Protein 1B4U (pdb70)

Organism: Sphingobium sp. (strain NBRC 103272 / SYK-6) (NCBI:txid627192)

Radius of gyration: 28.04 Å; Cα contacts (8 Å, |Δi|>4): 1931; chains: 4; bounding box: 61×63×85 Å

Foldseek 3Di:
DDPVVVVVVQVFFPPDDDLDPVLCVQCVLVLVLLVVLVDVVLLVVCVVPVVVSSVVSPHPPQCSVCLVVVPVVSNVVRSDDCVSNVSSVVSVVDDPLVSVVSSPPDPSVVQVVCVVVPHDDPQQRGGNVVRD/DAAFKEKEWALDPVCLVCVVVVNCCPPPNNVVLVQLVVLQVQCVPVVNPFQEEEEEFAAPCFQDHPPDDDQKEKEQEQWAFETDPPPGRRPADIAGAHNVLRVLLVVQVVVVPDPYHYDHYGHGYSRPVSVQCSNNNGDPYRPHHYMYMHGDVDDPDHDALLVLLVLLQSSLVSVVPPPDPTHYHYYQYHDAFAADDDPCGLDAAVVVVVVLVVCLQQPLVVVRNDGPVVLPVHRHSRNSSCSRSSSSSSSEDNHKDWQAKEWEPDDVSHTIIMTMIGHPVVDDHRDVVNYYYDDPVD/DDPVVVVVQVVFFPPDDDQDVVLCVQCVLVLVLLQVLVDPVLLVVCVVPVLVSSVVSPHDPQCSVCLVVVPVVSVVVRSYDPVSCCSVVVSVVDDPLVSVVSNVVDDSVVSVVCVVVPHDDCQQRGGNVVRD/DAAFKEKEWAQDPVLLVCVVVVVCCPPPNNVVLVQLVVLQVVCPDDPNPFQEEAEEFAAPCFQHPPPDFDQKEKELAQWAFATDPPPGGRPADIAGAHNVLRVLLVVQVVVVPDPYHYHHYTHHYSRGCSVQCSRNNGDNYRPHHYMYMHGHVDDPDHDALLVLLQLLLSSLVSVVPRPDDTHYYYYQYHDAFAAPDDPPGLDAAVPVVVVVVVCLQAPSVVVSPDGPVVLCVRRNSRNSSCSRVSSSSSSEDNHKDWQAKEWEPDDVSHIIIMTMIGHPVNDDHRDVVNYYYDDPVD

Solvent-accessible surface area: 30385 Å² total; per-residue (Å²): 206,75,4,80,52,31,45,63,74,8,104,26,3,22,30,14,42,6,14,16,7,134,60,0,98,124,0,61,58,4,0,22,0,0,22,15,0,29,113,45,119,27,22,111,122,0,104,86,79,48,46,52,5,1,89,95,70,119,27,74,116,55,5,48,59,4,0,80,73,65,64,8,38,34,0,7,79,31,1,4,12,8,12,5,0,6,1,0,1,7,6,47,43,80,57,34,42,61,1,2,0,55,5,24,78,41,82,68,146,93,0,38,99,53,2,48,93,17,16,40,64,22,78,42,41,58,2,112,164,40,57,110,19,108,7,28,1,0,0,0,1,0,7,9,43,29,0,1,49,4,32,104,95,58,53,29,121,61,145,66,28,20,58,0,28,147,1,0,80,42,0,66,55,13,3,134,88,134,67,27,59,2,66,1,0,0,0,0,0,0,8,5,2,10,33,20,41,2,24,34,12,5,4,0,0,0,1,2,14,131,52,1,118,12,3,24,28,4,157,18,92,36,95,31,31,41,0,90,2,32,32,72,0,0,7,11,0,0,14,17,0,9,42,65,43,10,2,0,0,7,4,22,117,13,57,1,1,9,0,0,0,0,0,0,3,0,2,24,8,143,44,166,127,21,63,10,90,0,0,0,0,3,2,14,6,17,4,11,2,1,3,41,2,122,25,0,47,45,0,0,67,13,0,60,42,3,0,83,53,16,103,85,135,26,28,0,0,0,1,0,0,0,2,0,0,10,0,13,14,0,72,4,0,0,0,8,11,88,142,20,0,49,77,1,2,77,61,0,35,90,54,13,112,87,11,8,141,21,71,12,22,79,0,0,45,40,0,0,9,13,0,4,3,0,0,0,0,0,0,0,2,6,1,9,64,150,112,11,72,21,0,1,3,2,0,7,2,8,0,6,1,5,0,0,0,1,1,0,0,16,12,66,168,73,17,36,110,38,39,162,78,96,104,38,66,22,16,159,45,66,201,71,6,84,55,36,46,65,80,8,111,18,5,29,26,14,39,10,14,17,5,139,61,2,96,127,0,63,55,3,0,23,0,0,25,14,0,31,128,50,125,21,25,120,124,0,110,92,79,46,39,50,5,1,91,98,69,120,29,71,118,58,4,50,56,6,0,78,72,56,66,8,43,32,0,6,73,30,1,3,11,9,13,1,2,6,1,0,1,8,11,50,39,77,57,34,43,52,2,0,4,56,5,24,75,47,68,113,128,82,2,34,88,52,3,51,81,18,17,42,66,21,72,44,44,53,4,110,171,44,57,110,22,136,8,38,2,0,0,0,1,0,7,10,44,28,0,2,52,2,33,117,93,54,53,30,116,60,150,63,26,18,53,0,24,159,6,0,81,38,0,61,52,16,2,122,77,128,71,34,61,2,68,1,0,0,0,0,0,0,8,5,3,8,30,20,39,4,22,38,11,4,3,0,0,0,0,2,15,133,46,1,110,12,2,22,31,5,166,20,86,41,91,31,28,40,0,93,4,30,27,70,0,0,6,11,0,0,11,18,0,9,46,62,46,11,2,0,1,3,2,19,108,12,58,1,1,9,0,0,1,0,0,0,2,0,1,25,9,135,44,175,127,22,65,12,88,0,0,0,0,3,1,15,6,16,2,11,2,1,2,41,3,114,26,0,46,46,0,0,70,9,0,54,45,3,0,82,51,18,105,93,134,26,30,0,0,0,1,0,0,0,2,0,0,9,0,12,12,0,73,6,0,0,0,7,9,88,144,21,0,47,72,3,9,81,60,0,34,79,60,15,115,93,3,8,139,35,71,11,21,72,0,0,32,33,0,0,8,14,0,5,4,0,0,0,0,0,0,0,2,4,0,10,63,143,118,16,72,32,0,1,5,3,1,9,2,7,0,9,1,6,0,0,0,1,1,0,0,18,14,72,169,84,16,32,114,34,32,158,72,94,121,36,77,26,22,162,46,61

Structure (mmCIF, N/CA/C/O backbone):
data_1B4U
#
_entry.id   1B4U
#
_cell.length_a   65.400
_cell.length_b   66.500
_cell.length_c   119.800
_cell.angle_alpha   90.00
_cell.angle_beta   92.50
_cell.angle_gamma   90.00
#
_symmetry.space_group_name_H-M   'P 1 21 1'
#
loop_
_entity.id
_entity.type
_entity.pdbx_description
1 polymer 'PROTOCATECHUATE 4,5-DIOXYGENASE'
2 polymer 'PROTOCATECHUATE 4,5-DIOXYGENASE'
3 non-polymer 'FE (III) ION'
4 non-polymer '3,4-DIHYDROXYBENZOIC ACID'
5 water water
#
loop_
_atom_site.group_PDB
_atom_site.id
_atom_site.type_symbol
_atom_site.label_atom_id
_atom_site.label_alt_id
_atom_site.label_comp_id
_atom_site.label_asym_id
_atom_site.label_entity_id
_atom_site.label_seq_id
_atom_site.pdbx_PDB_ins_code
_atom_site.Cartn_x
_atom_site.Cartn_y
_atom_site.Cartn_z
_atom_site.occupancy
_atom_site.B_iso_or_equiv
_atom_site.auth_seq_id
_atom_site.auth_comp_id
_atom_site.auth_asym_id
_atom_site.auth_atom_id
_atom_site.pdbx_PDB_model_num
ATOM 1 N N . ILE A 1 8 ? 30.743 59.504 24.005 1.00 52.36 8 ILE A N 1
ATOM 2 C CA . ILE A 1 8 ? 30.270 59.155 25.364 1.00 53.93 8 ILE A CA 1
ATOM 3 C C . ILE A 1 8 ? 29.561 57.805 25.342 1.00 53.16 8 ILE A C 1
ATOM 4 O O . ILE A 1 8 ? 29.881 56.987 26.207 1.00 55.39 8 ILE A O 1
ATOM 9 N N . ASP A 1 9 ? 28.663 57.563 24.408 1.00 50.85 9 ASP A N 1
ATOM 10 C CA . ASP A 1 9 ? 28.002 56.268 24.331 1.00 48.93 9 ASP A CA 1
ATOM 11 C C . ASP A 1 9 ? 28.808 55.297 23.459 1.00 46.48 9 ASP A C 1
ATOM 12 O O . ASP A 1 9 ? 28.705 55.446 22.233 1.00 43.44 9 ASP A O 1
ATOM 17 N N . VAL A 1 10 ? 29.462 54.311 24.090 1.00 43.27 10 VAL A N 1
ATOM 18 C CA . VAL A 1 10 ? 30.233 53.357 23.296 1.00 41.29 10 VAL A CA 1
ATOM 19 C C . VAL A 1 10 ? 29.370 52.640 22.260 1.00 38.47 10 VAL A C 1
ATOM 20 O O . VAL A 1 10 ? 29.813 52.339 21.148 1.00 34.64 10 VAL A O 1
ATOM 24 N N . HIS A 1 11 ? 28.134 52.316 22.623 1.00 37.50 11 HIS A N 1
ATOM 25 C CA . HIS A 1 11 ? 27.273 51.507 21.773 1.00 38.41 11 HIS A CA 1
ATOM 26 C C . HIS A 1 11 ? 26.888 52.249 20.481 1.00 35.97 11 HIS A C 1
ATOM 27 O O . HIS A 1 11 ? 27.008 51.725 19.374 1.00 33.43 11 HIS A O 1
ATOM 34 N N . ALA A 1 12 ? 26.413 53.473 20.635 1.00 34.01 12 ALA A N 1
ATOM 35 C CA . ALA A 1 12 ? 26.172 54.355 19.513 1.00 33.24 12 ALA A CA 1
ATOM 36 C C . ALA A 1 12 ? 27.452 54.624 18.723 1.00 32.94 12 ALA A C 1
ATOM 37 O O . ALA A 1 12 ? 27.374 54.682 17.494 1.00 34.73 12 ALA A O 1
ATOM 39 N N . TYR A 1 13 ? 28.590 54.848 19.401 1.00 30.84 13 TYR A N 1
ATOM 40 C CA . TYR A 1 13 ? 29.838 55.023 18.651 1.00 29.18 13 TYR A CA 1
ATOM 41 C C . TYR A 1 13 ? 30.124 53.792 17.806 1.00 30.20 13 TYR A C 1
ATOM 42 O O . TYR A 1 13 ? 30.502 53.960 16.647 1.00 31.31 13 TYR A O 1
ATOM 51 N N . LEU A 1 14 ? 29.920 52.556 18.243 1.00 28.74 14 LEU A N 1
ATOM 52 C CA . LEU A 1 14 ? 30.206 51.412 17.397 1.00 28.72 14 LEU A CA 1
ATOM 53 C C . LEU A 1 14 ? 29.166 51.190 16.312 1.00 30.53 14 LEU A C 1
ATOM 54 O O . LEU A 1 14 ? 29.502 50.791 15.181 1.00 29.65 14 LEU A O 1
ATOM 59 N N . ALA A 1 15 ? 27.918 51.567 16.563 1.00 30.07 15 ALA A N 1
ATOM 60 C CA . ALA A 1 15 ? 26.853 51.246 15.604 1.00 32.37 15 ALA A CA 1
ATOM 61 C C . ALA A 1 15 ? 26.985 52.053 14.307 1.00 32.66 15 ALA A C 1
ATOM 62 O O . ALA A 1 15 ? 26.530 51.622 13.259 1.00 32.67 15 ALA A O 1
ATOM 64 N N . GLU A 1 16 ? 27.516 53.286 14.347 1.00 32.87 16 GLU A N 1
ATOM 65 C CA . GLU A 1 16 ? 27.597 54.015 13.085 1.00 34.66 16 GLU A CA 1
ATOM 66 C C . GLU A 1 16 ? 28.563 53.302 12.164 1.00 29.93 16 GLU A C 1
ATOM 67 O O . GLU A 1 16 ? 28.351 53.501 10.989 1.00 29.83 16 GLU A O 1
ATOM 73 N N . PHE A 1 17 ? 29.547 52.564 12.596 1.00 28.40 17 PHE A N 1
ATOM 74 C CA . PHE A 1 17 ? 30.475 51.864 11.707 1.00 29.03 17 PHE A CA 1
ATOM 75 C C . PHE A 1 17 ? 29.796 50.878 10.783 1.00 29.48 17 PHE A C 1
ATOM 76 O O . PHE A 1 17 ? 30.274 50.623 9.680 1.00 32.84 17 PHE A O 1
ATOM 84 N N . ASP A 1 18 ? 28.650 50.349 11.142 1.00 28.39 18 ASP A N 1
ATOM 85 C CA . ASP A 1 18 ? 27.918 49.420 10.326 1.00 32.00 18 ASP A CA 1
ATOM 86 C C . ASP A 1 18 ? 27.300 50.068 9.086 1.00 30.75 18 ASP A C 1
ATOM 87 O O . ASP A 1 18 ? 26.891 49.269 8.240 1.00 31.11 18 ASP A O 1
ATOM 92 N N . ASP A 1 19 ? 27.146 51.380 9.023 1.00 28.00 19 ASP A N 1
ATOM 93 C CA . ASP A 1 19 ? 26.490 51.978 7.845 1.00 26.58 19 ASP A CA 1
ATOM 94 C C . ASP A 1 19 ? 27.507 52.268 6.725 1.00 25.68 19 ASP A C 1
ATOM 95 O O . ASP A 1 19 ? 27.137 52.788 5.635 1.00 25.32 19 ASP A O 1
ATOM 100 N N . ILE A 1 20 ? 28.783 51.903 6.952 1.00 23.11 20 ILE A N 1
ATOM 101 C CA . ILE A 1 20 ? 29.758 52.267 5.923 1.00 24.08 20 ILE A CA 1
ATOM 102 C C . ILE A 1 20 ? 29.868 51.146 4.904 1.00 23.85 20 ILE A C 1
ATOM 103 O O . ILE A 1 20 ? 30.343 50.087 5.307 1.00 25.17 20 ILE A O 1
ATOM 108 N N . PRO A 1 21 ? 29.634 51.356 3.629 1.00 24.37 21 PRO A N 1
ATOM 109 C CA . PRO A 1 21 ? 29.700 50.278 2.656 1.00 25.59 21 PRO A CA 1
ATOM 110 C C . PRO A 1 21 ? 31.083 49.669 2.501 1.00 22.58 21 PRO A C 1
ATOM 111 O O . PRO A 1 21 ? 32.107 50.336 2.474 1.00 23.52 21 PRO A O 1
ATOM 115 N N . GLY A 1 22 ? 31.167 48.344 2.385 1.00 20.92 22 GLY A N 1
ATOM 116 C CA . GLY A 1 22 ? 32.320 47.644 1.807 1.00 15.62 22 GLY A CA 1
ATOM 117 C C . GLY A 1 22 ? 33.487 47.750 2.802 1.00 16.20 22 GLY A C 1
ATOM 118 O O . GLY A 1 22 ? 34.638 47.621 2.352 1.00 15.37 22 GLY A O 1
ATOM 119 N N . THR A 1 23 ? 33.143 48.033 4.085 1.00 13.87 23 THR A N 1
ATOM 120 C CA . THR A 1 23 ? 34.245 48.328 4.998 1.00 17.16 23 THR A CA 1
ATOM 121 C C . THR A 1 23 ? 33.898 47.611 6.314 1.00 21.10 23 THR A C 1
ATOM 122 O O . THR A 1 23 ? 32.746 47.687 6.772 1.00 19.96 23 THR A O 1
ATOM 126 N N . ARG A 1 24 ? 34.869 46.918 6.909 1.00 19.94 24 ARG A N 1
ATOM 127 C CA . ARG A 1 24 ? 34.748 46.310 8.217 1.00 20.91 24 ARG A CA 1
ATOM 128 C C . ARG A 1 24 ? 35.718 46.954 9.166 1.00 20.88 24 ARG A C 1
ATOM 129 O O . ARG A 1 24 ? 36.916 46.715 8.977 1.00 22.42 24 ARG A O 1
ATOM 137 N N . VAL A 1 25 ? 35.261 47.818 10.086 1.00 20.98 25 VAL A N 1
ATOM 138 C CA . VAL A 1 25 ? 36.163 48.506 11.018 1.00 23.67 25 VAL A CA 1
ATOM 139 C C . VAL A 1 25 ? 36.638 47.585 12.139 1.00 23.03 25 VAL A C 1
ATOM 140 O O . VAL A 1 25 ? 35.865 46.782 12.695 1.00 22.29 25 VAL A O 1
ATOM 144 N N . PHE A 1 26 ? 37.907 47.560 12.435 1.00 22.17 26 PHE A N 1
ATOM 145 C CA . PHE A 1 26 ? 38.549 46.666 13.385 1.00 21.12 26 PHE A CA 1
ATOM 146 C C . PHE A 1 26 ? 38.167 47.042 14.809 1.00 21.63 26 PHE A C 1
ATOM 147 O O . PHE A 1 26 ? 38.936 47.630 15.586 1.00 22.70 26 PHE A O 1
ATOM 155 N N . THR A 1 27 ? 36.948 46.718 15.199 1.00 18.43 27 THR A N 1
ATOM 156 C CA . THR A 1 27 ? 36.417 46.916 16.502 1.00 22.32 27 THR A CA 1
ATOM 157 C C . THR A 1 27 ? 36.793 45.732 17.391 1.00 24.58 27 THR A C 1
ATOM 158 O O . THR A 1 27 ? 37.329 44.730 16.914 1.00 25.63 27 THR A O 1
ATOM 162 N N . ALA A 1 28 ? 36.690 45.870 18.691 1.00 23.79 28 ALA A N 1
ATOM 163 C CA . ALA A 1 28 ? 36.815 44.868 19.704 1.00 24.93 28 ALA A CA 1
ATOM 164 C C . ALA A 1 28 ? 36.266 43.474 19.375 1.00 27.22 28 ALA A C 1
ATOM 165 O O . ALA A 1 28 ? 36.918 42.442 19.595 1.00 29.07 28 ALA A O 1
ATOM 167 N N . GLN A 1 29 ? 35.051 43.407 18.917 1.00 27.08 29 GLN A N 1
ATOM 168 C CA . GLN A 1 29 ? 34.384 42.177 18.577 1.00 30.70 29 GLN A CA 1
ATOM 169 C C . GLN A 1 29 ? 35.133 41.477 17.433 1.00 30.23 29 GLN A C 1
ATOM 170 O O . GLN A 1 29 ? 35.415 40.283 17.522 1.00 29.69 29 GLN A O 1
ATOM 176 N N . ARG A 1 30 ? 35.616 42.227 16.426 1.00 27.16 30 ARG A N 1
ATOM 177 C CA . ARG A 1 30 ? 36.416 41.596 15.399 1.00 25.22 30 ARG A CA 1
ATOM 178 C C . ARG A 1 30 ? 37.764 41.208 15.960 1.00 21.69 30 ARG A C 1
ATOM 179 O O . ARG A 1 30 ? 38.241 40.152 15.613 1.00 21.39 30 ARG A O 1
ATOM 187 N N . ALA A 1 31 ? 38.327 41.958 16.883 1.00 21.22 31 ALA A N 1
ATOM 188 C CA . ALA A 1 31 ? 39.687 41.696 17.330 1.00 20.69 31 ALA A CA 1
ATOM 189 C C . ALA A 1 31 ? 39.670 40.365 18.126 1.00 22.90 31 ALA A C 1
ATOM 190 O O . ALA A 1 31 ? 40.575 39.559 17.976 1.00 19.65 31 ALA A O 1
ATOM 192 N N . ARG A 1 32 ? 38.610 40.157 18.902 1.00 23.17 32 ARG A N 1
ATOM 193 C CA . ARG A 1 32 ? 38.610 38.938 19.737 1.00 25.55 32 ARG A CA 1
ATOM 194 C C . ARG A 1 32 ? 38.383 37.717 18.824 1.00 25.06 32 ARG A C 1
ATOM 195 O O . ARG A 1 32 ? 39.065 36.713 18.888 1.00 22.29 32 ARG A O 1
ATOM 203 N N . LYS A 1 33 ? 37.538 37.910 17.828 1.00 25.14 33 LYS A N 1
ATOM 204 C CA . LYS A 1 33 ? 37.319 36.866 16.837 1.00 26.81 33 LYS A CA 1
ATOM 205 C C . LYS A 1 33 ? 38.604 36.521 16.096 1.00 25.67 33 LYS A C 1
ATOM 206 O O . LYS A 1 33 ? 38.879 35.360 15.785 1.00 21.20 33 LYS A O 1
ATOM 212 N N . GLY A 1 34 ? 39.435 37.528 15.768 1.00 24.26 34 GLY A N 1
ATOM 213 C CA . GLY A 1 34 ? 40.513 37.198 14.795 1.00 19.67 34 GLY A CA 1
ATOM 214 C C . GLY A 1 34 ? 41.792 36.882 15.540 1.00 18.73 34 GLY A C 1
ATOM 215 O O . GLY A 1 34 ? 42.883 36.887 14.938 1.00 19.60 34 GLY A O 1
ATOM 216 N N . TYR A 1 35 ? 41.730 36.790 16.887 1.00 18.29 35 TYR A N 1
ATOM 217 C CA . TYR A 1 35 ? 42.980 36.850 17.662 1.00 18.57 35 TYR A CA 1
ATOM 218 C C . TYR A 1 35 ? 44.032 35.859 17.167 1.00 20.10 35 TYR A C 1
ATOM 219 O O . TYR A 1 35 ? 45.266 36.071 17.158 1.00 20.29 35 TYR A O 1
ATOM 228 N N . ASN A 1 36 ? 43.647 34.588 16.997 1.00 20.25 36 ASN A N 1
ATOM 229 C CA . ASN A 1 36 ? 44.574 33.518 16.599 1.00 20.97 36 ASN A CA 1
ATOM 230 C C . ASN A 1 36 ? 45.038 33.701 15.162 1.00 17.34 36 ASN A C 1
ATOM 231 O O . ASN A 1 36 ? 46.230 33.582 14.902 1.00 17.44 36 ASN A O 1
ATOM 236 N N . LEU A 1 37 ? 44.146 34.107 14.301 1.00 16.45 37 LEU A N 1
ATOM 237 C CA . LEU A 1 37 ? 44.488 34.414 12.882 1.00 17.88 37 LEU A CA 1
ATOM 238 C C . LEU A 1 37 ? 45.440 35.580 12.700 1.00 20.10 37 LEU A C 1
ATOM 239 O O . LEU A 1 37 ? 46.485 35.478 12.021 1.00 21.62 37 LEU A O 1
ATOM 244 N N . ASN A 1 38 ? 45.256 36.671 13.468 1.00 19.21 38 ASN A N 1
ATOM 245 C CA . ASN A 1 38 ? 46.220 37.789 13.455 1.00 17.64 38 ASN A CA 1
ATOM 246 C C . ASN A 1 38 ? 47.548 37.479 14.137 1.00 17.99 38 ASN A C 1
ATOM 247 O O . ASN A 1 38 ? 48.601 37.923 13.651 1.00 17.01 38 ASN A O 1
ATOM 252 N N . GLN A 1 39 ? 47.616 36.668 15.167 1.00 16.89 39 GLN A N 1
ATOM 253 C CA . GLN A 1 39 ? 48.871 36.271 15.798 1.00 16.75 39 GLN A CA 1
ATOM 254 C C . GLN A 1 39 ? 49.587 35.281 14.893 1.00 16.56 39 GLN A C 1
ATOM 255 O O . GLN A 1 39 ? 50.800 35.259 14.809 1.00 15.91 39 GLN A O 1
ATOM 261 N N . PHE A 1 40 ? 48.824 34.440 14.197 1.00 18.11 40 PHE A N 1
ATOM 262 C CA . PHE A 1 40 ? 49.484 33.591 13.142 1.00 19.04 40 PHE A CA 1
ATOM 263 C C . PHE A 1 40 ? 50.322 34.463 12.219 1.00 19.05 40 PHE A C 1
ATOM 264 O O . PHE A 1 40 ? 51.480 34.206 11.883 1.00 19.03 40 PHE A O 1
ATOM 272 N N . ALA A 1 41 ? 49.641 35.448 11.630 1.00 20.73 41 ALA A N 1
ATOM 273 C CA . ALA A 1 41 ? 50.233 36.352 10.608 1.00 18.63 41 ALA A CA 1
ATOM 274 C C . ALA A 1 41 ? 51.435 37.075 11.158 1.00 20.77 41 ALA A C 1
ATOM 275 O O . ALA A 1 41 ? 52.487 37.129 10.500 1.00 21.43 41 ALA A O 1
ATOM 277 N N . MET A 1 42 ? 51.389 37.457 12.453 1.00 21.38 42 MET A N 1
ATOM 278 C CA . MET A 1 42 ? 52.521 38.080 13.095 1.00 20.55 42 MET A CA 1
ATOM 279 C C . MET A 1 42 ? 53.746 37.190 13.138 1.00 20.13 42 MET A C 1
ATOM 280 O O . MET A 1 42 ? 54.887 37.672 13.094 1.00 19.29 42 MET A O 1
ATOM 285 N N . SER A 1 43 ? 53.591 35.879 13.331 1.00 18.84 43 SER A N 1
ATOM 286 C CA . SER A 1 43 ? 54.759 34.965 13.376 1.00 17.82 43 SER A CA 1
ATOM 287 C C . SER A 1 43 ? 55.553 35.010 12.074 1.00 16.03 43 SER A C 1
ATOM 288 O O . SER A 1 43 ? 56.765 34.693 12.070 1.00 18.96 43 SER A O 1
ATOM 291 N N . LEU A 1 44 ? 55.007 35.483 10.972 1.00 16.06 44 LEU A N 1
ATOM 292 C CA . LEU A 1 44 ? 55.741 35.515 9.721 1.00 17.31 44 LEU A CA 1
ATOM 293 C C . LEU A 1 44 ? 56.722 36.667 9.584 1.00 21.73 44 LEU A C 1
ATOM 294 O O . LEU A 1 44 ? 57.430 36.726 8.563 1.00 23.96 44 LEU A O 1
ATOM 299 N N . MET A 1 45 ? 56.766 37.605 10.522 1.00 21.42 45 MET A N 1
ATOM 300 C CA . MET A 1 45 ? 57.896 38.484 10.657 1.00 20.96 45 MET A CA 1
ATOM 301 C C . MET A 1 45 ? 59.240 37.812 10.847 1.00 21.45 45 MET A C 1
ATOM 302 O O . MET A 1 45 ? 60.262 38.478 10.582 1.00 20.61 45 MET A O 1
ATOM 307 N N . LYS A 1 46 ? 59.274 36.614 11.412 1.00 19.53 46 LYS A N 1
ATOM 308 C CA . LYS A 1 46 ? 60.540 35.899 11.591 1.00 23.30 46 LYS A CA 1
ATOM 309 C C . LYS A 1 46 ? 60.817 35.029 10.350 1.00 23.59 46 LYS A C 1
ATOM 310 O O . LYS A 1 46 ? 59.891 34.304 9.955 1.00 24.17 46 LYS A O 1
ATOM 316 N N . ALA A 1 47 ? 61.978 35.166 9.733 1.00 21.51 47 ALA A N 1
ATOM 317 C CA . ALA A 1 47 ? 62.269 34.449 8.479 1.00 23.58 47 ALA A CA 1
ATOM 318 C C . ALA A 1 47 ? 62.189 32.926 8.627 1.00 24.28 47 ALA A C 1
ATOM 319 O O . ALA A 1 47 ? 61.579 32.232 7.798 1.00 24.41 47 ALA A O 1
ATOM 321 N N . GLU A 1 48 ? 62.680 32.404 9.744 1.00 27.12 48 GLU A N 1
ATOM 322 C CA . GLU A 1 48 ? 62.566 30.975 10.076 1.00 29.50 48 GLU A CA 1
ATOM 323 C C . GLU A 1 48 ? 61.111 30.530 10.014 1.00 26.68 48 GLU A C 1
ATOM 324 O O . GLU A 1 48 ? 60.945 29.492 9.398 1.00 27.46 48 GLU A O 1
ATOM 330 N N . ASN A 1 49 ? 60.141 31.308 10.500 1.00 23.98 49 ASN A N 1
ATOM 331 C CA . ASN A 1 49 ? 58.752 30.951 10.417 1.00 21.76 49 ASN A CA 1
ATOM 332 C C . ASN A 1 49 ? 58.240 31.061 8.991 1.00 23.90 49 ASN A C 1
ATOM 333 O O . ASN A 1 49 ? 57.385 30.282 8.599 1.00 21.91 49 ASN A O 1
ATOM 338 N N . ARG A 1 50 ? 58.784 32.016 8.221 1.00 24.18 50 ARG A N 1
ATOM 339 C CA . ARG A 1 50 ? 58.257 32.177 6.853 1.00 23.11 50 ARG A CA 1
ATOM 340 C C . ARG A 1 50 ? 58.566 30.938 6.036 1.00 23.68 50 ARG A C 1
ATOM 341 O O . ARG A 1 50 ? 57.771 30.470 5.207 1.00 22.77 50 ARG A O 1
ATOM 349 N N . GLU A 1 51 ? 59.843 30.504 6.190 1.00 23.42 51 GLU A N 1
ATOM 350 C CA . GLU A 1 51 ? 60.314 29.384 5.395 1.00 24.68 51 GLU A CA 1
ATOM 351 C C . GLU A 1 51 ? 59.653 28.067 5.835 1.00 25.46 51 GLU A C 1
ATOM 352 O O . GLU A 1 51 ? 59.327 27.260 4.974 1.00 24.29 51 GLU A O 1
ATOM 358 N N . ARG A 1 52 ? 59.320 27.892 7.094 1.00 26.55 52 ARG A N 1
ATOM 359 C CA . ARG A 1 52 ? 58.651 26.672 7.549 1.00 27.36 52 ARG A CA 1
ATOM 360 C C . ARG A 1 52 ? 57.210 26.682 7.056 1.00 27.78 52 ARG A C 1
ATOM 361 O O . ARG A 1 52 ? 56.750 25.702 6.394 1.00 26.36 52 ARG A O 1
ATOM 369 N N . PHE A 1 53 ? 56.595 27.896 7.098 1.00 23.52 53 PHE A N 1
ATOM 370 C CA . PHE A 1 53 ? 55.203 28.018 6.657 1.00 21.06 53 PHE A CA 1
ATOM 371 C C . PHE A 1 53 ? 55.107 27.692 5.158 1.00 22.96 53 PHE A C 1
ATOM 372 O O . PHE A 1 53 ? 54.222 26.916 4.791 1.00 22.39 53 PHE A O 1
ATOM 380 N N . LYS A 1 54 ? 56.031 28.219 4.344 1.00 21.86 54 LYS A N 1
ATOM 381 C CA . LYS A 1 54 ? 55.969 28.015 2.915 1.00 23.33 54 LYS A CA 1
ATOM 382 C C . LYS A 1 54 ? 56.297 26.514 2.644 1.00 23.94 54 LYS A C 1
ATOM 383 O O . LYS A 1 54 ? 55.745 26.035 1.687 1.00 20.73 54 LYS A O 1
ATOM 389 N N . ALA A 1 55 ? 57.081 25.837 3.487 1.00 25.12 55 ALA A N 1
ATOM 390 C CA . ALA A 1 55 ? 57.415 24.461 3.151 1.00 27.61 55 ALA A CA 1
ATOM 391 C C . ALA A 1 55 ? 56.149 23.609 3.300 1.00 26.60 55 ALA A C 1
ATOM 392 O O . ALA A 1 55 ? 56.019 22.687 2.531 1.00 27.70 55 ALA A O 1
ATOM 394 N N . ASP A 1 56 ? 55.215 23.940 4.153 1.00 24.72 56 ASP A N 1
ATOM 395 C CA . ASP A 1 56 ? 53.989 23.176 4.298 1.00 25.66 56 ASP A CA 1
ATOM 396 C C . ASP A 1 56 ? 52.945 23.976 5.052 1.00 24.46 56 ASP A C 1
ATOM 397 O O . ASP A 1 56 ? 52.803 24.001 6.278 1.00 21.64 56 ASP A O 1
ATOM 402 N N . GLU A 1 57 ? 52.134 24.731 4.314 1.00 23.40 57 GLU A N 1
ATOM 403 C CA . GLU A 1 57 ? 51.202 25.687 4.912 1.00 23.52 57 GLU A CA 1
ATOM 404 C C . GLU A 1 57 ? 50.268 25.058 5.919 1.00 24.90 57 GLU A C 1
ATOM 405 O 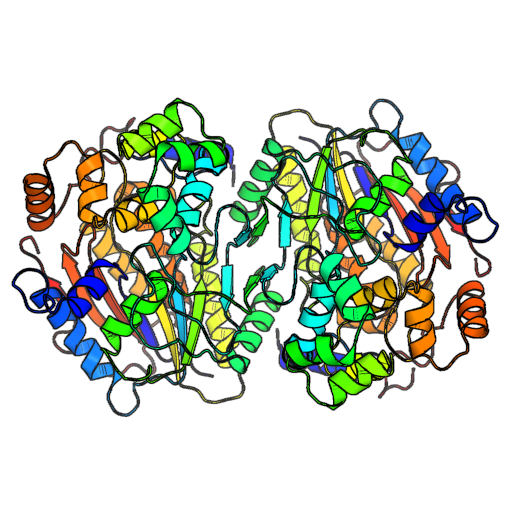O . GLU A 1 57 ? 50.035 25.502 7.036 1.00 24.68 57 GLU A O 1
ATOM 411 N N . SER A 1 58 ? 49.567 24.009 5.454 1.00 25.42 58 SER A N 1
ATOM 412 C CA . SER A 1 58 ? 48.567 23.314 6.257 1.00 25.85 58 SER A CA 1
ATOM 413 C C . SER A 1 58 ? 49.139 22.796 7.542 1.00 24.49 58 SER A C 1
ATOM 414 O O . SER A 1 58 ? 48.582 23.106 8.632 1.00 29.69 58 SER A O 1
ATOM 417 N N . ALA A 1 59 ? 50.368 22.288 7.606 1.00 24.71 59 ALA A N 1
ATOM 418 C CA . ALA A 1 59 ? 50.869 21.804 8.938 1.00 25.36 59 ALA A CA 1
ATOM 419 C C . ALA A 1 59 ? 51.182 23.011 9.794 1.00 26.55 59 ALA A C 1
ATOM 420 O O . ALA A 1 59 ? 51.031 23.010 10.998 1.00 25.34 59 ALA A O 1
ATOM 422 N N . TYR A 1 60 ? 51.733 24.077 9.162 1.00 26.24 60 TYR A N 1
ATOM 423 C CA . TYR A 1 60 ? 52.037 25.269 9.996 1.00 22.46 60 TYR A CA 1
ATOM 424 C C . TYR A 1 60 ? 50.742 25.823 10.538 1.00 22.06 60 TYR A C 1
ATOM 425 O O . TYR A 1 60 ? 50.588 26.180 11.708 1.00 20.73 60 TYR A O 1
ATOM 434 N N . LEU A 1 61 ? 49.752 25.969 9.631 1.00 21.09 61 LEU A N 1
ATOM 435 C CA . LEU A 1 61 ? 48.504 26.531 10.108 1.00 23.75 61 LEU A CA 1
ATOM 436 C C . LEU A 1 61 ? 47.904 25.742 11.278 1.00 28.92 61 LEU A C 1
ATOM 437 O O . LEU A 1 61 ? 47.218 26.325 12.186 1.00 27.77 61 LEU A O 1
ATOM 442 N N . ASP A 1 62 ? 48.096 24.390 11.287 1.00 29.66 62 ASP A N 1
ATOM 443 C CA . ASP A 1 62 ? 47.490 23.585 12.352 1.00 31.70 62 ASP A CA 1
ATOM 444 C C . ASP A 1 62 ? 48.062 23.847 13.730 1.00 32.44 62 ASP A C 1
ATOM 445 O O . ASP A 1 62 ? 47.401 23.488 14.712 1.00 32.85 62 ASP A O 1
ATOM 450 N N . GLU A 1 63 ? 49.202 24.474 13.899 1.00 30.38 63 GLU A N 1
ATOM 451 C CA . GLU A 1 63 ? 49.650 24.928 15.198 1.00 31.84 63 GLU A CA 1
ATOM 452 C C . GLU A 1 63 ? 48.967 26.185 15.709 1.00 31.74 63 GLU A C 1
ATOM 453 O O . GLU A 1 63 ? 49.305 26.558 16.830 1.00 30.69 63 GLU A O 1
ATOM 459 N N . TRP A 1 64 ? 48.067 26.856 14.998 1.00 29.30 64 TRP A N 1
ATOM 460 C CA . TRP A 1 64 ? 47.534 28.112 15.507 1.00 27.33 64 TRP A CA 1
ATOM 461 C C . TRP A 1 64 ? 46.090 27.913 15.898 1.00 29.87 64 TRP A C 1
ATOM 462 O O . TRP A 1 64 ? 45.433 28.898 16.276 1.00 31.15 64 TRP A O 1
ATOM 473 N N . ASN A 1 65 ? 45.471 26.733 15.725 1.00 29.20 65 ASN A N 1
ATOM 474 C CA . ASN A 1 65 ? 44.108 26.660 16.309 1.00 30.34 65 ASN A CA 1
ATOM 475 C C . ASN A 1 65 ? 43.158 27.627 15.614 1.00 27.28 65 ASN A C 1
ATOM 476 O O . ASN A 1 65 ? 42.323 28.268 16.255 1.00 25.54 65 ASN A O 1
ATOM 481 N N . LEU A 1 66 ? 43.174 27.754 14.285 1.00 26.13 66 LEU A N 1
ATOM 482 C CA . LEU A 1 66 ? 42.220 28.584 13.576 1.00 24.75 66 LEU A CA 1
ATOM 483 C C . LEU A 1 66 ? 40.889 27.854 13.423 1.00 25.57 66 LEU A C 1
ATOM 484 O O . LEU A 1 66 ? 40.956 26.637 13.525 1.00 25.80 66 LEU A O 1
ATOM 489 N N . THR A 1 67 ? 39.731 28.443 13.317 1.00 21.73 67 THR A N 1
ATOM 490 C CA . THR A 1 67 ? 38.537 27.813 12.849 1.00 24.54 67 THR A CA 1
ATOM 491 C C . THR A 1 67 ? 38.789 27.295 11.423 1.00 26.58 67 THR A C 1
ATOM 492 O O . THR A 1 67 ? 39.739 27.727 10.768 1.00 25.18 67 THR A O 1
ATOM 496 N N . PRO A 1 68 ? 37.939 26.359 10.962 1.00 24.79 68 PRO A N 1
ATOM 497 C CA . PRO A 1 68 ? 38.103 25.826 9.652 1.00 24.29 68 PRO A CA 1
ATOM 498 C C . PRO A 1 68 ? 37.929 26.934 8.610 1.00 22.67 68 PRO A C 1
ATOM 499 O O . PRO A 1 68 ? 38.641 26.992 7.624 1.00 23.54 68 PRO A O 1
ATOM 503 N N . ALA A 1 69 ? 36.995 27.858 8.842 1.00 21.69 69 ALA A N 1
ATOM 504 C CA . ALA A 1 69 ? 36.763 28.970 7.948 1.00 19.49 69 ALA A CA 1
ATOM 505 C C . ALA A 1 69 ? 38.010 29.847 7.904 1.00 18.66 69 ALA A C 1
ATOM 506 O O . ALA A 1 69 ? 38.484 30.169 6.790 1.00 19.41 69 ALA A O 1
ATOM 508 N N . ALA A 1 70 ? 38.708 29.954 9.011 1.00 17.78 70 ALA A N 1
ATOM 509 C CA . ALA A 1 70 ? 39.913 30.868 8.956 1.00 19.88 70 ALA A CA 1
ATOM 510 C C . ALA A 1 70 ? 41.056 30.219 8.198 1.00 18.03 70 ALA A C 1
ATOM 511 O O . ALA A 1 70 ? 41.840 30.742 7.358 1.00 17.19 70 ALA A O 1
ATOM 513 N N . LYS A 1 71 ? 41.285 28.931 8.485 1.00 18.38 71 LYS A N 1
ATOM 514 C CA . LYS A 1 71 ? 42.365 28.163 7.836 1.00 17.07 71 LYS A CA 1
ATOM 515 C C . LYS A 1 71 ? 42.074 28.077 6.340 1.00 14.70 71 LYS A C 1
ATOM 516 O O . LYS A 1 71 ? 42.984 28.258 5.558 1.00 16.04 71 LYS A O 1
ATOM 522 N N . ALA A 1 72 ? 40.833 27.889 5.926 1.00 14.71 72 ALA A N 1
ATOM 523 C CA . ALA A 1 72 ? 40.513 27.710 4.517 1.00 19.28 72 ALA A CA 1
ATOM 524 C C . ALA A 1 72 ? 40.731 29.058 3.809 1.00 20.53 72 ALA A C 1
ATOM 525 O O . ALA A 1 72 ? 41.128 29.101 2.672 1.00 22.72 72 ALA A O 1
ATOM 527 N N . ALA A 1 73 ? 40.440 30.132 4.529 1.00 21.02 73 ALA A N 1
ATOM 528 C CA . ALA A 1 73 ? 40.628 31.486 4.054 1.00 24.03 73 ALA A CA 1
ATOM 529 C C . ALA A 1 73 ? 42.126 31.729 3.816 1.00 19.76 73 ALA A C 1
ATOM 530 O O . ALA A 1 73 ? 42.474 32.195 2.746 1.00 19.64 73 ALA A O 1
ATOM 532 N N . VAL A 1 74 ? 42.974 31.293 4.739 1.00 19.69 74 VAL A N 1
ATOM 533 C CA . VAL A 1 74 ? 44.401 31.452 4.504 1.00 18.43 74 VAL A CA 1
ATOM 534 C C . VAL A 1 74 ? 44.885 30.718 3.253 1.00 21.33 74 VAL A C 1
ATOM 535 O O . VAL A 1 74 ? 45.575 31.291 2.426 1.00 20.08 74 VAL A O 1
ATOM 539 N N . LEU A 1 75 ? 44.590 29.406 3.148 1.00 23.04 75 LEU A N 1
ATOM 540 C CA . LEU A 1 75 ? 45.045 28.496 2.155 1.00 21.58 75 LEU A CA 1
ATOM 541 C C . LEU A 1 75 ? 44.539 28.986 0.803 1.00 21.67 75 LEU A C 1
ATOM 542 O O . LEU A 1 75 ? 45.203 28.799 -0.164 1.00 21.97 75 LEU A O 1
ATOM 547 N N . ALA A 1 76 ? 43.334 29.535 0.708 1.00 21.49 76 ALA A N 1
ATOM 548 C CA . ALA A 1 76 ? 42.815 30.069 -0.518 1.00 19.52 76 ALA A CA 1
ATOM 549 C C . ALA A 1 76 ? 43.316 31.504 -0.745 1.00 17.93 76 ALA A C 1
ATOM 550 O O . ALA A 1 76 ? 43.005 32.015 -1.818 1.00 16.30 76 ALA A O 1
ATOM 552 N N . ARG A 1 77 ? 44.046 32.097 0.194 1.00 17.55 77 ARG A N 1
ATOM 553 C CA . ARG A 1 77 ? 44.480 33.507 0.037 1.00 18.41 77 ARG A CA 1
ATOM 554 C C . ARG A 1 77 ? 43.266 34.402 -0.311 1.00 17.67 77 ARG A C 1
ATOM 555 O O . ARG A 1 77 ? 43.294 35.222 -1.256 1.00 18.18 77 ARG A O 1
ATOM 563 N N . ASP A 1 78 ? 42.190 34.203 0.392 1.00 15.28 78 ASP A N 1
ATOM 564 C CA . ASP A 1 78 ? 41.000 35.048 0.185 1.00 19.20 78 ASP A CA 1
ATOM 565 C C . ASP A 1 78 ? 40.952 36.062 1.313 1.00 17.93 78 ASP A C 1
ATOM 566 O O . ASP A 1 78 ? 40.532 35.802 2.425 1.00 18.21 78 ASP A O 1
ATOM 571 N N . TYR A 1 79 ? 41.511 37.263 1.051 1.00 19.50 79 TYR A N 1
ATOM 572 C CA . TYR A 1 79 ? 41.680 38.333 2.037 1.00 16.78 79 TYR A CA 1
ATOM 573 C C . TYR A 1 79 ? 40.325 38.778 2.522 1.00 16.64 79 TYR A C 1
ATOM 574 O O . TYR A 1 79 ? 40.191 39.052 3.741 1.00 18.05 79 TYR A O 1
ATOM 583 N N . ASN A 1 80 ? 39.312 38.881 1.663 1.00 17.22 80 ASN A N 1
ATOM 584 C CA . ASN A 1 80 ? 37.990 39.197 2.165 1.00 20.07 80 ASN A CA 1
ATOM 585 C C . ASN A 1 80 ? 37.474 38.153 3.159 1.00 22.32 80 ASN A C 1
ATOM 586 O O . ASN A 1 80 ? 36.959 38.563 4.241 1.00 20.67 80 ASN A O 1
ATOM 591 N N . ALA A 1 81 ? 37.675 36.829 2.833 1.00 19.13 81 ALA A N 1
ATOM 592 C CA . ALA A 1 81 ? 37.201 35.888 3.874 1.00 18.57 81 ALA A CA 1
ATOM 593 C C . ALA A 1 81 ? 38.041 36.026 5.143 1.00 17.87 81 ALA A C 1
ATOM 594 O O . ALA A 1 81 ? 37.473 35.859 6.200 1.00 17.36 81 ALA A O 1
ATOM 596 N N . MET A 1 82 ? 39.333 36.265 5.055 1.00 16.02 82 MET A N 1
ATOM 597 C CA . MET A 1 82 ? 40.152 36.403 6.245 1.00 20.37 82 MET A CA 1
ATOM 598 C C . MET A 1 82 ? 39.694 37.571 7.129 1.00 22.58 82 MET A C 1
ATOM 599 O O . MET A 1 82 ? 39.641 37.478 8.360 1.00 20.94 82 MET A O 1
ATOM 604 N N . ILE A 1 83 ? 39.347 38.704 6.470 1.00 23.17 83 ILE A N 1
ATOM 605 C CA . ILE A 1 83 ? 38.799 39.824 7.255 1.00 20.57 83 ILE A CA 1
ATOM 606 C C . ILE A 1 83 ? 37.472 39.484 7.887 1.00 20.23 83 ILE A C 1
ATOM 607 O O . ILE A 1 83 ? 37.180 39.852 9.065 1.00 21.24 83 ILE A O 1
ATOM 612 N N . ASP A 1 84 ? 36.629 38.731 7.183 1.00 18.63 84 ASP A N 1
ATOM 613 C CA . ASP A 1 84 ? 35.390 38.264 7.803 1.00 21.58 84 ASP A CA 1
ATOM 614 C C . ASP A 1 84 ? 35.642 37.447 9.078 1.00 22.52 84 ASP A C 1
ATOM 615 O O . ASP A 1 84 ? 34.755 37.440 9.914 1.00 24.14 84 ASP A O 1
ATOM 620 N N . GLU A 1 85 ? 36.707 36.702 9.182 1.00 21.34 85 GLU A N 1
ATOM 621 C CA . GLU A 1 85 ? 36.974 35.904 10.385 1.00 21.77 85 GLU A CA 1
ATOM 622 C C . GLU A 1 85 ? 37.751 36.750 11.367 1.00 23.24 85 GLU A C 1
ATOM 623 O O . GLU A 1 85 ? 38.373 36.107 12.180 1.00 23.20 85 GLU A O 1
ATOM 629 N N . GLY A 1 86 ? 37.840 38.091 11.238 1.00 21.70 86 GLY A N 1
ATOM 630 C CA . GLY A 1 86 ? 38.462 38.864 12.320 1.00 16.13 86 GLY A CA 1
ATOM 631 C C . GLY A 1 86 ? 39.885 39.203 11.902 1.00 18.18 86 GLY A C 1
ATOM 632 O O 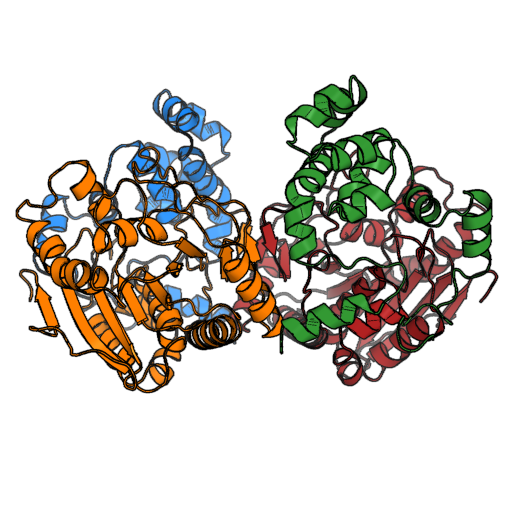. GLY A 1 86 ? 40.688 39.655 12.711 1.00 19.88 86 GLY A O 1
ATOM 633 N N . GLY A 1 87 ? 40.272 38.934 10.658 1.00 17.75 87 GLY A N 1
ATOM 634 C CA . GLY A 1 87 ? 41.606 39.324 10.195 1.00 17.94 87 GLY A CA 1
ATOM 635 C C . GLY A 1 87 ? 41.741 40.861 10.064 1.00 17.38 87 GLY A C 1
ATOM 636 O O . GLY A 1 87 ? 40.770 41.530 9.768 1.00 18.24 87 GLY A O 1
ATOM 637 N N . ASN A 1 88 ? 42.902 41.402 10.319 1.00 17.70 88 ASN A N 1
ATOM 638 C CA . ASN A 1 88 ? 43.152 42.852 10.154 1.00 21.20 88 ASN A CA 1
ATOM 639 C C . ASN A 1 88 ? 44.193 43.038 9.053 1.00 18.56 88 ASN A C 1
ATOM 640 O O . ASN A 1 88 ? 45.284 42.462 9.121 1.00 17.85 88 ASN A O 1
ATOM 645 N N . VAL A 1 89 ? 43.981 43.926 8.105 1.00 19.69 89 VAL A N 1
ATOM 646 C CA . VAL A 1 89 ? 44.844 44.104 6.960 1.00 19.71 89 VAL A CA 1
ATOM 647 C C . VAL A 1 89 ? 46.282 44.316 7.354 1.00 21.62 89 VAL A C 1
ATOM 648 O O . VAL A 1 89 ? 47.178 43.868 6.618 1.00 21.89 89 VAL A O 1
ATOM 652 N N . TYR A 1 90 ? 46.620 45.073 8.430 1.00 18.89 90 TYR A N 1
ATOM 653 C CA . TYR A 1 90 ? 48.024 45.224 8.768 1.00 21.59 90 TYR A CA 1
ATOM 654 C C . TYR A 1 90 ? 48.706 43.980 9.369 1.00 20.30 90 TYR A C 1
ATOM 655 O O . TYR A 1 90 ? 49.912 43.879 9.275 1.00 21.13 90 TYR A O 1
ATOM 664 N N . PHE A 1 91 ? 48.045 43.154 10.123 1.00 17.02 91 PHE A N 1
ATOM 665 C CA . PHE A 1 91 ? 48.653 41.859 10.522 1.00 17.45 91 PHE A CA 1
ATOM 666 C C . PHE A 1 91 ? 48.736 40.984 9.275 1.00 16.88 91 PHE A C 1
ATOM 667 O O . PHE A 1 91 ? 49.799 40.407 9.053 1.00 17.05 91 PHE A O 1
ATOM 675 N N . LEU A 1 92 ? 47.639 40.917 8.491 1.00 14.30 92 LEU A N 1
ATOM 676 C CA . LEU A 1 92 ? 47.644 40.077 7.294 1.00 15.04 92 LEU A CA 1
ATOM 677 C C . LEU A 1 92 ? 48.658 40.462 6.208 1.00 19.11 92 LEU A C 1
ATOM 678 O O . LEU A 1 92 ? 49.034 39.631 5.348 1.00 15.42 92 LEU A O 1
ATOM 683 N N . SER A 1 93 ? 49.099 41.774 6.263 1.00 18.80 93 SER A N 1
ATOM 684 C CA . SER A 1 93 ? 50.118 42.206 5.295 1.00 17.53 93 SER A CA 1
ATOM 685 C C . SER A 1 93 ? 51.400 41.379 5.401 1.00 16.47 93 SER A C 1
ATOM 686 O O . SER A 1 93 ? 52.187 41.330 4.422 1.00 17.52 93 SER A O 1
ATOM 689 N N . LYS A 1 94 ? 51.672 40.732 6.540 1.00 15.77 94 LYS A N 1
ATOM 690 C CA . LYS A 1 94 ? 52.814 39.819 6.709 1.00 15.67 94 LYS A CA 1
ATOM 691 C C . LYS A 1 94 ? 52.744 38.566 5.821 1.00 17.10 94 LYS A C 1
ATOM 692 O O . LYS A 1 94 ? 53.743 38.124 5.312 1.00 17.67 94 LYS A O 1
ATOM 698 N N . LEU A 1 95 ? 51.541 38.088 5.557 1.00 16.64 95 LEU A N 1
ATOM 699 C CA . LEU A 1 95 ? 51.264 36.923 4.745 1.00 20.48 95 LEU A CA 1
ATOM 700 C C . LEU A 1 95 ? 51.483 37.254 3.261 1.00 20.70 95 LEU A C 1
ATOM 701 O O . LEU A 1 95 ? 52.306 36.588 2.646 1.00 18.86 95 LEU A O 1
ATOM 706 N N . PHE A 1 96 ? 50.792 38.310 2.720 1.00 20.67 96 PHE A N 1
ATOM 707 C CA . PHE A 1 96 ? 51.040 38.621 1.328 1.00 20.13 96 PHE A CA 1
ATOM 708 C C . PHE A 1 96 ? 52.494 39.106 1.086 1.00 18.73 96 PHE A C 1
ATOM 709 O O . PHE A 1 96 ? 53.007 38.891 -0.018 1.00 16.42 96 PHE A O 1
ATOM 717 N N . SER A 1 97 ? 53.147 39.778 1.985 1.00 15.73 97 SER A N 1
ATOM 718 C CA . SER A 1 97 ? 54.577 40.031 1.854 1.00 17.22 97 SER A CA 1
ATOM 719 C C . SER A 1 97 ? 55.405 38.752 1.858 1.00 20.09 97 SER A C 1
ATOM 720 O O . SER A 1 97 ? 56.397 38.662 1.103 1.00 18.95 97 SER A O 1
ATOM 723 N N . THR A 1 98 ? 55.024 37.763 2.682 1.00 20.89 98 THR A N 1
ATOM 724 C CA . THR A 1 98 ? 55.688 36.449 2.667 1.00 19.88 98 THR A CA 1
ATOM 725 C C . THR A 1 98 ? 55.572 35.887 1.260 1.00 20.70 98 THR A C 1
ATOM 726 O O . THR A 1 98 ? 56.435 35.200 0.730 1.00 19.39 98 THR A O 1
ATOM 730 N N . ASP A 1 99 ? 54.394 36.017 0.644 1.00 19.36 99 ASP A N 1
ATOM 731 C CA . ASP A 1 99 ? 54.188 35.522 -0.707 1.00 20.36 99 ASP A CA 1
ATOM 732 C C . ASP A 1 99 ? 54.902 36.404 -1.751 1.00 23.47 99 ASP A C 1
ATOM 733 O O . ASP A 1 99 ? 54.852 36.034 -2.917 1.00 26.22 99 ASP A O 1
ATOM 738 N N . GLY A 1 100 ? 55.430 37.560 -1.387 1.00 23.91 100 GLY A N 1
ATOM 739 C CA . GLY A 1 100 ? 56.073 38.425 -2.394 1.00 22.40 100 GLY A CA 1
ATOM 740 C C . GLY A 1 100 ? 55.014 39.278 -3.098 1.00 21.87 100 GLY A C 1
ATOM 741 O O . GLY A 1 100 ? 55.280 39.694 -4.201 1.00 21.99 100 GLY A O 1
ATOM 742 N N . LYS A 1 101 ? 53.886 39.617 -2.509 1.00 18.86 101 LYS A N 1
ATOM 743 C CA . LYS A 1 101 ? 52.934 40.480 -3.159 1.00 20.17 101 LYS A CA 1
ATOM 744 C C . LYS A 1 101 ? 52.887 41.868 -2.491 1.00 21.65 101 LYS A C 1
ATOM 745 O O . LYS A 1 101 ? 53.087 42.024 -1.269 1.00 20.49 101 LYS A O 1
ATOM 751 N N . SER A 1 102 ? 52.470 42.800 -3.351 1.00 19.34 102 SER A N 1
ATOM 752 C CA . SER A 1 102 ? 52.434 44.194 -2.852 1.00 19.81 102 SER A CA 1
ATOM 753 C C . SER A 1 102 ? 51.083 44.438 -2.202 1.00 20.45 102 SER A C 1
ATOM 754 O O . SER A 1 102 ? 50.075 43.690 -2.315 1.00 20.84 102 SER A O 1
ATOM 757 N N . PHE A 1 103 ? 51.039 45.545 -1.455 1.00 19.36 103 PHE A N 1
ATOM 758 C CA . PHE A 1 103 ? 49.788 46.021 -0.846 1.00 19.07 103 PHE A CA 1
ATOM 759 C C . PHE A 1 103 ? 48.821 46.364 -1.971 1.00 17.91 103 PHE A C 1
ATOM 760 O O . PHE A 1 103 ? 47.640 46.201 -1.755 1.00 21.34 103 PHE A O 1
ATOM 768 N N . GLN A 1 104 ? 49.253 46.921 -3.070 1.00 16.37 104 GLN A N 1
ATOM 769 C CA . GLN A 1 104 ? 48.282 47.204 -4.137 1.00 19.99 104 GLN A CA 1
ATOM 770 C C . GLN A 1 104 ? 47.616 45.925 -4.660 1.00 19.19 104 GLN A C 1
ATOM 771 O O . GLN A 1 104 ? 46.432 45.868 -4.929 1.00 18.51 104 GLN A O 1
ATOM 777 N N . PHE A 1 105 ? 48.424 44.899 -4.966 1.00 20.69 105 PHE A N 1
ATOM 778 C CA . PHE A 1 105 ? 47.870 43.576 -5.313 1.00 22.32 105 PHE A CA 1
ATOM 779 C C . PHE A 1 105 ? 46.801 43.133 -4.341 1.00 22.12 105 PHE A C 1
ATOM 780 O O . PHE A 1 105 ? 45.664 42.765 -4.677 1.00 22.48 105 PHE A O 1
ATOM 788 N N . ALA A 1 106 ? 47.194 43.108 -3.057 1.00 21.43 106 ALA A N 1
ATOM 789 C CA . ALA A 1 106 ? 46.277 42.600 -2.028 1.00 22.03 106 ALA A CA 1
ATOM 790 C C . ALA A 1 106 ? 44.975 43.371 -2.031 1.00 21.48 106 ALA A C 1
ATOM 791 O O . ALA A 1 106 ? 43.878 42.794 -1.957 1.00 20.48 106 ALA A O 1
ATOM 793 N N . ALA A 1 107 ? 45.088 44.705 -1.945 1.00 20.51 107 ALA A N 1
ATOM 794 C CA . ALA A 1 107 ? 43.894 45.575 -1.934 1.00 18.55 107 ALA A CA 1
ATOM 795 C C . ALA A 1 107 ? 43.041 45.328 -3.191 1.00 21.51 107 ALA A C 1
ATOM 796 O O . ALA A 1 107 ? 41.813 45.197 -3.056 1.00 21.27 107 ALA A O 1
ATOM 798 N N . GLY A 1 108 ? 43.656 45.256 -4.380 1.00 19.56 108 GLY A N 1
ATOM 799 C CA . GLY A 1 108 ? 42.893 45.044 -5.623 1.00 22.96 108 GLY A CA 1
ATOM 800 C C . GLY A 1 108 ? 42.195 43.663 -5.675 1.00 23.72 108 GLY A C 1
ATOM 801 O O . GLY A 1 108 ? 41.032 43.531 -6.120 1.00 19.84 108 GLY A O 1
ATOM 802 N N . SER A 1 109 ? 42.858 42.683 -5.009 1.00 23.50 109 SER A N 1
ATOM 803 C CA . SER A 1 109 ? 42.280 41.341 -5.002 1.00 22.82 109 SER A CA 1
ATOM 804 C C . SER A 1 109 ? 41.015 41.313 -4.148 1.00 23.52 109 SER A C 1
ATOM 805 O O . SER A 1 109 ? 40.217 40.387 -4.332 1.00 23.17 109 SER A O 1
ATOM 808 N N . MET A 1 110 ? 40.777 42.265 -3.257 1.00 21.07 110 MET A N 1
ATOM 809 C CA . MET A 1 110 ? 39.511 42.339 -2.568 1.00 19.76 110 MET A CA 1
ATOM 810 C C . MET A 1 110 ? 38.387 43.084 -3.260 1.00 21.64 110 MET A C 1
ATOM 811 O O . MET A 1 110 ? 37.263 43.159 -2.699 1.00 21.06 110 MET A O 1
ATOM 816 N N . THR A 1 111 ? 38.625 43.606 -4.443 1.00 20.34 111 THR A N 1
ATOM 817 C CA . THR A 1 111 ? 37.563 44.439 -5.071 1.00 22.91 111 THR A CA 1
ATOM 818 C C . THR A 1 111 ? 36.863 43.647 -6.142 1.00 25.19 111 THR A C 1
ATOM 819 O O . THR A 1 111 ? 35.855 44.169 -6.594 1.00 27.00 111 THR A O 1
ATOM 823 N N . GLY A 1 112 ? 37.326 42.461 -6.533 1.00 28.04 112 GLY A N 1
ATOM 824 C CA . GLY A 1 112 ? 36.752 41.860 -7.751 1.00 35.56 112 GLY A CA 1
ATOM 825 C C . GLY A 1 112 ? 37.033 42.591 -9.060 1.00 39.61 112 GLY A C 1
ATOM 826 O O . GLY A 1 112 ? 36.322 42.441 -10.097 1.00 42.49 112 GLY A O 1
ATOM 827 N N . MET A 1 113 ? 38.013 43.527 -9.059 1.00 39.13 113 MET A N 1
ATOM 828 C CA . MET A 1 113 ? 38.375 44.072 -10.401 1.00 35.73 113 MET A CA 1
ATOM 829 C C . MET A 1 113 ? 39.564 43.200 -10.744 1.00 32.46 113 MET A C 1
ATOM 830 O O . MET A 1 113 ? 40.166 42.745 -9.758 1.00 31.92 113 MET A O 1
ATOM 835 N N . THR A 1 114 ? 39.958 43.082 -11.993 1.00 29.99 114 THR A N 1
ATOM 836 C CA . THR A 1 114 ? 41.277 42.455 -12.238 1.00 28.81 114 THR A CA 1
ATOM 837 C C . THR A 1 114 ? 42.402 43.321 -11.718 1.00 28.31 114 THR A C 1
ATOM 838 O O . THR A 1 114 ? 42.145 44.492 -11.458 1.00 27.10 114 THR A O 1
ATOM 842 N N . GLN A 1 115 ? 43.632 42.853 -11.600 1.00 29.69 115 GLN A N 1
ATOM 843 C CA . GLN A 1 115 ? 44.732 43.678 -11.213 1.00 32.83 115 GLN A CA 1
ATOM 844 C C . GLN A 1 115 ? 44.879 44.861 -12.163 1.00 34.69 115 GLN A C 1
ATOM 845 O O . GLN A 1 115 ? 45.241 45.954 -11.680 1.00 36.88 115 GLN A O 1
ATOM 851 N N . GLU A 1 116 ? 44.548 44.720 -13.420 1.00 33.88 116 GLU A N 1
ATOM 852 C CA . GLU A 1 116 ? 44.874 45.726 -14.421 1.00 36.08 116 GLU A CA 1
ATOM 853 C C . GLU A 1 116 ? 43.911 46.905 -14.309 1.00 33.54 116 GLU A C 1
ATOM 854 O O . GLU A 1 116 ? 44.285 48.072 -14.317 1.00 33.29 116 GLU A O 1
ATOM 860 N N . GLU A 1 117 ? 42.630 46.567 -14.216 1.00 32.05 117 GLU A N 1
ATOM 861 C CA . GLU A 1 117 ? 41.585 47.532 -13.966 1.00 31.28 117 GLU A CA 1
ATOM 862 C C . GLU A 1 117 ? 41.809 48.308 -12.654 1.00 30.81 117 GLU A C 1
ATOM 863 O O . GLU A 1 117 ? 41.528 49.506 -12.636 1.00 29.78 117 GLU A O 1
ATOM 869 N N . TYR A 1 118 ? 42.193 47.630 -11.563 1.00 25.14 118 TYR A N 1
ATOM 870 C CA . TYR A 1 118 ? 42.374 48.298 -10.286 1.00 25.62 118 TYR A CA 1
ATOM 871 C C . TYR A 1 118 ? 43.532 49.299 -10.409 1.00 24.58 118 TYR A C 1
ATOM 872 O O . TYR A 1 118 ? 43.351 50.449 -10.042 1.00 24.54 118 TYR A O 1
ATOM 881 N N . ALA A 1 119 ? 44.588 48.942 -11.084 1.00 23.59 119 ALA A N 1
ATOM 882 C CA . ALA A 1 119 ? 45.752 49.786 -11.311 1.00 25.45 119 ALA A CA 1
ATOM 883 C C . ALA A 1 119 ? 45.391 51.002 -12.200 1.00 25.82 119 ALA A C 1
ATOM 884 O O . ALA A 1 119 ? 45.836 52.111 -11.896 1.00 24.24 119 ALA A O 1
ATOM 886 N N . GLN A 1 120 ? 44.514 50.773 -13.168 1.00 27.02 120 GLN A N 1
ATOM 887 C CA . GLN A 1 120 ? 44.090 51.852 -14.062 1.00 29.18 120 GLN A CA 1
ATOM 888 C C . GLN A 1 120 ? 43.173 52.847 -13.327 1.00 26.96 120 GLN A C 1
ATOM 889 O O . GLN A 1 120 ? 43.223 54.044 -13.583 1.00 25.91 120 GLN A O 1
ATOM 895 N N . MET A 1 121 ? 42.293 52.286 -12.525 1.00 24.14 121 MET A N 1
ATOM 896 C CA . MET A 1 121 ? 41.370 53.038 -11.673 1.00 24.57 121 MET A CA 1
ATOM 897 C C . MET A 1 121 ? 42.190 53.986 -10.764 1.00 23.34 121 MET A C 1
ATOM 898 O O . MET A 1 121 ? 41.893 55.192 -10.682 1.00 22.59 121 MET A O 1
ATOM 903 N N . MET A 1 122 ? 43.258 53.508 -10.153 1.00 21.32 122 MET A N 1
ATOM 904 C CA . MET A 1 122 ? 44.076 54.332 -9.275 1.00 24.89 122 MET A CA 1
ATOM 905 C C . MET A 1 122 ? 44.738 55.464 -10.090 1.00 25.96 122 MET A C 1
ATOM 906 O O . MET A 1 122 ? 44.722 56.624 -9.659 1.00 25.70 122 MET A O 1
ATOM 911 N N . ILE A 1 123 ? 45.289 55.114 -11.252 1.00 25.73 123 ILE A N 1
ATOM 912 C CA . ILE A 1 123 ? 45.964 56.059 -12.149 1.00 28.14 123 ILE A CA 1
ATOM 913 C C . ILE A 1 123 ? 44.991 57.227 -12.448 1.00 27.25 123 ILE A C 1
ATOM 914 O O . ILE A 1 123 ? 45.326 58.418 -12.376 1.00 26.14 123 ILE A O 1
ATOM 919 N N . ASP A 1 124 ? 43.758 56.850 -12.730 1.00 23.08 124 ASP A N 1
ATOM 920 C CA . ASP A 1 124 ? 42.735 57.802 -13.052 1.00 27.46 124 ASP A CA 1
ATOM 921 C C . ASP A 1 124 ? 42.219 58.551 -11.843 1.00 28.98 124 ASP A C 1
ATOM 922 O O . ASP A 1 124 ? 41.323 59.341 -12.129 1.00 31.96 124 ASP A O 1
ATOM 927 N N . GLY A 1 125 ? 42.737 58.373 -10.617 1.00 27.77 125 GLY A N 1
ATOM 928 C CA . GLY A 1 125 ? 42.120 59.173 -9.554 1.00 27.14 125 GLY A CA 1
ATOM 929 C C . GLY A 1 125 ? 41.560 58.306 -8.422 1.00 27.19 125 GLY A C 1
ATOM 930 O O . GLY A 1 125 ? 41.161 58.902 -7.419 1.00 28.33 125 GLY A O 1
ATOM 931 N N . GLY A 1 126 ? 41.499 56.974 -8.588 1.00 24.48 126 GLY A N 1
ATOM 932 C CA . GLY A 1 126 ? 41.069 56.141 -7.482 1.00 22.24 126 GLY A CA 1
ATOM 933 C C . GLY A 1 126 ? 39.549 56.048 -7.465 1.00 25.04 126 GLY A C 1
ATOM 934 O O . GLY A 1 126 ? 38.858 56.606 -8.338 1.00 22.17 126 GLY A O 1
ATOM 935 N N . ARG A 1 127 ? 39.049 55.215 -6.532 1.00 23.08 127 ARG A N 1
ATOM 936 C CA . ARG A 1 127 ? 37.603 55.006 -6.489 1.00 23.28 127 ARG A CA 1
ATOM 937 C C . ARG A 1 127 ? 36.962 56.281 -5.891 1.00 23.60 127 ARG A C 1
ATOM 938 O O . ARG A 1 127 ? 37.328 56.790 -4.829 1.00 20.86 127 ARG A O 1
ATOM 946 N N . SER A 1 128 ? 35.907 56.752 -6.533 1.00 22.08 128 SER A N 1
ATOM 947 C CA . SER A 1 128 ? 35.157 57.885 -5.994 1.00 21.46 128 SER A CA 1
ATOM 948 C C . SER A 1 128 ? 34.354 57.512 -4.775 1.00 19.53 128 SER A C 1
ATOM 949 O O . SER A 1 128 ? 33.706 56.481 -4.650 1.00 21.98 128 SER A O 1
ATOM 952 N N . PRO A 1 129 ? 34.209 58.397 -3.799 1.00 21.09 129 PRO A N 1
ATOM 953 C CA . PRO A 1 129 ? 33.320 58.304 -2.679 1.00 21.71 129 PRO A CA 1
ATOM 954 C C . PRO A 1 129 ? 31.826 58.301 -3.033 1.00 24.73 129 PRO A C 1
ATOM 955 O O . PRO A 1 129 ? 31.001 57.792 -2.207 1.00 23.53 129 PRO A O 1
ATOM 959 N N . ALA A 1 130 ? 31.522 58.763 -4.253 1.00 23.21 130 ALA A N 1
ATOM 960 C CA . ALA A 1 130 ? 30.087 58.886 -4.582 1.00 25.22 130 ALA A CA 1
ATOM 961 C C . ALA A 1 130 ? 29.343 57.561 -4.487 1.00 23.25 130 ALA A C 1
ATOM 962 O O . ALA A 1 130 ? 29.654 56.601 -5.197 1.00 20.53 130 ALA A O 1
ATOM 964 N N . GLY A 1 131 ? 28.372 57.407 -3.627 1.00 24.73 131 GLY A N 1
ATOM 965 C CA . GLY A 1 131 ? 27.520 56.177 -3.685 1.00 24.64 131 GLY A CA 1
ATOM 966 C C . GLY A 1 131 ? 28.074 55.167 -2.643 1.00 26.08 131 GLY A C 1
ATOM 967 O O . GLY A 1 131 ? 27.377 54.149 -2.484 1.00 25.91 131 GLY A O 1
ATOM 968 N N . VAL A 1 132 ? 29.263 55.348 -2.058 1.00 21.29 132 VAL A N 1
ATOM 969 C CA . VAL A 1 132 ? 29.761 54.370 -1.090 1.00 22.77 132 VAL A CA 1
ATOM 970 C C . VAL A 1 132 ? 30.134 54.952 0.270 1.00 22.00 132 VAL A C 1
ATOM 971 O O . VAL A 1 132 ? 31.104 54.549 0.939 1.00 21.14 132 VAL A O 1
ATOM 975 N N . ARG A 1 133 ? 29.330 55.920 0.692 1.00 22.54 133 ARG A N 1
ATOM 976 C CA . ARG A 1 133 ? 29.469 56.499 2.014 1.00 24.86 133 ARG A CA 1
ATOM 977 C C . ARG A 1 133 ? 28.484 55.953 3.047 1.00 23.80 133 ARG A C 1
ATOM 978 O O . ARG A 1 133 ? 28.879 55.897 4.212 1.00 24.44 133 ARG A O 1
ATOM 986 N N . SER A 1 134 ? 27.290 55.639 2.604 1.00 21.44 134 SER A N 1
ATOM 987 C CA . SER A 1 134 ? 26.260 55.243 3.541 1.00 24.99 134 SER A CA 1
ATOM 988 C C . SER A 1 134 ? 25.312 54.211 2.928 1.00 24.52 134 SER A C 1
ATOM 989 O O . SER A 1 134 ? 24.760 54.342 1.834 1.00 25.34 134 SER A O 1
ATOM 992 N N . ILE A 1 135 ? 25.183 53.080 3.640 1.00 25.84 135 ILE A N 1
ATOM 993 C CA . ILE A 1 135 ? 24.306 52.008 3.159 1.00 26.34 135 ILE A CA 1
ATOM 994 C C . ILE A 1 135 ? 22.846 52.499 3.216 1.00 28.88 135 ILE A C 1
ATOM 995 O O . ILE A 1 135 ? 22.148 52.300 2.212 1.00 25.84 135 ILE A O 1
ATOM 1000 N N . LYS A 1 136 ? 22.448 53.112 4.350 1.00 27.76 136 LYS A N 1
ATOM 1001 C CA . LYS A 1 136 ? 21.077 53.530 4.379 1.00 34.14 136 LYS A CA 1
ATOM 1002 C C . LYS A 1 136 ? 20.791 54.776 3.525 1.00 35.47 136 LYS A C 1
ATOM 1003 O O . LYS A 1 136 ? 19.668 54.787 2.994 1.00 36.68 136 LYS A O 1
ATOM 1009 N N . GLY A 1 137 ? 21.635 55.794 3.441 1.00 33.26 137 GLY A N 1
ATOM 1010 C CA . GLY A 1 137 ? 21.435 56.915 2.567 1.00 32.88 137 GLY A CA 1
ATOM 1011 C C . GLY A 1 137 ? 21.565 56.586 1.071 1.00 34.77 137 GLY A C 1
ATOM 1012 O O . GLY A 1 137 ? 20.882 57.220 0.229 1.00 32.85 137 GLY A O 1
ATOM 1013 N N . GLY A 1 138 ? 22.522 55.697 0.707 1.00 30.81 138 GLY A N 1
ATOM 1014 C CA . GLY A 1 138 ? 22.642 55.410 -0.718 1.00 27.98 138 GLY A CA 1
ATOM 1015 C C . GLY A 1 138 ? 23.601 56.408 -1.369 1.00 29.71 138 GLY A C 1
ATOM 1016 O O . GLY A 1 138 ? 23.715 56.492 -2.580 1.00 29.91 138 GLY A O 1
ATOM 1017 N N . TYR A 1 139 ? 24.319 57.212 -0.591 1.00 27.89 139 TYR A N 1
ATOM 1018 C CA . TYR A 1 139 ? 25.159 58.236 -1.235 1.00 27.83 139 TYR A CA 1
ATOM 1019 C C . TYR A 1 139 ? 26.624 57.923 -0.839 1.00 28.04 139 TYR A C 1
ATOM 1020 O O . TYR A 1 139 ? 27.564 58.589 -1.252 1.00 22.53 139 TYR A O 1
ATOM 1030 N N . ALA B 2 2 ? 65.256 71.730 22.696 1.00 27.86 2 ALA B N 1
ATOM 1031 C CA . ALA B 2 2 ? 64.611 72.931 23.343 1.00 28.54 2 ALA B CA 1
ATOM 1032 C C . ALA B 2 2 ? 63.934 74.015 22.523 1.00 26.60 2 ALA B C 1
ATOM 1033 O O . ALA B 2 2 ? 63.120 74.675 23.172 1.00 28.11 2 ALA B O 1
ATOM 1035 N N . ARG B 2 3 ? 63.785 73.890 21.246 1.00 28.98 3 ARG B N 1
ATOM 1036 C CA . ARG B 2 3 ? 62.703 74.484 20.494 1.00 30.11 3 ARG B CA 1
ATOM 1037 C C . ARG B 2 3 ? 62.125 73.619 19.389 1.00 26.46 3 ARG B C 1
ATOM 1038 O O . ARG B 2 3 ? 62.891 72.988 18.675 1.00 26.09 3 ARG B O 1
ATOM 1046 N N . VAL B 2 4 ? 60.852 73.618 19.131 1.00 22.65 4 VAL B N 1
ATOM 1047 C CA . VAL B 2 4 ? 60.209 73.047 18.004 1.00 24.31 4 VAL B CA 1
ATOM 1048 C C . VAL B 2 4 ? 60.242 74.043 16.836 1.00 24.39 4 VAL B C 1
ATOM 1049 O O . VAL B 2 4 ? 59.293 74.813 16.749 1.00 27.40 4 VAL B O 1
ATOM 1053 N N . THR B 2 5 ? 61.102 73.931 15.845 1.00 22.30 5 THR B N 1
ATOM 1054 C CA . THR B 2 5 ? 61.195 74.969 14.816 1.00 22.95 5 THR B CA 1
ATOM 1055 C C . THR B 2 5 ? 60.261 74.611 13.695 1.00 24.80 5 THR B C 1
ATOM 1056 O O . THR B 2 5 ? 59.868 75.454 12.918 1.00 23.64 5 THR B O 1
ATOM 1060 N N . THR B 2 6 ? 60.026 73.282 13.480 1.00 27.47 6 THR B N 1
ATOM 1061 C CA . THR B 2 6 ? 59.303 72.905 12.258 1.00 24.93 6 THR B CA 1
ATOM 1062 C C . THR B 2 6 ? 58.441 71.682 12.397 1.00 23.95 6 THR B C 1
ATOM 1063 O O . THR B 2 6 ? 58.571 70.828 13.269 1.00 21.41 6 THR B O 1
ATOM 1067 N N . GLY B 2 7 ? 57.325 71.704 11.690 1.00 20.58 7 GLY B N 1
ATOM 1068 C CA . GLY B 2 7 ? 56.340 70.634 11.667 1.00 19.69 7 GLY B CA 1
ATOM 1069 C C . GLY B 2 7 ? 56.397 70.089 10.207 1.00 22.04 7 GLY B C 1
ATOM 1070 O O . GLY B 2 7 ? 56.324 70.871 9.240 1.00 22.36 7 GLY B O 1
ATOM 1071 N N . ILE B 2 8 ? 56.652 68.790 10.036 1.00 19.63 8 ILE B N 1
ATOM 1072 C CA . ILE B 2 8 ? 56.497 68.190 8.680 1.00 19.47 8 ILE B CA 1
ATOM 1073 C C . ILE B 2 8 ? 55.527 67.027 8.671 1.00 19.19 8 ILE B C 1
ATOM 1074 O O . ILE B 2 8 ? 55.532 66.234 9.607 1.00 21.02 8 ILE B O 1
ATOM 1079 N N . THR B 2 9 ? 54.692 66.845 7.690 1.00 20.57 9 THR B N 1
ATOM 1080 C CA . THR B 2 9 ? 53.935 65.637 7.497 1.00 23.06 9 THR B CA 1
ATOM 1081 C C . THR B 2 9 ? 54.389 64.935 6.204 1.00 25.94 9 THR B C 1
ATOM 1082 O O . THR B 2 9 ? 54.960 65.475 5.224 1.00 28.62 9 THR B O 1
ATOM 1086 N N . SER B 2 10 ? 54.071 63.641 6.162 1.00 24.67 10 SER B N 1
ATOM 1087 C CA . SER B 2 10 ? 54.504 62.838 5.014 1.00 23.94 10 SER B CA 1
ATOM 1088 C C . SER B 2 10 ? 53.771 61.490 5.060 1.00 25.24 10 SER B C 1
ATOM 1089 O O . SER B 2 10 ? 53.711 60.840 6.113 1.00 26.45 10 SER B O 1
ATOM 1092 N N . SER B 2 11 ? 53.450 61.061 3.865 1.00 25.08 11 SER B N 1
ATOM 1093 C CA . SER B 2 11 ? 52.858 59.714 3.722 1.00 25.90 11 SER B CA 1
ATOM 1094 C C . SER B 2 11 ? 53.955 58.705 3.933 1.00 23.41 11 SER B C 1
ATOM 1095 O O . SER B 2 11 ? 55.189 59.008 3.910 1.00 22.63 11 SER B O 1
ATOM 1098 N N . HIS B 2 12 ? 53.676 57.455 4.342 1.00 20.95 12 HIS B N 1
ATOM 1099 C CA . HIS B 2 12 ? 54.775 56.528 4.674 1.00 17.84 12 HIS B CA 1
ATOM 1100 C C . HIS B 2 12 ? 54.604 55.205 3.926 1.00 18.26 12 HIS B C 1
ATOM 1101 O O . HIS B 2 12 ? 55.082 54.133 4.310 1.00 16.36 12 HIS B O 1
ATOM 1108 N N . ILE B 2 13 ? 54.051 55.319 2.729 1.00 21.68 13 ILE B N 1
ATOM 1109 C CA . ILE B 2 13 ? 53.707 54.088 2.006 1.00 22.62 13 ILE B CA 1
ATOM 1110 C C . ILE B 2 13 ? 54.918 53.235 1.695 1.00 20.75 13 ILE B C 1
ATOM 1111 O O . ILE B 2 13 ? 55.951 53.643 1.168 1.00 19.67 13 ILE B O 1
ATOM 1116 N N . PRO B 2 14 ? 54.842 51.921 2.038 1.00 19.10 14 PRO B N 1
ATOM 1117 C CA . PRO B 2 14 ? 55.963 51.002 1.897 1.00 17.96 14 PRO B CA 1
ATOM 1118 C C . PRO B 2 14 ? 56.412 50.935 0.444 1.00 19.11 14 PRO B C 1
ATOM 1119 O O . PRO B 2 14 ? 57.604 50.818 0.151 1.00 19.79 14 PRO B O 1
ATOM 1123 N N . ALA B 2 15 ? 55.520 51.011 -0.545 1.00 19.33 15 ALA B N 1
ATOM 1124 C CA . ALA B 2 15 ? 56.004 50.842 -1.936 1.00 21.30 15 ALA B CA 1
ATOM 1125 C C . ALA B 2 15 ? 57.049 51.901 -2.289 1.00 23.16 15 ALA B C 1
ATOM 1126 O O . ALA B 2 15 ? 57.783 51.738 -3.307 1.00 26.39 15 ALA B O 1
ATOM 1128 N N . LEU B 2 16 ? 57.125 53.015 -1.534 1.00 23.49 16 LEU B N 1
ATOM 1129 C CA . LEU B 2 16 ? 58.119 54.048 -1.771 1.00 21.26 16 LEU B CA 1
ATOM 1130 C C . LEU B 2 16 ? 59.471 53.478 -1.398 1.00 19.54 16 LEU B C 1
ATOM 1131 O O . LEU B 2 16 ? 60.415 53.786 -2.117 1.00 22.73 16 LEU B O 1
ATOM 1136 N N . GLY B 2 17 ? 59.564 52.776 -0.289 1.00 19.85 17 GLY B N 1
ATOM 1137 C CA . GLY B 2 17 ? 60.927 52.303 0.161 1.00 18.43 17 GLY B CA 1
ATOM 1138 C C . GLY B 2 17 ? 61.293 51.174 -0.790 1.00 18.82 17 GLY B C 1
ATOM 1139 O O . GLY B 2 17 ? 62.406 51.047 -1.228 1.00 20.50 17 GLY B O 1
ATOM 1140 N N . ALA B 2 18 ? 60.288 50.443 -1.333 1.00 20.67 18 ALA B N 1
ATOM 1141 C CA . ALA B 2 18 ? 60.570 49.402 -2.352 1.00 22.52 18 ALA B CA 1
ATOM 1142 C C . ALA B 2 18 ? 60.971 50.024 -3.705 1.00 23.91 18 ALA B C 1
ATOM 1143 O O . ALA B 2 18 ? 61.937 49.532 -4.290 1.00 25.93 18 ALA B O 1
ATOM 1145 N N . ALA B 2 19 ? 60.394 51.082 -4.233 1.00 23.27 19 ALA B N 1
ATOM 1146 C CA . ALA B 2 19 ? 60.986 51.692 -5.443 1.00 25.56 19 ALA B CA 1
ATOM 1147 C C . ALA B 2 19 ? 62.449 52.071 -5.227 1.00 28.72 19 ALA B C 1
ATOM 1148 O O . ALA B 2 19 ? 63.302 51.918 -6.108 1.00 30.83 19 ALA B O 1
ATOM 1150 N N . ILE B 2 20 ? 62.824 52.514 -4.037 1.00 30.11 20 ILE B N 1
ATOM 1151 C CA . ILE B 2 20 ? 64.238 52.896 -3.810 1.00 31.58 20 ILE B CA 1
ATOM 1152 C C . ILE B 2 20 ? 65.064 51.612 -3.873 1.00 31.35 20 ILE B C 1
ATOM 1153 O O . ILE B 2 20 ? 66.154 51.632 -4.429 1.00 33.19 20 ILE B O 1
ATOM 1158 N N . GLN B 2 21 ? 64.618 50.530 -3.285 1.00 31.73 21 GLN B N 1
ATOM 1159 C CA . GLN B 2 21 ? 65.475 49.364 -3.049 1.00 33.37 21 GLN B CA 1
ATOM 1160 C C . GLN B 2 21 ? 65.832 48.725 -4.407 1.00 33.59 21 GLN B C 1
ATOM 1161 O O . GLN B 2 21 ? 66.918 48.245 -4.625 1.00 30.29 21 GLN B O 1
ATOM 1167 N N . THR B 2 22 ? 64.825 48.752 -5.292 1.00 33.32 22 THR B N 1
ATOM 1168 C CA . THR B 2 22 ? 64.880 48.135 -6.594 1.00 32.90 22 THR B CA 1
ATOM 1169 C C . THR B 2 22 ? 65.383 49.124 -7.628 1.00 33.58 22 THR B C 1
ATOM 1170 O O . THR B 2 22 ? 65.440 48.703 -8.761 1.00 36.79 22 THR B O 1
ATOM 1174 N N . GLY B 2 23 ? 65.703 50.372 -7.320 1.00 31.84 23 GLY B N 1
ATOM 1175 C CA . GLY B 2 23 ? 66.273 51.241 -8.324 1.00 30.03 23 GLY B CA 1
ATOM 1176 C C . GLY B 2 23 ? 65.230 51.702 -9.323 1.00 29.92 23 GLY B C 1
ATOM 1177 O O . GLY B 2 23 ? 65.645 52.027 -10.438 1.00 27.39 23 GLY B O 1
ATOM 1178 N N . THR B 2 24 ? 63.929 51.733 -8.987 1.00 28.48 24 THR B N 1
ATOM 1179 C CA . THR B 2 24 ? 62.975 52.202 -10.002 1.00 27.25 24 THR B CA 1
ATOM 1180 C C . THR B 2 24 ? 62.318 53.498 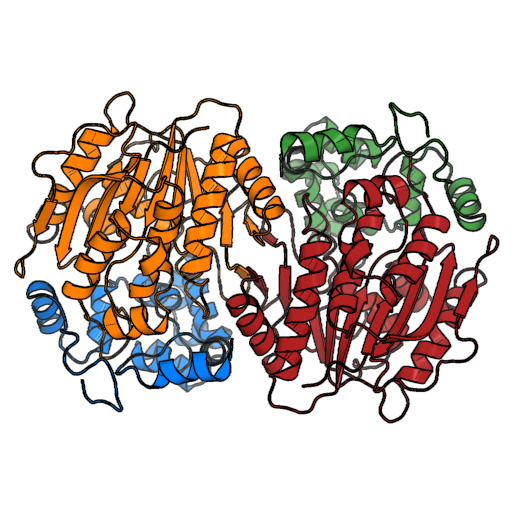-9.544 1.00 29.09 24 THR B C 1
ATOM 1181 O O . THR B 2 24 ? 61.262 53.902 -10.069 1.00 27.58 24 THR B O 1
ATOM 1185 N N . SER B 2 25 ? 62.970 54.176 -8.589 1.00 29.25 25 SER B N 1
ATOM 1186 C CA . SER B 2 25 ? 62.355 55.401 -8.055 1.00 30.83 25 SER B CA 1
ATOM 1187 C C . SER B 2 25 ? 62.301 56.486 -9.101 1.00 34.73 25 SER B C 1
ATOM 1188 O O . SER B 2 25 ? 61.574 57.437 -8.901 1.00 34.19 25 SER B O 1
ATOM 1191 N N . ASP B 2 26 ? 62.996 56.330 -10.235 1.00 36.49 26 ASP B N 1
ATOM 1192 C CA . ASP B 2 26 ? 62.937 57.263 -11.329 1.00 38.30 26 ASP B CA 1
ATOM 1193 C C . ASP B 2 26 ? 62.128 56.746 -12.508 1.00 37.24 26 ASP B C 1
ATOM 1194 O O . ASP B 2 26 ? 62.221 57.308 -13.607 1.00 38.61 26 ASP B O 1
ATOM 1199 N N . ASN B 2 27 ? 61.326 55.713 -12.397 1.00 35.42 27 ASN B N 1
ATOM 1200 C CA . ASN B 2 27 ? 60.566 55.342 -13.625 1.00 33.50 27 ASN B CA 1
ATOM 1201 C C . ASN B 2 27 ? 59.396 56.303 -13.789 1.00 32.73 27 ASN B C 1
ATOM 1202 O O . ASN B 2 27 ? 59.233 57.266 -13.030 1.00 32.61 27 ASN B O 1
ATOM 1207 N N . ASP B 2 28 ? 58.480 56.008 -14.678 1.00 33.48 28 ASP B N 1
ATOM 1208 C CA . ASP B 2 28 ? 57.400 56.924 -15.002 1.00 35.47 28 ASP B CA 1
ATOM 1209 C C . ASP B 2 28 ? 56.364 56.983 -13.878 1.00 34.28 28 ASP B C 1
ATOM 1210 O O . ASP B 2 28 ? 55.687 58.015 -13.806 1.00 34.94 28 ASP B O 1
ATOM 1215 N N . TYR B 2 29 ? 56.173 55.898 -13.135 1.00 29.87 29 TYR B N 1
ATOM 1216 C CA . TYR B 2 29 ? 55.123 55.975 -12.101 1.00 27.07 29 TYR B CA 1
ATOM 1217 C C . TYR B 2 29 ? 55.627 56.708 -10.887 1.00 24.47 29 TYR B C 1
ATOM 1218 O O . TYR B 2 29 ? 54.961 57.552 -10.277 1.00 25.10 29 TYR B O 1
ATOM 1227 N N . TRP B 2 30 ? 56.832 56.380 -10.458 1.00 24.27 30 TRP B N 1
ATOM 1228 C CA . TRP B 2 30 ? 57.396 56.879 -9.218 1.00 24.93 30 TRP B CA 1
ATOM 1229 C C . TRP B 2 30 ? 58.073 58.238 -9.392 1.00 24.00 30 TRP B C 1
ATOM 1230 O O . TRP B 2 30 ? 58.166 59.020 -8.438 1.00 26.68 30 TRP B O 1
ATOM 1241 N N . GLY B 2 31 ? 58.619 58.484 -10.551 1.00 24.13 31 GLY B N 1
ATOM 1242 C CA . GLY B 2 31 ? 59.385 59.709 -10.827 1.00 25.44 31 GLY B CA 1
ATOM 1243 C C . GLY B 2 31 ? 58.777 61.032 -10.326 1.00 23.13 31 GLY B C 1
ATOM 1244 O O . GLY B 2 31 ? 59.431 61.800 -9.629 1.00 19.11 31 GLY B O 1
ATOM 1245 N N . PRO B 2 32 ? 57.524 61.270 -10.641 1.00 21.75 32 PRO B N 1
ATOM 1246 C CA . PRO B 2 32 ? 56.882 62.494 -10.220 1.00 25.65 32 PRO B CA 1
ATOM 1247 C C . PRO B 2 32 ? 56.738 62.532 -8.707 1.00 25.79 32 PRO B C 1
ATOM 1248 O O . PRO B 2 32 ? 56.699 63.611 -8.158 1.00 24.05 32 PRO B O 1
ATOM 1252 N N . VAL B 2 33 ? 56.639 61.361 -8.052 1.00 24.87 33 VAL B N 1
ATOM 1253 C CA . VAL B 2 33 ? 56.555 61.384 -6.604 1.00 23.33 33 VAL B CA 1
ATOM 1254 C C . VAL B 2 33 ? 57.867 61.837 -6.003 1.00 24.51 33 VAL B C 1
ATOM 1255 O O . VAL B 2 33 ? 57.894 62.691 -5.114 1.00 25.87 33 VAL B O 1
ATOM 1259 N N . PHE B 2 34 ? 58.987 61.194 -6.331 1.00 25.35 34 PHE B N 1
ATOM 1260 C CA . PHE B 2 34 ? 60.301 61.513 -5.792 1.00 24.69 34 PHE B CA 1
ATOM 1261 C C . PHE B 2 34 ? 60.675 62.970 -6.112 1.00 25.89 34 PHE B C 1
ATOM 1262 O O . PHE B 2 34 ? 61.322 63.681 -5.315 1.00 23.31 34 PHE B O 1
ATOM 1270 N N . LYS B 2 35 ? 60.240 63.468 -7.267 1.00 25.68 35 LYS B N 1
ATOM 1271 C CA . LYS B 2 35 ? 60.455 64.893 -7.616 1.00 28.44 35 LYS B CA 1
ATOM 1272 C C . LYS B 2 35 ? 59.712 65.878 -6.724 1.00 27.08 35 LYS B C 1
ATOM 1273 O O . LYS B 2 35 ? 60.257 66.914 -6.308 1.00 26.53 35 LYS B O 1
ATOM 1279 N N . GLY B 2 36 ? 58.509 65.586 -6.242 1.00 23.97 36 GLY B N 1
ATOM 1280 C CA . GLY B 2 36 ? 57.747 66.433 -5.344 1.00 20.67 36 GLY B CA 1
ATOM 1281 C C . GLY B 2 36 ? 58.401 66.426 -3.961 1.00 22.36 36 GLY B C 1
ATOM 1282 O O . GLY B 2 36 ? 58.132 67.281 -3.124 1.00 21.91 36 GLY B O 1
ATOM 1283 N N . TYR B 2 37 ? 59.326 65.459 -3.686 1.00 19.67 37 TYR B N 1
ATOM 1284 C CA . TYR B 2 37 ? 59.992 65.529 -2.413 1.00 19.83 37 TYR B CA 1
ATOM 1285 C C . TYR B 2 37 ? 61.291 66.299 -2.518 1.00 20.04 37 TYR B C 1
ATOM 1286 O O . TYR B 2 37 ? 61.911 66.597 -1.498 1.00 20.07 37 TYR B O 1
ATOM 1295 N N . GLN B 2 38 ? 61.768 66.558 -3.705 1.00 20.57 38 GLN B N 1
ATOM 1296 C CA . GLN B 2 38 ? 63.064 67.245 -3.832 1.00 23.26 38 GLN B CA 1
ATOM 1297 C C . GLN B 2 38 ? 63.262 68.590 -3.127 1.00 20.46 38 GLN B C 1
ATOM 1298 O O . GLN B 2 38 ? 64.340 68.862 -2.578 1.00 20.36 38 GLN B O 1
ATOM 1304 N N . PRO B 2 39 ? 62.253 69.448 -3.092 1.00 19.43 39 PRO B N 1
ATOM 1305 C CA . PRO B 2 39 ? 62.331 70.740 -2.435 1.00 20.36 39 PRO B CA 1
ATOM 1306 C C . PRO B 2 39 ? 62.441 70.519 -0.943 1.00 21.88 39 PRO B C 1
ATOM 1307 O O . PRO B 2 39 ? 63.119 71.280 -0.288 1.00 21.82 39 PRO B O 1
ATOM 1311 N N . ILE B 2 40 ? 61.912 69.372 -0.442 1.00 22.17 40 ILE B N 1
ATOM 1312 C CA . ILE B 2 40 ? 62.064 69.133 0.991 1.00 20.53 40 ILE B CA 1
ATOM 1313 C C . ILE B 2 40 ? 63.497 68.730 1.227 1.00 20.09 40 ILE B C 1
ATOM 1314 O O . ILE B 2 40 ? 64.126 69.231 2.164 1.00 20.16 40 ILE B O 1
ATOM 1319 N N . ARG B 2 41 ? 64.061 67.872 0.370 1.00 18.98 41 ARG B N 1
ATOM 1320 C CA . ARG B 2 41 ? 65.457 67.449 0.638 1.00 18.97 41 ARG B CA 1
ATOM 1321 C C . ARG B 2 41 ? 66.414 68.619 0.571 1.00 20.33 41 ARG B C 1
ATOM 1322 O O . ARG B 2 41 ? 67.342 68.666 1.346 1.00 20.71 41 ARG B O 1
ATOM 1330 N N . ASP B 2 42 ? 66.153 69.552 -0.377 1.00 19.77 42 ASP B N 1
ATOM 1331 C CA . ASP B 2 42 ? 67.115 70.656 -0.560 1.00 20.17 42 ASP B CA 1
ATOM 1332 C C . ASP B 2 42 ? 66.904 71.697 0.528 1.00 20.90 42 ASP B C 1
ATOM 1333 O O . ASP B 2 42 ? 67.893 72.261 0.943 1.00 21.83 42 ASP B O 1
ATOM 1338 N N . TRP B 2 43 ? 65.690 71.855 1.044 1.00 20.34 43 TRP B N 1
ATOM 1339 C CA . TRP B 2 43 ? 65.443 72.789 2.128 1.00 23.26 43 TRP B CA 1
ATOM 1340 C C . TRP B 2 43 ? 66.102 72.309 3.411 1.00 24.12 43 TRP B C 1
ATOM 1341 O O . TRP B 2 43 ? 66.859 73.044 4.072 1.00 24.95 43 TRP B O 1
ATOM 1352 N N . ILE B 2 44 ? 65.952 71.016 3.720 1.00 22.72 44 ILE B N 1
ATOM 1353 C CA . ILE B 2 44 ? 66.328 70.512 5.048 1.00 19.32 44 ILE B CA 1
ATOM 1354 C C . ILE B 2 44 ? 67.826 70.449 5.177 1.00 21.64 44 ILE B C 1
ATOM 1355 O O . ILE B 2 44 ? 68.279 70.469 6.335 1.00 21.09 44 ILE B O 1
ATOM 1360 N N . LYS B 2 45 ? 68.573 70.338 4.078 1.00 21.32 45 LYS B N 1
ATOM 1361 C CA . LYS B 2 45 ? 70.039 70.259 4.307 1.00 23.81 45 LYS B CA 1
ATOM 1362 C C . LYS B 2 45 ? 70.599 71.637 4.625 1.00 26.61 45 LYS B C 1
ATOM 1363 O O . LYS B 2 45 ? 71.773 71.776 4.893 1.00 26.79 45 LYS B O 1
ATOM 1369 N N . GLN B 2 46 ? 69.830 72.713 4.442 1.00 32.79 46 GLN B N 1
ATOM 1370 C CA . GLN B 2 46 ? 70.387 74.055 4.695 1.00 37.01 46 GLN B CA 1
ATOM 1371 C C . GLN B 2 46 ? 70.783 74.166 6.149 1.00 39.20 46 GLN B C 1
ATOM 1372 O O . GLN B 2 46 ? 70.069 73.757 7.098 1.00 41.79 46 GLN B O 1
ATOM 1378 N N . PRO B 2 47 ? 71.941 74.775 6.394 1.00 40.21 47 PRO B N 1
ATOM 1379 C CA . PRO B 2 47 ? 72.372 75.077 7.772 1.00 40.28 47 PRO B CA 1
ATOM 1380 C C . PRO B 2 47 ? 71.286 75.855 8.503 1.00 38.69 47 PRO B C 1
ATOM 1381 O O . PRO B 2 47 ? 70.702 76.820 7.968 1.00 38.67 47 PRO B O 1
ATOM 1385 N N . GLY B 2 48 ? 70.900 75.380 9.682 1.00 37.08 48 GLY B N 1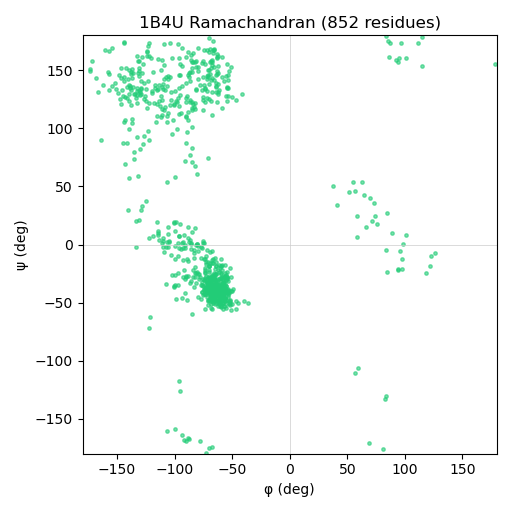
ATOM 1386 C CA . GLY B 2 48 ? 69.827 75.996 10.452 1.00 33.58 48 GLY B CA 1
ATOM 1387 C C . GLY B 2 48 ? 68.486 75.349 10.189 1.00 35.74 48 GLY B C 1
ATOM 1388 O O . GLY B 2 48 ? 67.553 75.498 11.019 1.00 38.34 48 GLY B O 1
ATOM 1389 N N . ASN B 2 49 ? 68.353 74.678 9.024 1.00 32.83 49 ASN B N 1
ATOM 1390 C CA . ASN B 2 49 ? 67.092 73.951 8.817 1.00 31.11 49 ASN B CA 1
ATOM 1391 C C . ASN B 2 49 ? 67.230 72.489 9.292 1.00 29.44 49 ASN B C 1
ATOM 1392 O O . ASN B 2 49 ? 66.206 71.940 9.617 1.00 29.21 49 ASN B O 1
ATOM 1397 N N . MET B 2 50 ? 68.393 71.863 9.290 1.00 26.27 50 MET B N 1
ATOM 1398 C CA . MET B 2 50 ? 68.554 70.468 9.635 1.00 24.20 50 MET B CA 1
ATOM 1399 C C . MET B 2 50 ? 68.313 70.301 11.127 1.00 24.42 50 MET B C 1
ATOM 1400 O O . MET B 2 50 ? 68.978 70.940 11.966 1.00 26.34 50 MET B O 1
ATOM 1405 N N . PRO B 2 51 ? 67.409 69.430 11.504 1.00 22.18 51 PRO B N 1
ATOM 1406 C CA . PRO B 2 51 ? 67.067 69.225 12.907 1.00 20.50 51 PRO B CA 1
ATOM 1407 C C . PRO B 2 51 ? 68.190 68.554 13.653 1.00 20.86 51 PRO B C 1
ATOM 1408 O O . PRO B 2 51 ? 68.874 67.765 13.029 1.00 22.55 51 PRO B O 1
ATOM 1412 N N . ASP B 2 52 ? 68.418 68.751 14.918 1.00 21.78 52 ASP B N 1
ATOM 1413 C CA . ASP B 2 52 ? 69.167 67.873 15.801 1.00 22.32 52 ASP B CA 1
ATOM 1414 C C . ASP B 2 52 ? 68.406 66.582 16.123 1.00 21.86 52 ASP B C 1
ATOM 1415 O O . ASP B 2 52 ? 69.019 65.533 16.215 1.00 21.15 52 ASP B O 1
ATOM 1420 N N . VAL B 2 53 ? 67.106 66.701 16.343 1.00 20.78 53 VAL B N 1
ATOM 1421 C CA . VAL B 2 53 ? 66.285 65.576 16.753 1.00 22.15 53 VAL B CA 1
ATOM 1422 C C . VAL B 2 53 ? 64.936 65.664 16.064 1.00 22.21 53 VAL B C 1
ATOM 1423 O O . VAL B 2 53 ? 64.401 66.796 15.971 1.00 24.42 53 VAL B O 1
ATOM 1427 N N . VAL B 2 54 ? 64.448 64.556 15.546 1.00 20.82 54 VAL B N 1
ATOM 1428 C CA . VAL B 2 54 ? 63.062 64.488 15.054 1.00 17.86 54 VAL B CA 1
ATOM 1429 C C . VAL B 2 54 ? 62.169 63.624 15.908 1.00 20.08 54 VAL B C 1
ATOM 1430 O O . VAL B 2 54 ? 62.516 62.487 16.322 1.00 21.58 54 VAL B O 1
ATOM 1434 N N . ILE B 2 55 ? 61.002 64.162 16.204 1.00 18.65 55 ILE B N 1
ATOM 1435 C CA . ILE B 2 55 ? 60.068 63.452 17.047 1.00 19.75 55 ILE B CA 1
ATOM 1436 C C . ILE B 2 55 ? 59.079 62.886 16.058 1.00 20.13 55 ILE B C 1
ATOM 1437 O O . ILE B 2 55 ? 58.396 63.725 15.503 1.00 21.56 55 ILE B O 1
ATOM 1442 N N . LEU B 2 56 ? 59.172 61.558 15.859 1.00 19.67 56 LEU B N 1
ATOM 1443 C CA . LEU B 2 56 ? 58.478 61.091 14.648 1.00 19.08 56 LEU B CA 1
ATOM 1444 C C . LEU B 2 56 ? 57.220 60.389 15.120 1.00 17.52 56 LEU B C 1
ATOM 1445 O O . LEU B 2 56 ? 57.240 59.311 15.718 1.00 18.22 56 LEU B O 1
ATOM 1450 N N . VAL B 2 57 ? 56.079 60.957 14.821 1.00 16.70 57 VAL B N 1
ATOM 1451 C CA . VAL B 2 57 ? 54.793 60.459 15.279 1.00 17.18 57 VAL B CA 1
ATOM 1452 C C . VAL B 2 57 ? 54.199 59.630 14.140 1.00 20.23 57 VAL B C 1
ATOM 1453 O O . VAL B 2 57 ? 54.036 60.115 13.001 1.00 17.48 57 VAL B O 1
ATOM 1457 N N . TYR B 2 58 ? 53.910 58.342 14.491 1.00 20.33 58 TYR B N 1
ATOM 1458 C CA . TYR B 2 58 ? 53.398 57.472 13.423 1.00 17.85 58 TYR B CA 1
ATOM 1459 C C . TYR B 2 58 ? 52.548 56.352 14.005 1.00 17.72 58 TYR B C 1
ATOM 1460 O O . TYR B 2 58 ? 52.610 56.215 15.214 1.00 17.91 58 TYR B O 1
ATOM 1469 N N . ASN B 2 59 ? 51.816 55.594 13.213 1.00 14.68 59 ASN B N 1
ATOM 1470 C CA . ASN B 2 59 ? 51.130 54.414 13.716 1.00 16.45 59 ASN B CA 1
ATOM 1471 C C . ASN B 2 59 ? 51.943 53.158 13.447 1.00 17.46 59 ASN B C 1
ATOM 1472 O O . ASN B 2 59 ? 52.429 52.968 12.327 1.00 19.34 59 ASN B O 1
ATOM 1477 N N . ASP B 2 60 ? 52.248 52.328 14.446 1.00 18.08 60 ASP B N 1
ATOM 1478 C CA . ASP B 2 60 ? 52.893 51.025 14.178 1.00 16.58 60 ASP B CA 1
ATOM 1479 C C . ASP B 2 60 ? 51.874 50.197 13.402 1.00 16.18 60 ASP B C 1
ATOM 1480 O O . ASP B 2 60 ? 50.671 50.211 13.709 1.0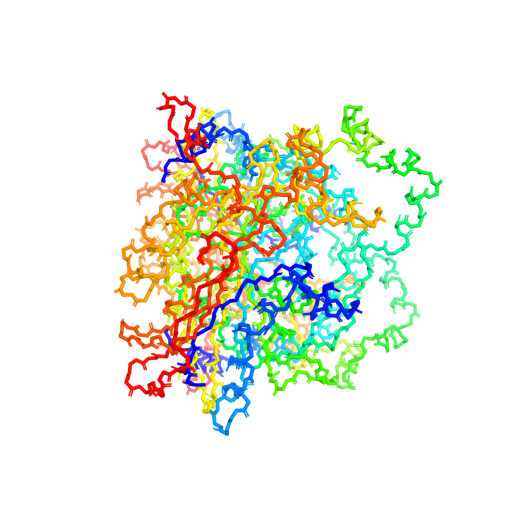0 16.04 60 ASP B O 1
ATOM 1485 N N . HIS B 2 61 ? 52.244 49.425 12.431 1.00 15.37 61 HIS B N 1
ATOM 1486 C CA . HIS B 2 61 ? 51.260 48.724 11.563 1.00 16.08 61 HIS B CA 1
ATOM 1487 C C . HIS B 2 61 ? 51.302 47.270 11.978 1.00 18.14 61 HIS B C 1
ATOM 1488 O O . HIS B 2 61 ? 51.803 46.442 11.207 1.00 17.31 61 HIS B O 1
ATOM 1495 N N . ALA B 2 62 ? 51.122 46.984 13.261 1.00 18.81 62 ALA B N 1
ATOM 1496 C CA . ALA B 2 62 ? 51.210 45.604 13.775 1.00 20.87 62 ALA B CA 1
ATOM 1497 C C . ALA B 2 62 ? 52.638 45.103 13.537 1.00 20.76 62 ALA B C 1
ATOM 1498 O O . ALA B 2 62 ? 52.829 44.063 12.903 1.00 19.65 62 ALA B O 1
ATOM 1500 N N . SER B 2 63 ? 53.598 45.893 14.038 1.00 18.92 63 SER B N 1
ATOM 1501 C CA . SER B 2 63 ? 54.990 45.433 13.832 1.00 20.92 63 SER B CA 1
ATOM 1502 C C . SER B 2 63 ? 55.654 45.274 15.197 1.00 21.52 63 SER B C 1
ATOM 1503 O O . SER B 2 63 ? 56.068 44.189 15.550 1.00 20.57 63 SER B O 1
ATOM 1506 N N . ALA B 2 64 ? 55.791 46.349 15.963 1.00 21.23 64 ALA B N 1
ATOM 1507 C CA . ALA B 2 64 ? 56.334 46.393 17.283 1.00 21.75 64 ALA B CA 1
ATOM 1508 C C . ALA B 2 64 ? 55.229 45.869 18.215 1.00 22.64 64 ALA B C 1
ATOM 1509 O O . ALA B 2 64 ? 55.548 45.334 19.247 1.00 24.26 64 ALA B O 1
ATOM 1511 N N . PHE B 2 65 ? 53.981 46.044 17.837 1.00 22.91 65 PHE B N 1
ATOM 1512 C CA . PHE B 2 65 ? 52.890 45.681 18.731 1.00 21.51 65 PHE B CA 1
ATOM 1513 C C . PHE B 2 65 ? 52.034 44.607 18.053 1.00 22.69 65 PHE B C 1
ATOM 1514 O O . PHE B 2 65 ? 51.722 44.736 16.877 1.00 18.39 65 PHE B O 1
ATOM 1522 N N . ASP B 2 66 ? 51.770 43.531 18.799 1.00 20.91 66 ASP B N 1
ATOM 1523 C CA . ASP B 2 66 ? 50.876 42.509 18.295 1.00 22.26 66 ASP B CA 1
ATOM 1524 C C . ASP B 2 66 ? 49.569 42.605 19.048 1.00 22.51 66 ASP B C 1
ATOM 1525 O O . ASP B 2 66 ? 49.275 43.671 19.606 1.00 22.57 66 ASP B O 1
ATOM 1530 N N . MET B 2 67 ? 48.747 41.558 19.049 1.00 23.13 67 MET B N 1
ATOM 1531 C CA . MET B 2 67 ? 47.448 41.644 19.718 1.00 20.93 67 MET B CA 1
ATOM 1532 C C . MET B 2 67 ? 47.618 41.589 21.227 1.00 21.87 67 MET B C 1
ATOM 1533 O O . MET B 2 67 ? 46.613 41.829 21.910 1.00 25.60 67 MET B O 1
ATOM 1538 N N . ASN B 2 68 ? 48.773 41.237 21.743 1.00 20.91 68 ASN B N 1
ATOM 1539 C CA . ASN B 2 68 ? 48.899 41.084 23.178 1.00 20.99 68 ASN B CA 1
ATOM 1540 C C . ASN B 2 68 ? 49.121 42.383 23.938 1.00 23.89 68 ASN B C 1
ATOM 1541 O O . ASN B 2 68 ? 48.727 42.414 25.120 1.00 23.71 68 ASN B O 1
ATOM 1546 N N . ILE B 2 69 ? 49.718 43.404 23.346 1.00 24.01 69 ILE B N 1
ATOM 1547 C CA . ILE B 2 69 ? 49.989 44.672 24.058 1.00 24.17 69 ILE B CA 1
ATOM 1548 C C . ILE B 2 69 ? 49.636 45.824 23.137 1.00 24.21 69 ILE B C 1
ATOM 1549 O O . ILE B 2 69 ? 50.162 45.917 22.017 1.00 24.75 69 ILE B O 1
ATOM 1554 N N . ILE B 2 70 ? 48.554 46.557 23.394 1.00 22.54 70 ILE B N 1
ATOM 1555 C CA . ILE B 2 70 ? 48.126 47.641 22.516 1.00 20.09 70 ILE B CA 1
ATOM 1556 C C . ILE B 2 70 ? 48.060 48.960 23.286 1.00 17.74 70 ILE B C 1
ATOM 1557 O O . ILE B 2 70 ? 47.057 49.234 23.951 1.00 19.51 70 ILE B O 1
ATOM 1562 N N . PRO B 2 71 ? 49.117 49.688 23.328 1.00 18.96 71 PRO B N 1
ATOM 1563 C CA . PRO B 2 71 ? 49.180 51.020 23.909 1.00 18.97 71 PRO B CA 1
ATOM 1564 C C . PRO B 2 71 ? 48.540 52.102 23.064 1.00 20.65 71 PRO B C 1
ATOM 1565 O O . PRO B 2 71 ? 48.709 52.158 21.833 1.00 23.22 71 PRO B O 1
ATOM 1569 N N . THR B 2 72 ? 47.792 53.017 23.654 1.00 20.20 72 THR B N 1
ATOM 1570 C CA . THR B 2 72 ? 47.241 54.166 22.926 1.00 18.58 72 THR B CA 1
ATOM 1571 C C . THR B 2 72 ? 48.374 55.108 22.472 1.00 18.90 72 THR B C 1
ATOM 1572 O O . THR B 2 72 ? 48.418 55.363 21.264 1.00 18.64 72 THR B O 1
ATOM 1576 N N . PHE B 2 73 ? 49.308 55.497 23.304 1.00 15.87 73 PHE B N 1
ATOM 1577 C CA . PHE B 2 73 ? 50.377 56.419 22.990 1.00 18.04 73 PHE B CA 1
ATOM 1578 C C . PHE B 2 73 ? 51.670 55.799 23.553 1.00 19.14 73 PHE B C 1
ATOM 1579 O O . PHE B 2 73 ? 51.686 55.419 24.727 1.00 19.26 73 PHE B O 1
ATOM 1587 N N . ALA B 2 74 ? 52.743 55.683 22.782 1.00 15.79 74 ALA B N 1
ATOM 1588 C CA . ALA B 2 74 ? 53.990 55.178 23.317 1.00 17.09 74 ALA B CA 1
ATOM 1589 C C . ALA B 2 74 ? 55.144 56.079 22.890 1.00 17.09 74 ALA B C 1
ATOM 1590 O O . ALA B 2 74 ? 55.000 56.817 21.934 1.00 19.32 74 ALA B O 1
ATOM 1592 N N . ILE B 2 75 ? 56.285 56.008 23.556 1.00 18.15 75 ILE B N 1
ATOM 1593 C CA . ILE B 2 75 ? 57.447 56.760 23.093 1.00 17.63 75 ILE B CA 1
ATOM 1594 C C . ILE B 2 75 ? 58.694 55.900 23.244 1.00 15.99 75 ILE B C 1
ATOM 1595 O O . ILE B 2 75 ? 58.869 55.203 24.239 1.00 16.29 75 ILE B O 1
ATOM 1600 N N . GLY B 2 76 ? 59.551 55.925 22.246 1.00 14.86 76 GLY B N 1
ATOM 1601 C CA . GLY B 2 76 ? 60.772 55.189 22.268 1.00 18.63 76 GLY B CA 1
ATOM 1602 C C . GLY B 2 76 ? 61.900 55.932 22.994 1.00 20.85 76 GLY B C 1
ATOM 1603 O O . GLY B 2 76 ? 62.341 56.983 22.498 1.00 19.63 76 GLY B O 1
ATOM 1604 N N . CYS B 2 77 ? 62.428 55.288 24.068 1.00 18.90 77 CYS B N 1
ATOM 1605 C CA . CYS B 2 77 ? 63.426 56.028 24.833 1.00 19.78 77 CYS B CA 1
ATOM 1606 C C . CYS B 2 77 ? 64.799 55.370 24.731 1.00 21.72 77 CYS B C 1
ATOM 1607 O O . CYS B 2 77 ? 65.716 55.723 25.435 1.00 20.91 77 CYS B O 1
ATOM 1610 N N . ALA B 2 78 ? 64.886 54.371 23.844 1.00 23.89 78 ALA B N 1
ATOM 1611 C CA . ALA B 2 78 ? 66.091 53.623 23.614 1.00 22.81 78 ALA B CA 1
ATOM 1612 C C . ALA B 2 78 ? 67.102 54.449 22.819 1.00 22.90 78 ALA B C 1
ATOM 1613 O O . ALA B 2 78 ? 66.788 55.430 22.125 1.00 22.88 78 ALA B O 1
ATOM 1615 N N . GLU B 2 79 ? 68.315 53.939 22.789 1.00 23.51 79 GLU B N 1
ATOM 1616 C CA . GLU B 2 79 ? 69.439 54.500 22.052 1.00 27.57 79 GLU B CA 1
ATOM 1617 C C . GLU B 2 79 ? 69.431 54.074 20.596 1.00 26.77 79 GLU B C 1
ATOM 1618 O O . GLU B 2 79 ? 69.724 54.876 19.708 1.00 25.92 79 GLU B O 1
ATOM 1624 N N . THR B 2 80 ? 69.018 52.830 20.299 1.00 24.90 80 THR B N 1
ATOM 1625 C CA . THR B 2 80 ? 68.968 52.410 18.911 1.00 25.81 80 THR B CA 1
ATOM 1626 C C . THR B 2 80 ? 67.636 51.767 18.583 1.00 24.42 80 THR B C 1
ATOM 1627 O O . THR B 2 80 ? 67.093 50.994 19.371 1.00 25.71 80 THR B O 1
ATOM 1631 N N . PHE B 2 81 ? 67.143 51.865 17.376 1.00 23.89 81 PHE B N 1
ATOM 1632 C CA . PHE B 2 81 ? 65.942 51.070 16.968 1.00 23.74 81 PHE B CA 1
ATOM 1633 C C . PHE B 2 81 ? 66.287 50.410 15.635 1.00 24.84 81 PHE B C 1
ATOM 1634 O O . PHE B 2 81 ? 66.744 51.126 14.723 1.00 23.07 81 PHE B O 1
ATOM 1642 N N . LYS B 2 82 ? 66.041 49.116 15.487 1.00 24.44 82 LYS B N 1
ATOM 1643 C CA . LYS B 2 82 ? 66.266 48.423 14.233 1.00 24.81 82 LYS B CA 1
ATOM 1644 C C . LYS B 2 82 ? 65.013 48.504 13.360 1.00 22.85 82 LYS B C 1
ATOM 1645 O O . LYS B 2 82 ? 63.902 48.384 13.880 1.00 22.56 82 LYS B O 1
ATOM 1651 N N . PRO B 2 83 ? 65.212 48.585 12.059 1.00 20.41 83 PRO B N 1
ATOM 1652 C CA . PRO B 2 83 ? 64.109 48.523 11.102 1.00 21.51 83 PRO B CA 1
ATOM 1653 C C . PRO B 2 83 ? 63.422 47.158 11.212 1.00 22.17 83 PRO B C 1
ATOM 1654 O O . PRO B 2 83 ? 64.152 46.180 11.280 1.00 21.93 83 PRO B O 1
ATOM 1658 N N . ALA B 2 84 ? 62.121 47.082 11.319 1.00 19.18 84 ALA B N 1
ATOM 1659 C CA . ALA B 2 84 ? 61.384 45.857 11.507 1.00 19.15 84 ALA B CA 1
ATOM 1660 C C . ALA B 2 84 ? 61.432 44.956 10.258 1.00 21.31 84 ALA B C 1
ATOM 1661 O O . ALA B 2 84 ? 61.455 45.409 9.090 1.00 20.16 84 ALA B O 1
ATOM 1663 N N . ASP B 2 85 ? 61.311 43.663 10.527 1.00 21.62 85 ASP B N 1
ATOM 1664 C CA . ASP B 2 85 ? 61.139 42.748 9.351 1.00 21.50 85 ASP B CA 1
ATOM 1665 C C . ASP B 2 85 ? 59.640 42.659 9.130 1.00 21.81 85 ASP B C 1
ATOM 1666 O O . ASP B 2 85 ? 59.066 41.973 9.999 1.00 23.75 85 ASP B O 1
ATOM 1671 N N . GLU B 2 86 ? 59.026 43.201 8.093 1.00 19.02 86 GLU B N 1
ATOM 1672 C CA . GLU B 2 86 ? 57.584 43.115 7.910 1.00 17.52 86 GLU B CA 1
ATOM 1673 C C . GLU B 2 86 ? 57.205 42.009 6.937 1.00 19.43 86 GLU B C 1
ATOM 1674 O O . GLU B 2 86 ? 56.021 41.942 6.540 1.00 19.27 86 GLU B O 1
ATOM 1680 N N . GLY B 2 87 ? 58.092 41.031 6.684 1.00 18.64 87 GLY B N 1
ATOM 1681 C CA . GLY B 2 87 ? 57.661 40.002 5.706 1.00 20.72 87 GLY B CA 1
ATOM 1682 C C . GLY B 2 87 ? 58.653 39.953 4.552 1.00 22.75 87 GLY B C 1
ATOM 1683 O O . GLY B 2 87 ? 58.849 38.881 3.994 1.00 23.55 87 GLY B O 1
ATOM 1684 N N . TRP B 2 88 ? 59.462 41.003 4.370 1.00 20.47 88 TRP B N 1
ATOM 1685 C CA . TRP B 2 88 ? 60.360 41.023 3.196 1.00 22.49 88 TRP B CA 1
ATOM 1686 C C . TRP B 2 88 ? 61.783 40.934 3.713 1.00 22.55 88 TRP B C 1
ATOM 1687 O O . TRP B 2 88 ? 62.668 41.110 2.893 1.00 26.07 88 TRP B O 1
ATOM 1698 N N . GLY B 2 89 ? 62.038 40.774 5.010 1.00 22.38 89 GLY B N 1
ATOM 1699 C CA . GLY B 2 89 ? 63.411 40.927 5.578 1.00 20.43 89 GLY B CA 1
ATOM 1700 C C . GLY B 2 89 ? 63.554 42.379 6.081 1.00 20.83 89 GLY B C 1
ATOM 1701 O O . GLY B 2 89 ? 62.725 43.195 5.682 1.00 17.77 89 GLY B O 1
ATOM 1702 N N . PRO B 2 90 ? 64.454 42.652 7.003 1.00 19.97 90 PRO B N 1
ATOM 1703 C CA . PRO B 2 90 ? 64.671 43.952 7.561 1.00 22.86 90 PRO B CA 1
ATOM 1704 C C . PRO B 2 90 ? 64.930 45.002 6.510 1.00 26.07 90 PRO B C 1
ATOM 1705 O O . PRO B 2 90 ? 65.640 44.635 5.541 1.00 24.77 90 PRO B O 1
ATOM 1709 N N . ARG B 2 91 ? 64.334 46.198 6.537 1.00 27.67 91 ARG B N 1
ATOM 1710 C CA . ARG B 2 91 ? 64.561 47.156 5.453 1.00 28.02 91 ARG B CA 1
ATOM 1711 C C . ARG B 2 91 ? 66.067 47.515 5.512 1.00 25.96 91 ARG B C 1
ATOM 1712 O O . ARG B 2 91 ? 66.539 47.710 6.606 1.00 25.41 91 ARG B O 1
ATOM 1720 N N . PRO B 2 92 ? 66.691 47.546 4.363 1.00 25.46 92 PRO B N 1
ATOM 1721 C CA . PRO B 2 92 ? 68.119 47.762 4.305 1.00 28.21 92 PRO B CA 1
ATOM 1722 C C . PRO B 2 92 ? 68.454 49.257 4.443 1.00 28.26 92 PRO B C 1
ATOM 1723 O O . PRO B 2 92 ? 68.849 49.915 3.498 1.00 29.68 92 PRO B O 1
ATOM 1727 N N . VAL B 2 93 ? 68.104 49.901 5.523 1.00 25.17 93 VAL B N 1
ATOM 1728 C CA . VAL B 2 93 ? 68.479 51.276 5.816 1.00 25.82 93 VAL B CA 1
ATOM 1729 C C . VAL B 2 93 ? 69.182 51.281 7.169 1.00 25.26 93 VAL B C 1
ATOM 1730 O O . VAL B 2 93 ? 69.069 50.354 7.969 1.00 27.51 93 VAL B O 1
ATOM 1734 N N . PRO B 2 94 ? 69.920 52.327 7.474 1.00 25.91 94 PRO B N 1
ATOM 1735 C CA . PRO B 2 94 ? 70.669 52.383 8.721 1.00 23.40 94 PRO B CA 1
ATOM 1736 C C . PRO B 2 94 ? 69.698 52.349 9.910 1.00 22.23 94 PRO B C 1
ATOM 1737 O O . PRO B 2 94 ? 68.526 52.708 9.846 1.00 16.33 94 PRO B O 1
ATOM 1741 N N . ASP B 2 95 ? 70.155 51.790 11.008 1.00 20.69 95 ASP B N 1
ATOM 1742 C CA . ASP B 2 95 ? 69.459 51.828 12.289 1.00 23.30 95 ASP B CA 1
ATOM 1743 C C . ASP B 2 95 ? 69.131 53.269 12.687 1.00 23.35 95 ASP B C 1
ATOM 1744 O O . ASP B 2 95 ? 69.930 54.157 12.449 1.00 23.30 95 ASP B O 1
ATOM 1749 N N . VAL B 2 96 ? 67.979 53.488 13.271 1.00 24.66 96 VAL B N 1
ATOM 1750 C CA . VAL B 2 96 ? 67.613 54.803 13.801 1.00 24.62 96 VAL B CA 1
ATOM 1751 C C . VAL B 2 96 ? 68.197 55.041 15.189 1.00 25.05 96 VAL B C 1
ATOM 1752 O O . VAL B 2 96 ? 67.991 54.247 16.085 1.00 23.02 96 VAL B O 1
ATOM 1756 N N . LYS B 2 97 ? 68.986 56.079 15.359 1.00 24.50 97 LYS B N 1
ATOM 1757 C CA . LYS B 2 97 ? 69.551 56.546 16.598 1.00 26.23 97 LYS B CA 1
ATOM 1758 C C . LYS B 2 97 ? 68.613 57.457 17.364 1.00 24.25 97 LYS B C 1
ATOM 1759 O O . LYS B 2 97 ? 68.114 58.403 16.769 1.00 23.08 97 LYS B O 1
ATOM 1765 N N . GLY B 2 98 ? 68.283 57.104 18.614 1.00 23.14 98 GLY B N 1
ATOM 1766 C CA . GLY B 2 98 ? 67.294 57.911 19.332 1.00 22.95 98 GLY B CA 1
ATOM 1767 C C . GLY B 2 98 ? 67.999 59.034 20.112 1.00 23.34 98 GLY B C 1
ATOM 1768 O O . GLY B 2 98 ? 69.236 59.154 20.048 1.00 19.72 98 GLY B O 1
ATOM 1769 N N . HIS B 2 99 ? 67.237 59.701 20.983 1.00 24.38 99 HIS B N 1
ATOM 1770 C CA . HIS B 2 99 ? 67.851 60.593 21.987 1.00 23.91 99 HIS B CA 1
ATOM 1771 C C . HIS B 2 99 ? 67.283 60.357 23.369 1.00 24.25 99 HIS B C 1
ATOM 1772 O O . HIS B 2 99 ? 66.289 60.987 23.783 1.00 23.26 99 HIS B O 1
ATOM 1779 N N . PRO B 2 100 ? 67.927 59.476 24.162 1.00 23.84 100 PRO B N 1
ATOM 1780 C CA . PRO B 2 100 ? 67.356 59.004 25.424 1.00 23.33 100 PRO B CA 1
ATOM 1781 C C . PRO B 2 100 ? 67.133 60.120 26.419 1.00 22.35 100 PRO B C 1
ATOM 1782 O O . PRO B 2 100 ? 66.118 60.187 27.114 1.00 25.40 100 PRO B O 1
ATOM 1786 N N . ASP B 2 101 ? 68.024 61.082 26.596 1.00 23.79 101 ASP B N 1
ATOM 1787 C CA . ASP B 2 101 ? 67.792 62.198 27.516 1.00 24.19 101 ASP B CA 1
ATOM 1788 C C . ASP B 2 101 ? 66.563 63.018 27.118 1.00 22.67 101 ASP B C 1
ATOM 1789 O O . ASP B 2 101 ? 65.787 63.281 28.003 1.00 21.44 101 ASP B O 1
ATOM 1794 N N . LEU B 2 102 ? 66.418 63.464 25.860 1.00 19.80 102 LEU B N 1
ATOM 1795 C CA . LEU B 2 102 ? 65.153 64.127 25.509 1.00 20.88 102 LEU B CA 1
ATOM 1796 C C . LEU B 2 102 ? 63.954 63.197 25.481 1.00 21.24 102 LEU B C 1
ATOM 1797 O O . LEU B 2 102 ? 62.868 63.646 25.871 1.00 22.22 102 LEU B O 1
ATOM 1802 N N . ALA B 2 103 ? 64.104 61.938 24.998 1.00 17.88 103 ALA B N 1
ATOM 1803 C CA . ALA B 2 103 ? 62.909 61.077 24.963 1.00 19.02 103 ALA B CA 1
ATOM 1804 C C . ALA B 2 103 ? 62.372 60.880 26.381 1.00 19.26 103 ALA B C 1
ATOM 1805 O O . ALA B 2 103 ? 61.163 60.907 26.587 1.00 17.62 103 ALA B O 1
ATOM 1807 N N . TRP B 2 104 ? 63.273 60.689 27.367 1.00 21.02 104 TRP B N 1
ATOM 1808 C CA . TRP B 2 104 ? 62.811 60.399 28.717 1.00 23.19 104 TRP B CA 1
ATOM 1809 C C . TRP B 2 104 ? 62.300 61.692 29.344 1.00 22.66 104 TRP B C 1
ATOM 1810 O O . TRP B 2 104 ? 61.333 61.681 30.102 1.00 21.74 104 TRP B O 1
ATOM 1821 N N . HIS B 2 105 ? 62.927 62.821 28.959 1.00 23.14 105 HIS B N 1
ATOM 1822 C CA . HIS B 2 105 ? 62.393 64.093 29.538 1.00 21.48 105 HIS B CA 1
ATOM 1823 C C . HIS B 2 105 ? 60.958 64.260 29.103 1.00 21.46 105 HIS B C 1
ATOM 1824 O O . HIS B 2 105 ? 60.052 64.625 29.875 1.00 21.23 105 HIS B O 1
ATOM 1831 N N . ILE B 2 106 ? 60.699 64.003 27.809 1.00 19.89 106 ILE B N 1
ATOM 1832 C CA . ILE B 2 106 ? 59.354 64.239 27.250 1.00 19.65 106 ILE B CA 1
ATOM 1833 C C . ILE B 2 106 ? 58.405 63.218 27.875 1.00 20.53 106 ILE B C 1
ATOM 1834 O O . ILE B 2 106 ? 57.262 63.515 28.174 1.00 21.90 106 ILE B O 1
ATOM 1839 N N . ALA B 2 107 ? 58.795 61.930 28.011 1.00 20.03 107 ALA B N 1
ATOM 1840 C CA . ALA B 2 107 ? 57.861 60.960 28.588 1.00 20.76 107 ALA B CA 1
ATOM 1841 C C . ALA B 2 107 ? 57.511 61.412 30.029 1.00 20.56 107 ALA B C 1
ATOM 1842 O O . ALA B 2 107 ? 56.361 61.264 30.344 1.00 20.85 107 ALA B O 1
ATOM 1844 N N . GLN B 2 108 ? 58.469 61.779 30.881 1.00 19.48 108 GLN B N 1
ATOM 1845 C CA . GLN B 2 108 ? 58.124 62.179 32.251 1.00 21.48 108 GLN B CA 1
ATOM 1846 C C . GLN B 2 108 ? 57.207 63.406 32.263 1.00 21.51 108 GLN B C 1
ATOM 1847 O O . GLN B 2 108 ? 56.231 63.470 32.992 1.00 20.81 108 GLN B O 1
ATOM 1853 N N . SER B 2 109 ? 57.458 64.359 31.337 1.00 24.85 109 SER B N 1
ATOM 1854 C CA . SER B 2 109 ? 56.638 65.542 31.231 1.00 25.20 109 SER B CA 1
ATOM 1855 C C . SER B 2 109 ? 55.220 65.253 30.768 1.00 21.81 109 SER B C 1
ATOM 1856 O O . SER B 2 109 ? 54.375 65.968 31.311 1.00 20.11 109 SER B O 1
ATOM 1859 N N . LEU B 2 110 ? 54.997 64.346 29.830 1.00 18.20 110 LEU B N 1
ATOM 1860 C CA . LEU B 2 110 ? 53.630 64.066 29.395 1.00 15.74 110 LEU B CA 1
ATOM 1861 C C . LEU B 2 110 ? 52.809 63.379 30.474 1.00 16.84 110 LEU B C 1
ATOM 1862 O O . LEU B 2 110 ? 51.570 63.497 30.597 1.00 16.21 110 LEU B O 1
ATOM 1867 N N . ILE B 2 111 ? 53.531 62.597 31.313 1.00 15.72 111 ILE B N 1
ATOM 1868 C CA . ILE B 2 111 ? 52.707 61.863 32.310 1.00 19.37 111 ILE B CA 1
ATOM 1869 C C . ILE B 2 111 ? 52.291 62.877 33.407 1.00 19.84 111 ILE B C 1
ATOM 1870 O O . ILE B 2 111 ? 51.200 62.791 33.940 1.00 18.37 111 ILE B O 1
ATOM 1875 N N . LEU B 2 112 ? 53.268 63.726 33.772 1.00 20.30 112 LEU B N 1
ATOM 1876 C CA . LEU B 2 112 ? 52.929 64.888 34.635 1.00 20.00 112 LEU B CA 1
ATOM 1877 C C . LEU B 2 112 ? 51.838 65.706 34.041 1.00 19.38 112 LEU B C 1
ATOM 1878 O O . LEU B 2 112 ? 51.019 66.277 34.733 1.00 21.31 112 LEU B O 1
ATOM 1883 N N . ASP B 2 113 ? 51.687 65.759 32.726 1.00 19.98 113 ASP B N 1
ATOM 1884 C CA . ASP B 2 113 ? 50.616 66.581 32.149 1.00 21.66 113 ASP B CA 1
ATOM 1885 C C . ASP B 2 113 ? 49.385 65.754 31.876 1.00 23.18 113 ASP B C 1
ATOM 1886 O O . ASP B 2 113 ? 48.533 66.109 31.063 1.00 19.04 113 ASP B O 1
ATOM 1891 N N . GLU B 2 114 ? 49.341 64.563 32.533 1.00 23.90 114 GLU B N 1
ATOM 1892 C CA . GLU B 2 114 ? 48.159 63.698 32.465 1.00 23.36 114 GLU B CA 1
ATOM 1893 C C . GLU B 2 114 ? 47.887 63.035 31.118 1.00 22.03 114 GLU B C 1
ATOM 1894 O O . GLU B 2 114 ? 46.741 62.774 30.739 1.00 20.18 114 GLU B O 1
ATOM 1900 N N . PHE B 2 115 ? 48.955 62.580 30.456 1.00 18.92 115 PHE B N 1
ATOM 1901 C CA . PHE B 2 115 ? 48.787 61.659 29.334 1.00 20.61 115 PHE B CA 1
ATOM 1902 C C . PHE B 2 115 ? 49.285 60.304 29.870 1.00 21.38 115 PHE B C 1
ATOM 1903 O O . PHE B 2 115 ? 50.323 60.296 30.530 1.00 19.77 115 PHE B O 1
ATOM 1911 N N . ASP B 2 116 ? 48.522 59.222 29.647 1.00 21.43 116 ASP B N 1
ATOM 1912 C CA . ASP B 2 116 ? 48.911 57.940 30.229 1.00 21.43 116 ASP B CA 1
ATOM 1913 C C . ASP B 2 116 ? 49.893 57.229 29.282 1.00 22.36 116 ASP B C 1
ATOM 1914 O O . ASP B 2 116 ? 49.522 56.263 28.622 1.00 22.66 116 ASP B O 1
ATOM 1919 N N . MET B 2 117 ? 51.154 57.640 29.257 1.00 17.83 117 MET B N 1
ATOM 1920 C CA . MET B 2 117 ? 52.095 57.220 28.277 1.00 20.72 117 MET B CA 1
ATOM 1921 C C . MET B 2 117 ? 52.582 55.778 28.565 1.00 19.53 117 MET B C 1
ATOM 1922 O O . MET B 2 117 ? 52.650 55.423 29.710 1.00 19.56 117 MET B O 1
ATOM 1927 N N . THR B 2 118 ? 53.041 55.093 27.565 1.00 17.59 118 THR B N 1
ATOM 1928 C CA . THR B 2 118 ? 53.695 53.811 27.666 1.00 17.49 118 THR B CA 1
ATOM 1929 C C . THR B 2 118 ? 55.133 54.078 27.265 1.00 16.09 118 THR B C 1
ATOM 1930 O O . THR B 2 118 ? 55.299 54.577 26.167 1.00 17.14 118 THR B O 1
ATOM 1934 N N . ILE B 2 119 ? 56.106 53.849 28.124 1.00 16.37 119 ILE B N 1
ATOM 1935 C CA . ILE B 2 119 ? 57.493 53.985 27.731 1.00 18.04 119 ILE B CA 1
ATOM 1936 C C . ILE B 2 119 ? 58.040 52.695 27.115 1.00 22.35 119 ILE B C 1
ATOM 1937 O O . ILE B 2 119 ? 57.988 51.645 27.781 1.00 21.58 119 ILE B O 1
ATOM 1942 N N . MET B 2 120 ? 58.541 52.775 25.880 1.00 21.21 120 MET B N 1
ATOM 1943 C CA . MET B 2 120 ? 59.258 51.679 25.238 1.00 23.16 120 MET B CA 1
ATOM 1944 C C . MET B 2 120 ? 60.770 51.787 25.286 1.00 22.45 120 MET B C 1
ATOM 1945 O O . MET B 2 120 ? 61.300 52.765 24.733 1.00 26.41 120 MET B O 1
ATOM 1950 N N . ASN B 2 121 ? 61.517 50.850 25.792 1.00 20.05 121 ASN B N 1
ATOM 1951 C CA . ASN B 2 121 ? 62.961 50.917 25.762 1.00 19.29 121 ASN B CA 1
ATOM 1952 C C . ASN B 2 121 ? 63.513 49.887 24.803 1.00 21.66 121 ASN B C 1
ATOM 1953 O O . ASN B 2 121 ? 64.718 49.703 24.763 1.00 20.36 121 ASN B O 1
ATOM 1958 N N . GLN B 2 122 ? 62.642 49.147 24.120 1.00 22.78 122 GLN B N 1
ATOM 1959 C CA . GLN B 2 122 ? 63.144 48.299 23.035 1.00 26.85 122 GLN B CA 1
ATOM 1960 C C . GLN B 2 122 ? 62.059 48.183 21.987 1.00 23.76 122 GLN B C 1
ATOM 1961 O O . GLN B 2 122 ? 60.931 47.923 22.417 1.00 24.75 122 GLN B O 1
ATOM 1967 N N . MET B 2 123 ? 62.303 48.402 20.714 1.00 21.56 123 MET B N 1
ATOM 1968 C CA . MET B 2 123 ? 61.190 48.233 19.761 1.00 23.07 123 MET B CA 1
ATOM 1969 C C . MET B 2 123 ? 61.780 48.380 18.351 1.00 22.19 123 MET B C 1
ATOM 1970 O O . MET B 2 123 ? 62.738 49.134 18.184 1.00 22.78 123 MET B O 1
ATOM 1975 N N . ASP B 2 124 ? 61.215 47.713 17.386 1.00 19.63 124 ASP B N 1
ATOM 1976 C CA . ASP B 2 124 ? 61.655 47.858 16.011 1.00 22.43 124 ASP B CA 1
ATOM 1977 C C . ASP B 2 124 ? 60.763 48.941 15.389 1.00 22.91 124 ASP B C 1
ATOM 1978 O O . ASP B 2 124 ? 59.640 49.136 15.907 1.00 25.24 124 ASP B O 1
ATOM 1983 N N . VAL B 2 125 ? 61.263 49.623 14.374 1.00 18.96 125 VAL B N 1
ATOM 1984 C CA . VAL B 2 125 ? 60.495 50.712 13.787 1.00 17.10 125 VAL B CA 1
ATOM 1985 C C . VAL B 2 125 ? 60.112 50.207 12.406 1.00 18.63 125 VAL B C 1
ATOM 1986 O O . VAL B 2 125 ? 61.026 49.827 11.647 1.00 18.79 125 VAL B O 1
ATOM 1990 N N . ASP B 2 126 ? 58.826 50.271 12.108 1.00 17.16 126 ASP B N 1
ATOM 1991 C CA . ASP B 2 126 ? 58.367 49.814 10.815 1.00 18.64 126 ASP B CA 1
ATOM 1992 C C . ASP B 2 126 ? 58.341 50.980 9.785 1.00 19.64 126 ASP B C 1
ATOM 1993 O O . ASP B 2 126 ? 58.879 52.058 10.051 1.00 16.10 126 ASP B O 1
ATOM 1998 N N . HIS B 2 127 ? 57.719 50.726 8.661 1.00 16.13 127 HIS B N 1
ATOM 1999 C CA . HIS B 2 127 ? 57.670 51.579 7.505 1.00 19.40 127 HIS B CA 1
ATOM 2000 C C . HIS B 2 127 ? 57.022 52.939 7.869 1.00 19.48 127 HIS B C 1
ATOM 2001 O O . HIS B 2 127 ? 57.441 53.939 7.307 1.00 18.20 127 HIS B O 1
ATOM 2008 N N . GLY B 2 128 ? 56.203 52.924 8.929 1.00 20.27 128 GLY B N 1
ATOM 2009 C CA . GLY B 2 128 ? 55.565 54.122 9.422 1.00 19.52 128 GLY B CA 1
ATOM 2010 C C . GLY B 2 128 ? 56.589 55.189 9.733 1.00 20.49 128 GLY B C 1
ATOM 2011 O O . GLY B 2 128 ? 56.396 56.395 9.545 1.00 18.58 128 GLY B O 1
ATOM 2012 N N . CYS B 2 129 ? 57.677 54.706 10.345 1.00 18.78 129 CYS B N 1
ATOM 2013 C CA . CYS B 2 129 ? 58.773 55.565 10.757 1.00 19.44 129 CYS B CA 1
ATOM 2014 C C . CYS B 2 129 ? 59.876 55.740 9.724 1.00 22.81 129 CYS B C 1
ATOM 2015 O O . CYS B 2 129 ? 60.330 56.903 9.469 1.00 21.71 129 CYS B O 1
ATOM 2018 N N . THR B 2 130 ? 60.281 54.647 9.036 1.00 18.96 130 THR B N 1
ATOM 2019 C CA . THR B 2 130 ? 61.501 54.778 8.241 1.00 19.94 130 THR B CA 1
ATOM 2020 C C . THR B 2 130 ? 61.318 55.246 6.800 1.00 17.99 130 THR B C 1
ATOM 2021 O O . THR B 2 130 ? 62.299 55.663 6.129 1.00 19.50 130 THR B O 1
ATOM 2025 N N . VAL B 2 131 ? 60.192 54.987 6.188 1.00 15.52 131 VAL B N 1
ATOM 2026 C CA . VAL B 2 131 ? 59.957 55.483 4.847 1.00 18.54 131 VAL B CA 1
ATOM 2027 C C . VAL B 2 131 ? 60.065 57.035 4.748 1.00 19.53 131 VAL B C 1
ATOM 2028 O O . VAL B 2 131 ? 60.690 57.555 3.826 1.00 20.83 131 VAL B O 1
ATOM 2032 N N . PRO B 2 132 ? 59.513 57.776 5.685 1.00 18.20 132 PRO B N 1
ATOM 2033 C CA . PRO B 2 132 ? 59.654 59.238 5.643 1.00 20.03 132 PRO B CA 1
ATOM 2034 C C . PRO B 2 132 ? 61.100 59.630 5.791 1.00 20.53 132 PRO B C 1
ATOM 2035 O O . PRO B 2 132 ? 61.539 60.568 5.124 1.00 19.07 132 PRO B O 1
ATOM 2039 N N . LEU B 2 133 ? 61.883 58.912 6.616 1.00 21.25 133 LEU B N 1
ATOM 2040 C CA . LEU B 2 133 ? 63.312 59.229 6.708 1.00 19.92 133 LEU B CA 1
ATOM 2041 C C . LEU B 2 133 ? 63.967 59.063 5.325 1.00 23.19 133 LEU B C 1
ATOM 2042 O O . LEU B 2 133 ? 64.833 59.871 4.945 1.00 20.18 133 LEU B O 1
ATOM 2047 N N . SER B 2 134 ? 63.586 57.980 4.594 1.00 19.43 134 SER B N 1
ATOM 2048 C CA . SER B 2 134 ? 64.224 57.710 3.313 1.00 20.38 134 SER B CA 1
ATOM 2049 C C . SER B 2 134 ? 63.835 58.778 2.288 1.00 20.60 134 SER B C 1
ATOM 2050 O O . SER B 2 134 ? 64.656 59.342 1.571 1.00 17.74 134 SER B O 1
ATOM 2053 N N . MET B 2 135 ? 62.543 59.149 2.251 1.00 21.32 135 MET B N 1
ATOM 2054 C CA . MET B 2 135 ? 62.054 60.189 1.335 1.00 21.52 135 MET B CA 1
ATOM 2055 C C . MET B 2 135 ? 62.699 61.567 1.572 1.00 23.13 135 MET B C 1
ATOM 2056 O O . MET B 2 135 ? 62.791 62.365 0.623 1.00 25.13 135 MET B O 1
ATOM 2061 N N . ILE B 2 136 ? 63.012 61.943 2.780 1.00 21.36 136 ILE B N 1
ATOM 2062 C CA . ILE B 2 136 ? 63.376 63.288 3.145 1.00 22.58 136 ILE B CA 1
ATOM 2063 C C . ILE B 2 136 ? 64.892 63.375 3.253 1.00 22.54 136 ILE B C 1
ATOM 2064 O O . ILE B 2 136 ? 65.464 64.347 2.765 1.00 24.64 136 ILE B O 1
ATOM 2069 N N . PHE B 2 137 ? 65.515 62.326 3.732 1.00 23.46 137 PHE B N 1
ATOM 2070 C CA . PHE B 2 137 ? 66.982 62.304 3.820 1.00 24.99 137 PHE B CA 1
ATOM 2071 C C . PHE B 2 137 ? 67.617 61.377 2.777 1.00 24.37 137 PHE B C 1
ATOM 2072 O O . PHE B 2 137 ? 68.839 61.338 2.852 1.00 24.77 137 PHE B O 1
ATOM 2080 N N . GLY B 2 138 ? 66.907 60.641 1.922 1.00 22.12 138 GLY B N 1
ATOM 2081 C CA . GLY B 2 138 ? 67.673 60.000 0.835 1.00 24.21 138 GLY B CA 1
ATOM 2082 C C . GLY B 2 138 ? 68.299 58.711 1.319 1.00 27.79 138 GLY B C 1
ATOM 2083 O O . GLY B 2 138 ? 67.619 57.938 2.043 1.00 30.19 138 GLY B O 1
ATOM 2084 N N . GLU B 2 139 ? 69.578 58.400 1.083 1.00 26.41 139 GLU B N 1
ATOM 2085 C CA . GLU B 2 139 ? 70.116 57.081 1.394 1.00 25.84 139 GLU B CA 1
ATOM 2086 C C . GLU B 2 139 ? 71.508 57.205 1.979 1.00 27.93 139 GLU B C 1
ATOM 2087 O O . GLU B 2 139 ? 72.490 56.683 1.455 1.00 30.28 139 GLU B O 1
ATOM 2093 N N . PRO B 2 140 ? 71.649 57.937 3.064 1.00 29.26 140 PRO B N 1
ATOM 2094 C CA . PRO B 2 140 ? 72.937 58.100 3.705 1.00 27.53 140 PRO B CA 1
ATOM 2095 C C . PRO B 2 140 ? 73.335 56.815 4.382 1.00 29.24 140 PRO B C 1
ATOM 2096 O O . PRO B 2 140 ? 72.528 55.946 4.736 1.00 26.48 140 PRO B O 1
ATOM 2100 N N . GLU B 2 141 ? 74.588 56.756 4.779 1.00 31.81 141 GLU B N 1
ATOM 2101 C CA . GLU B 2 141 ? 75.214 55.733 5.569 1.00 35.17 141 GLU B CA 1
ATOM 2102 C C . GLU B 2 141 ? 74.707 55.774 7.013 1.00 36.03 141 GLU B C 1
ATOM 2103 O O . GLU B 2 141 ? 74.571 54.732 7.645 1.00 32.85 141 GLU B O 1
ATOM 2109 N N . GLU B 2 142 ? 74.435 56.923 7.602 1.00 36.11 142 GLU B N 1
ATOM 2110 C CA . GLU B 2 142 ? 73.697 57.016 8.864 1.00 35.58 142 GLU B CA 1
ATOM 2111 C C . GLU B 2 142 ? 72.686 58.135 8.822 1.00 32.87 142 GLU B C 1
ATOM 2112 O O . GLU B 2 142 ? 72.978 59.126 8.150 1.00 27.75 142 GLU B O 1
ATOM 2118 N N . TRP B 2 143 ? 71.563 58.066 9.554 1.00 30.24 143 TRP B N 1
ATOM 2119 C CA . TRP B 2 143 ? 70.624 59.214 9.385 1.00 26.93 143 TRP B CA 1
ATOM 2120 C C . TRP B 2 143 ? 71.343 60.468 9.854 1.00 25.16 143 TRP B C 1
ATOM 2121 O O . TRP B 2 143 ? 72.198 60.337 10.714 1.00 22.79 143 TRP B O 1
ATOM 2132 N N . PRO B 2 144 ? 71.105 61.637 9.287 1.00 25.54 144 PRO B N 1
ATOM 2133 C CA . PRO B 2 144 ? 71.840 62.826 9.664 1.00 27.07 144 PRO B CA 1
ATOM 2134 C C . PRO B 2 144 ? 71.361 63.399 10.978 1.00 27.54 144 PRO B C 1
ATOM 2135 O O . PRO B 2 144 ? 71.971 64.361 11.398 1.00 26.72 144 PRO B O 1
ATOM 2139 N N . CYS B 2 145 ? 70.334 62.834 11.626 1.00 26.02 145 CYS B N 1
ATOM 2140 C CA . CYS B 2 145 ? 69.921 63.400 12.920 1.00 24.93 145 CYS B CA 1
ATOM 2141 C C . CYS B 2 145 ? 69.477 62.300 13.880 1.00 24.81 145 CYS B C 1
ATOM 2142 O O . CYS B 2 145 ? 69.300 61.165 13.396 1.00 23.36 145 CYS B O 1
ATOM 2145 N N . LYS B 2 146 ? 69.179 62.596 15.130 1.00 23.25 146 LYS B N 1
ATOM 2146 C CA . LYS B 2 146 ? 68.572 61.625 16.025 1.00 24.88 146 LYS B CA 1
ATOM 2147 C C . LYS B 2 146 ? 67.064 61.652 15.797 1.00 23.58 146 LYS B C 1
ATOM 2148 O O . LYS B 2 146 ? 66.549 62.685 15.354 1.00 22.01 146 LYS B O 1
ATOM 2154 N N . VAL B 2 147 ? 66.429 60.535 16.159 1.00 20.95 147 VAL B N 1
ATOM 2155 C CA . VAL B 2 147 ? 64.999 60.424 15.900 1.00 19.52 147 VAL B CA 1
ATOM 2156 C C . VAL B 2 147 ? 64.379 59.802 17.145 1.00 20.72 147 VAL B C 1
ATOM 2157 O O . VAL B 2 147 ? 64.878 58.787 17.653 1.00 20.70 147 VAL B O 1
ATOM 2161 N N . ILE B 2 148 ? 63.269 60.400 17.604 1.00 19.73 148 ILE B N 1
ATOM 2162 C CA . ILE B 2 148 ? 62.484 59.789 18.652 1.00 19.07 148 ILE B CA 1
ATOM 2163 C C . ILE B 2 148 ? 61.154 59.269 18.107 1.00 17.44 148 ILE B C 1
ATOM 2164 O O . ILE B 2 148 ? 60.240 60.034 17.830 1.00 17.63 148 ILE B O 1
ATOM 2169 N N . PRO B 2 149 ? 60.973 57.952 18.170 1.00 17.72 149 PRO B N 1
ATOM 2170 C CA . PRO B 2 149 ? 59.816 57.327 17.570 1.00 18.17 149 PRO B CA 1
ATOM 2171 C C . PRO B 2 149 ? 58.644 57.450 18.502 1.00 18.04 149 PRO B C 1
ATOM 2172 O O . PRO B 2 149 ? 58.850 57.157 19.691 1.00 19.61 149 PRO B O 1
ATOM 2176 N N . PHE B 2 150 ? 57.490 57.864 17.982 1.00 18.21 150 PHE B N 1
ATOM 2177 C CA . PHE B 2 150 ? 56.334 58.114 18.863 1.00 17.67 150 PHE B CA 1
ATOM 2178 C C . PHE B 2 150 ? 55.117 57.397 18.300 1.00 18.89 150 PHE B C 1
ATOM 2179 O O . PHE B 2 150 ? 54.269 57.908 17.591 1.00 17.03 150 PHE B O 1
ATOM 2187 N N . PRO B 2 151 ? 54.952 56.079 18.564 1.00 21.28 151 PRO B N 1
ATOM 2188 C CA . PRO B 2 151 ? 53.913 55.274 17.944 1.00 16.41 151 PRO B CA 1
ATOM 2189 C C . PRO B 2 151 ? 52.566 55.497 18.569 1.00 17.78 151 PRO B C 1
ATOM 2190 O O . PRO B 2 151 ? 52.411 55.533 19.813 1.00 17.96 151 PRO B O 1
ATOM 2194 N N . VAL B 2 152 ? 51.525 55.608 17.766 1.00 15.45 152 VAL B N 1
ATOM 2195 C CA . VAL B 2 152 ? 50.182 55.881 18.151 1.00 16.51 152 VAL B CA 1
ATOM 2196 C C . VAL B 2 152 ? 49.268 54.799 17.610 1.00 17.03 152 VAL B C 1
ATOM 2197 O O . VAL B 2 152 ? 49.292 54.554 16.398 1.00 17.00 152 VAL B O 1
ATOM 2201 N N . ASN B 2 153 ? 48.356 54.239 18.374 1.00 18.78 153 ASN B N 1
ATOM 2202 C CA . ASN B 2 153 ? 47.460 53.200 17.905 1.00 16.87 153 ASN B CA 1
ATOM 2203 C C . ASN B 2 153 ? 46.377 53.786 17.039 1.00 20.39 153 ASN B C 1
ATOM 2204 O O . ASN B 2 153 ? 45.555 54.562 17.571 1.00 17.97 153 ASN B O 1
ATOM 2209 N N . VAL B 2 154 ? 46.274 53.250 15.808 1.00 20.21 154 VAL B N 1
ATOM 2210 C CA . VAL B 2 154 ? 44.995 53.455 15.081 1.00 21.39 154 VAL B CA 1
ATOM 2211 C C . VAL B 2 154 ? 44.545 52.110 14.489 1.00 26.46 154 VAL B C 1
ATOM 2212 O O . VAL B 2 154 ? 43.755 52.060 13.527 1.00 27.50 154 VAL B O 1
ATOM 2216 N N . VAL B 2 155 ? 45.067 50.997 15.030 1.00 25.70 155 VAL B N 1
ATOM 2217 C CA . VAL B 2 155 ? 44.759 49.683 14.504 1.00 25.67 155 VAL B CA 1
ATOM 2218 C C . VAL B 2 155 ? 43.471 49.126 15.084 1.00 23.47 155 VAL B C 1
ATOM 2219 O O . VAL B 2 155 ? 42.499 48.844 14.421 1.00 22.67 155 VAL B O 1
ATOM 2223 N N . THR B 2 156 ? 43.420 48.960 16.411 1.00 25.30 156 THR B N 1
ATOM 2224 C CA . THR B 2 156 ? 42.247 48.510 17.114 1.00 26.05 156 THR B CA 1
ATOM 2225 C C . THR B 2 156 ? 41.449 49.687 17.676 1.00 25.48 156 THR B C 1
ATOM 2226 O O . THR B 2 156 ? 42.064 50.608 18.237 1.00 26.59 156 THR B O 1
ATOM 2230 N N . TYR B 2 157 ? 40.144 49.655 17.500 1.00 21.94 157 TYR B N 1
ATOM 2231 C CA . TYR B 2 157 ? 39.326 50.802 17.849 1.00 22.94 157 TYR B CA 1
ATOM 2232 C C . TYR B 2 157 ? 38.977 50.738 19.320 1.00 23.79 157 TYR B C 1
ATOM 2233 O O . TYR B 2 157 ? 38.690 49.635 19.807 1.00 24.28 157 TYR B O 1
ATOM 2242 N N . PRO B 2 158 ? 38.810 51.876 19.996 1.00 24.02 158 PRO B N 1
ATOM 2243 C CA . PRO B 2 158 ? 38.987 53.171 19.339 1.00 23.03 158 PRO B CA 1
ATOM 2244 C C . PRO B 2 158 ? 40.435 53.655 19.355 1.00 20.42 158 PRO B C 1
ATOM 2245 O O . PRO B 2 158 ? 41.042 53.490 20.397 1.00 19.07 158 PRO B O 1
ATOM 2249 N N . PRO B 2 159 ? 40.861 54.389 18.349 1.00 19.72 159 PRO B N 1
ATOM 2250 C CA . PRO B 2 159 ? 42.039 55.257 18.389 1.00 19.05 159 PRO B CA 1
ATOM 2251 C C . PRO B 2 159 ? 41.783 56.435 19.278 1.00 18.56 159 PRO B C 1
ATOM 2252 O O . PRO B 2 159 ? 40.620 56.674 19.626 1.00 18.59 159 PRO B O 1
ATOM 2256 N N . PRO B 2 160 ? 42.768 57.193 19.692 1.00 20.48 160 PRO B N 1
ATOM 2257 C CA . PRO B 2 160 ? 42.544 58.450 20.461 1.00 19.71 160 PRO B CA 1
ATOM 2258 C C . PRO B 2 160 ? 41.785 59.455 19.630 1.00 18.39 160 PRO B C 1
ATOM 2259 O O . PRO B 2 160 ? 41.764 59.380 18.364 1.00 17.96 160 PRO B O 1
ATOM 2263 N N . SER B 2 161 ? 40.937 60.277 20.227 1.00 18.14 161 SER B N 1
ATOM 2264 C CA . SER B 2 161 ? 40.145 61.281 19.512 1.00 17.74 161 SER B CA 1
ATOM 2265 C C . SER B 2 161 ? 41.055 62.325 18.847 1.00 19.14 161 SER B C 1
ATOM 2266 O O . SER B 2 161 ? 42.217 62.537 19.238 1.00 17.16 161 SER B O 1
ATOM 2269 N N . GLY B 2 162 ? 40.494 63.041 17.854 1.00 18.55 162 GLY B N 1
ATOM 2270 C CA . GLY B 2 162 ? 41.319 64.083 17.219 1.00 19.80 162 GLY B CA 1
ATOM 2271 C C . GLY B 2 162 ? 41.577 65.228 18.210 1.00 19.89 162 GLY B C 1
ATOM 2272 O O . GLY B 2 162 ? 42.698 65.763 18.274 1.00 19.44 162 GLY B O 1
ATOM 2273 N N . LYS B 2 163 ? 40.653 65.401 19.136 1.00 20.87 163 LYS B N 1
ATOM 2274 C CA . LYS B 2 163 ? 40.886 66.323 20.275 1.00 22.89 163 LYS B CA 1
ATOM 2275 C C . LYS B 2 163 ? 42.031 65.963 21.182 1.00 20.16 163 LYS B C 1
ATOM 2276 O O . LYS B 2 163 ? 42.933 66.754 21.517 1.00 16.91 163 LYS B O 1
ATOM 2282 N N . ARG B 2 164 ? 42.093 64.690 21.597 1.00 20.41 164 ARG B N 1
ATOM 2283 C CA . ARG B 2 164 ? 43.218 64.164 22.368 1.00 18.99 164 ARG B CA 1
ATOM 2284 C C . ARG B 2 164 ? 44.595 64.347 21.711 1.00 19.41 164 ARG B C 1
ATOM 2285 O O . ARG B 2 164 ? 45.624 64.840 22.232 1.00 18.81 164 ARG B O 1
ATOM 2293 N N . CYS B 2 165 ? 44.565 64.106 20.395 1.00 18.47 165 CYS B N 1
ATOM 2294 C CA . CYS B 2 165 ? 45.780 64.189 19.586 1.00 22.07 165 CYS B CA 1
ATOM 2295 C C . CYS B 2 165 ? 46.325 65.620 19.478 1.00 20.83 165 CYS B C 1
ATOM 2296 O O . CYS B 2 165 ? 47.520 65.857 19.601 1.00 19.11 165 CYS B O 1
ATOM 2299 N N . PHE B 2 166 ? 45.415 66.581 19.288 1.00 21.57 166 PHE B N 1
ATOM 2300 C CA . PHE B 2 166 ? 45.850 67.991 19.143 1.00 21.63 166 PHE B CA 1
ATOM 2301 C C . PHE B 2 166 ? 46.390 68.497 20.465 1.00 19.76 166 PHE B C 1
ATOM 2302 O O . PHE B 2 166 ? 47.505 69.024 20.564 1.00 21.55 166 PHE B O 1
ATOM 2310 N N . ALA B 2 167 ? 45.725 68.181 21.574 1.00 15.87 167 ALA B N 1
ATOM 2311 C CA . ALA B 2 167 ? 46.264 68.520 22.891 1.00 17.07 167 ALA B CA 1
ATOM 2312 C C . ALA B 2 167 ? 47.595 67.892 23.174 1.00 19.89 167 ALA B C 1
ATOM 2313 O O . ALA B 2 167 ? 48.513 68.473 23.729 1.00 20.48 167 ALA B O 1
ATOM 2315 N N . LEU B 2 168 ? 47.771 66.632 22.646 1.00 23.55 168 LEU B N 1
ATOM 2316 C CA . LEU B 2 168 ? 49.045 65.943 22.969 1.00 20.07 168 LEU B CA 1
ATOM 2317 C C . LEU B 2 168 ? 50.158 66.740 22.292 1.00 18.32 168 LEU B C 1
ATOM 2318 O O . LEU B 2 168 ? 51.279 66.791 22.793 1.00 16.62 168 LEU B O 1
ATOM 2323 N N . GLY B 2 169 ? 49.908 67.281 21.068 1.00 19.84 169 GLY B N 1
ATOM 2324 C CA . GLY B 2 169 ? 51.101 67.884 20.338 1.00 16.71 169 GLY B CA 1
ATOM 2325 C C . GLY B 2 169 ? 51.471 69.145 21.119 1.00 18.45 169 GLY B C 1
ATOM 2326 O O . GLY B 2 169 ? 52.627 69.510 21.269 1.00 18.23 169 GLY B O 1
ATOM 2327 N N . ASP B 2 170 ? 50.449 69.802 21.697 1.00 20.11 170 ASP B N 1
ATOM 2328 C CA . ASP B 2 170 ? 50.773 70.974 22.557 1.00 21.34 170 ASP B CA 1
ATOM 2329 C C . ASP B 2 170 ? 51.577 70.644 23.793 1.00 22.21 170 ASP B C 1
ATOM 2330 O O . ASP B 2 170 ? 52.475 71.407 24.232 1.00 22.25 170 ASP B O 1
ATOM 2335 N N . SER B 2 171 ? 51.387 69.446 24.417 1.00 21.24 171 SER B N 1
ATOM 2336 C CA . SER B 2 171 ? 52.227 69.118 25.569 1.00 18.77 171 SER B CA 1
ATOM 2337 C C . SER B 2 171 ? 53.563 68.622 25.116 1.00 16.62 171 SER B C 1
ATOM 2338 O O . SER B 2 171 ? 54.498 68.783 25.890 1.00 17.26 171 SER B O 1
ATOM 2341 N N . ILE B 2 172 ? 53.639 68.103 23.875 1.00 18.72 172 ILE B N 1
ATOM 2342 C CA . ILE B 2 172 ? 55.025 67.721 23.462 1.00 19.06 172 ILE B CA 1
ATOM 2343 C C . ILE B 2 172 ? 55.877 68.984 23.281 1.00 18.14 172 ILE B C 1
ATOM 2344 O O . ILE B 2 172 ? 57.049 69.049 23.657 1.00 18.48 172 ILE B O 1
ATOM 2349 N N . ARG B 2 173 ? 55.263 70.006 22.683 1.00 19.11 173 ARG B N 1
ATOM 2350 C CA . ARG B 2 173 ? 55.951 71.292 22.506 1.00 21.89 173 ARG B CA 1
ATOM 2351 C C . ARG B 2 173 ? 56.402 71.829 23.843 1.00 19.39 173 ARG B C 1
ATOM 2352 O O . ARG B 2 173 ? 57.569 72.146 24.063 1.00 20.41 173 ARG B O 1
ATOM 2360 N N . ALA B 2 174 ? 55.474 71.769 24.812 1.00 20.54 174 ALA B N 1
ATOM 2361 C CA . ALA B 2 174 ? 55.892 72.311 26.133 1.00 22.08 174 ALA B CA 1
ATOM 2362 C C . ALA B 2 174 ? 57.072 71.560 26.732 1.00 25.08 174 ALA B C 1
ATOM 2363 O O . ALA B 2 174 ? 57.954 72.159 27.371 1.00 25.99 174 ALA B O 1
ATOM 2365 N N . ALA B 2 175 ? 57.087 70.233 26.570 1.00 24.57 175 ALA B N 1
ATOM 2366 C CA . ALA B 2 175 ? 58.237 69.511 27.169 1.00 23.88 175 ALA B CA 1
ATOM 2367 C C . ALA B 2 175 ? 59.529 69.765 26.403 1.00 22.79 175 ALA B C 1
ATOM 2368 O O . ALA B 2 175 ? 60.620 69.740 26.966 1.00 19.50 175 ALA B O 1
ATOM 2370 N N . VAL B 2 176 ? 59.472 69.898 25.073 1.00 22.12 176 VAL B N 1
ATOM 2371 C CA . VAL B 2 176 ? 60.738 70.221 24.348 1.00 22.92 176 VAL B CA 1
ATOM 2372 C C . VAL B 2 176 ? 61.246 71.623 24.775 1.00 24.91 176 VAL B C 1
ATOM 2373 O O . VAL B 2 176 ? 62.447 71.856 24.954 1.00 21.64 176 VAL B O 1
ATOM 2377 N N . GLU B 2 177 ? 60.307 72.565 25.007 1.00 23.46 177 GLU B N 1
ATOM 2378 C CA . GLU B 2 177 ? 60.744 73.899 25.412 1.00 28.14 177 GLU B CA 1
ATOM 2379 C C . GLU B 2 177 ? 61.334 73.839 26.800 1.00 28.29 177 GLU B C 1
ATOM 2380 O O . GLU B 2 177 ? 62.260 74.590 27.019 1.00 31.08 177 GLU B O 1
ATOM 2386 N N . SER B 2 178 ? 60.913 73.017 27.741 1.00 26.27 178 SER B N 1
ATOM 2387 C CA . SER B 2 178 ? 61.631 72.958 28.990 1.00 26.47 178 SER B CA 1
ATOM 2388 C C . SER B 2 178 ? 62.865 72.097 28.915 1.00 25.98 178 SER B C 1
ATOM 2389 O O . SER B 2 178 ? 63.456 71.990 30.014 1.00 28.60 178 SER B O 1
ATOM 2392 N N . PHE B 2 179 ? 63.244 71.483 27.820 1.00 24.16 179 PHE B N 1
ATOM 2393 C CA . PHE B 2 179 ? 64.502 70.740 27.808 1.00 26.07 179 PHE B CA 1
ATOM 2394 C C . PHE B 2 179 ? 65.631 71.776 27.737 1.00 29.30 179 PHE B C 1
ATOM 2395 O O . PHE B 2 179 ? 65.658 72.613 26.829 1.00 27.90 179 PHE B O 1
ATOM 2403 N N . PRO B 2 180 ? 66.583 71.715 28.635 1.00 32.70 180 PRO B N 1
ATOM 2404 C CA . PRO B 2 180 ? 67.568 72.769 28.818 1.00 35.54 180 PRO B CA 1
ATOM 2405 C C . PRO B 2 180 ? 68.623 72.845 27.736 1.00 39.13 180 PRO B C 1
ATOM 2406 O O . PRO B 2 180 ? 69.317 73.886 27.714 1.00 44.84 180 PRO B O 1
ATOM 2410 N N . GLU B 2 181 ? 68.835 71.914 26.830 1.00 37.71 181 GLU B N 1
ATOM 2411 C CA . GLU B 2 181 ? 69.764 72.128 25.726 1.00 38.43 181 GLU B CA 1
ATOM 2412 C C . GLU B 2 181 ? 69.127 72.955 24.634 1.00 36.07 181 GLU B C 1
ATOM 2413 O O . GLU B 2 181 ? 67.921 72.853 24.394 1.00 34.75 181 GLU B O 1
ATOM 2419 N N . ASP B 2 182 ? 69.870 73.753 23.882 1.00 35.83 182 ASP B N 1
ATOM 2420 C CA . ASP B 2 182 ? 69.238 74.503 22.793 1.00 36.30 182 ASP B CA 1
ATOM 2421 C C . ASP B 2 182 ? 69.104 73.727 21.488 1.00 34.49 182 ASP B C 1
ATOM 2422 O O . ASP B 2 182 ? 69.806 74.038 20.523 1.00 36.67 182 ASP B O 1
ATOM 2427 N N . LEU B 2 183 ? 68.273 72.733 21.333 1.00 30.57 183 LEU B N 1
ATOM 2428 C CA . LEU B 2 183 ? 68.318 71.796 20.208 1.00 26.59 183 LEU B CA 1
ATOM 2429 C C . LEU B 2 183 ? 67.343 72.316 19.179 1.00 22.41 183 LEU B C 1
ATOM 2430 O O . LEU B 2 183 ? 66.272 72.756 19.623 1.00 20.38 183 LEU B O 1
ATOM 2435 N N . ASN B 2 184 ? 67.661 72.133 17.904 1.00 20.36 184 ASN B N 1
ATOM 2436 C CA . ASN B 2 184 ? 66.623 72.338 16.919 1.00 22.18 184 ASN B CA 1
ATOM 2437 C C . ASN B 2 184 ? 65.789 71.044 16.776 1.00 23.33 184 ASN B C 1
ATOM 2438 O O . ASN B 2 184 ? 66.233 70.024 16.220 1.00 24.24 184 ASN B O 1
ATOM 2443 N N . VAL B 2 185 ? 64.518 71.072 17.120 1.00 22.48 185 VAL B N 1
ATOM 2444 C CA . VAL B 2 185 ? 63.654 69.895 17.225 1.00 19.55 185 VAL B CA 1
ATOM 2445 C C . VAL B 2 185 ? 62.503 70.042 16.256 1.00 20.70 185 VAL B C 1
ATOM 2446 O O . VAL B 2 185 ? 61.864 71.094 16.057 1.00 21.22 185 VAL B O 1
ATOM 2450 N N . HIS B 2 186 ? 62.284 68.967 15.505 1.00 20.73 186 HIS B N 1
ATOM 2451 C CA . HIS B 2 186 ? 61.143 68.854 14.617 1.00 20.01 186 HIS B CA 1
ATOM 2452 C C . HIS B 2 186 ? 60.095 67.909 15.177 1.00 19.78 186 HIS B C 1
ATOM 2453 O O . HIS B 2 186 ? 60.399 66.909 15.806 1.00 18.83 186 HIS B O 1
ATOM 2460 N N . VAL B 2 187 ? 58.816 68.157 14.982 1.00 19.90 187 VAL B N 1
ATOM 2461 C CA . VAL B 2 187 ? 57.798 67.149 15.059 1.00 20.12 187 VAL B CA 1
ATOM 2462 C C . VAL B 2 187 ? 57.301 66.724 13.675 1.00 20.40 187 VAL B C 1
ATOM 2463 O O . VAL B 2 187 ? 56.704 67.491 12.936 1.00 19.28 187 VAL B O 1
ATOM 2467 N N . TRP B 2 188 ? 57.441 65.408 13.332 1.00 20.64 188 TRP B N 1
ATOM 2468 C CA . TRP B 2 188 ? 56.825 64.993 12.003 1.00 17.93 188 TRP B CA 1
ATOM 2469 C C . TRP B 2 188 ? 55.572 64.151 12.279 1.00 18.81 188 TRP B C 1
ATOM 2470 O O . TRP B 2 188 ? 55.541 63.363 13.262 1.00 20.11 188 TRP B O 1
ATOM 2481 N N . GLY B 2 189 ? 54.543 64.263 11.482 1.00 16.23 189 GLY B N 1
ATOM 2482 C CA . GLY B 2 189 ? 53.456 63.293 11.598 1.00 18.22 189 GLY B CA 1
ATOM 2483 C C . GLY B 2 189 ? 53.443 62.475 10.320 1.00 19.80 189 GLY B C 1
ATOM 2484 O O . GLY B 2 189 ? 53.622 63.121 9.254 1.00 21.68 189 GLY B O 1
ATOM 2485 N N . THR B 2 190 ? 53.267 61.158 10.400 1.00 19.23 190 THR B N 1
ATOM 2486 C CA . THR B 2 190 ? 53.362 60.394 9.132 1.00 20.01 190 THR B CA 1
ATOM 2487 C C . THR B 2 190 ? 52.082 59.646 8.827 1.00 19.67 190 THR B C 1
ATOM 2488 O O . THR B 2 190 ? 51.304 59.429 9.733 1.00 19.13 190 THR B O 1
ATOM 2492 N N . GLY B 2 191 ? 51.814 59.224 7.581 1.00 19.92 191 GLY B N 1
ATOM 2493 C CA . GLY B 2 191 ? 50.551 58.541 7.290 1.00 19.94 191 GLY B CA 1
ATOM 2494 C C . GLY B 2 191 ? 49.609 59.379 6.395 1.00 22.06 191 GLY B C 1
ATOM 2495 O O . GLY B 2 191 ? 49.987 60.496 6.031 1.00 22.16 191 GLY B O 1
ATOM 2496 N N . GLY B 2 192 ? 48.487 58.770 5.959 1.00 18.71 192 GLY B N 1
ATOM 2497 C CA . GLY B 2 192 ? 47.526 59.455 5.131 1.00 18.15 192 GLY B CA 1
ATOM 2498 C C . GLY B 2 192 ? 48.005 59.446 3.693 1.00 16.48 192 GLY B C 1
ATOM 2499 O O . GLY B 2 192 ? 49.058 58.846 3.496 1.00 14.69 192 GLY B O 1
ATOM 2500 N N . MET B 2 193 ? 47.295 60.108 2.774 1.00 14.83 193 MET B N 1
ATOM 2501 C CA . MET B 2 193 ? 46.052 60.756 3.230 1.00 18.23 193 MET B CA 1
ATOM 2502 C C . MET B 2 193 ? 44.898 59.807 2.925 1.00 16.39 193 MET B C 1
ATOM 2503 O O . MET B 2 193 ? 44.823 58.801 3.582 1.00 18.56 193 MET B O 1
ATOM 2508 N N . SER B 2 194 ? 43.909 60.139 2.080 1.00 16.46 194 SER B N 1
ATOM 2509 C CA . SER B 2 194 ? 42.752 59.254 2.049 1.00 16.59 194 SER B CA 1
ATOM 2510 C C . SER B 2 194 ? 43.291 57.960 1.416 1.00 18.20 194 SER B C 1
ATOM 2511 O O . SER B 2 194 ? 44.058 57.982 0.450 1.00 17.48 194 SER B O 1
ATOM 2514 N N . HIS B 2 195 ? 42.810 56.816 1.946 1.00 19.66 195 HIS B N 1
ATOM 2515 C CA . HIS B 2 195 ? 43.029 55.519 1.343 1.00 17.11 195 HIS B CA 1
ATOM 2516 C C . HIS B 2 195 ? 42.198 54.434 2.048 1.00 19.41 195 HIS B C 1
ATOM 2517 O O . HIS B 2 195 ? 41.795 54.563 3.215 1.00 17.70 195 HIS B O 1
ATOM 2524 N N . GLN B 2 196 ? 41.970 53.331 1.312 1.00 18.55 196 GLN B N 1
ATOM 2525 C CA . GLN B 2 196 ? 41.380 52.167 1.997 1.00 18.11 196 GLN B CA 1
ATOM 2526 C C . GLN B 2 196 ? 42.047 50.912 1.434 1.00 19.45 196 GLN B C 1
ATOM 2527 O O . GLN B 2 196 ? 42.132 50.647 0.213 1.00 18.44 196 GLN B O 1
ATOM 2533 N N . LEU B 2 197 ? 42.595 50.086 2.341 1.00 22.58 197 LEU B N 1
ATOM 2534 C CA . LEU B 2 197 ? 43.338 48.878 1.974 1.00 22.61 197 LEU B CA 1
ATOM 2535 C C . LEU B 2 197 ? 42.490 47.608 2.032 1.00 24.06 197 LEU B C 1
ATOM 2536 O O . LEU B 2 197 ? 43.065 46.566 1.717 1.00 20.71 197 LEU B O 1
ATOM 2541 N N . GLN B 2 198 ? 41.186 47.671 2.371 1.00 23.39 198 GLN B N 1
ATOM 2542 C CA . GLN B 2 198 ? 40.531 46.381 2.706 1.00 21.22 198 GLN B CA 1
ATOM 2543 C C . GLN B 2 198 ? 39.195 46.416 2.026 1.00 23.88 198 GLN B C 1
ATOM 2544 O O . GLN B 2 198 ? 38.622 47.524 1.897 1.00 23.58 198 GLN B O 1
ATOM 2550 N N . GLY B 2 199 ? 38.724 45.265 1.512 1.00 21.18 199 GLY B N 1
ATOM 2551 C CA . GLY B 2 199 ? 37.354 45.203 1.142 1.00 17.44 199 GLY B CA 1
ATOM 2552 C C . GLY B 2 199 ? 37.057 45.681 -0.279 1.00 20.32 199 GLY B C 1
ATOM 2553 O O . GLY B 2 199 ? 37.886 46.176 -0.992 1.00 20.79 199 GLY B O 1
ATOM 2554 N N . PRO B 2 200 ? 35.788 45.497 -0.710 1.00 18.75 200 PRO B N 1
ATOM 2555 C CA . PRO B 2 200 ? 35.263 45.931 -1.941 1.00 20.96 200 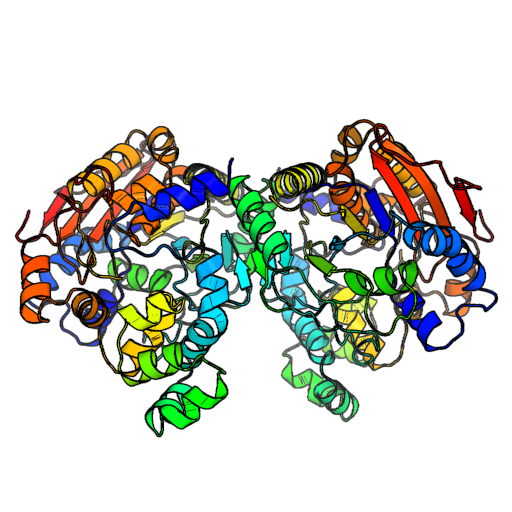PRO B CA 1
ATOM 2556 C C . PRO B 2 200 ? 35.363 47.471 -2.151 1.00 20.16 200 PRO B C 1
ATOM 2557 O O . PRO B 2 200 ? 35.275 47.908 -3.300 1.00 18.78 200 PRO B O 1
ATOM 2561 N N . ARG B 2 201 ? 35.557 48.246 -1.133 1.00 18.55 201 ARG B N 1
ATOM 2562 C CA . ARG B 2 201 ? 35.719 49.718 -1.356 1.00 21.14 201 ARG B CA 1
ATOM 2563 C C . ARG B 2 201 ? 37.206 50.064 -1.324 1.00 21.25 201 ARG B C 1
ATOM 2564 O O . ARG B 2 201 ? 37.523 51.251 -1.229 1.00 22.44 201 ARG B O 1
ATOM 2572 N N . ALA B 2 202 ? 38.111 49.091 -1.350 1.00 18.88 202 ALA B N 1
ATOM 2573 C CA . ALA B 2 202 ? 39.525 49.492 -1.484 1.00 16.14 202 ALA B CA 1
ATOM 2574 C C . ALA B 2 202 ? 39.721 50.367 -2.695 1.00 16.33 202 ALA B C 1
ATOM 2575 O O . ALA B 2 202 ? 39.008 50.248 -3.716 1.00 17.30 202 ALA B O 1
ATOM 2577 N N . GLY B 2 203 ? 40.762 51.222 -2.707 1.00 15.43 203 GLY B N 1
ATOM 2578 C CA . GLY B 2 203 ? 40.907 52.089 -3.889 1.00 16.34 203 GLY B CA 1
ATOM 2579 C C . GLY B 2 203 ? 40.305 53.491 -3.634 1.00 17.91 203 GLY B C 1
ATOM 2580 O O . GLY B 2 203 ? 40.612 54.469 -4.363 1.00 16.43 203 GLY B O 1
ATOM 2581 N N . LEU B 2 204 ? 39.419 53.597 -2.665 1.00 17.31 204 LEU B N 1
ATOM 2582 C CA . LEU B 2 204 ? 38.793 54.875 -2.287 1.00 19.21 204 LEU B CA 1
ATOM 2583 C C . LEU B 2 204 ? 39.828 56.004 -2.156 1.00 20.27 204 LEU B C 1
ATOM 2584 O O . LEU B 2 204 ? 40.834 55.852 -1.453 1.00 18.22 204 LEU B O 1
ATOM 2589 N N . ILE B 2 205 ? 39.609 57.097 -2.890 1.00 21.61 205 ILE B N 1
ATOM 2590 C CA . ILE B 2 205 ? 40.460 58.296 -2.794 1.00 21.83 205 ILE B CA 1
ATOM 2591 C C . ILE B 2 205 ? 39.544 59.496 -2.687 1.00 21.58 205 ILE B C 1
ATOM 2592 O O . ILE B 2 205 ? 38.562 59.517 -3.458 1.00 23.82 205 ILE B O 1
ATOM 2597 N N . ASN B 2 206 ? 39.766 60.414 -1.754 1.00 21.63 206 ASN B N 1
ATOM 2598 C CA . ASN B 2 206 ? 38.812 61.537 -1.641 1.00 22.04 206 ASN B CA 1
ATOM 2599 C C . ASN B 2 206 ? 39.579 62.855 -1.681 1.00 21.53 206 ASN B C 1
ATOM 2600 O O . ASN B 2 206 ? 39.971 63.326 -0.603 1.00 21.08 206 ASN B O 1
ATOM 2605 N N . LYS B 2 207 ? 39.857 63.386 -2.890 1.00 23.38 207 LYS B N 1
ATOM 2606 C CA . LYS B 2 207 ? 40.751 64.547 -2.916 1.00 27.08 207 LYS B CA 1
ATOM 2607 C C . LYS B 2 207 ? 40.064 65.794 -2.332 1.00 24.66 207 LYS B C 1
ATOM 2608 O O . LYS B 2 207 ? 40.755 66.612 -1.783 1.00 25.68 207 LYS B O 1
ATOM 2614 N N . GLU B 2 208 ? 38.774 65.896 -2.316 1.00 27.03 208 GLU B N 1
ATOM 2615 C CA . GLU B 2 208 ? 38.082 67.019 -1.704 1.00 30.30 208 GLU B CA 1
ATOM 2616 C C . GLU B 2 208 ? 38.344 66.974 -0.198 1.00 28.07 208 GLU B C 1
ATOM 2617 O O . GLU B 2 208 ? 38.704 67.985 0.392 1.00 25.35 208 GLU B O 1
ATOM 2623 N N . PHE B 2 209 ? 38.180 65.756 0.365 1.00 21.34 209 PHE B N 1
ATOM 2624 C CA . PHE B 2 209 ? 38.438 65.693 1.804 1.00 19.67 209 PHE B CA 1
ATOM 2625 C C . PHE B 2 209 ? 39.900 65.995 2.111 1.00 17.12 209 PHE B C 1
ATOM 2626 O O . PHE B 2 209 ? 40.138 66.779 3.007 1.00 16.66 209 PHE B O 1
ATOM 2634 N N . ASP B 2 210 ? 40.842 65.519 1.343 1.00 14.95 210 ASP B N 1
ATOM 2635 C CA . ASP B 2 210 ? 42.238 65.708 1.722 1.00 18.27 210 ASP B CA 1
ATOM 2636 C C . ASP B 2 210 ? 42.697 67.177 1.597 1.00 20.28 210 ASP B C 1
ATOM 2637 O O . ASP B 2 210 ? 43.440 67.679 2.443 1.00 21.77 210 ASP B O 1
ATOM 2642 N N . LEU B 2 211 ? 42.274 67.858 0.536 1.00 18.75 211 LEU B N 1
ATOM 2643 C CA . LEU B 2 211 ? 42.633 69.262 0.321 1.00 23.35 211 LEU B CA 1
ATOM 2644 C C . LEU B 2 211 ? 41.941 70.149 1.332 1.00 21.65 211 LEU B C 1
ATOM 2645 O O . LEU B 2 211 ? 42.602 71.042 1.862 1.00 23.39 211 LEU B O 1
ATOM 2650 N N . ASN B 2 212 ? 40.704 69.859 1.718 1.00 21.70 212 ASN B N 1
ATOM 2651 C CA . ASN B 2 212 ? 40.146 70.664 2.822 1.00 24.50 212 ASN B CA 1
ATOM 2652 C C . ASN B 2 212 ? 40.820 70.393 4.159 1.00 26.25 212 ASN B C 1
ATOM 2653 O O . ASN B 2 212 ? 40.988 71.286 5.040 1.00 23.88 212 ASN B O 1
ATOM 2658 N N . PHE B 2 213 ? 41.299 69.111 4.313 1.00 22.54 213 PHE B N 1
ATOM 2659 C CA . PHE B 2 213 ? 41.983 68.735 5.524 1.00 21.34 213 PHE B CA 1
ATOM 2660 C C . PHE B 2 213 ? 43.248 69.598 5.644 1.00 22.14 213 PHE B C 1
ATOM 2661 O O . PHE B 2 213 ? 43.610 70.081 6.722 1.00 23.23 213 PHE B O 1
ATOM 2669 N N . ILE B 2 214 ? 43.984 69.679 4.545 1.00 21.82 214 ILE B N 1
ATOM 2670 C CA . ILE B 2 214 ? 45.243 70.428 4.542 1.00 25.00 214 ILE B CA 1
ATOM 2671 C C . ILE B 2 214 ? 44.964 71.908 4.906 1.00 27.19 214 ILE B C 1
ATOM 2672 O O . ILE B 2 214 ? 45.618 72.475 5.765 1.00 27.48 214 ILE B O 1
ATOM 2677 N N . ASP B 2 215 ? 43.892 72.436 4.323 1.00 25.03 215 ASP B N 1
ATOM 2678 C CA . ASP B 2 215 ? 43.510 73.791 4.580 1.00 31.61 215 ASP B CA 1
ATOM 2679 C C . ASP B 2 215 ? 43.231 74.172 6.029 1.00 29.88 215 ASP B C 1
ATOM 2680 O O . ASP B 2 215 ? 43.782 75.145 6.545 1.00 28.68 215 ASP B O 1
ATOM 2685 N N . LYS B 2 216 ? 42.312 73.410 6.603 1.00 28.30 216 LYS B N 1
ATOM 2686 C CA . LYS B 2 216 ? 41.937 73.576 7.991 1.00 28.57 216 LYS B CA 1
ATOM 2687 C C . LYS B 2 216 ? 43.067 73.260 8.930 1.00 28.06 216 LYS B C 1
ATOM 2688 O O . LYS B 2 216 ? 43.120 73.875 9.985 1.00 25.85 216 LYS B O 1
ATOM 2694 N N . LEU B 2 217 ? 43.960 72.333 8.520 1.00 26.19 217 LEU B N 1
ATOM 2695 C CA . LEU B 2 217 ? 45.016 71.994 9.445 1.00 25.74 217 LEU B CA 1
ATOM 2696 C C . LEU B 2 217 ? 45.895 73.219 9.608 1.00 26.69 217 LEU B C 1
ATOM 2697 O O . LEU B 2 217 ? 46.438 73.474 10.680 1.00 26.73 217 LEU B O 1
ATOM 2702 N N . ILE B 2 218 ? 46.085 73.926 8.448 1.00 27.80 218 ILE B N 1
ATOM 2703 C CA . ILE B 2 218 ? 46.895 75.154 8.546 1.00 28.73 218 ILE B CA 1
ATOM 2704 C C . ILE B 2 218 ? 46.147 76.232 9.342 1.00 27.74 218 ILE B C 1
ATOM 2705 O O . ILE B 2 218 ? 46.691 76.788 10.289 1.00 26.57 218 ILE B O 1
ATOM 2710 N N . SER B 2 219 ? 44.893 76.500 8.955 1.00 30.13 219 SER B N 1
ATOM 2711 C CA . SER B 2 219 ? 44.266 77.755 9.397 1.00 32.55 219 SER B CA 1
ATOM 2712 C C . SER B 2 219 ? 43.286 77.557 10.542 1.00 33.66 219 SER B C 1
ATOM 2713 O O . SER B 2 219 ? 43.158 78.446 11.383 1.00 35.57 219 SER B O 1
ATOM 2716 N N . ASP B 2 220 ? 42.663 76.400 10.713 1.00 33.86 220 ASP B N 1
ATOM 2717 C CA . ASP B 2 220 ? 41.807 76.175 11.865 1.00 30.97 220 ASP B CA 1
ATOM 2718 C C . ASP B 2 220 ? 41.862 74.768 12.442 1.00 27.90 220 ASP B C 1
ATOM 2719 O O . ASP B 2 220 ? 40.858 74.052 12.445 1.00 25.83 220 ASP B O 1
ATOM 2724 N N . PRO B 2 221 ? 42.976 74.429 13.045 1.00 25.40 221 PRO B N 1
ATOM 2725 C CA . PRO B 2 221 ? 43.172 73.030 13.477 1.00 26.38 221 PRO B CA 1
ATOM 2726 C C . PRO B 2 221 ? 42.231 72.724 14.623 1.00 30.76 221 PRO B C 1
ATOM 2727 O O . PRO B 2 221 ? 41.793 71.587 14.773 1.00 31.35 221 PRO B O 1
ATOM 2731 N N . GLU B 2 222 ? 41.847 73.691 15.440 1.00 32.92 222 GLU B N 1
ATOM 2732 C CA . GLU B 2 222 ? 41.023 73.453 16.606 1.00 38.63 222 GLU B CA 1
ATOM 2733 C C . GLU B 2 222 ? 39.639 72.954 16.172 1.00 38.80 222 GLU B C 1
ATOM 2734 O O . GLU B 2 222 ? 39.151 71.959 16.701 1.00 35.49 222 GLU B O 1
ATOM 2740 N N . GLU B 2 223 ? 39.061 73.573 15.142 1.00 37.39 223 GLU B N 1
ATOM 2741 C CA . GLU B 2 223 ? 37.867 73.061 14.505 1.00 37.53 223 GLU B CA 1
ATOM 2742 C C . GLU B 2 223 ? 38.067 71.651 13.920 1.00 34.23 223 GLU B C 1
ATOM 2743 O O . GLU B 2 223 ? 37.236 70.786 14.182 1.00 31.92 223 GLU B O 1
ATOM 2749 N N . LEU B 2 224 ? 39.077 71.400 13.096 1.00 28.48 224 LEU B N 1
ATOM 2750 C CA . LEU B 2 224 ? 39.447 70.128 12.539 1.00 27.64 224 LEU B CA 1
ATOM 2751 C C . LEU B 2 224 ? 39.618 69.077 13.623 1.00 26.59 224 LEU B C 1
ATOM 2752 O O . LEU B 2 224 ? 39.071 67.981 13.499 1.00 25.92 224 LEU B O 1
ATOM 2757 N N . SER B 2 225 ? 40.207 69.432 14.771 1.00 24.23 225 SER B N 1
ATOM 2758 C CA . SER B 2 225 ? 40.254 68.515 15.881 1.00 27.40 225 SER B CA 1
ATOM 2759 C C . SER B 2 225 ? 38.915 67.971 16.372 1.00 28.12 225 SER B C 1
ATOM 2760 O O . SER B 2 225 ? 38.954 66.932 17.060 1.00 29.18 225 SER B O 1
ATOM 2763 N N . LYS B 2 226 ? 37.775 68.527 16.079 1.00 29.55 226 LYS B N 1
ATOM 2764 C CA . LYS B 2 226 ? 36.505 68.011 16.587 1.00 29.18 226 LYS B CA 1
ATOM 2765 C C . LYS B 2 226 ? 35.920 67.040 15.593 1.00 28.41 226 LYS B C 1
ATOM 2766 O O . LYS B 2 226 ? 34.820 66.570 15.801 1.00 30.26 226 LYS B O 1
ATOM 2772 N N . MET B 2 227 ? 36.567 66.843 14.442 1.00 24.80 227 MET B N 1
ATOM 2773 C CA . MET B 2 227 ? 35.971 65.878 13.509 1.00 25.32 227 MET B CA 1
ATOM 2774 C C . MET B 2 227 ? 35.965 64.495 14.157 1.00 22.84 227 MET B C 1
ATOM 2775 O O . MET B 2 227 ? 37.017 64.070 14.574 1.00 24.07 227 MET B O 1
ATOM 2780 N N . PRO B 2 228 ? 34.830 63.835 14.309 1.00 23.17 228 PRO B N 1
ATOM 2781 C CA . PRO B 2 228 ? 34.737 62.486 14.860 1.00 21.88 228 PRO B CA 1
ATOM 2782 C C . PRO B 2 228 ? 35.354 61.420 13.971 1.00 21.12 228 PRO B C 1
ATOM 2783 O O . PRO B 2 228 ? 35.455 61.602 12.765 1.00 19.72 228 PRO B O 1
ATOM 2787 N N . HIS B 2 229 ? 35.752 60.269 14.483 1.00 21.20 229 HIS B N 1
ATOM 2788 C CA . HIS B 2 229 ? 36.339 59.180 13.663 1.00 23.20 229 HIS B CA 1
ATOM 2789 C C . HIS B 2 229 ? 35.406 58.734 12.536 1.00 21.96 229 HIS B C 1
ATOM 2790 O O . HIS B 2 229 ? 35.820 58.520 11.387 1.00 24.24 229 HIS B O 1
ATOM 2797 N N . ILE B 2 230 ? 34.107 58.650 12.813 1.00 20.79 230 ILE B N 1
ATOM 2798 C CA . ILE B 2 230 ? 33.193 58.195 11.746 1.00 22.46 230 ILE B CA 1
ATOM 2799 C C . ILE B 2 230 ? 33.321 59.051 10.501 1.00 22.81 230 ILE B C 1
ATOM 2800 O O . ILE B 2 230 ? 33.174 58.559 9.357 1.00 21.47 230 ILE B O 1
ATOM 2805 N N . GLN B 2 231 ? 33.672 60.359 10.635 1.00 22.12 231 GLN B N 1
ATOM 2806 C CA . GLN B 2 231 ? 33.763 61.166 9.415 1.00 22.96 231 GLN B CA 1
ATOM 2807 C C . GLN B 2 231 ? 35.024 60.821 8.634 1.00 20.56 231 GLN B C 1
ATOM 2808 O O . GLN B 2 231 ? 35.051 60.830 7.409 1.00 18.80 231 GLN B O 1
ATOM 2814 N N . TYR B 2 232 ? 36.151 60.573 9.267 1.00 18.23 232 TYR B N 1
ATOM 2815 C CA . TYR B 2 232 ? 37.325 60.105 8.533 1.00 19.18 232 TYR B CA 1
ATOM 2816 C C . TYR B 2 232 ? 37.043 58.835 7.735 1.00 21.04 232 TYR B C 1
ATOM 2817 O O . TYR B 2 232 ? 37.429 58.631 6.567 1.00 20.25 232 TYR B O 1
ATOM 2826 N N . LEU B 2 233 ? 36.426 57.910 8.490 1.00 22.71 233 LEU B N 1
ATOM 2827 C CA . LEU B 2 233 ? 36.148 56.572 7.941 1.00 23.41 233 LEU B CA 1
ATOM 2828 C C . LEU B 2 233 ? 35.237 56.624 6.747 1.00 21.46 233 LEU B C 1
ATOM 2829 O O . LEU B 2 233 ? 35.593 56.062 5.724 1.00 21.00 233 LEU B O 1
ATOM 2834 N N . ARG B 2 234 ? 34.119 57.313 6.882 1.00 21.20 234 ARG B N 1
ATOM 2835 C CA . ARG B 2 234 ? 33.104 57.323 5.831 1.00 23.06 234 ARG B CA 1
ATOM 2836 C C . ARG B 2 234 ? 33.659 57.949 4.557 1.00 24.95 234 ARG B C 1
ATOM 2837 O O . ARG B 2 234 ? 33.542 57.492 3.426 1.00 22.51 234 ARG B O 1
ATOM 2845 N N . GLU B 2 235 ? 34.436 59.015 4.754 1.00 25.11 235 GLU B N 1
ATOM 2846 C CA . GLU B 2 235 ? 34.792 59.956 3.703 1.00 26.96 235 GLU B CA 1
ATOM 2847 C C . GLU B 2 235 ? 36.182 59.725 3.156 1.00 24.47 235 GLU B C 1
ATOM 2848 O O . GLU B 2 235 ? 36.342 59.943 1.929 1.00 24.03 235 GLU B O 1
ATOM 2854 N N . SER B 2 236 ? 37.152 59.332 3.981 1.00 21.08 236 SER B N 1
ATOM 2855 C CA . SER B 2 236 ? 38.527 59.230 3.478 1.00 20.26 236 SER B CA 1
ATOM 2856 C C . SER B 2 236 ? 39.078 57.783 3.469 1.00 21.01 236 SER B C 1
ATOM 2857 O O . SER B 2 236 ? 40.280 57.576 3.258 1.00 21.67 236 SER B O 1
ATOM 2860 N N . GLY B 2 237 ? 38.206 56.810 3.710 1.00 19.62 237 GLY B N 1
ATOM 2861 C CA . GLY B 2 237 ? 38.613 55.418 3.707 1.00 22.30 237 GLY B CA 1
ATOM 2862 C C . GLY B 2 237 ? 38.945 54.957 5.142 1.00 23.30 237 GLY B C 1
ATOM 2863 O O . GLY B 2 237 ? 39.307 55.741 6.031 1.00 21.28 237 GLY B O 1
ATOM 2864 N N . SER B 2 238 ? 38.919 53.616 5.312 1.00 21.55 238 SER B N 1
ATOM 2865 C CA . SER B 2 238 ? 39.166 53.053 6.638 1.00 18.19 238 SER B CA 1
ATOM 2866 C C . SER B 2 238 ? 40.580 53.335 7.038 1.00 17.44 238 SER B C 1
ATOM 2867 O O . SER B 2 238 ? 40.899 53.355 8.232 1.00 19.87 238 SER B O 1
ATOM 2870 N N . GLU B 2 239 ? 41.542 53.519 6.141 1.00 15.46 239 GLU B N 1
ATOM 2871 C CA . GLU B 2 239 ? 42.886 53.894 6.624 1.00 18.84 239 GLU B CA 1
ATOM 2872 C C . GLU B 2 239 ? 43.131 55.409 6.579 1.00 20.82 239 GLU B C 1
ATOM 2873 O O . GLU B 2 239 ? 44.217 55.853 6.929 1.00 21.56 239 GLU B O 1
ATOM 2879 N N . GLY B 2 240 ? 42.197 56.222 6.077 1.00 19.39 240 GLY B N 1
ATOM 2880 C CA . GLY B 2 240 ? 42.266 57.654 6.282 1.00 19.97 240 GLY B CA 1
ATOM 2881 C C . GLY B 2 240 ? 42.432 58.106 7.705 1.00 18.44 240 GLY B C 1
ATOM 2882 O O . GLY B 2 240 ? 42.954 59.209 7.937 1.00 18.79 240 GLY B O 1
ATOM 2883 N N . VAL B 2 241 ? 42.108 57.292 8.686 1.00 18.64 241 VAL B N 1
ATOM 2884 C CA . VAL B 2 241 ? 42.186 57.604 10.102 1.00 20.05 241 VAL B CA 1
ATOM 2885 C C . VAL B 2 241 ? 43.636 57.905 10.455 1.00 17.70 241 VAL B C 1
ATOM 2886 O O . VAL B 2 241 ? 43.848 58.523 11.495 1.00 20.63 241 VAL B O 1
ATOM 2890 N N . GLU B 2 242 ? 44.584 57.508 9.616 1.00 15.21 242 GLU B N 1
ATOM 2891 C CA . GLU B 2 242 ? 45.960 57.851 9.916 1.00 19.15 242 GLU B CA 1
ATOM 2892 C C . GLU B 2 242 ? 46.155 59.380 9.961 1.00 19.23 242 GLU B C 1
ATOM 2893 O O . GLU B 2 242 ? 47.137 59.787 10.562 1.00 18.89 242 GLU B O 1
ATOM 2899 N N . LEU B 2 243 ? 45.278 60.141 9.288 1.00 20.21 243 LEU B N 1
ATOM 2900 C CA . LEU B 2 243 ? 45.464 61.578 9.354 1.00 21.31 243 LEU B CA 1
ATOM 2901 C C . LEU B 2 243 ? 45.293 62.093 10.771 1.00 22.12 243 LEU B C 1
ATOM 2902 O O . LEU B 2 243 ? 45.700 63.249 10.968 1.00 25.25 243 LEU B O 1
ATOM 2907 N N . VAL B 2 244 ? 44.742 61.385 11.755 1.00 22.10 244 VAL B N 1
ATOM 2908 C CA . VAL B 2 244 ? 44.726 61.970 13.107 1.00 22.41 244 VAL B CA 1
ATOM 2909 C C . VAL B 2 244 ? 46.140 62.365 13.544 1.00 24.44 244 VAL B C 1
ATOM 2910 O O . VAL B 2 244 ? 46.272 63.286 14.374 1.00 23.42 244 VAL B O 1
ATOM 2914 N N . MET B 2 245 ? 47.184 61.714 13.054 1.00 22.27 245 MET B N 1
ATOM 2915 C CA . MET B 2 245 ? 48.487 62.114 13.500 1.00 25.45 245 MET B CA 1
ATOM 2916 C C . MET B 2 245 ? 49.069 63.421 12.998 1.00 24.40 245 MET B C 1
ATOM 2917 O O . MET B 2 245 ? 50.021 63.962 13.545 1.00 23.01 245 MET B O 1
ATOM 2922 N N . TRP B 2 246 ? 48.464 63.914 11.931 1.00 24.22 246 TRP B N 1
ATOM 2923 C CA . TRP B 2 246 ? 48.867 65.244 11.412 1.00 20.41 246 TRP B CA 1
ATOM 2924 C C . TRP B 2 246 ? 48.438 66.273 12.505 1.00 18.73 246 TRP B C 1
ATOM 2925 O O . TRP B 2 246 ? 49.080 67.322 12.610 1.00 18.44 246 TRP B O 1
ATOM 2936 N N . LEU B 2 247 ? 47.418 65.964 13.263 1.00 16.27 247 LEU B N 1
ATOM 2937 C CA . LEU B 2 247 ? 46.930 66.840 14.321 1.00 22.39 247 LEU B CA 1
ATOM 2938 C C . LEU B 2 247 ? 47.895 66.906 15.505 1.00 22.11 247 LEU B C 1
ATOM 2939 O O . LEU B 2 247 ? 47.928 67.912 16.200 1.00 20.77 247 LEU B O 1
ATOM 2944 N N . ILE B 2 248 ? 48.650 65.810 15.691 1.00 21.34 248 ILE B N 1
ATOM 2945 C CA . ILE B 2 248 ? 49.612 65.847 16.802 1.00 18.90 248 ILE B CA 1
ATOM 2946 C C . ILE B 2 248 ? 50.748 66.800 16.470 1.00 20.88 248 ILE B C 1
ATOM 2947 O O . ILE B 2 248 ? 51.310 67.519 17.309 1.00 20.27 248 ILE B O 1
ATOM 2952 N N . MET B 2 249 ? 51.302 66.642 15.240 1.00 22.35 249 MET B N 1
ATOM 2953 C CA . MET B 2 249 ? 52.289 67.594 14.713 1.00 23.43 249 MET B CA 1
ATOM 2954 C C . MET B 2 249 ? 51.788 69.047 14.802 1.00 21.07 249 MET B C 1
ATOM 2955 O O . MET B 2 249 ? 52.518 69.972 15.139 1.00 22.06 249 MET B O 1
ATOM 2960 N N . ARG B 2 250 ? 50.600 69.301 14.292 1.00 20.07 250 ARG B N 1
ATOM 2961 C CA . ARG B 2 250 ? 49.953 70.590 14.239 1.00 22.15 250 ARG B CA 1
ATOM 2962 C C . ARG B 2 250 ? 49.793 71.241 15.628 1.00 21.16 250 ARG B C 1
ATOM 2963 O O . ARG B 2 250 ? 50.090 72.444 15.753 1.00 21.53 250 ARG B O 1
ATOM 2971 N N . GLY B 2 251 ? 49.519 70.464 16.682 1.00 18.97 251 GLY B N 1
ATOM 2972 C CA . GLY B 2 251 ? 49.241 71.122 18.002 1.00 15.70 251 GLY B CA 1
ATOM 2973 C C . GLY B 2 251 ? 50.600 71.390 18.611 1.00 16.39 251 GLY B C 1
ATOM 2974 O O . GLY B 2 251 ? 50.630 72.080 19.628 1.00 14.78 251 GLY B O 1
ATOM 2975 N N . ALA B 2 252 ? 51.720 70.910 18.032 1.00 15.99 252 ALA B N 1
ATOM 2976 C CA . ALA B 2 252 ? 53.019 71.284 18.583 1.00 18.12 252 ALA B CA 1
ATOM 2977 C C . ALA B 2 252 ? 53.523 72.664 18.079 1.00 18.78 252 ALA B C 1
ATOM 2978 O O . ALA B 2 252 ? 54.613 73.096 18.472 1.00 19.41 252 ALA B O 1
ATOM 2980 N N . LEU B 2 253 ? 52.901 73.227 17.082 1.00 17.26 253 LEU B N 1
ATOM 2981 C CA . LEU B 2 253 ? 53.232 74.557 16.549 1.00 20.98 253 LEU B CA 1
ATOM 2982 C C . LEU B 2 253 ? 52.197 75.534 17.089 1.00 23.23 253 LEU B C 1
ATOM 2983 O O . LEU B 2 253 ? 51.102 75.083 17.426 1.00 22.40 253 LEU B O 1
ATOM 2988 N N . PRO B 2 254 ? 52.493 76.830 17.079 1.00 27.32 254 PRO B N 1
ATOM 2989 C CA . PRO B 2 254 ? 51.625 77.862 17.646 1.00 26.28 254 PRO B CA 1
ATOM 2990 C C . PRO B 2 254 ? 50.429 78.054 16.763 1.00 25.71 254 PRO B C 1
ATOM 2991 O O . PRO B 2 254 ? 50.261 77.487 15.694 1.00 24.55 254 PRO B O 1
ATOM 2995 N N . GLU B 2 255 ? 49.575 78.964 17.139 1.00 28.65 255 GLU B N 1
ATOM 2996 C CA . GLU B 2 255 ? 48.324 79.233 16.455 1.00 31.28 255 GLU B CA 1
ATOM 2997 C C . GLU B 2 255 ? 48.553 79.677 15.037 1.00 30.67 255 GLU B C 1
ATOM 2998 O O . GLU B 2 255 ? 47.861 79.278 14.091 1.00 31.27 255 GLU B O 1
ATOM 3004 N N . LYS B 2 256 ? 49.613 80.449 14.840 1.00 29.57 256 LYS B N 1
ATOM 3005 C CA . LYS B 2 256 ? 49.856 81.043 13.519 1.00 28.20 256 LYS B CA 1
ATOM 3006 C C . LYS B 2 256 ? 51.035 80.360 12.871 1.00 24.77 256 LYS B C 1
ATOM 3007 O O . LYS B 2 256 ? 52.139 80.453 13.376 1.00 22.10 256 LYS B O 1
ATOM 3013 N N . VAL B 2 257 ? 50.824 79.722 11.729 1.00 24.56 257 VAL B N 1
ATOM 3014 C CA . VAL B 2 257 ? 51.965 79.099 11.052 1.00 24.11 257 VAL B CA 1
ATOM 3015 C C . VAL B 2 257 ? 52.049 79.565 9.597 1.00 24.90 257 VAL B C 1
ATOM 3016 O O . VAL B 2 257 ? 51.015 79.863 8.959 1.00 23.77 257 VAL B O 1
ATOM 3020 N N . ARG B 2 258 ? 53.304 79.467 9.131 1.00 23.18 258 ARG B N 1
ATOM 3021 C CA . ARG B 2 258 ? 53.318 79.535 7.634 1.00 26.01 258 ARG B CA 1
ATOM 3022 C C . ARG B 2 258 ? 53.588 78.198 6.949 1.00 22.50 258 ARG B C 1
ATOM 3023 O O . ARG B 2 258 ? 54.601 77.610 7.306 1.00 21.62 258 ARG B O 1
ATOM 3031 N N . ASP B 2 259 ? 52.849 77.883 5.893 1.00 20.69 259 ASP B N 1
ATOM 3032 C CA . ASP B 2 259 ? 53.161 76.751 5.069 1.00 23.37 259 ASP B CA 1
ATOM 3033 C C . ASP B 2 259 ? 54.238 77.105 4.040 1.00 23.54 259 ASP B C 1
ATOM 3034 O O . ASP B 2 259 ? 54.096 77.974 3.184 1.00 21.73 259 ASP B O 1
ATOM 3039 N N . LEU B 2 260 ? 55.366 76.413 4.134 1.00 21.58 260 LEU B N 1
ATOM 3040 C CA . LEU B 2 260 ? 56.471 76.719 3.196 1.00 21.66 260 LEU B CA 1
ATOM 3041 C C . LEU B 2 260 ? 56.320 75.899 1.923 1.00 23.52 260 LEU B C 1
ATOM 3042 O O . LEU B 2 260 ? 56.945 76.239 0.917 1.00 21.45 260 LEU B O 1
ATOM 3047 N N . TYR B 2 261 ? 55.676 74.718 2.016 1.00 24.61 261 TYR B N 1
ATOM 3048 C CA . TYR B 2 261 ? 55.684 73.781 0.878 1.00 23.48 261 TYR B CA 1
ATOM 3049 C C . TYR B 2 261 ? 54.618 72.709 1.133 1.00 25.31 261 TYR B C 1
ATOM 3050 O O . TYR B 2 261 ? 54.505 72.183 2.248 1.00 26.08 261 TYR B O 1
ATOM 3059 N N . THR B 2 262 ? 53.780 72.430 0.161 1.00 24.17 262 THR B N 1
ATOM 3060 C CA . THR B 2 262 ? 52.789 71.407 0.113 1.00 23.89 262 THR B CA 1
ATOM 3061 C C . THR B 2 262 ? 52.836 70.616 -1.202 1.00 24.28 262 THR B C 1
ATOM 3062 O O . THR B 2 262 ? 52.725 71.184 -2.280 1.00 23.94 262 THR B O 1
ATOM 3066 N N . PHE B 2 263 ? 53.032 69.297 -1.103 1.00 24.11 263 PHE B N 1
ATOM 3067 C CA . PHE B 2 263 ? 52.930 68.356 -2.230 1.00 23.76 263 PHE B CA 1
ATOM 3068 C C . PHE B 2 263 ? 51.765 67.381 -2.048 1.00 23.57 263 PHE B C 1
ATOM 3069 O O . PHE B 2 263 ? 51.594 66.792 -0.938 1.00 23.79 263 PHE B O 1
ATOM 3077 N N . TYR B 2 264 ? 50.988 67.171 -3.058 1.00 20.87 264 TYR B N 1
ATOM 3078 C CA . TYR B 2 264 ? 49.804 66.332 -3.104 1.00 21.09 264 TYR B CA 1
ATOM 3079 C C . TYR B 2 264 ? 49.830 65.563 -4.434 1.00 23.49 264 TYR B C 1
ATOM 3080 O O . TYR B 2 264 ? 49.860 66.206 -5.507 1.00 20.80 264 TYR B O 1
ATOM 3089 N N . HIS B 2 265 ? 49.842 64.223 -4.347 1.00 22.64 265 HIS B N 1
ATOM 3090 C CA . HIS B 2 265 ? 49.922 63.395 -5.567 1.00 22.86 265 HIS B CA 1
ATOM 3091 C C . HIS B 2 265 ? 49.000 62.188 -5.492 1.00 21.81 265 HIS B C 1
ATOM 3092 O O . HIS B 2 265 ? 48.957 61.494 -4.455 1.00 25.15 265 HIS B O 1
ATOM 3099 N N . ILE B 2 266 ? 48.257 61.822 -6.489 1.00 20.56 266 ILE B N 1
ATOM 3100 C CA . ILE B 2 266 ? 47.442 60.647 -6.721 1.00 22.01 266 ILE B CA 1
ATOM 3101 C C . ILE B 2 266 ? 47.800 59.954 -8.044 1.00 25.31 266 ILE B C 1
ATOM 3102 O O . ILE B 2 266 ? 47.873 60.613 -9.065 1.00 26.09 266 ILE B O 1
ATOM 3107 N N . PRO B 2 267 ? 48.121 58.663 -8.026 1.00 27.02 267 PRO B N 1
ATOM 3108 C CA . PRO B 2 267 ? 48.232 57.885 -6.785 1.00 24.29 267 PRO B CA 1
ATOM 3109 C C . PRO B 2 267 ? 49.643 57.499 -6.394 1.00 22.65 267 PRO B C 1
ATOM 3110 O O . PRO B 2 267 ? 50.588 57.514 -7.172 1.00 20.89 267 PRO B O 1
ATOM 3114 N N . ALA B 2 268 ? 49.822 56.919 -5.199 1.00 22.06 268 ALA B N 1
ATOM 3115 C CA . ALA B 2 268 ? 51.088 56.279 -4.828 1.00 19.67 268 ALA B CA 1
ATOM 3116 C C . ALA B 2 268 ? 50.612 54.989 -4.151 1.00 19.85 268 ALA B C 1
ATOM 3117 O O . ALA B 2 268 ? 50.143 54.971 -2.974 1.00 16.93 268 ALA B O 1
ATOM 3119 N N . SER B 2 269 ? 50.761 53.905 -4.909 1.00 20.70 269 SER B N 1
ATOM 3120 C CA . SER B 2 269 ? 50.180 52.600 -4.480 1.00 20.19 269 SER B CA 1
ATOM 3121 C C . SER B 2 269 ? 48.680 52.699 -4.248 1.00 20.80 269 SER B C 1
ATOM 3122 O O . SER B 2 269 ? 47.986 52.919 -5.291 1.00 22.40 269 SER B O 1
ATOM 3125 N N . ASN B 2 270 ? 48.106 52.623 -3.045 1.00 17.73 270 ASN B N 1
ATOM 3126 C CA . ASN B 2 270 ? 46.669 52.751 -2.892 1.00 19.87 270 ASN B CA 1
ATOM 3127 C C . ASN B 2 270 ? 46.157 54.127 -2.432 1.00 21.52 270 ASN B C 1
ATOM 3128 O O . ASN B 2 270 ? 44.961 54.383 -2.150 1.00 20.54 270 ASN B O 1
ATOM 3133 N N . THR B 2 271 ? 47.118 55.021 -2.217 1.00 21.81 271 THR B N 1
ATOM 3134 C CA . THR B 2 271 ? 46.760 56.214 -1.475 1.00 22.72 271 THR B CA 1
ATOM 3135 C C . THR B 2 271 ? 47.014 57.540 -2.173 1.00 20.59 271 THR B C 1
ATOM 3136 O O . THR B 2 271 ? 47.709 57.672 -3.155 1.00 19.85 271 THR B O 1
ATOM 3140 N N . ALA B 2 272 ? 46.359 58.564 -1.664 1.00 20.42 272 ALA B N 1
ATOM 3141 C CA . ALA B 2 272 ? 46.694 59.965 -2.016 1.00 18.78 272 ALA B CA 1
ATOM 3142 C C . ALA B 2 272 ? 47.863 60.377 -1.151 1.00 17.91 272 ALA B C 1
ATOM 3143 O O . ALA B 2 272 ? 47.821 60.379 0.100 1.00 19.12 272 ALA B O 1
ATOM 3145 N N . LEU B 2 273 ? 48.989 60.666 -1.749 1.00 17.10 273 LEU B N 1
ATOM 3146 C CA . LEU B 2 273 ? 50.174 61.027 -0.957 1.00 16.58 273 LEU B CA 1
ATOM 3147 C C . LEU B 2 273 ? 50.232 62.548 -0.727 1.00 17.97 273 LEU B C 1
ATOM 3148 O O . LEU B 2 273 ? 50.006 63.333 -1.632 1.00 16.51 273 LEU B O 1
ATOM 3153 N N . GLY B 2 274 ? 50.598 62.971 0.463 1.00 17.72 274 GLY B N 1
ATOM 3154 C CA . GLY B 2 274 ? 50.672 64.334 0.909 1.00 15.20 274 GLY B CA 1
ATOM 3155 C C . GLY B 2 274 ? 51.952 64.476 1.706 1.00 20.21 274 GLY B C 1
ATOM 3156 O O . GLY B 2 274 ? 52.347 63.524 2.408 1.00 19.04 274 GLY B O 1
ATOM 3157 N N . ALA B 2 275 ? 52.505 65.679 1.630 1.00 18.30 275 ALA B N 1
ATOM 3158 C CA . ALA B 2 275 ? 53.716 65.985 2.377 1.00 21.79 275 ALA B CA 1
ATOM 3159 C C . ALA B 2 275 ? 53.713 67.522 2.604 1.00 25.24 275 ALA B C 1
ATOM 3160 O O . ALA B 2 275 ? 53.421 68.275 1.654 1.00 29.45 275 ALA B O 1
ATOM 3162 N N . MET B 2 276 ? 54.033 68.005 3.790 1.00 25.05 276 MET B N 1
ATOM 3163 C CA . MET B 2 276 ? 54.011 69.447 3.992 1.00 27.94 276 MET B CA 1
ATOM 3164 C C . MET B 2 276 ? 55.096 69.904 4.977 1.00 26.27 276 MET B C 1
ATOM 3165 O O . MET B 2 276 ? 55.510 69.085 5.791 1.00 21.37 276 MET B O 1
ATOM 3170 N N . ILE B 2 277 ? 55.558 71.163 4.796 1.00 21.61 277 ILE B N 1
ATOM 3171 C CA . ILE B 2 277 ? 56.446 71.771 5.780 1.00 20.52 277 ILE B CA 1
ATOM 3172 C C . ILE B 2 277 ? 55.768 73.020 6.383 1.00 22.63 277 ILE B C 1
ATOM 3173 O O . ILE B 2 277 ? 55.277 73.848 5.601 1.00 22.62 277 ILE B O 1
ATOM 3178 N N . LEU B 2 278 ? 55.584 73.075 7.697 1.00 21.63 278 LEU B N 1
ATOM 3179 C CA . LEU B 2 278 ? 55.032 74.240 8.377 1.00 24.66 278 LEU B CA 1
ATOM 3180 C C . LEU B 2 278 ? 56.040 74.808 9.378 1.00 24.47 278 LEU B C 1
ATOM 3181 O O . LEU B 2 278 ? 56.888 74.123 9.995 1.00 27.85 278 LEU B O 1
ATOM 3186 N N . GLN B 2 279 ? 56.025 76.113 9.593 1.00 23.39 279 GLN B N 1
ATOM 3187 C CA . GLN B 2 279 ? 56.854 76.745 10.629 1.00 22.41 279 GLN B CA 1
ATOM 3188 C C . GLN B 2 279 ? 56.000 77.802 11.355 1.00 21.00 279 GLN B C 1
ATOM 3189 O O . GLN B 2 279 ? 55.112 78.378 10.701 1.00 17.22 279 GLN B O 1
ATOM 3195 N N . PRO B 2 280 ? 56.240 78.001 12.645 1.00 19.69 280 PRO B N 1
ATOM 3196 C CA . PRO B 2 280 ? 55.652 79.119 13.351 1.00 22.72 280 PRO B CA 1
ATOM 3197 C C . PRO B 2 280 ? 55.915 80.413 12.549 1.00 24.15 280 PRO B C 1
ATOM 3198 O O . PRO B 2 280 ? 57.028 80.639 12.046 1.00 20.28 280 PRO B O 1
ATOM 3202 N N . GLU B 2 281 ? 54.828 81.123 12.289 1.00 26.87 281 GLU B N 1
ATOM 3203 C CA . GLU B 2 281 ? 54.868 82.353 11.504 1.00 33.11 281 GLU B CA 1
ATOM 3204 C C . GLU B 2 281 ? 55.953 83.309 12.006 1.00 32.49 281 GLU B C 1
ATOM 3205 O O . GLU B 2 281 ? 56.599 83.931 11.197 1.00 34.07 281 GLU B O 1
ATOM 3211 N N . GLU B 2 282 ? 56.190 83.432 13.268 1.00 33.70 282 GLU B N 1
ATOM 3212 C CA . GLU B 2 282 ? 57.145 84.383 13.776 1.00 38.58 282 GLU B CA 1
ATOM 3213 C C . GLU B 2 282 ? 58.541 84.026 13.326 1.00 36.80 282 GLU B C 1
ATOM 3214 O O . GLU B 2 282 ? 59.352 84.928 13.502 1.00 36.59 282 GLU B O 1
ATOM 3220 N N . THR B 2 283 ? 58.830 82.744 13.076 1.00 32.03 283 THR B N 1
ATOM 3221 C CA . THR B 2 283 ? 60.262 82.461 12.876 1.00 29.20 283 THR B CA 1
ATOM 3222 C C . THR B 2 283 ? 60.339 81.840 11.497 1.00 28.51 283 THR B C 1
ATOM 3223 O O . THR B 2 283 ? 61.418 81.366 11.259 1.00 28.93 283 THR B O 1
ATOM 3227 N N . ALA B 2 284 ? 59.227 81.803 10.766 1.00 27.32 284 ALA B N 1
ATOM 3228 C CA . ALA B 2 284 ? 59.254 81.056 9.508 1.00 27.50 284 ALA B CA 1
ATOM 3229 C C . ALA B 2 284 ? 60.304 81.581 8.544 1.00 31.40 284 ALA B C 1
ATOM 3230 O O . ALA B 2 284 ? 60.371 82.800 8.373 1.00 32.27 284 ALA B O 1
ATOM 3232 N N . GLY B 2 285 ? 60.964 80.720 7.764 1.00 31.70 285 GLY B N 1
ATOM 3233 C CA . GLY B 2 285 ? 61.650 81.137 6.534 1.00 27.80 285 GLY B CA 1
ATOM 3234 C C . GLY B 2 285 ? 60.678 81.530 5.437 1.00 26.18 285 GLY B C 1
ATOM 3235 O O . GLY B 2 285 ? 59.476 81.650 5.638 1.00 24.97 285 GLY B O 1
ATOM 3236 N N . THR B 2 286 ? 61.183 81.829 4.256 1.00 23.63 286 THR B N 1
ATOM 3237 C CA . THR B 2 286 ? 60.403 82.122 3.036 1.00 25.67 286 THR B CA 1
ATOM 3238 C C . THR B 2 286 ? 59.764 80.847 2.519 1.00 23.63 286 THR B C 1
ATOM 3239 O O . THR B 2 286 ? 60.488 79.870 2.495 1.00 24.53 286 THR B O 1
ATOM 3243 N N . PRO B 2 287 ? 58.574 80.840 1.995 1.00 24.59 287 PRO B N 1
ATOM 3244 C CA . PRO B 2 287 ? 58.014 79.670 1.367 1.00 27.09 287 PRO B CA 1
ATOM 3245 C C . PRO B 2 287 ? 58.866 79.299 0.168 1.00 29.79 287 PRO B C 1
ATOM 3246 O O . PRO B 2 287 ? 59.549 80.180 -0.365 1.00 29.39 287 PRO B O 1
ATOM 3250 N N . LEU B 2 288 ? 58.742 78.080 -0.311 1.00 31.75 288 LEU B N 1
ATOM 3251 C CA . LEU B 2 288 ? 59.436 77.669 -1.547 1.00 32.62 288 LEU B CA 1
ATOM 3252 C C . LEU B 2 288 ? 58.647 78.064 -2.769 1.00 32.46 288 LEU B C 1
ATOM 3253 O O . LEU B 2 288 ? 57.475 78.473 -2.689 1.00 31.60 288 LEU B O 1
ATOM 3258 N N . GLU B 2 289 ? 59.288 78.040 -3.922 1.00 34.37 289 GLU B N 1
ATOM 3259 C CA . GLU B 2 289 ? 58.649 78.380 -5.175 1.00 39.03 289 GLU B CA 1
ATOM 3260 C C . GLU B 2 289 ? 58.768 77.211 -6.146 1.00 37.46 289 GLU B C 1
ATOM 3261 O O . GLU B 2 289 ? 59.936 76.864 -6.301 1.00 40.82 289 GLU B O 1
ATOM 3267 N N . PRO B 2 290 ? 57.684 76.666 -6.658 1.00 36.02 290 PRO B N 1
ATOM 3268 C CA . PRO B 2 290 ? 56.364 76.974 -6.166 1.00 32.22 290 PRO B CA 1
ATOM 3269 C C . PRO B 2 290 ? 56.044 76.458 -4.764 1.00 32.05 290 PRO B C 1
ATOM 3270 O O . PRO B 2 290 ? 56.780 75.651 -4.197 1.00 31.98 290 PRO B O 1
ATOM 3274 N N . ARG B 2 291 ? 54.952 76.920 -4.193 1.00 28.86 291 ARG B N 1
ATOM 3275 C CA . ARG B 2 291 ? 54.632 76.781 -2.803 1.00 31.93 291 ARG B CA 1
ATOM 3276 C C . ARG B 2 291 ? 53.698 75.576 -2.576 1.00 31.05 291 ARG B C 1
ATOM 3277 O O . ARG B 2 291 ? 53.698 74.978 -1.515 1.00 30.59 291 ARG B O 1
ATOM 3285 N N . LYS B 2 292 ? 52.966 75.215 -3.601 1.00 31.61 292 LYS B N 1
ATOM 3286 C CA . LYS B 2 292 ? 51.994 74.170 -3.674 1.00 33.20 292 LYS B CA 1
ATOM 3287 C C . LYS B 2 292 ? 52.060 73.407 -4.993 1.00 34.35 292 LYS B C 1
ATOM 3288 O O . LYS B 2 292 ? 51.894 74.040 -6.014 1.00 32.27 292 LYS B O 1
ATOM 3294 N N . VAL B 2 293 ? 52.236 72.085 -4.947 1.00 35.26 293 VAL B N 1
ATOM 3295 C CA . VAL B 2 293 ? 52.317 71.240 -6.125 1.00 33.19 293 VAL B CA 1
ATOM 3296 C C . VAL B 2 293 ? 51.271 70.123 -6.048 1.00 36.70 293 VAL B C 1
ATOM 3297 O O . VAL B 2 293 ? 51.290 69.345 -5.062 1.00 33.79 293 VAL B O 1
ATOM 3301 N N . MET B 2 294 ? 50.388 69.994 -7.020 1.00 38.43 294 MET B N 1
ATOM 3302 C CA . MET B 2 294 ? 49.392 68.941 -7.090 1.00 40.98 294 MET B CA 1
ATOM 3303 C C . MET B 2 294 ? 49.705 67.997 -8.247 1.00 41.97 294 MET B C 1
ATOM 3304 O O . MET B 2 294 ? 49.589 68.542 -9.350 1.00 44.88 294 MET B O 1
ATOM 3309 N N . SER B 2 295 ? 50.124 66.755 -8.160 1.00 41.94 295 SER B N 1
ATOM 3310 C CA . SER B 2 295 ? 50.431 65.974 -9.341 1.00 41.89 295 SER B CA 1
ATOM 3311 C C . SER B 2 295 ? 49.633 64.685 -9.462 1.00 43.32 295 SER B C 1
ATOM 3312 O O . SER B 2 295 ? 48.994 64.242 -8.522 1.00 42.50 295 SER B O 1
ATOM 3315 N N . GLY B 2 296 ? 49.860 64.088 -10.637 1.00 46.41 296 GLY B N 1
ATOM 3316 C CA . GLY B 2 296 ? 49.141 62.934 -11.095 1.00 50.24 296 GLY B CA 1
ATOM 3317 C C . GLY B 2 296 ? 48.054 63.315 -12.099 1.00 53.84 296 GLY B C 1
ATOM 3318 O O . GLY B 2 296 ? 47.518 64.424 -12.145 1.00 52.28 296 GLY B O 1
ATOM 3319 N N . HIS B 2 297 ? 47.647 62.288 -12.848 1.00 58.18 297 HIS B N 1
ATOM 3320 C CA . HIS B 2 297 ? 46.810 62.450 -14.026 1.00 61.40 297 HIS B CA 1
ATOM 3321 C C . HIS B 2 297 ? 45.484 63.086 -13.675 1.00 62.07 297 HIS B C 1
ATOM 3322 O O . HIS B 2 297 ? 45.055 63.989 -14.409 1.00 63.82 297 HIS B O 1
ATOM 3329 N N . SER B 2 298 ? 44.887 62.734 -12.552 1.00 61.24 298 SER B N 1
ATOM 3330 C CA . SER B 2 298 ? 43.669 63.424 -12.130 1.00 61.77 298 SER B CA 1
ATOM 3331 C C . SER B 2 298 ? 43.898 64.867 -11.692 1.00 63.53 298 SER B C 1
ATOM 3332 O O . SER B 2 298 ? 42.921 65.566 -11.379 1.00 64.43 298 SER B O 1
ATOM 3335 N N . LEU B 2 299 ? 45.129 65.360 -11.598 1.00 64.44 299 LEU B N 1
ATOM 3336 C CA . LEU B 2 299 ? 45.359 66.733 -11.124 1.00 65.80 299 LEU B CA 1
ATOM 3337 C C . LEU B 2 299 ? 46.077 67.519 -12.213 1.00 65.84 299 LEU B C 1
ATOM 3338 O O . LEU B 2 299 ? 47.332 67.561 -12.287 1.00 65.45 299 LEU B O 1
ATOM 3343 N N . ILE C 1 8 ? 54.296 70.072 37.414 1.00 58.80 8 ILE C N 1
ATOM 3344 C CA . ILE C 1 8 ? 54.255 70.743 36.083 1.00 59.50 8 ILE C CA 1
ATOM 3345 C C . ILE C 1 8 ? 55.664 71.061 35.586 1.00 57.88 8 ILE C C 1
ATOM 3346 O O . ILE C 1 8 ? 55.925 70.863 34.387 1.00 58.62 8 ILE C O 1
ATOM 3351 N N . ASP C 1 9 ? 56.581 71.437 36.472 1.00 55.40 9 ASP C N 1
ATOM 3352 C CA . ASP C 1 9 ? 57.992 71.489 36.046 1.00 52.68 9 ASP C CA 1
ATOM 3353 C C . ASP C 1 9 ? 58.745 70.211 36.407 1.00 48.75 9 ASP C C 1
ATOM 3354 O O . ASP C 1 9 ? 59.054 69.936 37.571 1.00 46.62 9 ASP C O 1
ATOM 3359 N N . VAL C 1 10 ? 59.145 69.440 35.400 1.00 45.68 10 VAL C N 1
ATOM 3360 C CA . VAL C 1 10 ? 59.725 68.126 35.624 1.00 43.33 10 VAL C CA 1
ATOM 3361 C C . VAL C 1 10 ? 60.967 68.258 36.498 1.00 40.17 10 VAL C C 1
ATOM 3362 O O . VAL C 1 10 ? 61.151 67.342 37.306 1.00 38.11 10 VAL C O 1
ATOM 3366 N N . HIS C 1 11 ? 61.798 69.266 36.277 1.00 37.21 11 HIS C N 1
ATOM 3367 C CA . HIS C 1 11 ? 63.040 69.409 37.044 1.00 37.69 11 HIS C CA 1
ATOM 3368 C C . HIS C 1 11 ? 62.843 69.664 38.538 1.00 34.99 11 HIS C C 1
ATOM 3369 O O . HIS C 1 11 ? 63.546 69.171 39.397 1.00 32.07 11 HIS C O 1
ATOM 3376 N N . ALA C 1 12 ? 61.823 70.416 38.893 1.00 34.61 12 ALA C N 1
ATOM 3377 C CA . ALA C 1 12 ? 61.546 70.728 40.279 1.00 34.87 12 ALA C CA 1
ATOM 3378 C C . ALA C 1 12 ? 60.805 69.534 40.886 1.00 34.97 12 ALA C C 1
ATOM 3379 O O . ALA C 1 12 ? 61.024 69.266 42.059 1.00 34.09 12 ALA C O 1
ATOM 3381 N N . TYR C 1 13 ? 59.980 68.843 40.075 1.00 33.32 13 TYR C N 1
ATOM 3382 C CA . TYR C 1 13 ? 59.385 67.602 40.576 1.00 30.60 13 TYR C CA 1
ATOM 3383 C C . TYR C 1 13 ? 60.447 66.614 41.031 1.00 30.05 13 TYR C C 1
ATOM 3384 O O . TYR C 1 13 ? 60.339 66.134 42.166 1.00 31.43 13 TYR C O 1
ATOM 3393 N N . LEU C 1 14 ? 61.466 66.356 40.259 1.00 30.40 14 LEU C N 1
ATOM 3394 C CA . LEU C 1 14 ? 62.457 65.348 40.602 1.00 33.35 14 LEU C CA 1
ATOM 3395 C C . LEU C 1 14 ? 63.354 65.805 41.744 1.00 32.97 14 LEU C C 1
ATOM 3396 O O . LEU C 1 14 ? 63.750 64.963 42.567 1.00 32.69 14 LEU C O 1
ATOM 3401 N N . ALA C 1 15 ? 63.778 67.068 41.687 1.00 32.49 15 ALA C N 1
ATOM 3402 C CA . ALA C 1 15 ? 64.795 67.580 42.637 1.00 30.91 15 ALA C CA 1
ATOM 3403 C C . ALA C 1 15 ? 64.268 67.402 44.060 1.00 28.50 15 ALA C C 1
ATOM 3404 O O . ALA C 1 15 ? 65.049 67.041 44.919 1.00 30.38 15 ALA C O 1
ATOM 3406 N N . GLU C 1 16 ? 62.981 67.471 44.303 1.00 27.89 16 GLU C N 1
ATOM 3407 C CA . GLU C 1 16 ? 62.466 67.255 45.634 1.00 33.40 16 GLU C CA 1
ATOM 3408 C C . GLU C 1 16 ? 62.825 65.910 46.275 1.00 34.10 16 GLU C C 1
ATOM 3409 O O . GLU C 1 16 ? 63.035 65.828 47.493 1.00 31.14 16 GLU C O 1
ATOM 3415 N N . PHE C 1 17 ? 62.868 64.848 45.460 1.00 32.94 17 PHE C N 1
ATOM 3416 C CA . PHE C 1 17 ? 63.175 63.517 45.894 1.00 33.32 17 PHE C CA 1
ATOM 3417 C C . PHE C 1 17 ? 64.520 63.413 46.599 1.00 33.39 17 PHE C C 1
ATOM 3418 O O . PHE C 1 17 ? 64.656 62.408 47.282 1.00 33.50 17 PHE C O 1
ATOM 3426 N N . ASP C 1 18 ? 65.440 64.314 46.329 1.00 34.03 18 ASP C N 1
ATOM 3427 C CA . ASP C 1 18 ? 66.748 64.149 46.924 1.00 36.60 18 ASP C CA 1
ATOM 3428 C C . ASP C 1 18 ? 66.771 64.655 48.361 1.00 34.66 18 ASP C C 1
ATOM 3429 O O . ASP C 1 18 ? 67.823 64.473 48.956 1.00 35.48 18 ASP C O 1
ATOM 3434 N N . ASP C 1 19 ? 65.703 65.170 48.907 1.00 31.91 19 ASP C N 1
ATOM 3435 C CA . ASP C 1 19 ? 65.616 65.628 50.280 1.00 30.03 19 ASP C CA 1
ATOM 3436 C C . ASP C 1 19 ? 65.078 64.582 51.273 1.00 29.77 19 ASP C C 1
ATOM 3437 O O . ASP C 1 19 ? 64.867 64.820 52.499 1.00 29.26 19 ASP C O 1
ATOM 3442 N N . ILE C 1 20 ? 64.791 63.393 50.753 1.00 28.60 20 ILE C N 1
ATOM 3443 C CA . ILE C 1 20 ? 64.293 62.292 51.581 1.00 27.59 20 ILE C CA 1
ATOM 3444 C C . ILE C 1 20 ? 65.464 61.398 51.984 1.00 27.04 20 ILE C C 1
ATOM 3445 O O . ILE C 1 20 ? 66.165 60.838 51.133 1.00 28.27 20 ILE C O 1
ATOM 3450 N N . PRO C 1 21 ? 65.748 61.242 53.263 1.00 25.09 21 PRO C N 1
ATOM 3451 C CA . PRO C 1 21 ? 66.961 60.547 53.637 1.00 25.89 21 PRO C CA 1
ATOM 3452 C C . PRO C 1 21 ? 66.821 59.037 53.445 1.00 24.92 21 PRO C C 1
ATOM 3453 O O . PRO C 1 21 ? 65.682 58.556 53.590 1.00 25.63 21 PRO C O 1
ATOM 3457 N N . GLY C 1 22 ? 67.890 58.277 53.312 1.00 24.05 22 GLY C N 1
ATOM 3458 C CA . GLY C 1 22 ? 67.830 56.827 53.235 1.00 25.27 22 GLY C CA 1
ATOM 3459 C C . GLY C 1 22 ? 66.982 56.255 52.104 1.00 27.25 22 GLY C C 1
ATOM 3460 O O . GLY C 1 22 ? 66.511 55.111 52.202 1.00 31.44 22 GLY C O 1
ATOM 3461 N N . THR C 1 23 ? 66.752 56.967 51.009 1.00 25.45 23 THR C N 1
ATOM 3462 C CA . THR C 1 23 ? 65.748 56.607 50.042 1.00 25.01 23 THR C CA 1
ATOM 3463 C C . THR C 1 23 ? 66.241 56.996 48.670 1.00 26.67 23 THR C C 1
ATOM 3464 O O . THR C 1 23 ? 66.765 58.087 48.535 1.00 29.49 23 THR C O 1
ATOM 3468 N N . ARG C 1 24 ? 66.153 56.148 47.683 1.00 26.52 24 ARG C N 1
ATOM 3469 C CA . ARG C 1 24 ? 66.628 56.422 46.341 1.00 27.76 24 ARG C CA 1
ATOM 3470 C C . ARG C 1 24 ? 65.460 56.142 45.404 1.00 27.97 24 ARG C C 1
ATOM 3471 O O . ARG C 1 24 ? 65.192 54.943 45.256 1.00 28.02 24 ARG C O 1
ATOM 3479 N N . VAL C 1 25 ? 64.680 57.140 45.064 1.00 25.66 25 VAL C N 1
ATOM 3480 C CA . VAL C 1 25 ? 63.488 56.995 44.245 1.00 26.50 25 VAL C CA 1
ATOM 3481 C C . VAL C 1 25 ? 63.872 56.593 42.837 1.00 25.28 25 VAL C C 1
ATOM 3482 O O . VAL C 1 25 ? 64.914 56.966 42.279 1.00 25.06 25 VAL C O 1
ATOM 3486 N N . PHE C 1 26 ? 63.032 55.743 42.266 1.00 24.50 26 PHE C N 1
ATOM 3487 C CA . PHE C 1 26 ? 63.356 55.099 40.996 1.00 24.41 26 PHE C CA 1
ATOM 3488 C C . PHE C 1 26 ? 62.976 55.995 39.839 1.00 26.02 26 PHE C C 1
ATOM 3489 O O . PHE C 1 26 ? 61.929 55.902 39.178 1.00 27.78 26 PHE C O 1
ATOM 3497 N N . THR C 1 27 ? 63.891 56.927 39.527 1.00 26.39 27 THR C N 1
ATOM 3498 C CA . THR C 1 27 ? 63.572 57.945 38.512 1.00 26.16 27 THR C CA 1
ATOM 3499 C C . THR C 1 27 ? 64.179 57.446 37.222 1.00 26.81 27 THR C C 1
ATOM 3500 O O . THR C 1 27 ? 64.945 56.469 37.271 1.00 23.56 27 THR C O 1
ATOM 3504 N N . ALA C 1 28 ? 63.893 58.120 36.122 1.00 26.93 28 ALA C N 1
ATOM 3505 C CA . ALA C 1 28 ? 64.467 57.732 34.840 1.00 27.60 28 ALA C CA 1
ATOM 3506 C C . ALA C 1 28 ? 65.979 57.568 34.863 1.00 27.52 28 ALA C C 1
ATOM 3507 O O . ALA C 1 28 ? 66.551 56.752 34.182 1.00 24.69 28 ALA C O 1
ATOM 3509 N N . GLN C 1 29 ? 66.650 58.467 35.580 1.00 28.56 29 GLN C N 1
ATOM 3510 C CA . GLN C 1 29 ? 68.090 58.478 35.572 1.00 29.91 29 GLN C CA 1
ATOM 3511 C C . GLN C 1 29 ? 68.622 57.195 36.193 1.00 28.84 29 GLN C C 1
ATOM 3512 O O . GLN C 1 29 ? 69.644 56.627 35.785 1.00 28.84 29 GLN C O 1
ATOM 3518 N N . ARG C 1 30 ? 68.009 56.736 37.281 1.00 27.33 30 ARG C N 1
ATOM 3519 C CA . ARG C 1 30 ? 68.390 55.436 37.882 1.00 27.59 30 ARG C CA 1
ATOM 3520 C C . ARG C 1 30 ? 67.996 54.302 36.986 1.00 24.59 30 ARG C C 1
ATOM 3521 O O . ARG C 1 30 ? 68.732 53.341 36.774 1.00 27.36 30 ARG C O 1
ATOM 3529 N N . ALA C 1 31 ? 66.846 54.419 36.338 1.00 24.02 31 ALA C N 1
ATOM 3530 C CA . ALA C 1 31 ? 66.315 53.343 35.495 1.00 24.28 31 ALA C CA 1
ATOM 3531 C C . ALA C 1 31 ? 67.268 53.110 34.309 1.00 26.78 31 ALA C C 1
ATOM 3532 O O . ALA C 1 31 ? 67.548 51.957 33.938 1.00 24.55 31 ALA C O 1
ATOM 3534 N N . ARG C 1 32 ? 67.813 54.200 33.762 1.00 26.78 32 ARG C N 1
ATOM 3535 C CA . ARG C 1 32 ? 68.721 54.046 32.627 1.00 28.70 32 ARG C CA 1
ATOM 3536 C C . ARG C 1 32 ? 69.996 53.381 33.105 1.00 29.15 32 ARG C C 1
ATOM 3537 O O . ARG C 1 32 ? 70.491 52.481 32.462 1.00 29.03 32 ARG C O 1
ATOM 3545 N N . LYS C 1 33 ? 70.430 53.748 34.305 1.00 29.94 33 LYS C N 1
ATOM 3546 C CA . LYS C 1 33 ? 71.722 53.286 34.803 1.00 30.21 33 LYS C CA 1
ATOM 3547 C C . LYS C 1 33 ? 71.547 51.811 35.155 1.00 30.20 33 LYS C C 1
ATOM 3548 O O . LYS C 1 33 ? 72.444 51.031 34.922 1.00 29.93 33 LYS C O 1
ATOM 3554 N N . GLY C 1 34 ? 70.378 51.436 35.695 1.00 29.76 34 GLY C N 1
ATOM 3555 C CA . GLY C 1 34 ? 70.236 50.056 36.158 1.00 27.30 34 GLY C CA 1
ATOM 3556 C C . GLY C 1 34 ? 69.688 49.144 35.118 1.00 26.14 34 GLY C C 1
ATOM 3557 O O . GLY C 1 34 ? 69.362 48.006 35.450 1.00 28.56 34 GLY C O 1
ATOM 3558 N N . TYR C 1 35 ? 69.531 49.572 33.872 1.00 26.74 35 TYR C N 1
ATOM 3559 C CA . TYR C 1 35 ? 68.780 48.800 32.872 1.00 25.17 35 TYR C CA 1
ATOM 3560 C C . TYR C 1 35 ? 69.286 47.363 32.770 1.00 26.60 35 TYR C C 1
ATOM 3561 O O . TYR C 1 35 ? 68.528 46.424 32.954 1.00 25.51 35 TYR C O 1
ATOM 3570 N N . ASN C 1 36 ? 70.593 47.164 32.597 1.00 26.41 36 ASN C N 1
ATOM 3571 C CA . ASN C 1 36 ? 71.170 45.839 32.529 1.00 28.66 36 ASN C CA 1
ATOM 3572 C C . ASN C 1 36 ? 71.018 45.044 33.821 1.00 26.69 36 ASN C C 1
ATOM 3573 O O . ASN C 1 36 ? 70.725 43.848 33.704 1.00 25.80 36 ASN C O 1
ATOM 3578 N N . LEU C 1 37 ? 71.212 45.687 34.956 1.00 26.06 37 LEU C N 1
ATOM 3579 C CA . LEU C 1 37 ? 71.099 44.978 36.233 1.00 27.23 37 LEU C CA 1
ATOM 3580 C C . LEU C 1 37 ? 69.719 44.422 36.581 1.00 27.52 37 LEU C C 1
ATOM 3581 O O . LEU C 1 37 ? 69.549 43.268 37.016 1.00 26.06 37 LEU C O 1
ATOM 3586 N N . ASN C 1 38 ? 68.680 45.215 36.296 1.00 23.61 38 ASN C N 1
ATOM 3587 C CA . ASN C 1 38 ? 67.295 44.841 36.406 1.00 22.48 38 ASN C CA 1
ATOM 3588 C C . ASN C 1 38 ? 66.821 43.871 35.348 1.00 24.41 38 ASN C C 1
ATOM 3589 O O . ASN C 1 38 ? 65.981 43.006 35.682 1.00 23.91 38 ASN C O 1
ATOM 3594 N N . GLN C 1 39 ? 67.264 44.002 34.072 1.00 22.69 39 GLN C N 1
ATOM 3595 C CA . GLN C 1 39 ? 66.951 42.923 33.138 1.00 23.16 39 GLN C CA 1
ATOM 3596 C C . GLN C 1 39 ? 67.534 41.575 33.554 1.00 24.85 39 GLN C C 1
ATOM 3597 O O . GLN C 1 39 ? 66.890 40.514 33.451 1.00 26.80 39 GLN C O 1
ATOM 3603 N N . PHE C 1 40 ? 68.768 41.600 34.071 1.00 24.33 40 PHE C N 1
ATOM 3604 C CA . PHE C 1 40 ? 69.406 40.377 34.557 1.00 24.52 40 PHE C CA 1
ATOM 3605 C C . PHE C 1 40 ? 68.428 39.806 35.614 1.00 25.75 40 PHE C C 1
ATOM 3606 O O . PHE C 1 40 ? 68.150 38.618 35.454 1.00 24.88 40 PHE C O 1
ATOM 3614 N N . ALA C 1 41 ? 67.906 40.639 36.532 1.00 22.74 41 ALA C N 1
ATOM 3615 C CA . ALA C 1 41 ? 67.168 40.028 37.629 1.00 24.53 41 ALA C CA 1
ATOM 3616 C C . ALA C 1 41 ? 65.851 39.455 37.098 1.00 25.66 41 ALA C C 1
ATOM 3617 O O . ALA C 1 41 ? 65.349 38.378 37.535 1.00 24.45 41 ALA C O 1
ATOM 3619 N N . MET C 1 42 ? 65.273 40.153 36.101 1.00 24.65 42 MET C N 1
ATOM 3620 C CA . MET C 1 42 ? 64.049 39.630 35.499 1.00 27.68 42 MET C CA 1
ATOM 3621 C C . MET C 1 42 ? 64.217 38.211 34.935 1.00 27.81 42 MET C C 1
ATOM 3622 O O . MET C 1 42 ? 63.259 37.445 34.821 1.00 28.67 42 MET C O 1
ATOM 3627 N N . SER C 1 43 ? 65.434 37.883 34.534 1.00 27.90 43 SER C N 1
ATOM 3628 C CA . SER C 1 43 ? 65.709 36.612 33.864 1.00 27.64 43 SER C CA 1
ATOM 3629 C C . SER C 1 43 ? 65.553 35.491 34.895 1.00 29.36 43 SER C C 1
ATOM 3630 O O . SER C 1 43 ? 65.257 34.398 34.458 1.00 31.08 43 SER C O 1
ATOM 3633 N N . LEU C 1 44 ? 65.582 35.780 36.196 1.00 26.70 44 LEU C N 1
ATOM 3634 C CA . LEU C 1 44 ? 65.462 34.819 37.228 1.00 26.02 44 LEU C CA 1
ATOM 3635 C C . LEU C 1 44 ? 64.004 34.410 37.486 1.00 28.18 44 LEU C C 1
ATOM 3636 O O . LEU C 1 44 ? 63.738 33.557 38.328 1.00 28.30 44 LEU C O 1
ATOM 3641 N N . MET C 1 45 ? 63.085 34.977 36.742 1.00 25.99 45 MET C N 1
ATOM 3642 C CA . MET C 1 45 ? 61.736 34.515 36.723 1.00 29.21 45 MET C CA 1
ATOM 3643 C C . MET C 1 45 ? 61.636 33.146 36.050 1.00 30.54 45 MET C C 1
ATOM 3644 O O . MET C 1 45 ? 60.572 32.588 36.256 1.00 29.74 45 MET C O 1
ATOM 3649 N N . LYS C 1 46 ? 62.617 32.673 35.304 1.00 30.65 46 LYS C N 1
ATOM 3650 C CA . LYS C 1 46 ? 62.496 31.343 34.689 1.00 35.59 46 LYS C CA 1
ATOM 3651 C C . LYS C 1 46 ? 63.345 30.347 35.482 1.00 34.12 46 LYS C C 1
ATOM 3652 O O . LYS C 1 46 ? 64.466 30.620 35.871 1.00 31.40 46 LYS C O 1
ATOM 3658 N N . ALA C 1 47 ? 62.744 29.214 35.813 1.00 34.74 47 ALA C N 1
ATOM 3659 C CA . ALA C 1 47 ? 63.360 28.140 36.590 1.00 34.62 47 ALA C CA 1
ATOM 3660 C C . ALA C 1 47 ? 64.634 27.648 35.932 1.00 32.95 47 ALA C C 1
ATOM 3661 O O . ALA C 1 47 ? 65.648 27.405 36.567 1.00 33.54 47 ALA C O 1
ATOM 3663 N N . GLU C 1 48 ? 64.658 27.619 34.620 1.00 36.26 48 GLU C N 1
ATOM 3664 C CA . GLU C 1 48 ? 65.879 27.262 33.886 1.00 40.48 48 GLU C CA 1
ATOM 3665 C C . GLU C 1 48 ? 66.995 28.251 34.205 1.00 38.95 48 GLU C C 1
ATOM 3666 O O . GLU C 1 48 ? 68.105 27.803 34.536 1.00 41.04 48 GLU C O 1
ATOM 3672 N N . ASN C 1 49 ? 66.708 29.555 34.143 1.00 34.43 49 ASN C N 1
ATOM 3673 C CA . ASN C 1 49 ? 67.766 30.528 34.366 1.00 32.77 49 ASN C CA 1
ATOM 3674 C C . ASN C 1 49 ? 68.274 30.456 35.802 1.00 31.54 49 ASN C C 1
ATOM 3675 O O . ASN C 1 49 ? 69.480 30.733 36.028 1.00 29.81 49 ASN C O 1
ATOM 3680 N N . ARG C 1 50 ? 67.380 30.176 36.769 1.00 29.22 50 ARG C N 1
ATOM 3681 C CA . ARG C 1 50 ? 67.819 30.113 38.174 1.00 31.77 50 ARG C CA 1
ATOM 3682 C C . ARG C 1 50 ? 68.850 29.012 38.415 1.00 32.95 50 ARG C C 1
ATOM 3683 O O . ARG C 1 50 ? 69.861 29.224 39.084 1.00 30.07 50 ARG C O 1
ATOM 3691 N N . GLU C 1 51 ? 68.590 27.871 37.735 1.00 37.16 51 GLU C N 1
ATOM 3692 C CA . GLU C 1 51 ? 69.509 26.734 37.865 1.00 40.48 51 GLU C CA 1
ATOM 3693 C C . GLU C 1 51 ? 70.862 27.086 37.244 1.00 38.95 51 GLU C C 1
ATOM 3694 O O . GLU C 1 51 ? 71.916 26.825 37.822 1.00 37.48 51 GLU C O 1
ATOM 3700 N N . ARG C 1 52 ? 70.821 27.703 36.072 1.00 37.72 52 ARG C N 1
ATOM 3701 C CA . ARG C 1 52 ? 72.099 28.096 35.482 1.00 40.06 52 ARG C CA 1
ATOM 3702 C C . ARG C 1 52 ? 72.830 29.126 36.320 1.00 38.06 52 ARG C C 1
ATOM 3703 O O . ARG C 1 52 ? 74.021 29.087 36.549 1.00 37.88 52 ARG C O 1
ATOM 3711 N N . PHE C 1 53 ? 72.083 30.076 36.859 1.00 37.48 53 PHE C N 1
ATOM 3712 C CA . PHE C 1 53 ? 72.746 31.207 37.542 1.00 35.28 53 PHE C CA 1
ATOM 3713 C C . PHE C 1 53 ? 73.435 30.574 38.752 1.00 34.95 53 PHE C C 1
ATOM 3714 O O . PHE C 1 53 ? 74.532 30.909 39.153 1.00 30.91 53 PHE C O 1
ATOM 3722 N N . LYS C 1 54 ? 72.635 29.675 39.357 1.00 36.51 54 LYS C N 1
ATOM 3723 C CA . LYS C 1 54 ? 73.103 29.065 40.608 1.00 39.81 54 LYS C CA 1
ATOM 3724 C C . LYS C 1 54 ? 74.351 28.234 40.336 1.00 41.44 54 LYS C C 1
ATOM 3725 O O . LYS C 1 54 ? 75.345 28.331 41.036 1.00 43.12 54 LYS C O 1
ATOM 3731 N N . ALA C 1 55 ? 74.383 27.492 39.242 1.00 42.29 55 ALA C N 1
ATOM 3732 C CA . ALA C 1 55 ? 75.498 26.616 38.904 1.00 42.50 55 ALA C CA 1
ATOM 3733 C C . ALA C 1 55 ? 76.811 27.398 38.852 1.00 44.53 55 ALA C C 1
ATOM 3734 O O . ALA C 1 55 ? 77.767 26.979 39.530 1.00 45.56 55 ALA C O 1
ATOM 3736 N N . ASP C 1 56 ? 76.911 28.495 38.103 1.00 43.71 56 ASP C N 1
ATOM 3737 C CA . ASP C 1 56 ? 78.028 29.448 38.183 1.00 41.53 56 ASP C CA 1
ATOM 3738 C C . ASP C 1 56 ? 77.540 30.896 37.971 1.00 39.47 56 ASP C C 1
ATOM 3739 O O . ASP C 1 56 ? 77.196 31.373 36.895 1.00 36.17 56 ASP C O 1
ATOM 3744 N N . GLU C 1 57 ? 77.484 31.637 39.055 1.00 38.99 57 GLU C N 1
ATOM 3745 C CA . GLU C 1 57 ? 76.960 32.971 39.178 1.00 37.60 57 GLU C CA 1
ATOM 3746 C C . GLU C 1 57 ? 77.753 33.910 38.306 1.00 38.28 57 GLU C C 1
ATOM 3747 O O . GLU C 1 57 ? 77.165 34.623 37.486 1.00 39.36 57 GLU C O 1
ATOM 3753 N N . SER C 1 58 ? 79.076 33.853 38.458 1.00 40.31 58 SER C N 1
ATOM 3754 C CA . SER C 1 58 ? 79.922 34.836 37.737 1.00 39.78 58 SER C CA 1
ATOM 3755 C C . SER C 1 58 ? 79.827 34.588 36.255 1.00 38.90 58 SER C C 1
ATOM 3756 O O . SER C 1 58 ? 79.632 35.491 35.441 1.00 41.66 58 SER C O 1
ATOM 3759 N N . ALA C 1 59 ? 79.866 33.334 35.829 1.00 38.96 59 ALA C N 1
ATOM 3760 C CA . ALA C 1 59 ? 79.746 33.081 34.388 1.00 40.02 59 ALA C CA 1
ATOM 3761 C C . ALA C 1 59 ? 78.409 33.684 33.932 1.00 40.07 59 ALA C C 1
ATOM 3762 O O . ALA C 1 59 ? 78.362 34.265 32.857 1.00 39.26 59 ALA C O 1
ATOM 3764 N N . TYR C 1 60 ? 77.344 33.460 34.712 1.00 38.61 60 TYR C N 1
ATOM 3765 C CA . TYR C 1 60 ? 76.012 33.897 34.268 1.00 37.73 60 TYR C CA 1
ATOM 3766 C C . TYR C 1 60 ? 75.984 35.430 34.224 1.00 37.84 60 TYR C C 1
ATOM 3767 O O . TYR C 1 60 ? 75.412 36.015 33.306 1.00 37.65 60 TYR C O 1
ATOM 3776 N N . LEU C 1 61 ? 76.660 36.021 35.202 1.00 37.70 61 LEU C N 1
ATOM 3777 C CA . LEU C 1 61 ? 76.626 37.471 35.279 1.00 38.36 61 LEU C CA 1
ATOM 3778 C C . LEU C 1 61 ? 77.326 38.095 34.089 1.00 39.53 61 LEU C C 1
ATOM 3779 O O . LEU C 1 61 ? 76.906 39.144 33.587 1.00 39.48 61 LEU C O 1
ATOM 3784 N N . ASP C 1 62 ? 78.389 37.474 33.609 1.00 40.67 62 ASP C N 1
ATOM 3785 C CA . ASP C 1 62 ? 79.074 37.915 32.402 1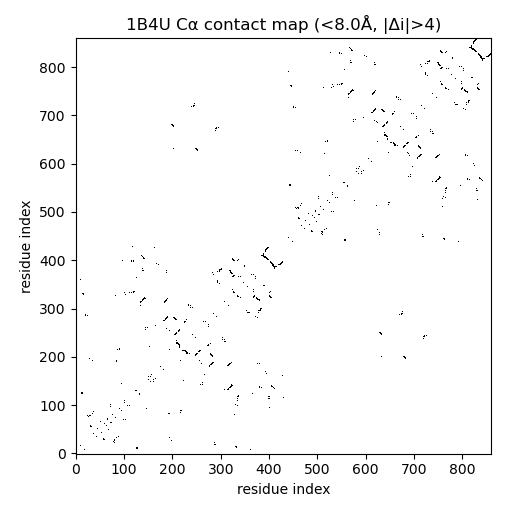.00 41.74 62 ASP C CA 1
ATOM 3786 C C . ASP C 1 62 ? 78.208 38.058 31.164 1.00 40.94 62 ASP C C 1
ATOM 3787 O O . ASP C 1 62 ? 78.642 38.792 30.277 1.00 40.93 62 ASP C O 1
ATOM 3792 N N . GLU C 1 63 ? 77.115 37.370 30.942 1.00 42.41 63 GLU C N 1
ATOM 3793 C CA . GLU C 1 63 ? 76.269 37.668 29.774 1.00 45.52 63 GLU C CA 1
ATOM 3794 C C . GLU C 1 63 ? 75.421 38.949 29.897 1.00 43.73 63 GLU C C 1
ATOM 3795 O O . GLU C 1 63 ? 74.580 39.174 29.021 1.00 44.44 63 GLU C O 1
ATOM 3801 N N . TRP C 1 64 ? 75.504 39.713 30.995 1.00 39.79 64 TRP C N 1
ATOM 3802 C CA . TRP C 1 64 ? 74.505 40.776 31.174 1.00 38.91 64 TRP C CA 1
ATOM 3803 C C . TRP C 1 64 ? 75.145 42.133 31.027 1.00 40.58 64 TRP C C 1
ATOM 3804 O O . TRP C 1 64 ? 74.529 43.191 31.199 1.00 41.98 64 TRP C O 1
ATOM 3815 N N . ASN C 1 65 ? 76.458 42.161 30.735 1.00 41.96 65 ASN C N 1
ATOM 3816 C CA . ASN C 1 65 ? 77.095 43.443 30.450 1.00 42.98 65 ASN C CA 1
ATOM 3817 C C . ASN C 1 65 ? 76.916 44.412 31.600 1.00 40.25 65 ASN C C 1
ATOM 3818 O O . ASN C 1 65 ? 76.554 45.570 31.414 1.00 40.82 65 ASN C O 1
ATOM 3823 N N . LEU C 1 66 ? 77.147 43.964 32.825 1.00 38.49 66 LEU C N 1
ATOM 3824 C CA . LEU C 1 66 ? 77.119 44.835 33.994 1.00 36.37 66 LEU C CA 1
ATOM 3825 C C . LEU C 1 66 ? 78.426 45.576 34.185 1.00 35.96 66 LEU C C 1
ATOM 3826 O O . LEU C 1 66 ? 79.468 45.073 33.798 1.00 35.44 66 LEU C O 1
ATOM 3831 N N . THR C 1 67 ? 78.434 46.699 34.868 1.00 35.09 67 THR C N 1
ATOM 3832 C CA . THR C 1 67 ? 79.689 47.297 35.304 1.00 35.59 67 THR C CA 1
ATOM 3833 C C . THR C 1 67 ? 80.342 46.421 36.380 1.00 37.78 67 THR C C 1
ATOM 3834 O O . THR C 1 67 ? 79.701 45.624 37.092 1.00 38.64 67 THR C O 1
ATOM 3838 N N . PRO C 1 68 ? 81.639 46.589 36.528 1.00 37.90 68 PRO C N 1
ATOM 3839 C CA . PRO C 1 68 ? 82.393 45.801 37.505 1.00 36.35 68 PRO C CA 1
ATOM 3840 C C . PRO C 1 68 ? 81.784 46.023 38.865 1.00 34.24 68 PRO C C 1
ATOM 3841 O O . PRO C 1 68 ? 81.647 45.079 39.617 1.00 33.54 68 PRO C O 1
ATOM 3845 N N . ALA C 1 69 ? 81.358 47.232 39.210 1.00 33.32 69 ALA C N 1
ATOM 3846 C CA . ALA C 1 69 ? 80.722 47.506 40.498 1.00 32.81 69 ALA C CA 1
ATOM 3847 C C . ALA C 1 69 ? 79.398 46.728 40.599 1.00 32.71 69 ALA C C 1
ATOM 3848 O O . ALA C 1 69 ? 79.128 46.138 41.630 1.00 33.69 69 ALA C O 1
ATOM 3850 N N . ALA C 1 70 ? 78.590 46.680 39.528 1.00 31.91 70 ALA C N 1
ATOM 3851 C CA . ALA C 1 70 ? 77.263 46.103 39.614 1.00 31.86 70 ALA C CA 1
ATOM 3852 C C . ALA C 1 70 ? 77.418 44.602 39.806 1.00 31.94 70 ALA C C 1
ATOM 3853 O O . ALA C 1 70 ? 76.721 44.010 40.624 1.00 30.21 70 ALA C O 1
ATOM 3855 N N . LYS C 1 71 ? 78.410 44.064 39.088 1.00 32.77 71 LYS C N 1
ATOM 3856 C CA . LYS C 1 71 ? 78.669 42.621 39.133 1.00 31.53 71 LYS C CA 1
ATOM 3857 C C . LYS C 1 71 ? 79.101 42.224 40.535 1.00 31.98 71 LYS C C 1
ATOM 3858 O O . LYS C 1 71 ? 78.584 41.243 41.086 1.00 32.39 71 LYS C O 1
ATOM 3864 N N . ALA C 1 72 ? 80.045 42.956 41.109 1.00 30.39 72 ALA C N 1
ATOM 3865 C CA . ALA C 1 72 ? 80.512 42.705 42.452 1.00 30.82 72 ALA C CA 1
ATOM 3866 C C . ALA C 1 72 ? 79.405 42.827 43.489 1.00 32.36 72 ALA C C 1
ATOM 3867 O O . ALA C 1 72 ? 79.369 41.995 44.397 1.00 33.90 72 ALA C O 1
ATOM 3869 N N . ALA C 1 73 ? 78.534 43.849 43.418 1.00 31.14 73 ALA C N 1
ATOM 3870 C CA . ALA C 1 73 ? 77.409 43.955 44.329 1.00 29.51 73 ALA C CA 1
ATOM 3871 C C . ALA C 1 73 ? 76.494 42.735 44.281 1.00 30.30 73 ALA C C 1
ATOM 3872 O O . ALA C 1 73 ? 76.049 42.221 45.322 1.00 31.49 73 ALA C O 1
ATOM 3874 N N . VAL C 1 74 ? 76.206 42.188 43.108 1.00 28.87 74 VAL C N 1
ATOM 3875 C CA . VAL C 1 74 ? 75.349 41.012 43.021 1.00 30.20 74 VAL C CA 1
ATOM 3876 C C . VAL C 1 74 ? 76.014 39.810 43.731 1.00 32.15 74 VAL C C 1
ATOM 3877 O O . VAL C 1 74 ? 75.404 39.174 44.579 1.00 31.47 74 VAL C O 1
ATOM 3881 N N . LEU C 1 75 ? 77.269 39.547 43.392 1.00 33.05 75 LEU C N 1
ATOM 3882 C CA . LEU C 1 75 ? 78.030 38.437 43.977 1.00 32.09 75 LEU C CA 1
ATOM 3883 C C . LEU C 1 75 ? 78.216 38.628 45.464 1.00 32.39 75 LEU C C 1
ATOM 3884 O O . LEU C 1 75 ? 78.247 37.642 46.181 1.00 34.35 75 LEU C O 1
ATOM 3889 N N . ALA C 1 76 ? 78.268 39.862 45.958 1.00 31.08 76 ALA C N 1
ATOM 3890 C CA . ALA C 1 76 ? 78.358 40.031 47.406 1.00 29.99 76 ALA C CA 1
ATOM 3891 C C . ALA C 1 76 ? 76.943 40.078 47.988 1.00 30.22 76 ALA C C 1
ATOM 3892 O O . ALA C 1 76 ? 76.834 40.323 49.171 1.00 30.70 76 ALA C O 1
ATOM 3894 N N . ARG C 1 77 ? 75.921 39.863 47.184 1.00 29.82 77 ARG C N 1
ATOM 3895 C CA . ARG C 1 77 ? 74.556 40.196 47.617 1.00 30.40 77 ARG C CA 1
ATOM 3896 C C . ARG C 1 77 ? 74.470 41.469 48.437 1.00 28.89 77 ARG C C 1
ATOM 3897 O O . ARG C 1 77 ? 73.794 41.472 49.456 1.00 27.59 77 ARG C O 1
ATOM 3905 N N . ASP C 1 78 ? 75.051 42.579 47.979 1.00 29.63 78 ASP C N 1
ATOM 3906 C CA . ASP C 1 78 ? 74.925 43.823 48.785 1.00 29.39 78 ASP C CA 1
ATOM 3907 C C . ASP C 1 78 ? 73.796 44.607 48.169 1.00 28.64 78 ASP C C 1
ATOM 3908 O O . ASP C 1 78 ? 74.012 45.133 47.060 1.00 28.36 78 ASP C O 1
ATOM 3913 N N . TYR C 1 79 ? 72.583 44.581 48.695 1.00 27.88 79 TYR C N 1
ATOM 3914 C CA . TYR C 1 79 ? 71.447 45.235 48.042 1.00 27.65 79 TYR C CA 1
ATOM 3915 C C . TYR C 1 79 ? 71.567 46.745 48.018 1.00 29.09 79 TYR C C 1
ATOM 3916 O O . TYR C 1 79 ? 71.111 47.421 47.070 1.00 29.63 79 TYR C O 1
ATOM 3925 N N . ASN C 1 80 ? 72.134 47.399 49.050 1.00 28.85 80 ASN C N 1
ATOM 3926 C CA . ASN C 1 80 ? 72.363 48.834 48.963 1.00 27.03 80 ASN C CA 1
ATOM 3927 C C . ASN C 1 80 ? 73.238 49.197 47.763 1.00 29.72 80 ASN C C 1
ATOM 3928 O O . ASN C 1 80 ? 72.871 50.166 47.062 1.00 31.48 80 ASN C O 1
ATOM 3933 N N . ALA C 1 81 ? 74.321 48.473 47.516 1.00 27.63 81 ALA C N 1
ATOM 3934 C CA . ALA C 1 81 ? 75.178 48.805 46.377 1.00 27.88 81 ALA C CA 1
ATOM 3935 C C . ALA C 1 81 ? 74.506 48.510 45.047 1.00 28.41 81 ALA C C 1
ATOM 3936 O O . ALA C 1 81 ? 74.739 49.115 43.995 1.00 26.18 81 ALA C O 1
ATOM 3938 N N . MET C 1 82 ? 73.679 47.455 44.998 1.00 28.84 82 MET C N 1
ATOM 3939 C CA . MET C 1 82 ? 72.919 47.203 43.756 1.00 26.89 82 MET C CA 1
ATOM 3940 C C . MET C 1 82 ? 72.027 48.400 43.459 1.00 25.67 82 MET C C 1
ATOM 3941 O O . MET C 1 82 ? 71.905 48.823 42.313 1.00 26.93 82 MET C O 1
ATOM 3946 N N . ILE C 1 83 ? 71.347 48.977 44.441 1.00 24.53 83 ILE C N 1
ATOM 3947 C CA . ILE C 1 83 ? 70.404 50.070 44.242 1.00 25.25 83 ILE C CA 1
ATOM 3948 C C . ILE C 1 83 ? 71.226 51.306 43.782 1.00 26.74 83 ILE C C 1
ATOM 3949 O O . ILE C 1 83 ? 70.836 51.973 42.836 1.00 25.18 83 ILE C O 1
ATOM 3954 N N . ASP C 1 84 ? 72.406 51.573 44.308 1.00 25.10 84 ASP C N 1
ATOM 3955 C CA . ASP C 1 84 ? 73.265 52.630 43.859 1.00 27.62 84 ASP C CA 1
ATOM 3956 C C . ASP C 1 84 ? 73.597 52.447 42.375 1.00 29.31 84 ASP C C 1
ATOM 3957 O O . ASP C 1 84 ? 73.881 53.440 41.715 1.00 27.88 84 ASP C O 1
ATOM 3962 N N . GLU C 1 85 ? 73.691 51.202 41.912 1.00 25.98 85 GLU C N 1
ATOM 3963 C CA . GLU C 1 85 ? 73.930 50.943 40.522 1.00 26.16 85 GLU C CA 1
ATOM 3964 C C . GLU C 1 85 ? 72.663 51.001 39.685 1.00 26.58 85 GLU C C 1
ATOM 3965 O O . GLU C 1 85 ? 72.688 50.595 38.513 1.00 30.26 85 GLU C O 1
ATOM 3971 N N . GLY C 1 86 ? 71.535 51.520 40.137 1.00 24.59 86 GLY C N 1
ATOM 3972 C CA . GLY C 1 86 ? 70.335 51.595 39.335 1.00 22.48 86 GLY C CA 1
ATOM 3973 C C . GLY C 1 86 ? 69.352 50.491 39.600 1.00 22.66 86 GLY C C 1
ATOM 3974 O O . GLY C 1 86 ? 68.330 50.326 38.898 1.00 23.53 86 GLY C O 1
ATOM 3975 N N . GLY C 1 87 ? 69.698 49.589 40.530 1.00 24.90 87 GLY C N 1
ATOM 3976 C CA . GLY C 1 87 ? 68.815 48.405 40.711 1.00 24.04 87 GLY C CA 1
ATOM 3977 C C . GLY C 1 87 ? 67.526 48.936 41.364 1.00 26.13 87 GLY C C 1
ATOM 3978 O O . GLY C 1 87 ? 67.537 49.885 42.179 1.00 26.60 87 GLY C O 1
ATOM 3979 N N . ASN C 1 88 ? 66.406 48.329 41.011 1.00 24.17 88 ASN C N 1
ATOM 3980 C CA . ASN C 1 88 ? 65.141 48.589 41.674 1.00 24.42 88 ASN C CA 1
ATOM 3981 C C . ASN C 1 88 ? 64.734 47.359 42.501 1.00 22.87 88 ASN C C 1
ATOM 3982 O O . ASN C 1 88 ? 64.800 46.219 42.048 1.00 22.12 88 ASN C O 1
ATOM 3987 N N . VAL C 1 89 ? 64.234 47.573 43.703 1.00 23.29 89 VAL C N 1
ATOM 3988 C CA . VAL C 1 89 ? 63.913 46.545 44.659 1.00 25.20 89 VAL C CA 1
ATOM 3989 C C . VAL C 1 89 ? 62.889 45.521 44.145 1.00 26.84 89 VAL C C 1
ATOM 3990 O O . VAL C 1 89 ? 63.069 44.339 44.449 1.00 25.91 89 VAL C O 1
ATOM 3994 N N . TYR C 1 90 ? 61.887 45.910 43.363 1.00 25.60 90 TYR C N 1
ATOM 3995 C CA . TYR C 1 90 ? 60.954 44.997 42.762 1.00 28.18 90 TYR C CA 1
ATOM 3996 C C . TYR C 1 90 ? 61.581 44.045 41.746 1.00 28.54 90 TYR C C 1
ATOM 3997 O O . TYR C 1 90 ? 61.204 42.864 41.691 1.00 26.47 90 TYR C O 1
ATOM 4006 N N . PHE C 1 91 ? 62.523 44.570 40.974 1.00 25.03 91 PHE C N 1
ATOM 4007 C CA . PHE C 1 91 ? 63.247 43.676 40.052 1.00 25.75 91 PHE C CA 1
ATOM 4008 C C . PHE C 1 91 ? 64.153 42.767 40.877 1.00 24.65 91 PHE C C 1
ATOM 4009 O O . PHE C 1 91 ? 64.317 41.563 40.626 1.00 25.05 91 PHE C O 1
ATOM 4017 N N . LEU C 1 92 ? 64.912 43.363 41.805 1.00 23.56 92 LEU C N 1
ATOM 4018 C CA . LEU C 1 92 ? 65.877 42.557 42.551 1.00 22.88 92 LEU C CA 1
ATOM 4019 C C . LEU C 1 92 ? 65.227 41.521 43.494 1.00 21.84 92 LEU C C 1
ATOM 4020 O O . LEU C 1 92 ? 65.900 40.616 43.966 1.00 19.58 92 LEU C O 1
ATOM 4025 N N . SER C 1 93 ? 63.931 41.633 43.751 1.00 19.62 93 SER C N 1
ATOM 4026 C CA . SER C 1 93 ? 63.264 40.673 44.594 1.00 22.74 93 SER C CA 1
ATOM 4027 C C . SER C 1 93 ? 63.366 39.270 43.989 1.00 24.96 93 SER C C 1
ATOM 4028 O O . SER C 1 93 ? 63.388 38.276 44.713 1.00 26.53 93 SER C O 1
ATOM 4031 N N . LYS C 1 94 ? 63.450 39.186 42.668 1.00 23.87 94 LYS C N 1
ATOM 4032 C CA . LYS C 1 94 ? 63.690 37.950 41.984 1.00 24.23 94 LYS C CA 1
ATOM 4033 C C . LYS C 1 94 ? 65.064 37.403 42.348 1.00 26.90 94 LYS C C 1
ATOM 4034 O O . LYS C 1 94 ? 65.163 36.177 42.397 1.00 25.78 94 LYS C O 1
ATOM 4040 N N . LEU C 1 95 ? 66.094 38.211 42.570 1.00 26.70 95 LEU C N 1
ATOM 4041 C CA . LEU C 1 95 ? 67.349 37.661 43.068 1.00 26.66 95 LEU C CA 1
ATOM 4042 C C . LEU C 1 95 ? 67.200 37.064 44.470 1.00 29.77 95 LEU C C 1
ATOM 4043 O O . LEU C 1 95 ? 67.697 35.941 44.659 1.00 29.42 95 LEU C O 1
ATOM 4048 N N . PHE C 1 96 ? 66.617 37.819 45.442 1.00 28.02 96 PHE C N 1
ATOM 4049 C CA . PHE C 1 96 ? 66.716 37.270 46.794 1.00 29.11 96 PHE C CA 1
ATOM 4050 C C . PHE C 1 96 ? 65.729 36.085 46.875 1.00 29.33 96 PHE C C 1
ATOM 4051 O O . PHE C 1 96 ? 65.843 35.231 47.765 1.00 30.42 96 PHE C O 1
ATOM 4059 N N . SER C 1 97 ? 64.703 36.112 46.004 1.00 27.56 97 SER C N 1
ATOM 4060 C CA . SER C 1 97 ? 63.745 35.033 46.053 1.00 28.57 97 SER C CA 1
ATOM 4061 C C . SER C 1 97 ? 64.427 33.771 45.485 1.00 28.96 97 SER C C 1
ATOM 4062 O O . SER C 1 97 ? 64.145 32.733 46.042 1.00 29.86 97 SER C O 1
ATOM 4065 N N . THR C 1 98 ? 65.269 33.872 44.485 1.00 29.48 98 THR C N 1
ATOM 4066 C CA . THR C 1 98 ? 65.997 32.728 43.986 1.00 31.24 98 THR C CA 1
ATOM 4067 C C . THR C 1 98 ? 66.927 32.188 45.066 1.00 31.08 98 THR C C 1
ATOM 4068 O O . THR C 1 98 ? 66.993 30.990 45.203 1.00 29.06 98 THR C O 1
ATOM 4072 N N . ASP C 1 99 ? 67.523 33.010 45.911 1.00 32.67 99 ASP C N 1
ATOM 4073 C CA . ASP C 1 99 ? 68.252 32.580 47.087 1.00 30.75 99 ASP C CA 1
ATOM 4074 C C . ASP C 1 99 ? 67.333 31.962 48.140 1.00 28.79 99 ASP C C 1
ATOM 4075 O O . ASP C 1 99 ? 67.863 31.610 49.184 1.00 28.51 99 ASP C O 1
ATOM 4080 N N . GLY C 1 100 ? 66.013 31.945 48.027 1.00 27.96 100 GLY C N 1
ATOM 4081 C CA . GLY C 1 100 ? 65.171 31.525 49.126 1.00 27.54 100 GLY C CA 1
ATOM 4082 C C . GLY C 1 100 ? 65.046 32.569 50.217 1.00 31.80 100 GLY C C 1
ATOM 4083 O O . GLY C 1 100 ? 64.514 32.223 51.277 1.00 33.64 100 GLY C O 1
ATOM 4084 N N . LYS C 1 101 ? 65.349 33.867 50.062 1.00 31.44 101 LYS C N 1
ATOM 4085 C CA . LYS C 1 101 ? 65.107 34.836 51.148 1.00 28.84 101 LYS C CA 1
ATOM 4086 C C . LYS C 1 101 ? 63.739 35.481 51.097 1.00 28.15 101 LYS C C 1
ATOM 4087 O O . LYS C 1 101 ? 63.163 35.604 49.989 1.00 28.74 101 LYS C O 1
ATOM 4093 N N . SER C 1 102 ? 63.250 36.084 52.196 1.00 25.44 102 SER C N 1
ATOM 4094 C CA . SER C 1 102 ? 62.027 36.867 52.086 1.00 25.56 102 SER C CA 1
ATOM 4095 C C . SER C 1 102 ? 62.285 38.357 51.846 1.00 25.83 102 SER C C 1
ATOM 4096 O O . SER C 1 102 ? 63.429 38.844 51.935 1.00 27.39 102 SER C O 1
ATOM 4099 N N . PHE C 1 103 ? 61.228 39.111 51.518 1.00 24.99 103 PHE C N 1
ATOM 4100 C CA . PHE C 1 103 ? 61.379 40.582 51.459 1.00 26.90 103 PHE C CA 1
ATOM 4101 C C . PHE C 1 103 ? 61.814 41.134 52.823 1.00 25.70 103 PHE C C 1
ATOM 4102 O O . PHE C 1 103 ? 62.559 42.112 52.922 1.00 25.65 103 PHE C O 1
ATOM 4110 N N . GLN C 1 104 ? 61.337 40.551 53.939 1.00 24.39 104 GLN C N 1
ATOM 4111 C CA . GLN C 1 104 ? 61.749 41.079 55.245 1.00 25.06 104 GLN C CA 1
ATOM 4112 C C . GLN C 1 104 ? 63.240 40.904 55.459 1.00 23.87 104 GLN C C 1
ATOM 4113 O O . GLN C 1 104 ? 63.878 41.802 55.957 1.00 24.18 104 GLN C O 1
ATOM 4119 N N . PHE C 1 105 ? 63.844 39.804 55.020 1.00 26.61 105 PHE C N 1
ATOM 4120 C CA . PHE C 1 105 ? 65.300 39.644 55.006 1.00 24.93 105 PHE C CA 1
ATOM 4121 C C . PHE C 1 105 ? 65.936 40.755 54.183 1.00 26.67 105 PHE C C 1
ATOM 4122 O O . PHE C 1 105 ? 66.918 41.323 54.690 1.00 29.09 105 PHE C O 1
ATOM 4130 N N . ALA C 1 106 ? 65.466 41.006 52.954 1.00 23.70 106 ALA C N 1
ATOM 4131 C CA . ALA C 1 106 ? 66.187 41.932 52.083 1.00 25.38 106 ALA C CA 1
ATOM 4132 C C . ALA C 1 106 ? 66.123 43.364 52.625 1.00 26.84 106 ALA C C 1
ATOM 4133 O O . ALA C 1 106 ? 67.143 44.069 52.660 1.00 26.47 106 ALA C O 1
ATOM 4135 N N . ALA C 1 107 ? 64.960 43.696 53.212 1.00 27.73 107 ALA C N 1
ATOM 4136 C CA . ALA C 1 107 ? 64.829 45.106 53.657 1.00 26.44 107 ALA C CA 1
ATOM 4137 C C . ALA C 1 107 ? 65.728 45.307 54.858 1.00 26.48 107 ALA C C 1
ATOM 4138 O O . ALA C 1 107 ? 66.512 46.218 54.902 1.00 25.57 107 ALA C O 1
ATOM 4140 N N . GLY C 1 108 ? 65.598 44.445 55.878 1.00 27.05 108 GLY C N 1
ATOM 4141 C CA . GLY C 1 108 ? 66.466 44.605 57.047 1.00 25.54 108 GLY C CA 1
ATOM 4142 C C . GLY C 1 108 ? 67.933 44.604 56.678 1.00 25.47 108 GLY C C 1
ATOM 4143 O O . GLY C 1 108 ? 68.730 45.346 57.294 1.00 27.13 108 GLY C O 1
ATOM 4144 N N . SER C 1 109 ? 68.349 43.798 55.672 1.00 24.98 109 SER C N 1
ATOM 4145 C CA . SER C 1 109 ? 69.768 43.774 55.346 1.00 24.26 109 SER C CA 1
ATOM 4146 C C . SER C 1 109 ? 70.274 45.163 54.919 1.00 25.40 109 SER C C 1
ATOM 4147 O O . SER C 1 109 ? 71.488 45.363 54.769 1.00 27.42 109 SER C O 1
ATOM 4150 N N . MET C 1 110 ? 69.430 46.090 54.504 1.00 24.59 110 MET C N 1
ATOM 4151 C CA . MET C 1 110 ? 69.879 47.347 53.932 1.00 25.90 110 MET C CA 1
ATOM 4152 C C . MET C 1 110 ? 69.936 48.417 55.019 1.00 29.48 110 MET C C 1
ATOM 4153 O O . MET C 1 110 ? 70.332 49.522 54.720 1.00 30.38 110 MET C O 1
ATOM 4158 N N . THR C 1 111 ? 69.504 48.079 56.244 1.00 30.26 111 THR C N 1
ATOM 4159 C CA . THR C 1 111 ? 69.437 48.923 57.389 1.00 31.28 111 THR C CA 1
ATOM 4160 C C . THR C 1 111 ? 70.660 48.729 58.282 1.00 32.75 111 THR C C 1
ATOM 4161 O O . THR C 1 111 ? 70.832 49.523 59.195 1.00 33.81 111 THR C O 1
ATOM 4165 N N . GLY C 1 112 ? 71.515 47.753 58.085 1.00 35.59 112 GLY C N 1
ATOM 4166 C CA . GLY C 1 112 ? 72.641 47.592 59.015 1.00 39.27 112 GLY C CA 1
ATOM 4167 C C . GLY C 1 112 ? 72.229 46.776 60.244 1.00 44.07 112 GLY C C 1
ATOM 4168 O O . GLY C 1 112 ? 73.037 46.131 60.947 1.00 46.83 112 GLY C O 1
ATOM 4169 N N . MET C 1 113 ? 70.932 46.770 60.545 1.00 42.14 113 MET C N 1
ATOM 4170 C CA . MET C 1 113 ? 70.392 46.029 61.657 1.00 40.20 113 MET C CA 1
ATOM 4171 C C . MET C 1 113 ? 70.642 44.556 61.412 1.00 40.17 113 MET C C 1
ATOM 4172 O O . MET C 1 113 ? 70.877 44.177 60.268 1.00 41.03 113 MET C O 1
ATOM 4177 N N . THR C 1 114 ? 70.562 43.788 62.472 1.00 37.78 114 THR C N 1
ATOM 4178 C CA . THR C 1 114 ? 70.572 42.319 62.373 1.00 37.12 114 THR C CA 1
ATOM 4179 C C . THR C 1 114 ? 69.192 41.786 62.079 1.00 34.73 114 THR C C 1
ATOM 4180 O O . THR C 1 114 ? 68.169 42.402 62.400 1.00 35.55 114 THR C O 1
ATOM 4184 N N . GLN C 1 115 ? 69.059 40.614 61.525 1.00 35.08 115 GLN C N 1
ATOM 4185 C CA . GLN C 1 115 ? 67.755 40.033 61.221 1.00 38.16 115 GLN C CA 1
ATOM 4186 C C . GLN C 1 115 ? 66.839 39.992 62.415 1.00 39.46 115 GLN C C 1
ATOM 4187 O O . GLN C 1 115 ? 65.630 40.353 62.380 1.00 39.88 115 GLN C O 1
ATOM 4193 N N . GLU C 1 116 ? 67.370 39.710 63.604 1.00 39.26 116 GLU C N 1
ATOM 4194 C CA . GLU C 1 116 ? 66.605 39.763 64.842 1.00 39.35 116 GLU C CA 1
ATOM 4195 C C . GLU C 1 116 ? 66.220 41.173 65.294 1.00 36.40 116 GLU C C 1
ATOM 4196 O O . GLU C 1 116 ? 65.097 41.421 65.694 1.00 33.37 116 GLU C O 1
ATOM 4202 N N . GLU C 1 117 ? 67.137 42.128 65.311 1.00 35.38 117 GLU C N 1
ATOM 4203 C CA . GLU C 1 117 ? 66.729 43.456 65.766 1.00 37.19 117 GLU C CA 1
ATOM 4204 C C . GLU C 1 117 ? 65.827 44.074 64.726 1.00 34.42 117 GLU C C 1
ATOM 4205 O O . GLU C 1 117 ? 64.852 44.709 65.117 1.00 33.79 117 GLU C O 1
ATOM 4211 N N . TYR C 1 118 ? 66.059 43.839 63.417 1.00 31.93 118 TYR C N 1
ATOM 4212 C CA . TYR C 1 118 ? 65.070 44.311 62.453 1.00 30.50 118 TYR C CA 1
ATOM 4213 C C . TYR C 1 118 ? 63.696 43.736 62.767 1.00 29.97 118 TYR C C 1
ATOM 4214 O O . TYR C 1 118 ? 62.743 44.489 62.703 1.00 28.67 118 TYR C O 1
ATOM 4223 N N . ALA C 1 119 ? 63.581 42.429 63.055 1.00 30.08 119 ALA C N 1
ATOM 4224 C CA . ALA C 1 119 ? 62.281 41.845 63.320 1.00 31.13 119 ALA C CA 1
ATOM 4225 C C . ALA C 1 119 ? 61.671 42.379 64.615 1.00 32.75 119 ALA C C 1
ATOM 4226 O O . ALA C 1 119 ? 60.440 42.512 64.692 1.00 34.94 119 ALA C O 1
ATOM 4228 N N . GLN C 1 120 ? 62.469 42.655 65.649 1.00 30.85 120 GLN C N 1
ATOM 4229 C CA . GLN C 1 120 ? 61.898 43.203 66.885 1.00 30.66 120 GLN C CA 1
ATOM 4230 C C . GLN C 1 120 ? 61.352 44.613 66.705 1.00 29.44 120 GLN C C 1
ATOM 4231 O O . GLN C 1 120 ? 60.288 44.994 67.194 1.00 27.95 120 GLN C O 1
ATOM 4237 N N . MET C 1 121 ? 62.093 45.413 65.926 1.00 28.92 121 MET C N 1
ATOM 4238 C CA . MET C 1 121 ? 61.627 46.767 65.558 1.00 27.67 121 MET C CA 1
ATOM 4239 C C . MET C 1 121 ? 60.305 46.752 64.795 1.00 26.64 121 MET C C 1
ATOM 4240 O O . MET C 1 121 ? 59.357 47.504 65.091 1.00 25.56 121 MET C O 1
ATOM 4245 N N . MET C 1 122 ? 60.092 45.789 63.901 1.00 24.61 122 MET C N 1
ATOM 4246 C CA . MET C 1 122 ? 58.781 45.692 63.216 1.00 24.68 122 MET C CA 1
ATOM 4247 C C . MET C 1 122 ? 57.643 45.344 64.158 1.00 26.20 122 MET C C 1
ATOM 4248 O O . MET C 1 122 ? 56.484 45.837 64.092 1.00 24.08 122 MET C O 1
ATOM 4253 N N . ILE C 1 123 ? 57.966 44.385 65.030 1.00 27.32 123 ILE C N 1
ATOM 4254 C CA . ILE C 1 123 ? 56.990 43.937 66.057 1.00 31.35 123 ILE C CA 1
ATOM 4255 C C . ILE C 1 123 ? 56.621 45.128 66.955 1.00 31.20 123 ILE C C 1
ATOM 4256 O O . ILE C 1 123 ? 55.437 45.413 67.188 1.00 30.58 123 ILE C O 1
ATOM 4261 N N . ASP C 1 124 ? 57.604 45.939 67.354 1.00 29.95 124 ASP C N 1
ATOM 4262 C CA . ASP C 1 124 ? 57.319 47.072 68.194 1.00 33.18 124 ASP C CA 1
ATOM 4263 C C . ASP C 1 124 ? 56.679 48.256 67.491 1.00 35.04 124 ASP C C 1
ATOM 4264 O O . ASP C 1 124 ? 56.530 49.308 68.145 1.00 35.37 124 ASP C O 1
ATOM 4269 N N . GLY C 1 125 ? 56.382 48.217 66.192 1.00 33.65 125 GLY C N 1
ATOM 4270 C CA . GLY C 1 125 ? 55.639 49.312 65.581 1.00 31.95 125 GLY C CA 1
ATOM 4271 C C . GLY C 1 125 ? 56.388 49.872 64.371 1.00 31.37 125 GLY C C 1
ATOM 4272 O O . GLY C 1 125 ? 55.793 50.661 63.630 1.00 34.48 125 GLY C O 1
ATOM 4273 N N . GLY C 1 126 ? 57.598 49.467 64.103 1.00 26.62 126 GLY C N 1
ATOM 4274 C CA . GLY C 1 126 ? 58.283 49.855 62.905 1.00 28.03 126 GLY C CA 1
ATOM 4275 C C . GLY C 1 126 ? 59.213 51.046 63.156 1.00 28.28 126 GLY C C 1
ATOM 4276 O O . GLY C 1 126 ? 59.265 51.570 64.261 1.00 25.27 126 GLY C O 1
ATOM 4277 N N . ARG C 1 127 ? 59.999 51.397 62.148 1.00 27.44 127 ARG C N 1
ATOM 4278 C CA . ARG C 1 127 ? 60.792 52.614 62.209 1.00 26.69 127 ARG C CA 1
ATOM 4279 C C . ARG C 1 127 ? 59.881 53.844 62.182 1.00 27.58 127 ARG C C 1
ATOM 4280 O O . ARG C 1 127 ? 59.013 54.013 61.302 1.00 28.69 127 ARG C O 1
ATOM 4288 N N . SER C 1 128 ? 60.131 54.758 63.111 1.00 26.50 128 SER C N 1
ATOM 4289 C CA . SER C 1 128 ? 59.351 55.996 63.253 1.00 30.19 128 SER C CA 1
ATOM 4290 C C . SER C 1 128 ? 59.725 56.995 62.162 1.00 27.76 128 SER C C 1
ATOM 4291 O O . SER C 1 128 ? 60.880 57.050 61.785 1.00 26.75 128 SER C O 1
ATOM 4294 N N . PRO C 1 129 ? 58.800 57.752 61.654 1.00 29.73 129 PRO C N 1
ATOM 4295 C CA . PRO C 1 129 ? 59.089 58.746 60.624 1.00 32.28 129 PRO C CA 1
ATOM 4296 C C . PRO C 1 129 ? 59.819 59.997 61.136 1.00 34.63 129 PRO C C 1
ATOM 4297 O O . PRO C 1 129 ? 60.546 60.676 60.384 1.00 32.61 129 PRO C O 1
ATOM 4301 N N . ALA C 1 130 ? 59.684 60.220 62.458 1.00 32.55 130 ALA C N 1
ATOM 4302 C CA . ALA C 1 130 ? 60.238 61.410 63.079 1.00 33.61 130 ALA C CA 1
ATOM 4303 C C . ALA C 1 130 ? 61.717 61.584 62.812 1.00 32.61 130 ALA C C 1
ATOM 4304 O O . ALA C 1 130 ? 62.506 60.702 63.144 1.00 34.93 130 ALA C O 1
ATOM 4306 N N . GLY C 1 131 ? 62.146 62.706 62.255 1.00 33.55 131 GLY C N 1
ATOM 4307 C CA . GLY C 1 131 ? 63.596 62.861 62.009 1.00 32.54 131 GLY C CA 1
ATOM 4308 C C . GLY C 1 131 ? 63.991 62.201 60.710 1.00 32.79 131 GLY C C 1
ATOM 4309 O O . GLY C 1 131 ? 65.194 62.314 60.399 1.00 34.17 131 GLY C O 1
ATOM 4310 N N . VAL C 1 132 ? 63.130 61.490 59.963 1.00 30.70 132 VAL C N 1
ATOM 4311 C CA . VAL C 1 132 ? 63.742 60.916 58.742 1.00 32.03 132 VAL C CA 1
ATOM 4312 C C . VAL C 1 132 ? 62.908 61.240 57.508 1.00 32.71 132 VAL C C 1
ATOM 4313 O O . VAL C 1 132 ? 62.848 60.421 56.562 1.00 31.73 132 VAL C O 1
ATOM 4317 N N . ARG C 1 133 ? 62.232 62.396 57.597 1.00 30.59 133 ARG C N 1
ATOM 4318 C CA . ARG C 1 133 ? 61.450 62.751 56.401 1.00 34.39 133 ARG C CA 1
ATOM 4319 C C . ARG C 1 133 ? 62.205 63.770 55.540 1.00 33.80 133 ARG C C 1
ATOM 4320 O O . ARG C 1 133 ? 61.942 63.782 54.338 1.00 36.38 133 ARG C O 1
ATOM 4328 N N . SER C 1 134 ? 63.088 64.586 56.109 1.00 31.67 134 SER C N 1
ATOM 4329 C CA . SER C 1 134 ? 63.667 65.658 55.306 1.00 31.81 134 SER C CA 1
ATOM 4330 C C . SER C 1 134 ? 65.110 65.941 55.662 1.00 31.70 134 SER C C 1
ATOM 4331 O O . SER C 1 134 ? 65.452 66.179 56.819 1.00 33.51 134 SER C O 1
ATOM 4334 N N . ILE C 1 135 ? 66.031 65.961 54.717 1.00 33.10 135 ILE C N 1
ATOM 4335 C CA . ILE C 1 135 ? 67.417 66.307 55.023 1.00 33.46 135 ILE C CA 1
ATOM 4336 C C . ILE C 1 135 ? 67.580 67.777 55.431 1.00 35.75 135 ILE C C 1
ATOM 4337 O O . ILE C 1 135 ? 68.308 68.055 56.382 1.00 32.23 135 ILE C O 1
ATOM 4342 N N . LYS C 1 136 ? 66.930 68.702 54.727 1.00 36.02 136 LYS C N 1
ATOM 4343 C CA . LYS C 1 136 ? 67.270 70.113 54.929 1.00 39.03 136 LYS C CA 1
ATOM 4344 C C . LYS C 1 136 ? 66.511 70.677 56.134 1.00 38.36 136 LYS C C 1
ATOM 4345 O O . LYS C 1 136 ? 66.917 71.676 56.670 1.00 35.49 136 LYS C O 1
ATOM 4351 N N . GLY C 1 137 ? 65.402 70.015 56.483 1.00 37.09 137 GLY C N 1
ATOM 4352 C CA . GLY C 1 137 ? 64.485 70.471 57.490 1.00 36.09 137 GLY C CA 1
ATOM 4353 C C . GLY C 1 137 ? 64.727 69.752 58.809 1.00 36.74 137 GLY C C 1
ATOM 4354 O O . GLY C 1 137 ? 64.214 70.108 59.844 1.00 35.74 137 GLY C O 1
ATOM 4355 N N . GLY C 1 138 ? 65.511 68.682 58.829 1.00 39.34 138 GLY C N 1
ATOM 4356 C CA . GLY C 1 138 ? 65.701 67.826 59.969 1.00 37.69 138 GLY C CA 1
ATOM 4357 C C . GLY C 1 138 ? 64.526 67.134 60.593 1.00 37.11 138 GLY C C 1
ATOM 4358 O O . GLY C 1 138 ? 64.725 66.540 61.680 1.00 39.57 138 GLY C O 1
ATOM 4359 N N . TYR C 1 139 ? 63.313 67.163 60.067 1.00 32.99 139 TYR C N 1
ATOM 4360 C CA . TYR C 1 139 ? 62.262 66.353 60.642 1.00 32.26 139 TYR C CA 1
ATOM 4361 C C . TYR C 1 139 ? 61.992 65.015 59.897 1.00 31.18 139 TYR C C 1
ATOM 4362 O O . TYR C 1 139 ? 61.043 64.322 60.393 1.00 28.60 139 TYR C O 1
ATOM 4372 N N . ALA D 2 2 ? 26.930 45.870 35.318 1.00 34.49 2 ALA D N 1
ATOM 4373 C CA . ALA D 2 2 ? 26.131 47.116 35.200 1.00 34.81 2 ALA D CA 1
ATOM 4374 C C . ALA D 2 2 ? 25.906 47.829 36.543 1.00 33.50 2 ALA D C 1
ATOM 4375 O O . ALA D 2 2 ? 25.521 48.993 36.371 1.00 31.04 2 ALA D O 1
ATOM 4377 N N . ARG D 2 3 ? 26.290 47.229 37.669 1.00 32.40 3 ARG D N 1
ATOM 4378 C CA . ARG D 2 3 ? 26.419 48.058 38.890 1.00 33.42 3 ARG D CA 1
ATOM 4379 C C . ARG D 2 3 ? 27.709 47.944 39.667 1.00 29.40 3 ARG D C 1
ATOM 4380 O O . ARG D 2 3 ? 28.238 46.854 39.830 1.00 30.28 3 ARG D O 1
ATOM 4388 N N . VAL D 2 4 ? 28.343 49.025 40.119 1.00 28.23 4 VAL D N 1
ATOM 4389 C CA . VAL D 2 4 ? 29.436 48.933 41.072 1.00 29.88 4 VAL D CA 1
ATOM 4390 C C . VAL D 2 4 ? 28.891 48.973 42.510 1.00 30.44 4 VAL D C 1
ATOM 4391 O O . VAL D 2 4 ? 28.599 50.051 43.005 1.00 31.14 4 VAL D O 1
ATOM 4395 N N . THR D 2 5 ? 28.712 47.823 43.139 1.00 29.87 5 THR D N 1
ATOM 4396 C CA . THR D 2 5 ? 28.011 47.751 44.438 1.00 28.61 5 THR D CA 1
ATOM 4397 C C . THR D 2 5 ? 28.941 48.049 45.595 1.00 29.23 5 THR D C 1
ATOM 4398 O O . THR D 2 5 ? 28.557 48.493 46.641 1.00 30.46 5 THR D O 1
ATOM 4402 N N . THR D 2 6 ? 30.245 47.771 45.464 1.00 29.82 6 THR D N 1
ATOM 4403 C CA . THR D 2 6 ? 31.110 47.747 46.624 1.00 28.98 6 THR D CA 1
ATOM 4404 C C . THR D 2 6 ? 32.537 47.971 46.188 1.00 27.63 6 THR D C 1
ATOM 4405 O O . THR D 2 6 ? 32.945 47.694 45.068 1.00 28.43 6 THR D O 1
ATOM 4409 N N . GLY D 2 7 ? 33.282 48.630 47.036 1.00 25.34 7 GLY D N 1
ATOM 4410 C CA . GLY D 2 7 ? 34.668 48.892 46.887 1.00 24.55 7 GLY D CA 1
ATOM 4411 C C . GLY D 2 7 ? 35.439 48.207 48.019 1.00 23.68 7 GLY D C 1
ATOM 4412 O O . GLY D 2 7 ? 34.985 48.283 49.139 1.00 23.32 7 GLY D O 1
ATOM 4413 N N . ILE D 2 8 ? 36.560 47.583 47.735 1.00 22.95 8 ILE D N 1
ATOM 4414 C CA . ILE D 2 8 ? 37.324 46.915 48.790 1.00 23.61 8 ILE D CA 1
ATOM 4415 C C . ILE D 2 8 ? 38.784 47.272 48.556 1.00 22.65 8 ILE D C 1
ATOM 4416 O O . ILE D 2 8 ? 39.139 47.425 47.375 1.00 23.43 8 ILE D O 1
ATOM 4421 N N . THR D 2 9 ? 39.570 47.383 49.584 1.00 20.95 9 THR D N 1
ATOM 4422 C CA . THR D 2 9 ? 40.990 47.510 49.544 1.00 22.73 9 THR D CA 1
ATOM 4423 C C . THR D 2 9 ? 41.575 46.457 50.473 1.00 25.52 9 THR D C 1
ATOM 4424 O O . THR D 2 9 ? 41.009 46.016 51.478 1.00 26.69 9 THR D O 1
ATOM 4428 N N . SER D 2 10 ? 42.759 45.978 50.080 1.00 26.31 10 SER D N 1
ATOM 4429 C CA . SER D 2 10 ? 43.462 44.959 50.839 1.00 24.87 10 SER D CA 1
ATOM 4430 C C . SER D 2 10 ? 44.918 45.200 50.532 1.00 27.82 10 SER D C 1
ATOM 4431 O O . SER D 2 10 ? 45.275 45.442 49.373 1.00 25.71 10 SER D O 1
ATOM 4434 N N . SER D 2 11 ? 45.765 45.101 51.548 1.00 31.07 11 SER D N 1
ATOM 4435 C CA . SER D 2 11 ? 47.206 45.006 51.251 1.00 31.65 11 SER D CA 1
ATOM 4436 C C . SER D 2 11 ? 47.470 43.709 50.524 1.00 29.53 11 SER D C 1
ATOM 4437 O O . SER D 2 11 ? 46.586 42.846 50.410 1.00 27.77 11 SER D O 1
ATOM 4440 N N . HIS D 2 12 ? 48.666 43.488 49.940 1.00 28.51 12 HIS D N 1
ATOM 4441 C CA . HIS D 2 12 ? 48.876 42.334 49.056 1.00 24.84 12 HIS D CA 1
ATOM 4442 C C . HIS D 2 12 ? 50.237 41.699 49.250 1.00 24.21 12 HIS D C 1
ATOM 4443 O O . HIS D 2 12 ? 50.875 41.151 48.329 1.00 25.81 12 HIS D O 1
ATOM 4450 N N . ILE D 2 13 ? 50.780 41.782 50.453 1.00 24.49 13 ILE D N 1
ATOM 4451 C CA . ILE D 2 13 ? 52.125 41.335 50.708 1.00 25.06 13 ILE D CA 1
ATOM 4452 C C . ILE D 2 13 ? 52.252 39.835 50.415 1.00 25.27 13 ILE D C 1
ATOM 4453 O O . ILE D 2 13 ? 51.421 38.990 50.786 1.00 21.74 13 ILE D O 1
ATOM 4458 N N . PRO D 2 14 ? 53.295 39.470 49.683 1.00 24.21 14 PRO D N 1
ATOM 4459 C CA . PRO D 2 14 ? 53.632 38.102 49.364 1.00 25.42 14 PRO D CA 1
ATOM 4460 C C . PRO D 2 14 ? 53.801 37.195 50.579 1.00 24.91 14 PRO D C 1
ATOM 4461 O O . PRO D 2 14 ? 53.234 36.113 50.558 1.00 25.77 14 PRO D O 1
ATOM 4465 N N . ALA D 2 15 ? 54.410 37.612 51.667 1.00 24.93 15 ALA D N 1
ATOM 4466 C CA . ALA D 2 15 ? 54.455 36.761 52.883 1.00 24.26 15 ALA D CA 1
ATOM 4467 C C . ALA D 2 15 ? 53.093 36.246 53.302 1.00 24.23 15 ALA D C 1
ATOM 4468 O O . ALA D 2 15 ? 53.040 35.194 53.953 1.00 26.31 15 ALA D O 1
ATOM 4470 N N . LEU D 2 16 ? 51.973 36.886 53.052 1.00 25.27 16 LEU D N 1
ATOM 4471 C CA . LEU D 2 16 ? 50.670 36.340 53.428 1.00 25.69 16 LEU D CA 1
ATOM 4472 C C . LEU D 2 16 ? 50.421 35.055 52.647 1.00 27.29 16 LEU D C 1
ATOM 4473 O O . LEU D 2 16 ? 49.824 34.122 53.186 1.00 28.73 16 LEU D O 1
ATOM 4478 N N . GLY D 2 17 ? 50.830 35.056 51.368 1.00 25.29 17 GLY D N 1
ATOM 4479 C CA . GLY D 2 17 ? 50.478 33.826 50.610 1.00 24.05 17 GLY D CA 1
ATOM 4480 C C . GLY D 2 17 ? 51.506 32.801 51.036 1.00 26.73 17 GLY D C 1
ATOM 4481 O O . GLY D 2 17 ? 51.212 31.607 51.058 1.00 28.16 17 GLY D O 1
ATOM 4482 N N . ALA D 2 18 ? 52.682 33.288 51.465 1.00 27.18 18 ALA D N 1
ATOM 4483 C CA . ALA D 2 18 ? 53.652 32.333 51.993 1.00 30.66 18 ALA D CA 1
ATOM 4484 C C . ALA D 2 18 ? 53.109 31.694 53.270 1.00 33.37 18 ALA D C 1
ATOM 4485 O O . ALA D 2 18 ? 53.231 30.461 53.420 1.00 34.61 18 ALA D O 1
ATOM 4487 N N . ALA D 2 19 ? 52.515 32.450 54.201 1.00 33.12 19 ALA D N 1
ATOM 4488 C CA . ALA D 2 19 ? 51.939 31.870 55.388 1.00 34.19 19 ALA D CA 1
ATOM 4489 C C . ALA D 2 19 ? 50.831 30.837 55.067 1.00 37.15 19 ALA D C 1
ATOM 4490 O O . ALA D 2 19 ? 50.646 29.921 55.890 1.00 36.60 19 ALA D O 1
ATOM 4492 N N . ILE D 2 20 ? 50.036 31.067 54.022 1.00 36.70 20 ILE D N 1
ATOM 4493 C CA . ILE D 2 20 ? 48.991 30.163 53.622 1.00 38.94 20 ILE D CA 1
ATOM 4494 C C . ILE D 2 20 ? 49.617 28.867 53.118 1.00 41.12 20 ILE D C 1
ATOM 4495 O O . ILE D 2 20 ? 49.214 27.805 53.572 1.00 44.19 20 ILE D O 1
ATOM 4500 N N . GLN D 2 21 ? 50.647 28.946 52.310 1.00 42.45 21 GLN D N 1
ATOM 4501 C CA . GLN D 2 21 ? 51.273 27.758 51.758 1.00 42.27 21 GLN D CA 1
ATOM 4502 C C . GLN D 2 21 ? 51.978 26.962 52.856 1.00 42.60 21 GLN D C 1
ATOM 4503 O O . GLN D 2 21 ? 52.064 25.758 52.637 1.00 40.60 21 GLN D O 1
ATOM 4509 N N . THR D 2 22 ? 52.534 27.608 53.892 1.00 41.81 22 THR D N 1
ATOM 4510 C CA . THR D 2 22 ? 53.362 26.818 54.813 1.00 40.49 22 THR D CA 1
ATOM 4511 C C . THR D 2 22 ? 52.538 26.492 56.049 1.00 40.01 22 THR D C 1
ATOM 4512 O O . THR D 2 22 ? 53.044 26.138 57.090 1.00 42.38 22 THR D O 1
ATOM 4516 N N . GLY D 2 23 ? 51.220 26.576 56.028 1.00 39.20 23 GLY D N 1
ATOM 4517 C CA . GLY D 2 23 ? 50.376 26.531 57.201 1.00 37.38 23 GLY D CA 1
ATOM 4518 C C . GLY D 2 23 ? 50.856 27.285 58.409 1.00 37.25 23 GLY D C 1
ATOM 4519 O O . GLY D 2 23 ? 50.534 26.853 59.523 1.00 39.74 23 GLY D O 1
ATOM 4520 N N . THR D 2 24 ? 51.533 28.422 58.363 1.00 36.66 24 THR D N 1
ATOM 4521 C CA . THR D 2 24 ? 51.866 29.223 59.542 1.00 35.22 24 THR D CA 1
ATOM 4522 C C . THR D 2 24 ? 50.850 30.336 59.759 1.00 35.60 24 THR D C 1
ATOM 4523 O O . THR D 2 24 ? 50.950 31.185 60.672 1.00 33.12 24 THR D O 1
ATOM 4527 N N . SER D 2 25 ? 49.799 30.252 58.948 1.00 34.08 25 SER D N 1
ATOM 4528 C CA . SER D 2 25 ? 48.781 31.285 58.986 1.00 37.64 25 SER D CA 1
ATOM 4529 C C . SER D 2 25 ? 48.140 31.411 60.342 1.00 37.58 25 SER D C 1
ATOM 4530 O O . SER D 2 25 ? 47.463 32.385 60.621 1.00 38.92 25 SER D O 1
ATOM 4533 N N . ASP D 2 26 ? 48.330 30.494 61.261 1.00 40.40 26 ASP D N 1
ATOM 4534 C CA . ASP D 2 26 ? 47.621 30.528 62.544 1.00 42.04 26 ASP D CA 1
ATOM 4535 C C . ASP D 2 26 ? 48.631 30.654 63.679 1.00 40.23 26 ASP D C 1
ATOM 4536 O O . ASP D 2 26 ? 48.189 30.654 64.823 1.00 39.89 26 ASP D O 1
ATOM 4541 N N . ASN D 2 27 ? 49.910 30.857 63.334 1.00 37.57 27 ASN D N 1
ATOM 4542 C CA . ASN D 2 27 ? 50.879 31.005 64.429 1.00 35.88 27 ASN D CA 1
ATOM 4543 C C . ASN D 2 27 ? 50.666 32.283 65.210 1.00 36.75 27 ASN D C 1
ATOM 4544 O O . ASN D 2 27 ? 49.666 32.986 64.986 1.00 36.49 27 ASN D O 1
ATOM 4549 N N . ASP D 2 28 ? 51.522 32.614 66.153 1.00 35.60 28 ASP D N 1
ATOM 4550 C CA . ASP D 2 28 ? 51.441 33.816 66.950 1.00 37.80 28 ASP D CA 1
ATOM 4551 C C . ASP D 2 28 ? 51.541 35.129 66.169 1.00 37.81 28 ASP D C 1
ATOM 4552 O O . ASP D 2 28 ? 51.063 36.188 66.618 1.00 36.62 28 ASP D O 1
ATOM 4557 N N . TYR D 2 29 ? 52.277 35.101 65.042 1.00 35.29 29 TYR D N 1
ATOM 4558 C CA . TYR D 2 29 ? 52.491 36.347 64.280 1.00 32.70 29 TYR D CA 1
ATOM 4559 C C . TYR D 2 29 ? 51.364 36.509 63.276 1.00 31.78 29 TYR D C 1
ATOM 4560 O O . TYR D 2 29 ? 50.757 37.578 63.223 1.00 32.31 29 TYR D O 1
ATOM 4569 N N . TRP D 2 30 ? 51.005 35.499 62.500 1.00 31.18 30 TRP D N 1
ATOM 4570 C CA . TRP D 2 30 ? 50.055 35.602 61.417 1.00 31.96 30 TRP D CA 1
ATOM 4571 C C . TRP D 2 30 ? 48.606 35.532 61.856 1.00 31.88 30 TRP D C 1
ATOM 4572 O O . TRP D 2 30 ? 47.707 36.075 61.211 1.00 31.82 30 TRP D O 1
ATOM 4583 N N . GLY D 2 31 ? 48.328 34.916 62.995 1.00 33.13 31 GLY D N 1
ATOM 4584 C CA . GLY D 2 31 ? 46.973 34.639 63.437 1.00 30.01 31 GLY D CA 1
ATOM 4585 C C . GLY D 2 31 ? 46.068 35.837 63.469 1.00 29.30 31 GLY D C 1
ATOM 4586 O O . GLY D 2 31 ? 44.965 35.832 62.926 1.00 30.03 31 GLY D O 1
ATOM 4587 N N . PRO D 2 32 ? 46.509 36.914 64.087 1.00 30.18 32 PRO D N 1
ATOM 4588 C CA . PRO D 2 32 ? 45.691 38.122 64.243 1.00 29.86 32 PRO D CA 1
ATOM 4589 C C . PRO D 2 32 ? 45.453 38.740 62.870 1.00 31.36 32 PRO D C 1
ATOM 4590 O O . PRO D 2 32 ? 44.353 39.219 62.569 1.00 32.76 32 PRO D O 1
ATOM 4594 N N . VAL D 2 33 ? 46.383 38.571 61.937 1.00 30.98 33 VAL D N 1
ATOM 4595 C CA . VAL D 2 33 ? 46.145 39.095 60.576 1.00 29.94 33 VAL D CA 1
ATOM 4596 C C . VAL D 2 33 ? 45.016 38.309 59.950 1.00 29.88 33 VAL D C 1
ATOM 4597 O O . VAL D 2 33 ? 44.046 38.915 59.450 1.00 28.36 33 VAL D O 1
ATOM 4601 N N . PHE D 2 34 ? 45.114 36.967 60.042 1.00 28.27 34 PHE D N 1
ATOM 4602 C CA . PHE D 2 34 ? 44.043 36.193 59.354 1.00 30.16 34 PHE D CA 1
ATOM 4603 C C . PHE D 2 34 ? 42.679 36.363 60.005 1.00 30.79 34 PHE D C 1
ATOM 4604 O O . PHE D 2 34 ? 41.593 36.353 59.410 1.00 30.25 34 PHE D O 1
ATOM 4612 N N . LYS D 2 35 ? 42.699 36.485 61.331 1.00 33.54 35 LYS D N 1
ATOM 4613 C CA . LYS D 2 35 ? 41.415 36.662 62.022 1.00 35.25 35 LYS D CA 1
ATOM 4614 C C . LYS D 2 35 ? 40.770 37.941 61.512 1.00 33.93 35 LYS D C 1
ATOM 4615 O O . LYS D 2 35 ? 39.556 38.056 61.328 1.00 33.23 35 LYS D O 1
ATOM 4621 N N . GLY D 2 36 ? 41.561 38.976 61.224 1.00 33.56 36 GLY D N 1
ATOM 4622 C CA . GLY D 2 36 ? 41.029 40.268 60.786 1.00 33.60 36 GLY D CA 1
ATOM 4623 C C . GLY D 2 36 ? 40.292 40.214 59.448 1.00 32.24 36 GLY D C 1
ATOM 4624 O O . GLY D 2 36 ? 39.413 41.030 59.131 1.00 31.13 36 GLY D O 1
ATOM 4625 N N . TYR D 2 37 ? 40.650 39.226 58.638 1.00 30.87 37 TYR D N 1
ATOM 4626 C CA . TYR D 2 37 ? 40.062 39.040 57.330 1.00 31.66 37 TYR D CA 1
ATOM 4627 C C . TYR D 2 37 ? 38.812 38.165 57.407 1.00 33.79 37 TYR D C 1
ATOM 4628 O O . TYR D 2 37 ? 37.959 38.114 56.474 1.00 34.24 37 TYR D O 1
ATOM 4637 N N . GLN D 2 38 ? 38.662 37.506 58.571 1.00 32.56 38 GLN D N 1
ATOM 4638 C CA . GLN D 2 38 ? 37.538 36.562 58.620 1.00 32.84 38 GLN D CA 1
ATOM 4639 C C . GLN D 2 38 ? 36.185 37.185 58.378 1.00 29.24 38 GLN D C 1
ATOM 4640 O O . GLN D 2 38 ? 35.336 36.656 57.670 1.00 30.20 38 GLN D O 1
ATOM 4646 N N . PRO D 2 39 ? 35.879 38.306 58.996 1.00 27.44 39 PRO D N 1
ATOM 4647 C CA . PRO D 2 39 ? 34.636 39.000 58.736 1.00 26.88 39 PRO D CA 1
ATOM 4648 C C . PRO D 2 39 ? 34.510 39.322 57.252 1.00 29.70 39 PRO D C 1
ATOM 4649 O O . PRO D 2 39 ? 33.368 39.297 56.765 1.00 31.12 39 PRO D O 1
ATOM 4653 N N . ILE D 2 40 ? 35.587 39.695 56.558 1.00 31.06 40 ILE D N 1
ATOM 4654 C CA . ILE D 2 40 ? 35.420 39.921 55.102 1.00 33.67 40 ILE D CA 1
ATOM 4655 C C . ILE D 2 40 ? 35.058 38.613 54.401 1.00 33.77 40 ILE D C 1
ATOM 4656 O O . ILE D 2 40 ? 34.177 38.537 53.530 1.00 33.21 40 ILE D O 1
ATOM 4661 N N . ARG D 2 41 ? 35.769 37.556 54.833 1.00 34.86 41 ARG D N 1
ATOM 4662 C CA . ARG D 2 41 ? 35.567 36.262 54.183 1.00 36.74 41 ARG D CA 1
ATOM 4663 C C . ARG D 2 41 ? 34.127 35.806 54.345 1.00 36.46 41 ARG D C 1
ATOM 4664 O O . ARG D 2 41 ? 33.583 35.283 53.384 1.00 36.89 41 ARG D O 1
ATOM 4672 N N . ASP D 2 42 ? 33.534 36.045 55.518 1.00 36.05 42 ASP D N 1
ATOM 4673 C CA . ASP D 2 42 ? 32.164 35.605 55.742 1.00 37.26 42 ASP D CA 1
ATOM 4674 C C . ASP D 2 42 ? 31.176 36.510 55.031 1.00 35.81 42 ASP D C 1
ATOM 4675 O O . ASP D 2 42 ? 30.215 35.983 54.492 1.00 36.70 42 ASP D O 1
ATOM 4680 N N . TRP D 2 43 ? 31.403 37.819 55.048 1.00 33.40 43 TRP D N 1
ATOM 4681 C CA . TRP D 2 43 ? 30.475 38.769 54.445 1.00 32.94 43 TRP D CA 1
ATOM 4682 C C . TRP D 2 43 ? 30.344 38.478 52.950 1.00 34.30 43 TRP D C 1
ATOM 4683 O O . TRP D 2 43 ? 29.224 38.357 52.447 1.00 34.22 43 TRP D O 1
ATOM 4694 N N . ILE D 2 44 ? 31.481 38.247 52.262 1.00 32.71 44 ILE D N 1
ATOM 4695 C CA . ILE D 2 44 ? 31.392 38.272 50.796 1.00 34.40 44 ILE D CA 1
ATOM 4696 C C . ILE D 2 44 ? 30.689 36.993 50.374 1.00 39.08 44 ILE D C 1
ATOM 4697 O O . ILE D 2 44 ? 30.165 36.913 49.244 1.00 39.04 44 ILE D O 1
ATOM 4702 N N . LYS D 2 45 ? 30.711 36.007 51.302 1.00 41.62 45 LYS D N 1
ATOM 4703 C CA . LYS D 2 45 ? 30.191 34.685 50.931 1.00 45.98 45 LYS D CA 1
ATOM 4704 C C . LYS D 2 45 ? 28.676 34.643 51.045 1.00 48.52 45 LYS D C 1
ATOM 4705 O O . LYS D 2 45 ? 28.056 33.734 50.516 1.00 49.87 45 LYS D O 1
ATOM 4711 N N . GLN D 2 46 ? 28.080 35.579 51.793 1.00 52.10 46 GLN D N 1
ATOM 4712 C CA . GLN D 2 46 ? 26.654 35.614 52.041 1.00 53.65 46 GLN D CA 1
ATOM 4713 C C . GLN D 2 46 ? 25.858 35.828 50.768 1.00 54.64 46 GLN D C 1
ATOM 4714 O O . GLN D 2 46 ? 26.358 36.200 49.711 1.00 55.56 46 GLN D O 1
ATOM 4720 N N . PRO D 2 47 ? 24.571 35.542 50.876 1.00 55.39 47 PRO D N 1
ATOM 4721 C CA . PRO D 2 47 ? 23.724 35.349 49.692 1.00 54.21 47 PRO D CA 1
ATOM 4722 C C . PRO D 2 47 ? 23.596 36.758 49.152 1.00 52.48 47 PRO D C 1
ATOM 4723 O O . PRO D 2 47 ? 23.354 37.566 50.063 1.00 53.14 47 PRO D O 1
ATOM 4727 N N . GLY D 2 48 ? 23.904 37.048 47.898 1.00 50.60 48 GLY D N 1
ATOM 4728 C CA . GLY D 2 48 ? 23.816 38.457 47.511 1.00 49.17 48 GLY D CA 1
ATOM 4729 C C . GLY D 2 48 ? 25.060 39.321 47.572 1.00 46.64 48 GLY D C 1
ATOM 4730 O O . GLY D 2 48 ? 25.100 40.297 46.819 1.00 46.16 48 GLY D O 1
ATOM 4731 N N . ASN D 2 49 ? 26.101 38.996 48.327 1.00 44.01 49 ASN D N 1
ATOM 4732 C CA . ASN D 2 49 ? 27.332 39.762 48.354 1.00 40.00 49 ASN D CA 1
ATOM 4733 C C . ASN D 2 49 ? 28.424 39.334 47.375 1.00 38.43 49 ASN D C 1
ATOM 4734 O O . ASN D 2 49 ? 29.329 40.126 47.050 1.00 36.45 49 ASN D O 1
ATOM 4739 N N . MET D 2 50 ? 28.394 38.083 46.902 1.00 35.28 50 MET D N 1
ATOM 4740 C CA . MET D 2 50 ? 29.469 37.594 46.035 1.00 34.62 50 MET D CA 1
ATOM 4741 C C . MET D 2 50 ? 29.357 38.353 44.713 1.00 33.70 50 MET D C 1
ATOM 4742 O O . MET D 2 50 ? 28.324 38.204 44.088 1.00 37.04 50 MET D O 1
ATOM 4747 N N . PRO D 2 51 ? 30.370 39.043 44.259 1.00 32.28 51 PRO D N 1
ATOM 4748 C CA . PRO D 2 51 ? 30.329 39.761 42.991 1.00 30.92 51 PRO D CA 1
ATOM 4749 C C . PRO D 2 51 ? 30.330 38.839 41.799 1.00 27.76 51 PRO D C 1
ATOM 4750 O O . PRO D 2 51 ? 30.877 37.735 41.869 1.00 24.69 51 PRO D O 1
ATOM 4754 N N . ASP D 2 52 ? 29.715 39.266 40.699 1.00 28.42 52 ASP D N 1
ATOM 4755 C CA . ASP D 2 52 ? 29.937 38.505 39.439 1.00 25.86 52 ASP D CA 1
ATOM 4756 C C . ASP D 2 52 ? 31.334 38.781 38.930 1.00 26.53 52 ASP D C 1
ATOM 4757 O O . ASP D 2 52 ? 31.928 37.843 38.415 1.00 27.12 52 ASP D O 1
ATOM 4762 N N . VAL D 2 53 ? 31.813 40.033 39.104 1.00 25.50 53 VAL D N 1
ATOM 4763 C CA . VAL D 2 53 ? 33.107 40.382 38.526 1.00 24.84 53 VAL D CA 1
ATOM 4764 C C . VAL D 2 53 ? 33.780 41.388 39.472 1.00 25.41 53 VAL D C 1
ATOM 4765 O O . VAL D 2 53 ? 33.133 42.294 40.029 1.00 27.14 53 VAL D O 1
ATOM 4769 N N . VAL D 2 54 ? 35.081 41.271 39.592 1.00 23.18 54 VAL D N 1
ATOM 4770 C CA . VAL D 2 54 ? 35.965 42.132 40.333 1.00 24.10 54 VAL D CA 1
ATOM 4771 C C . VAL D 2 54 ? 36.932 42.835 39.371 1.00 25.84 54 VAL D C 1
ATOM 4772 O O . VAL D 2 54 ? 37.780 42.173 38.748 1.00 29.41 54 VAL D O 1
ATOM 4776 N N . ILE D 2 55 ? 36.771 44.132 39.213 1.00 23.11 55 ILE D N 1
ATOM 4777 C CA . ILE D 2 55 ? 37.846 44.903 38.612 1.00 22.07 55 ILE D CA 1
ATOM 4778 C C . ILE D 2 55 ? 38.942 45.068 39.651 1.00 21.91 55 ILE D C 1
ATOM 4779 O O . ILE D 2 55 ? 38.753 45.814 40.595 1.00 21.78 55 ILE D O 1
ATOM 4784 N N . LEU D 2 56 ? 40.138 44.509 39.417 1.00 20.72 56 LEU D N 1
ATOM 4785 C CA . LEU D 2 56 ? 41.137 44.475 40.444 1.00 21.31 56 LEU D CA 1
ATOM 4786 C C . LEU D 2 56 ? 42.282 45.388 40.086 1.00 19.58 56 LEU D C 1
ATOM 4787 O O . LEU D 2 56 ? 43.142 45.057 39.276 1.00 19.22 56 LEU D O 1
ATOM 4792 N N . VAL D 2 57 ? 42.461 46.473 40.810 1.00 19.82 57 VAL D N 1
ATOM 4793 C CA . VAL D 2 57 ? 43.401 47.550 40.530 1.00 18.95 57 VAL D CA 1
ATOM 4794 C C . VAL D 2 57 ? 44.624 47.356 41.413 1.00 20.34 57 VAL D C 1
ATOM 4795 O O . VAL D 2 57 ? 44.549 47.358 42.659 1.00 21.91 57 VAL D O 1
ATOM 4799 N N . TYR D 2 58 ? 45.815 47.201 40.833 1.00 19.05 58 TYR D N 1
ATOM 4800 C CA . TYR D 2 58 ? 47.005 46.881 41.584 1.00 18.89 58 TYR D CA 1
ATOM 4801 C C . TYR D 2 58 ? 48.207 47.331 40.776 1.00 21.98 58 TYR D C 1
ATOM 4802 O O . TYR D 2 58 ? 48.074 47.631 39.588 1.00 22.78 58 TYR D O 1
ATOM 4811 N N . ASN D 2 59 ? 49.390 47.389 41.377 1.00 23.92 59 ASN D N 1
ATOM 4812 C CA . ASN D 2 59 ? 50.609 47.689 40.657 1.00 24.66 59 ASN D CA 1
ATOM 4813 C C . ASN D 2 59 ? 51.340 46.398 40.249 1.00 25.54 59 ASN D C 1
ATOM 4814 O O . ASN D 2 59 ? 51.546 45.583 41.159 1.00 26.37 59 ASN D O 1
ATOM 4819 N N . ASP D 2 60 ? 51.709 46.229 38.980 1.00 23.27 60 ASP D N 1
ATOM 4820 C CA . ASP D 2 60 ? 52.576 45.082 38.648 1.00 22.90 60 ASP D CA 1
ATOM 4821 C C . ASP D 2 60 ? 53.914 45.264 39.343 1.00 23.29 60 ASP D C 1
ATOM 4822 O O . ASP D 2 60 ? 54.477 46.395 39.415 1.00 23.72 60 ASP D O 1
ATOM 4827 N N . HIS D 2 61 ? 54.467 44.213 39.947 1.00 20.50 61 HIS D N 1
ATOM 4828 C CA . HIS D 2 61 ? 55.742 44.392 40.632 1.00 20.00 61 HIS D CA 1
ATOM 4829 C C . HIS D 2 61 ? 56.900 43.918 39.768 1.00 22.15 61 HIS D C 1
ATOM 4830 O O . HIS D 2 61 ? 57.676 43.044 40.178 1.00 21.38 61 HIS D O 1
ATOM 4837 N N . ALA D 2 62 ? 57.024 44.509 38.579 1.00 20.85 62 ALA D N 1
ATOM 4838 C CA . ALA D 2 62 ? 58.063 44.086 37.626 1.00 21.54 62 ALA D CA 1
ATOM 4839 C C . ALA D 2 62 ? 57.922 42.574 37.390 1.00 23.47 62 ALA D C 1
ATOM 4840 O O . ALA D 2 62 ? 58.842 41.766 37.570 1.00 21.96 62 ALA D O 1
ATOM 4842 N N . SER D 2 63 ? 56.689 42.195 37.005 1.00 22.82 63 SER D N 1
ATOM 4843 C CA . SER D 2 63 ? 56.382 40.796 36.740 1.00 24.15 63 SER D CA 1
ATOM 4844 C C . SER D 2 63 ? 55.865 40.691 35.313 1.00 24.35 63 SER D C 1
ATOM 4845 O O . SER D 2 63 ? 56.639 40.230 34.486 1.00 24.23 63 SER D O 1
ATOM 4848 N N . ALA D 2 64 ? 54.671 41.148 35.010 1.00 21.97 64 ALA D N 1
ATOM 4849 C CA . ALA D 2 64 ? 54.222 41.268 33.651 1.00 22.93 64 ALA D CA 1
ATOM 4850 C C . ALA D 2 64 ? 55.023 42.297 32.845 1.00 24.11 64 ALA D C 1
ATOM 4851 O O . ALA D 2 64 ? 54.953 42.227 31.597 1.00 23.20 64 ALA D O 1
ATOM 4853 N N . PHE D 2 65 ? 55.640 43.292 33.500 1.00 23.13 65 PHE D N 1
ATOM 4854 C CA . PHE D 2 65 ? 56.334 44.319 32.677 1.00 23.65 65 PHE D CA 1
ATOM 4855 C C . PHE D 2 65 ? 57.777 44.452 33.106 1.00 24.72 65 PHE D C 1
ATOM 4856 O O . PHE D 2 65 ? 58.075 44.585 34.302 1.00 27.73 65 PHE D O 1
ATOM 4864 N N . ASP D 2 66 ? 58.745 44.376 32.229 1.00 24.62 66 ASP D N 1
ATOM 4865 C CA . ASP D 2 66 ? 60.137 44.605 32.573 1.00 24.91 66 ASP D CA 1
ATOM 4866 C C . ASP D 2 66 ? 60.519 46.039 32.168 1.00 24.96 66 ASP D C 1
ATOM 4867 O O . ASP D 2 66 ? 59.645 46.882 31.989 1.00 23.11 66 ASP D O 1
ATOM 4872 N N . MET D 2 67 ? 61.787 46.364 31.972 1.00 25.13 67 MET D N 1
ATOM 4873 C CA . MET D 2 67 ? 62.252 47.695 31.623 1.00 23.61 67 MET D CA 1
ATOM 4874 C C . MET D 2 67 ? 61.897 48.037 30.180 1.00 24.73 67 MET D C 1
ATOM 4875 O O . MET D 2 67 ? 61.870 49.241 29.877 1.00 23.68 67 MET D O 1
ATOM 4880 N N . ASN D 2 68 ? 61.521 47.065 29.336 1.00 21.58 68 ASN D N 1
ATOM 4881 C CA . ASN D 2 68 ? 61.253 47.405 27.959 1.00 25.43 68 ASN D CA 1
ATOM 4882 C C . ASN D 2 68 ? 59.883 48.001 27.648 1.00 24.59 68 ASN D C 1
ATOM 4883 O O . ASN D 2 68 ? 59.791 48.641 26.588 1.00 23.27 68 ASN D O 1
ATOM 4888 N N . ILE D 2 69 ? 58.841 47.781 28.422 1.00 23.11 69 ILE D N 1
ATOM 4889 C CA . ILE D 2 69 ? 57.486 48.256 28.100 1.00 23.55 69 ILE D CA 1
ATOM 4890 C C . ILE D 2 69 ? 56.832 48.659 29.424 1.00 24.66 69 ILE D C 1
ATOM 4891 O O . ILE D 2 69 ? 56.581 47.777 30.255 1.00 26.34 69 ILE D O 1
ATOM 4896 N N . ILE D 2 70 ? 56.641 49.935 29.729 1.00 24.81 70 ILE D N 1
ATOM 4897 C CA . ILE D 2 70 ? 56.116 50.398 31.009 1.00 22.07 70 ILE D CA 1
ATOM 4898 C C . ILE D 2 70 ? 54.886 51.229 30.764 1.00 20.18 70 ILE D C 1
ATOM 4899 O O . ILE D 2 70 ? 55.023 52.403 30.387 1.00 19.48 70 ILE D O 1
ATOM 4904 N N . PRO D 2 71 ? 53.710 50.666 30.882 1.00 21.07 71 PRO D N 1
ATOM 4905 C CA . PRO D 2 71 ? 52.492 51.431 30.643 1.00 22.12 71 PRO D CA 1
ATOM 4906 C C . PRO D 2 71 ? 52.069 52.120 31.926 1.00 22.62 71 PRO D C 1
ATOM 4907 O O . PRO D 2 71 ? 52.206 51.525 32.984 1.00 26.60 71 PRO D O 1
ATOM 4911 N N . THR D 2 72 ? 51.474 53.276 31.894 1.00 21.09 72 THR D N 1
ATOM 4912 C CA . THR D 2 72 ? 50.827 53.904 33.060 1.00 19.19 72 THR D CA 1
ATOM 4913 C C . THR D 2 72 ? 49.597 53.129 33.501 1.00 19.02 72 THR D C 1
ATOM 4914 O O . THR D 2 72 ? 49.432 52.825 34.698 1.00 20.56 72 THR D O 1
ATOM 4918 N N . PHE D 2 73 ? 48.641 52.897 32.645 1.00 18.35 73 PHE D N 1
ATOM 4919 C CA . PHE D 2 73 ? 47.363 52.230 32.923 1.00 20.14 73 PHE D CA 1
ATOM 4920 C C . PHE D 2 73 ? 47.135 51.125 31.875 1.00 21.47 73 PHE D C 1
ATOM 4921 O O . PHE D 2 73 ? 47.257 51.361 30.639 1.00 21.34 73 PHE D O 1
ATOM 4929 N N . ALA D 2 74 ? 46.793 49.937 32.337 1.00 20.45 74 ALA D N 1
ATOM 4930 C CA . ALA D 2 74 ? 46.684 48.782 31.440 1.00 21.30 74 ALA D CA 1
ATOM 4931 C C . ALA D 2 74 ? 45.461 48.004 31.894 1.00 21.74 74 ALA D C 1
ATOM 4932 O O . ALA D 2 74 ? 45.165 48.071 33.079 1.00 22.53 74 ALA D O 1
ATOM 4934 N N . ILE D 2 75 ? 44.773 47.303 30.979 1.00 22.08 75 ILE D N 1
ATOM 4935 C CA . ILE D 2 75 ? 43.626 46.519 31.483 1.00 21.40 75 ILE D CA 1
ATOM 4936 C C . ILE D 2 75 ? 43.689 45.107 30.908 1.00 22.50 75 ILE D C 1
ATOM 4937 O O . ILE D 2 75 ? 43.942 45.006 29.697 1.00 21.52 75 ILE D O 1
ATOM 4942 N N . GLY D 2 76 ? 43.481 44.053 31.687 1.00 22.37 76 GLY D N 1
ATOM 4943 C CA . GLY D 2 76 ? 43.564 42.690 31.083 1.00 21.75 76 GLY D CA 1
ATOM 4944 C C . GLY D 2 76 ? 42.285 42.222 30.441 1.00 21.50 76 GLY D C 1
ATOM 4945 O O . GLY D 2 76 ? 41.229 42.029 31.077 1.00 21.81 76 GLY D O 1
ATOM 4946 N N . CYS D 2 77 ? 42.273 41.971 29.149 1.00 20.14 77 CYS D N 1
ATOM 4947 C CA . CYS D 2 77 ? 41.042 41.599 28.445 1.00 20.07 77 CYS D CA 1
ATOM 4948 C C . CYS D 2 77 ? 41.084 40.127 28.015 1.00 22.30 77 CYS D C 1
ATOM 4949 O O . CYS D 2 77 ? 40.171 39.730 27.313 1.00 20.48 77 CYS D O 1
ATOM 4952 N N . ALA D 2 78 ? 42.112 39.385 28.413 1.00 21.55 78 ALA D N 1
ATOM 4953 C CA . ALA D 2 78 ? 42.152 37.975 28.207 1.00 24.18 78 ALA D CA 1
ATOM 4954 C C . ALA D 2 78 ? 41.091 37.252 29.058 1.00 27.41 78 ALA D C 1
ATOM 4955 O O . ALA D 2 78 ? 40.597 37.616 30.150 1.00 27.78 78 ALA D O 1
ATOM 4957 N N . GLU D 2 79 ? 40.827 36.073 28.540 1.00 28.49 79 GLU D N 1
ATOM 4958 C CA . GLU D 2 79 ? 39.995 35.016 29.113 1.00 32.58 79 GLU D CA 1
ATOM 4959 C C . GLU D 2 79 ? 40.663 34.393 30.335 1.00 29.05 79 GLU D C 1
ATOM 4960 O O . GLU D 2 79 ? 39.963 34.225 31.331 1.00 30.27 79 GLU D O 1
ATOM 4966 N N . THR D 2 80 ? 41.971 34.281 30.398 1.00 26.70 80 THR D N 1
ATOM 4967 C CA . THR D 2 80 ? 42.680 33.584 31.474 1.00 27.29 80 THR D CA 1
ATOM 4968 C C . THR D 2 80 ? 43.986 34.245 31.856 1.00 24.35 80 THR D C 1
ATOM 4969 O O . THR D 2 80 ? 44.745 34.621 30.950 1.00 23.65 80 THR D O 1
ATOM 4973 N N . PHE D 2 81 ? 44.313 34.301 33.146 1.00 21.78 81 PHE D N 1
ATOM 4974 C CA . PHE D 2 81 ? 45.652 34.800 33.505 1.00 23.04 81 PHE D CA 1
ATOM 4975 C C . PHE D 2 81 ? 46.377 33.842 34.453 1.00 25.84 81 PHE D C 1
ATOM 4976 O O . PHE D 2 81 ? 45.809 33.397 35.495 1.00 28.15 81 PHE D O 1
ATOM 4984 N N . LYS D 2 82 ? 47.603 33.450 34.189 1.00 24.97 82 LYS D N 1
ATOM 4985 C CA . LYS D 2 82 ? 48.417 32.614 35.045 1.00 29.35 82 LYS D CA 1
ATOM 4986 C C . LYS D 2 82 ? 49.104 33.399 36.165 1.00 30.11 82 LYS D C 1
ATOM 4987 O O . LYS D 2 82 ? 49.533 34.530 35.967 1.00 28.01 82 LYS D O 1
ATOM 4993 N N . PRO D 2 83 ? 49.377 32.689 37.270 1.00 28.53 83 PRO D N 1
ATOM 4994 C CA . PRO D 2 83 ? 50.038 33.349 38.382 1.00 26.54 83 PRO D CA 1
ATOM 4995 C C . PRO D 2 83 ? 51.480 33.548 37.999 1.00 27.08 83 PRO D C 1
ATOM 4996 O O . PRO D 2 83 ? 52.059 32.593 37.455 1.00 27.31 83 PRO D O 1
ATOM 5000 N N . ALA D 2 84 ? 52.121 34.704 38.207 1.00 24.34 84 ALA D N 1
ATOM 5001 C CA . ALA D 2 84 ? 53.490 34.855 37.755 1.00 22.78 84 ALA D CA 1
ATOM 5002 C C . ALA D 2 84 ? 54.461 33.982 38.569 1.00 24.07 84 ALA D C 1
ATOM 5003 O O . ALA D 2 84 ? 54.171 33.693 39.732 1.00 23.22 84 ALA D O 1
ATOM 5005 N N . ASP D 2 85 ? 55.607 33.673 37.969 1.00 22.99 85 ASP D N 1
ATOM 5006 C CA . ASP D 2 85 ? 56.702 33.087 38.745 1.00 23.89 85 ASP D CA 1
ATOM 5007 C C . ASP D 2 85 ? 57.589 34.263 39.158 1.00 25.68 85 ASP D C 1
ATOM 5008 O O . ASP D 2 85 ? 58.165 34.949 38.278 1.00 26.32 85 ASP D O 1
ATOM 5013 N N . GLU D 2 86 ? 57.616 34.512 40.478 1.00 24.48 86 GLU D N 1
ATOM 5014 C CA . GLU D 2 86 ? 58.368 35.649 40.971 1.00 26.35 86 GLU D CA 1
ATOM 5015 C C . GLU D 2 86 ? 59.701 35.220 41.531 1.00 26.34 86 GLU D C 1
ATOM 5016 O O . GLU D 2 86 ? 60.354 36.018 42.201 1.00 25.21 86 GLU D O 1
ATOM 5022 N N . GLY D 2 87 ? 60.188 34.021 41.175 1.00 30.36 87 GLY D N 1
ATOM 5023 C CA . GLY D 2 87 ? 61.472 33.577 41.817 1.00 29.16 87 GLY D CA 1
ATOM 5024 C C . GLY D 2 87 ? 61.327 32.319 42.636 1.00 31.11 87 GLY D C 1
ATOM 5025 O O . GLY D 2 87 ? 62.288 31.589 42.838 1.00 31.48 87 GLY D O 1
ATOM 5026 N N . TRP D 2 88 ? 60.165 31.956 43.147 1.00 32.47 88 TRP D N 1
ATOM 5027 C CA . TRP D 2 88 ? 59.869 30.795 43.926 1.00 33.15 88 TRP D CA 1
ATOM 5028 C C . TRP D 2 88 ? 59.108 29.774 43.078 1.00 34.72 88 TRP D C 1
ATOM 5029 O O . TRP D 2 88 ? 58.693 28.746 43.579 1.00 34.88 88 TRP D O 1
ATOM 5040 N N . GLY D 2 89 ? 58.868 30.003 41.805 1.00 32.77 89 GLY D N 1
ATOM 5041 C CA . GLY D 2 89 ? 57.937 29.194 41.053 1.00 33.17 89 GLY D CA 1
ATOM 5042 C C . GLY D 2 89 ? 56.569 29.850 41.114 1.00 32.28 89 GLY D C 1
ATOM 5043 O O . GLY D 2 89 ? 56.288 30.597 42.028 1.00 32.60 89 GLY D O 1
ATOM 5044 N N . PRO D 2 90 ? 55.701 29.526 40.179 1.00 32.42 90 PRO D N 1
ATOM 5045 C CA . PRO D 2 90 ? 54.351 30.051 40.188 1.00 32.77 90 PRO D CA 1
ATOM 5046 C C . PRO D 2 90 ? 53.631 29.793 41.501 1.00 35.72 90 PRO D C 1
ATOM 5047 O O . PRO D 2 90 ? 53.668 28.669 42.046 1.00 36.18 90 PRO D O 1
ATOM 5051 N N . ARG D 2 91 ? 52.924 30.804 42.033 1.00 35.91 91 ARG D N 1
ATOM 5052 C CA . ARG D 2 91 ? 52.027 30.573 43.156 1.00 35.47 91 ARG D CA 1
ATOM 5053 C C . ARG D 2 91 ? 51.054 29.438 42.816 1.00 34.64 91 ARG D C 1
ATOM 5054 O O . ARG D 2 91 ? 50.372 29.443 41.803 1.00 28.36 91 ARG D O 1
ATOM 5062 N N . PRO D 2 92 ? 50.885 28.523 43.777 1.00 36.31 92 PRO D N 1
ATOM 5063 C CA . PRO D 2 92 ? 50.026 27.368 43.564 1.00 35.29 92 PRO D CA 1
ATOM 5064 C C . PRO D 2 92 ? 48.595 27.771 43.821 1.00 35.12 92 PRO D C 1
ATOM 5065 O O . PRO D 2 92 ? 48.042 27.383 44.868 1.00 38.24 92 PRO D O 1
ATOM 5069 N N . VAL D 2 93 ? 47.960 28.627 43.016 1.00 32.11 93 VAL D N 1
ATOM 5070 C CA . VAL D 2 93 ? 46.545 28.959 43.173 1.00 27.91 93 VAL D CA 1
ATOM 5071 C C . VAL D 2 93 ? 45.906 28.817 41.818 1.00 28.71 93 VAL D C 1
ATOM 5072 O O . VAL D 2 93 ? 46.559 28.756 40.746 1.00 29.52 93 VAL D O 1
ATOM 5076 N N . PRO D 2 94 ? 44.603 28.626 41.784 1.00 27.88 94 PRO D N 1
ATOM 5077 C CA . PRO D 2 94 ? 43.937 28.579 40.482 1.00 26.36 94 PRO D CA 1
ATOM 5078 C C . PRO D 2 94 ? 44.272 29.753 39.569 1.00 29.20 94 PRO D C 1
ATOM 5079 O O . PRO D 2 94 ? 44.450 30.930 39.972 1.00 31.03 94 PRO D O 1
ATOM 5083 N N . ASP D 2 95 ? 44.188 29.525 38.252 1.00 27.28 95 ASP D N 1
ATOM 5084 C CA . ASP D 2 95 ? 44.197 30.527 37.230 1.00 26.48 95 ASP D CA 1
ATOM 5085 C C . ASP D 2 95 ? 43.098 31.565 37.473 1.00 25.69 95 ASP D C 1
ATOM 5086 O O . ASP D 2 95 ? 42.005 31.164 37.881 1.00 22.38 95 ASP D O 1
ATOM 5091 N N . VAL D 2 96 ? 43.434 32.815 37.113 1.00 24.94 96 VAL D N 1
ATOM 5092 C CA . VAL D 2 96 ? 42.363 33.859 37.288 1.00 25.85 96 VAL D CA 1
ATOM 5093 C C . VAL D 2 96 ? 41.571 33.895 35.995 1.00 26.93 96 VAL D C 1
ATOM 5094 O O . VAL D 2 96 ? 42.179 33.969 34.929 1.00 27.17 96 VAL D O 1
ATOM 5098 N N . LYS D 2 97 ? 40.257 33.783 35.990 1.00 29.01 97 LYS D N 1
ATOM 5099 C CA . LYS D 2 97 ? 39.478 33.871 34.785 1.00 31.05 97 LYS D CA 1
ATOM 5100 C C . LYS D 2 97 ? 38.977 35.301 34.540 1.00 29.06 97 LYS D C 1
ATOM 5101 O O . LYS D 2 97 ? 38.392 35.787 35.497 1.00 27.11 97 LYS D O 1
ATOM 5107 N N . GLY D 2 98 ? 39.047 35.830 33.320 1.00 26.24 98 GLY D N 1
ATOM 5108 C CA . GLY D 2 98 ? 38.673 37.220 33.142 1.00 25.21 98 GLY D CA 1
ATOM 5109 C C . GLY D 2 98 ? 37.200 37.374 32.738 1.00 26.88 98 GLY D C 1
ATOM 5110 O O . GLY D 2 98 ? 36.407 36.422 32.831 1.00 24.40 98 GLY D O 1
ATOM 5111 N N . HIS D 2 99 ? 36.880 38.556 32.232 1.00 23.78 99 HIS D N 1
ATOM 5112 C CA . HIS D 2 99 ? 35.545 38.654 31.592 1.00 25.95 99 HIS D CA 1
ATOM 5113 C C . HIS D 2 99 ? 35.753 39.541 30.383 1.00 25.44 99 HIS D C 1
ATOM 5114 O O . HIS D 2 99 ? 35.559 40.731 30.517 1.00 24.14 99 HIS D O 1
ATOM 5121 N N . PRO D 2 100 ? 36.133 38.956 29.251 1.00 26.69 100 PRO D N 1
ATOM 5122 C CA . PRO D 2 100 ? 36.447 39.723 28.068 1.00 25.44 100 PRO D CA 1
ATOM 5123 C C . PRO D 2 100 ? 35.387 40.696 27.629 1.00 26.91 100 PRO D C 1
ATOM 5124 O O . PRO D 2 100 ? 35.706 41.810 27.172 1.00 26.99 100 PRO D O 1
ATOM 5128 N N . ASP D 2 101 ? 34.109 40.341 27.664 1.00 26.76 101 ASP D N 1
ATOM 5129 C CA . ASP D 2 101 ? 33.082 41.267 27.250 1.00 29.11 101 ASP D CA 1
ATOM 5130 C C . ASP D 2 101 ? 33.118 42.546 28.118 1.00 27.68 101 ASP D C 1
ATOM 5131 O O . ASP D 2 101 ? 32.960 43.572 27.484 1.00 26.57 101 ASP D O 1
ATOM 5136 N N . LEU D 2 102 ? 33.068 42.462 29.453 1.00 22.36 102 LEU D N 1
ATOM 5137 C CA . LEU D 2 102 ? 33.130 43.643 30.257 1.00 24.49 102 LEU D CA 1
ATOM 5138 C C . LEU D 2 102 ? 34.487 44.376 30.140 1.00 22.29 102 LEU D C 1
ATOM 5139 O O . LEU D 2 102 ? 34.513 45.614 30.069 1.00 23.09 102 LEU D O 1
ATOM 5144 N N . ALA D 2 103 ? 35.577 43.696 30.000 1.00 20.59 103 ALA D N 1
ATOM 5145 C CA . ALA D 2 103 ? 36.933 44.213 29.999 1.00 20.17 103 ALA D CA 1
ATOM 5146 C C . ALA D 2 103 ? 37.092 45.065 28.732 1.00 21.95 103 ALA D C 1
ATOM 5147 O O . ALA D 2 103 ? 37.471 46.253 28.837 1.00 20.90 103 ALA D O 1
ATOM 5149 N N . TRP D 2 104 ? 36.644 44.465 27.624 1.00 19.92 104 TRP D N 1
ATOM 5150 C CA . TRP D 2 104 ? 36.698 45.216 26.377 1.00 22.86 104 TRP D CA 1
ATOM 5151 C C . TRP D 2 104 ? 35.756 46.419 26.413 1.00 25.07 104 TRP D C 1
ATOM 5152 O O . TRP D 2 104 ? 35.995 47.485 25.835 1.00 24.09 104 TRP D O 1
ATOM 5163 N N . HIS D 2 105 ? 34.539 46.202 26.950 1.00 25.42 105 HIS D N 1
ATOM 5164 C CA . HIS D 2 105 ? 33.666 47.362 27.051 1.00 27.19 105 HIS D CA 1
ATOM 5165 C C . HIS D 2 105 ? 34.287 48.526 27.851 1.00 26.65 105 HIS D C 1
ATOM 5166 O O . HIS D 2 105 ? 34.142 49.693 27.452 1.00 25.43 105 HIS D O 1
ATOM 5173 N N . ILE D 2 106 ? 34.947 48.235 28.954 1.00 24.73 106 ILE D N 1
ATOM 5174 C CA . ILE D 2 106 ? 35.557 49.280 29.794 1.00 23.94 106 ILE D CA 1
ATOM 5175 C C . ILE D 2 106 ? 36.730 49.877 29.019 1.00 24.34 106 ILE D C 1
ATOM 5176 O O . ILE D 2 106 ? 36.864 51.087 28.939 1.00 23.54 106 ILE D O 1
ATOM 5181 N N . ALA D 2 107 ? 37.614 49.034 28.457 1.00 22.93 107 ALA D N 1
ATOM 5182 C CA . ALA D 2 107 ? 38.737 49.578 27.718 1.00 20.94 107 ALA D CA 1
ATOM 5183 C C . ALA D 2 107 ? 38.225 50.594 26.668 1.00 22.25 107 ALA D C 1
ATOM 5184 O O . ALA D 2 107 ? 38.866 51.622 26.433 1.00 21.02 107 ALA D O 1
ATOM 5186 N N . GLN D 2 108 ? 37.211 50.233 25.886 1.00 24.21 108 GLN D N 1
ATOM 5187 C CA . GLN D 2 108 ? 36.774 51.117 24.798 1.00 24.31 108 GLN D CA 1
ATOM 5188 C C . GLN D 2 108 ? 36.183 52.391 25.425 1.00 23.02 108 GLN D C 1
ATOM 5189 O O . GLN D 2 108 ? 36.477 53.460 24.906 1.00 20.68 108 GLN D O 1
ATOM 5195 N N . SER D 2 109 ? 35.483 52.251 26.556 1.00 21.96 109 SER D N 1
ATOM 5196 C CA . SER D 2 109 ? 34.872 53.419 27.163 1.00 23.35 109 SER D CA 1
ATOM 5197 C C . SER D 2 109 ? 35.940 54.349 27.727 1.00 22.24 109 SER D C 1
ATOM 5198 O O . SER D 2 109 ? 35.734 55.560 27.649 1.00 21.79 109 SER D O 1
ATOM 5201 N N . LEU D 2 110 ? 36.996 53.778 28.310 1.00 17.54 110 LEU D N 1
ATOM 5202 C CA . LEU D 2 110 ? 37.949 54.684 28.974 1.00 17.07 110 LEU D CA 1
ATOM 5203 C C . LEU D 2 110 ? 38.690 55.493 27.920 1.00 19.53 110 LEU D C 1
ATOM 5204 O O . LEU D 2 110 ? 38.973 56.670 28.036 1.00 17.91 110 LEU D O 1
ATOM 5209 N N . ILE D 2 111 ? 39.076 54.817 26.823 1.00 21.10 111 ILE D N 1
ATOM 5210 C CA . ILE D 2 111 ? 39.685 55.499 25.677 1.00 21.90 111 ILE D CA 1
ATOM 5211 C C . ILE D 2 111 ? 38.799 56.621 25.136 1.00 21.65 111 ILE D C 1
ATOM 5212 O O . ILE D 2 111 ? 39.260 57.728 24.891 1.00 19.38 111 ILE D O 1
ATOM 5217 N N . LEU D 2 112 ? 37.521 56.375 24.932 1.00 21.48 112 LEU D N 1
ATOM 5218 C CA . LEU D 2 112 ? 36.616 57.427 24.476 1.00 22.94 112 LEU D CA 1
ATOM 5219 C C . LEU D 2 112 ? 36.503 58.467 25.580 1.00 22.17 112 LEU D C 1
ATOM 5220 O O . LEU D 2 112 ? 36.135 59.579 25.264 1.00 22.01 112 LEU D O 1
ATOM 5225 N N . ASP D 2 113 ? 36.752 58.108 26.824 1.00 22.30 113 ASP D N 1
ATOM 5226 C CA . ASP D 2 113 ? 36.765 59.143 27.869 1.00 22.90 113 ASP D CA 1
ATOM 5227 C C . ASP D 2 113 ? 38.099 59.869 28.010 1.00 21.27 113 ASP D C 1
ATOM 5228 O O . ASP D 2 113 ? 38.328 60.482 29.047 1.00 17.30 113 ASP D O 1
ATOM 5233 N N . GLU D 2 114 ? 39.017 59.661 27.066 1.00 19.56 114 GLU D N 1
ATOM 5234 C CA . GLU D 2 114 ? 40.322 60.276 27.124 1.00 25.52 114 GLU D CA 1
ATOM 5235 C C . GLU D 2 114 ? 41.267 59.703 28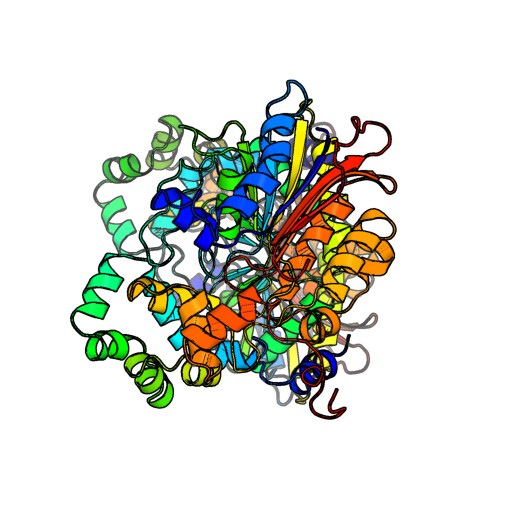.167 1.00 23.70 114 GLU D C 1
ATOM 5236 O O . GLU D 2 114 ? 42.115 60.457 28.654 1.00 23.02 114 GLU D O 1
ATOM 5242 N N . PHE D 2 115 ? 41.228 58.390 28.412 1.00 22.38 115 PHE D N 1
ATOM 5243 C CA . PHE D 2 115 ? 42.422 57.825 29.100 1.00 22.47 115 PHE D CA 1
ATOM 5244 C C . PHE D 2 115 ? 43.222 57.052 28.061 1.00 24.38 115 PHE D C 1
ATOM 5245 O O . PHE D 2 115 ? 42.629 56.416 27.199 1.00 21.11 115 PHE D O 1
ATOM 5253 N N . ASP D 2 116 ? 44.556 57.123 28.152 1.00 23.13 116 ASP D N 1
ATOM 5254 C CA . ASP D 2 116 ? 45.344 56.502 27.075 1.00 21.98 116 ASP D CA 1
ATOM 5255 C C . ASP D 2 116 ? 45.639 55.044 27.468 1.00 20.22 116 ASP D C 1
ATOM 5256 O O . ASP D 2 116 ? 46.789 54.732 27.814 1.00 15.98 116 ASP D O 1
ATOM 5261 N N . MET D 2 117 ? 44.582 54.237 27.422 1.00 18.86 117 MET D N 1
ATOM 5262 C CA . MET D 2 117 ? 44.722 52.839 27.945 1.00 20.13 117 MET D CA 1
ATOM 5263 C C . MET D 2 117 ? 45.707 52.032 27.132 1.00 20.90 117 MET D C 1
ATOM 5264 O O . MET D 2 117 ? 45.859 52.180 25.879 1.00 19.20 117 MET D O 1
ATOM 5269 N N . THR D 2 118 ? 46.430 51.142 27.795 1.00 21.61 118 THR D N 1
ATOM 5270 C CA . THR D 2 118 ? 47.124 50.004 27.142 1.00 18.05 118 THR D CA 1
ATOM 5271 C C . THR D 2 118 ? 46.341 48.729 27.305 1.00 20.16 118 THR D C 1
ATOM 5272 O O . THR D 2 118 ? 46.031 48.325 28.449 1.00 22.43 118 THR D O 1
ATOM 5276 N N . ILE D 2 119 ? 45.919 48.072 26.234 1.00 20.36 119 ILE D N 1
ATOM 5277 C CA . ILE D 2 119 ? 45.118 46.847 26.252 1.00 20.25 119 ILE D CA 1
ATOM 5278 C C . ILE D 2 119 ? 46.009 45.598 26.351 1.00 21.13 119 ILE D C 1
ATOM 5279 O O . ILE D 2 119 ? 46.971 45.494 25.575 1.00 18.54 119 ILE D O 1
ATOM 5284 N N . MET D 2 120 ? 45.784 44.753 27.355 1.00 19.98 120 MET D N 1
ATOM 5285 C CA . MET D 2 120 ? 46.687 43.562 27.505 1.00 23.50 120 MET D CA 1
ATOM 5286 C C . MET D 2 120 ? 45.873 42.275 27.180 1.00 24.34 120 MET D C 1
ATOM 5287 O O . MET D 2 120 ? 44.804 42.073 27.758 1.00 25.30 120 MET D O 1
ATOM 5292 N N . ASN D 2 121 ? 46.227 41.534 26.144 1.00 23.03 121 ASN D N 1
ATOM 5293 C CA . ASN D 2 121 ? 45.450 40.318 25.897 1.00 24.01 121 ASN D CA 1
ATOM 5294 C C . ASN D 2 121 ? 46.276 39.116 26.337 1.00 25.99 121 ASN D C 1
ATOM 5295 O O . ASN D 2 121 ? 45.848 38.009 26.099 1.00 25.01 121 ASN D O 1
ATOM 5300 N N . GLN D 2 122 ? 47.463 39.387 26.875 1.00 26.71 122 GLN D N 1
ATOM 5301 C CA . GLN D 2 122 ? 48.104 38.268 27.568 1.00 30.50 122 GLN D CA 1
ATOM 5302 C C . GLN D 2 122 ? 48.988 38.813 28.676 1.00 30.53 122 GLN D C 1
ATOM 5303 O O . GLN D 2 122 ? 49.831 39.685 28.366 1.00 32.90 122 GLN D O 1
ATOM 5309 N N . MET D 2 123 ? 48.877 38.209 29.854 1.00 27.91 123 MET D N 1
ATOM 5310 C CA . MET D 2 123 ? 49.813 38.625 30.914 1.00 27.34 123 MET D CA 1
ATOM 5311 C C . MET D 2 123 ? 49.666 37.734 32.150 1.00 22.10 123 MET D C 1
ATOM 5312 O O . MET D 2 123 ? 48.573 37.275 32.436 1.00 20.05 123 MET D O 1
ATOM 5317 N N . ASP D 2 124 ? 50.709 37.571 32.891 1.00 20.31 124 ASP D N 1
ATOM 5318 C CA . ASP D 2 124 ? 50.732 36.898 34.185 1.00 22.03 124 ASP D CA 1
ATOM 5319 C C . ASP D 2 124 ? 50.394 37.924 35.280 1.00 24.03 124 ASP D C 1
ATOM 5320 O O . ASP D 2 124 ? 50.738 39.104 35.123 1.00 24.29 124 ASP D O 1
ATOM 5325 N N . VAL D 2 125 ? 49.675 37.486 36.291 1.00 22.76 125 VAL D N 1
ATOM 5326 C CA . VAL D 2 125 ? 49.287 38.287 37.434 1.00 20.07 125 VAL D CA 1
ATOM 5327 C C . VAL D 2 125 ? 50.160 37.913 38.620 1.00 22.19 125 VAL D C 1
ATOM 5328 O O . VAL D 2 125 ? 50.263 36.694 38.964 1.00 20.86 125 VAL D O 1
ATOM 5332 N N . ASP D 2 126 ? 50.813 38.977 39.157 1.00 20.92 126 ASP D N 1
ATOM 5333 C CA . ASP D 2 126 ? 51.705 38.699 40.296 1.00 20.40 126 ASP D CA 1
ATOM 5334 C C . ASP D 2 126 ? 50.965 38.765 41.614 1.00 17.50 126 ASP D C 1
ATOM 5335 O O . ASP D 2 126 ? 49.745 38.871 41.670 1.00 18.63 126 ASP D O 1
ATOM 5340 N N . HIS D 2 127 ? 51.721 38.800 42.693 1.00 18.54 127 HIS D N 1
ATOM 5341 C CA . HIS D 2 127 ? 51.189 38.864 44.038 1.00 20.70 127 HIS D CA 1
ATOM 5342 C C . HIS D 2 127 ? 50.243 40.060 44.224 1.00 22.01 127 HIS D C 1
ATOM 5343 O O . HIS D 2 127 ? 49.330 39.995 45.053 1.00 18.52 127 HIS D O 1
ATOM 5350 N N . GLY D 2 128 ? 50.417 41.138 43.435 1.00 20.66 128 GLY D N 1
ATOM 5351 C CA . GLY D 2 128 ? 49.581 42.340 43.701 1.00 19.49 128 GLY D CA 1
ATOM 5352 C C . GLY D 2 128 ? 48.146 41.929 43.479 1.00 20.79 128 GLY D C 1
ATOM 5353 O O . GLY D 2 128 ? 47.190 42.490 43.990 1.00 23.09 128 GLY D O 1
ATOM 5354 N N . CYS D 2 129 ? 47.917 41.004 42.546 1.00 21.96 129 CYS D N 1
ATOM 5355 C CA . CYS D 2 129 ? 46.613 40.589 42.107 1.00 22.87 129 CYS D CA 1
ATOM 5356 C C . CYS D 2 129 ? 46.173 39.361 42.898 1.00 24.16 129 CYS D C 1
ATOM 5357 O O . CYS D 2 129 ? 45.052 39.430 43.389 1.00 26.50 129 CYS D O 1
ATOM 5360 N N . THR D 2 130 ? 46.999 38.331 43.106 1.00 23.50 130 THR D N 1
ATOM 5361 C CA . THR D 2 130 ? 46.465 37.067 43.652 1.00 23.44 130 THR D CA 1
ATOM 5362 C C . THR D 2 130 ? 46.484 36.973 45.170 1.00 25.18 130 THR D C 1
ATOM 5363 O O . THR D 2 130 ? 45.664 36.223 45.711 1.00 25.32 130 THR D O 1
ATOM 5367 N N . VAL D 2 131 ? 47.393 37.660 45.901 1.00 23.43 131 VAL D N 1
ATOM 5368 C CA . VAL D 2 131 ? 47.367 37.591 47.368 1.00 22.31 131 VAL D CA 1
ATOM 5369 C C . VAL D 2 131 ? 46.019 38.037 47.911 1.00 23.89 131 VAL D C 1
ATOM 5370 O O . VAL D 2 131 ? 45.433 37.330 48.745 1.00 22.66 131 VAL D O 1
ATOM 5374 N N . PRO D 2 132 ? 45.481 39.168 47.435 1.00 21.35 132 PRO D N 1
ATOM 5375 C CA . PRO D 2 132 ? 44.161 39.624 47.802 1.00 21.85 132 PRO D CA 1
ATOM 5376 C C . PRO D 2 132 ? 43.097 38.584 47.560 1.00 23.24 132 PRO D C 1
ATOM 5377 O O . PRO D 2 132 ? 42.202 38.425 48.397 1.00 21.70 132 PRO D O 1
ATOM 5381 N N . LEU D 2 133 ? 43.144 37.868 46.432 1.00 23.43 133 LEU D N 1
ATOM 5382 C CA . LEU D 2 133 ? 42.178 36.822 46.170 1.00 26.39 133 LEU D CA 1
ATOM 5383 C C . LEU D 2 133 ? 42.249 35.755 47.289 1.00 28.78 133 LEU D C 1
ATOM 5384 O O . LEU D 2 133 ? 41.227 35.330 47.865 1.00 29.19 133 LEU D O 1
ATOM 5389 N N . SER D 2 134 ? 43.447 35.267 47.604 1.00 27.96 134 SER D N 1
ATOM 5390 C CA . SER D 2 134 ? 43.589 34.213 48.586 1.00 28.44 134 SER D CA 1
ATOM 5391 C C . SER D 2 134 ? 43.089 34.740 49.938 1.00 30.20 134 SER D C 1
ATOM 5392 O O . SER D 2 134 ? 42.432 33.941 50.597 1.00 31.88 134 SER D O 1
ATOM 5395 N N . MET D 2 135 ? 43.295 36.003 50.271 1.00 28.03 135 MET D N 1
ATOM 5396 C CA . MET D 2 135 ? 42.854 36.504 51.558 1.00 27.25 135 MET D CA 1
ATOM 5397 C C . MET D 2 135 ? 41.339 36.636 51.628 1.00 28.30 135 MET D C 1
ATOM 5398 O O . MET D 2 135 ? 40.769 36.546 52.722 1.00 29.06 135 MET D O 1
ATOM 5403 N N . ILE D 2 136 ? 40.660 36.905 50.526 1.00 27.78 136 ILE D N 1
ATOM 5404 C CA . ILE D 2 136 ? 39.249 37.214 50.592 1.00 29.39 136 ILE D CA 1
ATOM 5405 C C . ILE D 2 136 ? 38.424 35.944 50.289 1.00 29.76 136 ILE D C 1
ATOM 5406 O O . ILE D 2 136 ? 37.354 35.726 50.865 1.00 28.26 136 ILE D O 1
ATOM 5411 N N . PHE D 2 137 ? 38.923 35.111 49.399 1.00 30.36 137 PHE D N 1
ATOM 5412 C CA . PHE D 2 137 ? 38.174 33.924 48.991 1.00 31.24 137 PHE D CA 1
ATOM 5413 C C . PHE D 2 137 ? 38.788 32.638 49.510 1.00 32.54 137 PHE D C 1
ATOM 5414 O O . PHE D 2 137 ? 38.153 31.597 49.332 1.00 35.76 137 PHE D O 1
ATOM 5422 N N . GLY D 2 138 ? 39.939 32.641 50.130 1.00 32.73 138 GLY D N 1
ATOM 5423 C CA . GLY D 2 138 ? 40.520 31.461 50.725 1.00 33.32 138 GLY D CA 1
ATOM 5424 C C . GLY D 2 138 ? 41.272 30.599 49.749 1.00 35.53 138 GLY D C 1
ATOM 5425 O O . GLY D 2 138 ? 42.103 31.082 48.971 1.00 35.96 138 GLY D O 1
ATOM 5426 N N . GLU D 2 139 ? 40.996 29.279 49.722 1.00 36.18 139 GLU D N 1
ATOM 5427 C CA . GLU D 2 139 ? 41.723 28.402 48.816 1.00 37.36 139 GLU D CA 1
ATOM 5428 C C . GLU D 2 139 ? 40.762 27.505 48.055 1.00 39.16 139 GLU D C 1
ATOM 5429 O O . GLU D 2 139 ? 40.845 26.277 48.096 1.00 39.59 139 GLU D O 1
ATOM 5435 N N . PRO D 2 140 ? 39.847 28.109 47.313 1.00 40.89 140 PRO D N 1
ATOM 5436 C CA . PRO D 2 140 ? 38.909 27.337 46.515 1.00 38.57 140 PRO D CA 1
ATOM 5437 C C . PRO D 2 140 ? 39.684 26.613 45.424 1.00 39.22 140 PRO D C 1
ATOM 5438 O O . PRO D 2 140 ? 40.879 26.897 45.216 1.00 38.16 140 PRO D O 1
ATOM 5442 N N . GLU D 2 141 ? 39.017 25.673 44.775 1.00 39.18 141 GLU D N 1
ATOM 5443 C CA . GLU D 2 141 ? 39.478 24.988 43.602 1.00 42.98 141 GLU D CA 1
ATOM 5444 C C . GLU D 2 141 ? 39.513 25.893 42.380 1.00 40.01 141 GLU D C 1
ATOM 5445 O O . GLU D 2 141 ? 40.380 25.777 41.529 1.00 37.73 141 GLU D O 1
ATOM 5451 N N . GLU D 2 142 ? 38.578 26.806 42.343 1.00 38.91 142 GLU D N 1
ATOM 5452 C CA . GLU D 2 142 ? 38.522 27.876 41.353 1.00 38.82 142 GLU D CA 1
ATOM 5453 C C . GLU D 2 142 ? 38.035 29.150 42.018 1.00 37.40 142 GLU D C 1
ATOM 5454 O O . GLU D 2 142 ? 37.329 29.000 43.030 1.00 38.94 142 GLU D O 1
ATOM 5460 N N . TRP D 2 143 ? 38.383 30.341 41.584 1.00 32.57 143 TRP D N 1
ATOM 5461 C CA . TRP D 2 143 ? 37.902 31.557 42.245 1.00 30.14 143 TRP D CA 1
ATOM 5462 C C . TRP D 2 143 ? 36.392 31.645 42.001 1.00 28.31 143 TRP D C 1
ATOM 5463 O O . TRP D 2 143 ? 35.949 31.066 41.004 1.00 26.00 143 TRP D O 1
ATOM 5474 N N . PRO D 2 144 ? 35.619 32.306 42.846 1.00 25.62 144 PRO D N 1
ATOM 5475 C CA . PRO D 2 144 ? 34.183 32.156 42.765 1.00 25.13 144 PRO D CA 1
ATOM 5476 C C . PRO D 2 144 ? 33.578 33.209 41.882 1.00 27.83 144 PRO D C 1
ATOM 5477 O O . PRO D 2 144 ? 32.348 33.202 41.727 1.00 26.51 144 PRO D O 1
ATOM 5481 N N . CYS D 2 145 ? 34.447 34.061 41.299 1.00 27.42 145 CYS D N 1
ATOM 5482 C CA . CYS D 2 145 ? 33.990 35.131 40.432 1.00 28.28 145 CYS D CA 1
ATOM 5483 C C . CYS D 2 145 ? 34.956 35.373 39.264 1.00 26.89 145 CYS D C 1
ATOM 5484 O O . CYS D 2 145 ? 36.015 34.766 39.241 1.00 26.98 145 CYS D O 1
ATOM 5487 N N . LYS D 2 146 ? 34.542 36.246 38.332 1.00 24.87 146 LYS D N 1
ATOM 5488 C CA . LYS D 2 146 ? 35.488 36.663 37.298 1.00 27.32 146 LYS D CA 1
ATOM 5489 C C . LYS D 2 146 ? 36.340 37.823 37.783 1.00 23.97 146 LYS D C 1
ATOM 5490 O O . LYS D 2 146 ? 35.831 38.465 38.707 1.00 24.34 146 LYS D O 1
ATOM 5496 N N . VAL D 2 147 ? 37.544 37.967 37.274 1.00 21.07 147 VAL D N 1
ATOM 5497 C CA . VAL D 2 147 ? 38.442 39.059 37.714 1.00 20.86 147 VAL D CA 1
ATOM 5498 C C . VAL D 2 147 ? 39.060 39.756 36.491 1.00 23.78 147 VAL D C 1
ATOM 5499 O O . VAL D 2 147 ? 39.620 39.120 35.587 1.00 24.44 147 VAL D O 1
ATOM 5503 N N . ILE D 2 148 ? 38.982 41.090 36.408 1.00 22.57 148 ILE D N 1
ATOM 5504 C CA . ILE D 2 148 ? 39.631 41.875 35.401 1.00 21.61 148 ILE D CA 1
ATOM 5505 C C . ILE D 2 148 ? 40.811 42.590 36.043 1.00 21.92 148 ILE D C 1
ATOM 5506 O O . ILE D 2 148 ? 40.648 43.523 36.847 1.00 27.10 148 ILE D O 1
ATOM 5511 N N . PRO D 2 149 ? 42.010 42.118 35.751 1.00 18.77 149 PRO D N 1
ATOM 5512 C CA . PRO D 2 149 ? 43.209 42.711 36.274 1.00 17.95 149 PRO D CA 1
ATOM 5513 C C . PRO D 2 149 ? 43.406 44.094 35.601 1.00 20.34 149 PRO D C 1
ATOM 5514 O O . PRO D 2 149 ? 43.286 44.247 34.349 1.00 19.53 149 PRO D O 1
ATOM 5518 N N . PHE D 2 150 ? 43.793 45.063 36.415 1.00 17.13 150 PHE D N 1
ATOM 5519 C CA . PHE D 2 150 ? 43.960 46.448 35.965 1.00 18.19 150 PHE D CA 1
ATOM 5520 C C . PHE D 2 150 ? 45.261 46.999 36.536 1.00 19.84 150 PHE D C 1
ATOM 5521 O O . PHE D 2 150 ? 45.310 47.590 37.620 1.00 17.71 150 PHE D O 1
ATOM 5529 N N . PRO D 2 151 ? 46.424 46.673 35.941 1.00 20.30 151 PRO D N 1
ATOM 5530 C CA . PRO D 2 151 ? 47.726 47.089 36.448 1.00 20.80 151 PRO D CA 1
ATOM 5531 C C . PRO D 2 151 ? 47.969 48.601 36.263 1.00 20.51 151 PRO D C 1
ATOM 5532 O O . PRO D 2 151 ? 47.612 49.159 35.215 1.00 20.91 151 PRO D O 1
ATOM 5536 N N . VAL D 2 152 ? 48.627 49.234 37.195 1.00 18.42 152 VAL D N 1
ATOM 5537 C CA . VAL D 2 152 ? 48.966 50.620 37.282 1.00 20.06 152 VAL D CA 1
ATOM 5538 C C . VAL D 2 152 ? 50.448 50.742 37.581 1.00 20.68 152 VAL D C 1
ATOM 5539 O O . VAL D 2 152 ? 50.961 50.049 38.464 1.00 22.14 152 VAL D O 1
ATOM 5543 N N . ASN D 2 153 ? 51.161 51.545 36.797 1.00 21.03 153 ASN D N 1
ATOM 5544 C CA . ASN D 2 153 ? 52.592 51.694 37.044 1.00 21.50 153 ASN D CA 1
ATOM 5545 C C . ASN D 2 153 ? 52.828 52.542 38.296 1.00 24.87 153 ASN D C 1
ATOM 5546 O O . ASN D 2 153 ? 52.381 53.703 38.314 1.00 25.07 153 ASN D O 1
ATOM 5551 N N . VAL D 2 154 ? 53.535 51.994 39.274 1.00 23.69 154 VAL D N 1
ATOM 5552 C CA . VAL D 2 154 ? 54.066 52.805 40.333 1.00 28.39 154 VAL D CA 1
ATOM 5553 C C . VAL D 2 154 ? 55.543 52.442 40.498 1.00 30.43 154 VAL D C 1
ATOM 5554 O O . VAL D 2 154 ? 56.069 52.929 41.510 1.00 32.87 154 VAL D O 1
ATOM 5558 N N . VAL D 2 155 ? 56.164 51.846 39.461 1.00 29.59 155 VAL D N 1
ATOM 5559 C CA . VAL D 2 155 ? 57.554 51.479 39.735 1.00 31.13 155 VAL D CA 1
ATOM 5560 C C . VAL D 2 155 ? 58.583 52.482 39.203 1.00 28.92 155 VAL D C 1
ATOM 5561 O O . VAL D 2 155 ? 59.506 52.842 39.930 1.00 28.16 155 VAL D O 1
ATOM 5565 N N . THR D 2 156 ? 58.452 52.914 37.978 1.00 26.10 156 THR D N 1
ATOM 5566 C CA . THR D 2 156 ? 59.310 53.893 37.348 1.00 26.47 156 THR D CA 1
ATOM 5567 C C . THR D 2 156 ? 58.641 55.257 37.370 1.00 23.95 156 THR D C 1
ATOM 5568 O O . THR D 2 156 ? 57.427 55.298 37.122 1.00 23.38 156 THR D O 1
ATOM 5572 N N . TYR D 2 157 ? 59.358 56.288 37.781 1.00 24.44 157 TYR D N 1
ATOM 5573 C CA . TYR D 2 157 ? 58.712 57.598 38.008 1.00 24.59 157 TYR D CA 1
ATOM 5574 C C . TYR D 2 157 ? 58.642 58.415 36.729 1.00 25.44 157 TYR D C 1
ATOM 5575 O O . TYR D 2 157 ? 59.619 58.451 35.976 1.00 24.46 157 TYR D O 1
ATOM 5584 N N . PRO D 2 158 ? 57.555 59.143 36.474 1.00 24.10 158 PRO D N 1
ATOM 5585 C CA . PRO D 2 158 ? 56.514 59.269 37.472 1.00 24.60 158 PRO D CA 1
ATOM 5586 C C . PRO D 2 158 ? 55.366 58.276 37.318 1.00 23.01 158 PRO D C 1
ATOM 5587 O O . PRO D 2 158 ? 55.046 57.858 36.225 1.00 20.89 158 PRO D O 1
ATOM 5591 N N . PRO D 2 159 ? 54.668 57.990 38.426 1.00 22.46 159 PRO D N 1
ATOM 5592 C CA . PRO D 2 159 ? 53.399 57.316 38.427 1.00 21.34 159 PRO D CA 1
ATOM 5593 C C . PRO D 2 159 ? 52.341 58.339 38.069 1.00 23.30 159 PRO D C 1
ATOM 5594 O O . PRO D 2 159 ? 52.613 59.535 38.125 1.00 22.38 159 PRO D O 1
ATOM 5598 N N . PRO D 2 160 ? 51.120 57.886 37.786 1.00 22.16 160 PRO D N 1
ATOM 5599 C CA . PRO D 2 160 ? 50.077 58.821 37.486 1.00 20.58 160 PRO D CA 1
ATOM 5600 C C . PRO D 2 160 ? 49.782 59.618 38.771 1.00 22.64 160 PRO D C 1
ATOM 5601 O O . PRO D 2 160 ? 50.008 59.104 39.877 1.00 21.95 160 PRO D O 1
ATOM 5605 N N . SER D 2 161 ? 49.054 60.759 38.632 1.00 20.68 161 SER D N 1
ATOM 5606 C CA . SER D 2 161 ? 48.799 61.539 39.856 1.00 20.97 161 SER D CA 1
ATOM 5607 C C . SER D 2 161 ? 47.584 61.058 40.597 1.00 20.90 161 SER D C 1
ATOM 5608 O O . SER D 2 161 ? 46.661 60.485 40.000 1.00 22.49 161 SER D O 1
ATOM 5611 N N . GLY D 2 162 ? 47.480 61.365 41.893 1.00 20.73 162 GLY D N 1
ATOM 5612 C CA . GLY D 2 162 ? 46.266 61.087 42.652 1.00 20.62 162 GLY D CA 1
ATOM 5613 C C . GLY D 2 162 ? 45.023 61.599 41.961 1.00 22.40 162 GLY D C 1
ATOM 5614 O O . GLY D 2 162 ? 43.930 60.978 42.033 1.00 22.52 162 GLY D O 1
ATOM 5615 N N . LYS D 2 163 ? 45.142 62.787 41.366 1.00 20.91 163 LYS D N 1
ATOM 5616 C CA . LYS D 2 163 ? 43.933 63.310 40.678 1.00 24.78 163 LYS D CA 1
ATOM 5617 C C . LYS D 2 163 ? 43.582 62.500 39.448 1.00 22.14 163 LYS D C 1
ATOM 5618 O O . LYS D 2 163 ? 42.421 62.168 39.162 1.00 22.48 163 LYS D O 1
ATOM 5624 N N . ARG D 2 164 ? 44.581 62.020 38.704 1.00 21.44 164 ARG D N 1
ATOM 5625 C CA . ARG D 2 164 ? 44.254 61.186 37.515 1.00 23.35 164 ARG D CA 1
ATOM 5626 C C . ARG D 2 164 ? 43.660 59.840 37.941 1.00 21.06 164 ARG D C 1
ATOM 5627 O O . ARG D 2 164 ? 42.678 59.330 37.419 1.00 20.43 164 ARG D O 1
ATOM 5635 N N . CYS D 2 165 ? 44.243 59.299 39.028 1.00 21.59 165 CYS D N 1
ATOM 5636 C CA . CYS D 2 165 ? 43.654 58.049 39.570 1.00 19.22 165 CYS D CA 1
ATOM 5637 C C . CYS D 2 165 ? 42.233 58.269 40.024 1.00 19.59 165 CYS D C 1
ATOM 5638 O O . CYS D 2 165 ? 41.342 57.425 39.808 1.00 20.72 165 CYS D O 1
ATOM 5641 N N . PHE D 2 166 ? 41.983 59.381 40.758 1.00 20.68 166 PHE D N 1
ATOM 5642 C CA . PHE D 2 166 ? 40.635 59.569 41.316 1.00 20.31 166 PHE D CA 1
ATOM 5643 C C . PHE D 2 166 ? 39.644 59.705 40.193 1.00 19.78 166 PHE D C 1
ATOM 5644 O O . PHE D 2 166 ? 38.567 59.083 40.148 1.00 20.91 166 PHE D O 1
ATOM 5652 N N . ALA D 2 167 ? 40.033 60.402 39.115 1.00 20.86 167 ALA D N 1
ATOM 5653 C CA . ALA D 2 167 ? 39.127 60.545 37.962 1.00 17.86 167 ALA D CA 1
ATOM 5654 C C . ALA D 2 167 ? 38.960 59.251 37.196 1.00 22.09 167 ALA D C 1
ATOM 5655 O O . ALA D 2 167 ? 37.895 59.004 36.562 1.00 22.63 167 ALA D O 1
ATOM 5657 N N . LEU D 2 168 ? 40.029 58.418 37.107 1.00 21.13 168 LEU D N 1
ATOM 5658 C CA . LEU D 2 168 ? 39.908 57.176 36.344 1.00 19.26 168 LEU D CA 1
ATOM 5659 C C . LEU D 2 168 ? 38.868 56.311 37.007 1.00 20.00 168 LEU D C 1
ATOM 5660 O O . LEU D 2 168 ? 38.094 55.615 36.310 1.00 20.49 168 LEU D O 1
ATOM 5665 N N . GLY D 2 169 ? 38.814 56.328 38.352 1.00 19.87 169 GLY D N 1
ATOM 5666 C CA . GLY D 2 169 ? 37.783 55.432 39.008 1.00 16.75 169 GLY D CA 1
ATOM 5667 C C . GLY D 2 169 ? 36.349 55.816 38.707 1.00 19.01 169 GLY D C 1
ATOM 5668 O O . GLY D 2 169 ? 35.419 55.011 38.380 1.00 20.44 169 GLY D O 1
ATOM 5669 N N . ASP D 2 170 ? 36.089 57.128 38.559 1.00 21.75 170 ASP D N 1
ATOM 5670 C CA . ASP D 2 170 ? 34.736 57.559 38.169 1.00 21.00 170 ASP D CA 1
ATOM 5671 C C . ASP D 2 170 ? 34.376 57.155 36.750 1.00 20.77 170 ASP D C 1
ATOM 5672 O O . ASP D 2 170 ? 33.228 56.878 36.386 1.00 22.36 170 ASP D O 1
ATOM 5677 N N . SER D 2 171 ? 35.344 57.062 35.868 1.00 22.40 171 SER D N 1
ATOM 5678 C CA . SER D 2 171 ? 35.119 56.637 34.484 1.00 23.75 171 SER D CA 1
ATOM 5679 C C . SER D 2 171 ? 34.884 55.149 34.372 1.00 23.06 171 SER D C 1
ATOM 5680 O O . SER D 2 171 ? 34.068 54.702 33.580 1.00 24.30 171 SER D O 1
ATOM 5683 N N . ILE D 2 172 ? 35.598 54.398 35.225 1.00 23.98 172 ILE D N 1
ATOM 5684 C CA . ILE D 2 172 ? 35.362 52.943 35.252 1.00 22.47 172 ILE D CA 1
ATOM 5685 C C . ILE D 2 172 ? 33.926 52.668 35.646 1.00 25.36 172 ILE D C 1
ATOM 5686 O O . ILE D 2 172 ? 33.208 51.793 35.127 1.00 24.46 172 ILE D O 1
ATOM 5691 N N . ARG D 2 173 ? 33.463 53.472 36.650 1.00 27.32 173 ARG D N 1
ATOM 5692 C CA . ARG D 2 173 ? 32.136 53.299 37.195 1.00 25.72 173 ARG D CA 1
ATOM 5693 C C . ARG D 2 173 ? 31.143 53.569 36.077 1.00 24.78 173 ARG D C 1
ATOM 5694 O O . ARG D 2 173 ? 30.194 52.832 35.882 1.00 23.27 173 ARG D O 1
ATOM 5702 N N . ALA D 2 174 ? 31.418 54.632 35.315 1.00 25.07 174 ALA D N 1
ATOM 5703 C CA . ALA D 2 174 ? 30.481 55.003 34.221 1.00 22.70 174 ALA D CA 1
ATOM 5704 C C . ALA D 2 174 ? 30.531 53.940 33.128 1.00 21.83 174 ALA D C 1
ATOM 5705 O O . ALA D 2 174 ? 29.524 53.653 32.498 1.00 21.46 174 ALA D O 1
ATOM 5707 N N . ALA D 2 175 ? 31.689 53.330 32.890 1.00 21.86 175 ALA D N 1
ATOM 5708 C CA . ALA D 2 175 ? 31.702 52.211 31.920 1.00 21.73 175 ALA D CA 1
ATOM 5709 C C . ALA D 2 175 ? 30.916 51.005 32.449 1.00 23.97 175 ALA D C 1
ATOM 5710 O O . ALA D 2 175 ? 30.203 50.266 31.768 1.00 22.69 175 ALA D O 1
ATOM 5712 N N . VAL D 2 176 ? 31.022 50.753 33.780 1.00 24.06 176 VAL D N 1
ATOM 5713 C CA . VAL D 2 176 ? 30.276 49.629 34.321 1.00 25.05 176 VAL D CA 1
ATOM 5714 C C . VAL D 2 176 ? 28.781 49.839 34.102 1.00 26.50 176 VAL D C 1
ATOM 5715 O O . VAL D 2 176 ? 28.015 48.959 33.673 1.00 25.53 176 VAL D O 1
ATOM 5719 N N . GLU D 2 177 ? 28.341 51.047 34.433 1.00 26.78 177 GLU D N 1
ATOM 5720 C CA . GLU D 2 177 ? 26.895 51.321 34.419 1.00 29.49 177 GLU D CA 1
ATOM 5721 C C . GLU D 2 177 ? 26.340 51.219 33.012 1.00 29.91 177 GLU D C 1
ATOM 5722 O O . GLU D 2 177 ? 25.149 50.953 32.884 1.00 30.41 177 GLU D O 1
ATOM 5728 N N . SER D 2 178 ? 27.140 51.513 31.974 1.00 29.92 178 SER D N 1
ATOM 5729 C CA . SER D 2 178 ? 26.602 51.453 30.611 1.00 29.90 178 SER D CA 1
ATOM 5730 C C . SER D 2 178 ? 26.709 50.023 30.096 1.00 29.48 178 SER D C 1
ATOM 5731 O O . SER D 2 178 ? 26.320 49.804 28.947 1.00 31.90 178 SER D O 1
ATOM 5734 N N . PHE D 2 179 ? 27.292 49.096 30.826 1.00 29.03 179 PHE D N 1
ATOM 5735 C CA . PHE D 2 179 ? 27.338 47.702 30.303 1.00 30.55 179 PHE D CA 1
ATOM 5736 C C . PHE D 2 179 ? 25.947 47.096 30.359 1.00 30.94 179 PHE D C 1
ATOM 5737 O O . PHE D 2 179 ? 25.293 47.216 31.386 1.00 31.50 179 PHE D O 1
ATOM 5745 N N . PRO D 2 180 ? 25.436 46.462 29.326 1.00 34.28 180 PRO D N 1
ATOM 5746 C CA . PRO D 2 180 ? 23.999 46.175 29.269 1.00 37.42 180 PRO D CA 1
ATOM 5747 C C . PRO D 2 180 ? 23.541 44.980 30.079 1.00 39.10 180 PRO D C 1
ATOM 5748 O O . PRO D 2 180 ? 22.329 44.754 30.323 1.00 42.41 180 PRO D O 1
ATOM 5752 N N . GLU D 2 181 ? 24.418 44.272 30.742 1.00 39.82 181 GLU D N 1
ATOM 5753 C CA . GLU D 2 181 ? 24.042 43.182 31.639 1.00 42.39 181 GLU D CA 1
ATOM 5754 C C . GLU D 2 181 ? 23.977 43.656 33.089 1.00 41.18 181 GLU D C 1
ATOM 5755 O O . GLU D 2 181 ? 24.834 44.399 33.564 1.00 42.04 181 GLU D O 1
ATOM 5761 N N . ASP D 2 182 ? 23.057 43.084 33.833 1.00 38.50 182 ASP D N 1
ATOM 5762 C CA . ASP D 2 182 ? 22.870 43.492 35.230 1.00 39.39 182 ASP D CA 1
ATOM 5763 C C . ASP D 2 182 ? 23.762 42.639 36.122 1.00 37.87 182 ASP D C 1
ATOM 5764 O O . ASP D 2 182 ? 23.358 41.582 36.578 1.00 40.66 182 ASP D O 1
ATOM 5769 N N . LEU D 2 183 ? 24.998 43.025 36.342 1.00 34.74 183 LEU D N 1
ATOM 5770 C CA . LEU D 2 183 ? 26.039 42.259 36.989 1.00 31.39 183 LEU D CA 1
ATOM 5771 C C . LEU D 2 183 ? 26.328 42.947 38.312 1.00 29.99 183 LEU D C 1
ATOM 5772 O O . LEU D 2 183 ? 26.194 44.159 38.344 1.00 27.47 183 LEU D O 1
ATOM 5777 N N . ASN D 2 184 ? 26.741 42.182 39.317 1.00 29.48 184 ASN D N 1
ATOM 5778 C CA . ASN D 2 184 ? 27.223 42.824 40.543 1.00 27.63 184 ASN D CA 1
ATOM 5779 C C . ASN D 2 184 ? 28.724 43.025 40.357 1.00 26.99 184 ASN D C 1
ATOM 5780 O O . ASN D 2 184 ? 29.348 41.963 40.266 1.00 25.49 184 ASN D O 1
ATOM 5785 N N . VAL D 2 185 ? 29.242 44.252 40.204 1.00 26.03 185 VAL D N 1
ATOM 5786 C CA . VAL D 2 185 ? 30.686 44.449 39.988 1.00 24.46 185 VAL D CA 1
ATOM 5787 C C . VAL D 2 185 ? 31.384 45.123 41.184 1.00 23.92 185 VAL D C 1
ATOM 5788 O O . VAL D 2 185 ? 30.788 45.988 41.825 1.00 22.74 185 VAL D O 1
ATOM 5792 N N . HIS D 2 186 ? 32.553 44.605 41.577 1.00 22.41 186 HIS D N 1
ATOM 5793 C CA . HIS D 2 186 ? 33.350 45.198 42.638 1.00 24.09 186 HIS D CA 1
ATOM 5794 C C . HIS D 2 186 ? 34.525 45.950 42.052 1.00 24.65 186 HIS D C 1
ATOM 5795 O O . HIS D 2 186 ? 35.069 45.486 41.027 1.00 28.10 186 HIS D O 1
ATOM 5802 N N . VAL D 2 187 ? 34.939 47.073 42.638 1.00 24.14 187 VAL D N 1
ATOM 5803 C CA . VAL D 2 187 ? 36.289 47.552 42.309 1.00 22.97 187 VAL D CA 1
ATOM 5804 C C . VAL D 2 187 ? 37.172 47.400 43.522 1.00 24.09 187 VAL D C 1
ATOM 5805 O O . VAL D 2 187 ? 36.711 47.822 44.585 1.00 27.24 187 VAL D O 1
ATOM 5809 N N . TRP D 2 188 ? 38.299 46.710 43.427 1.00 22.15 188 TRP D N 1
ATOM 5810 C CA . TRP D 2 188 ? 39.205 46.495 44.536 1.00 22.89 188 TRP D CA 1
ATOM 5811 C C . TRP D 2 188 ? 40.460 47.340 44.259 1.00 23.78 188 TRP D C 1
ATOM 5812 O O . TRP D 2 188 ? 40.801 47.453 43.054 1.00 26.84 188 TRP D O 1
ATOM 5823 N N . GLY D 2 189 ? 41.035 47.910 45.276 1.00 21.99 189 GLY D N 1
ATOM 5824 C CA . GLY D 2 189 ? 42.336 48.560 45.126 1.00 23.62 189 GLY D CA 1
ATOM 5825 C C . GLY D 2 189 ? 43.266 47.772 46.033 1.00 24.37 189 GLY D C 1
ATOM 5826 O O . GLY D 2 189 ? 42.872 47.559 47.203 1.00 23.01 189 GLY D O 1
ATOM 5827 N N . THR D 2 190 ? 44.479 47.421 45.553 1.00 22.09 190 THR D N 1
ATOM 5828 C CA . THR D 2 190 ? 45.284 46.672 46.522 1.00 21.95 190 THR D CA 1
ATOM 5829 C C . THR D 2 190 ? 46.602 47.362 46.747 1.00 23.06 190 THR D C 1
ATOM 5830 O O . THR D 2 190 ? 47.061 48.091 45.871 1.00 25.99 190 THR D O 1
ATOM 5834 N N . GLY D 2 191 ? 47.343 46.988 47.796 1.00 21.86 191 GLY D N 1
ATOM 5835 C CA . GLY D 2 191 ? 48.638 47.592 48.078 1.00 22.35 191 GLY D CA 1
ATOM 5836 C C . GLY D 2 191 ? 48.576 48.373 49.407 1.00 22.28 191 GLY D C 1
ATOM 5837 O O . GLY D 2 191 ? 47.470 48.570 49.912 1.00 22.92 191 GLY D O 1
ATOM 5838 N N . GLY D 2 192 ? 49.692 48.931 49.776 1.00 21.82 192 GLY D N 1
ATOM 5839 C CA . GLY D 2 192 ? 49.704 49.822 50.944 1.00 24.55 192 GLY D CA 1
ATOM 5840 C C . GLY D 2 192 ? 49.825 48.944 52.200 1.00 23.03 192 GLY D C 1
ATOM 5841 O O . GLY D 2 192 ? 49.971 47.741 52.088 1.00 24.69 192 GLY D O 1
ATOM 5842 N N . MET D 2 193 ? 49.867 49.529 53.347 1.00 22.39 193 MET D N 1
ATOM 5843 C CA . MET D 2 193 ? 49.822 50.984 53.500 1.00 22.84 193 MET D CA 1
ATOM 5844 C C . MET D 2 193 ? 51.245 51.455 53.589 1.00 23.46 193 MET D C 1
ATOM 5845 O O . MET D 2 193 ? 52.065 51.131 52.676 1.00 24.52 193 MET D O 1
ATOM 5850 N N . SER D 2 194 ? 51.549 52.197 54.651 1.00 21.93 194 SER D N 1
ATOM 5851 C CA . SER D 2 194 ? 52.906 52.722 54.766 1.00 20.92 194 SER D CA 1
ATOM 5852 C C . SER D 2 194 ? 53.869 51.554 54.723 1.00 20.20 194 SER D C 1
ATOM 5853 O O . SER D 2 194 ? 53.649 50.468 55.329 1.00 20.98 194 SER D O 1
ATOM 5856 N N . HIS D 2 195 ? 54.985 51.734 54.050 1.00 19.38 195 HIS D N 1
ATOM 5857 C CA . HIS D 2 195 ? 56.159 50.882 54.060 1.00 20.90 195 HIS D CA 1
ATOM 5858 C C . HIS D 2 195 ? 57.323 51.266 53.161 1.00 22.56 195 HIS D C 1
ATOM 5859 O O . HIS D 2 195 ? 57.165 52.020 52.235 1.00 21.13 195 HIS D O 1
ATOM 5866 N N . GLN D 2 196 ? 58.563 50.833 53.487 1.00 23.35 196 GLN D N 1
ATOM 5867 C CA . GLN D 2 196 ? 59.717 51.102 52.668 1.00 23.70 196 GLN D CA 1
ATOM 5868 C C . GLN D 2 196 ? 60.565 49.819 52.647 1.00 25.89 196 GLN D C 1
ATOM 5869 O O . GLN D 2 196 ? 60.855 49.276 53.722 1.00 24.94 196 GLN D O 1
ATOM 5875 N N . LEU D 2 197 ? 60.941 49.391 51.437 1.00 24.35 197 LEU D N 1
ATOM 5876 C CA . LEU D 2 197 ? 61.553 48.069 51.281 1.00 24.67 197 LEU D CA 1
ATOM 5877 C C . LEU D 2 197 ? 63.027 48.275 51.040 1.00 27.03 197 LEU D C 1
ATOM 5878 O O . LEU D 2 197 ? 63.740 47.283 50.882 1.00 26.83 197 LEU D O 1
ATOM 5883 N N . GLN D 2 198 ? 63.472 49.543 50.966 1.00 27.08 198 GLN D N 1
ATOM 5884 C CA . GLN D 2 198 ? 64.825 49.825 50.499 1.00 29.54 198 GLN D CA 1
ATOM 5885 C C . GLN D 2 198 ? 65.640 50.776 51.386 1.00 30.07 198 GLN D C 1
ATOM 5886 O O . GLN D 2 198 ? 65.121 51.733 51.958 1.00 32.09 198 GLN D O 1
ATOM 5892 N N . GLY D 2 199 ? 66.930 50.486 51.443 1.00 27.95 199 GLY D N 1
ATOM 5893 C CA . GLY D 2 199 ? 67.913 51.352 52.028 1.00 28.82 199 GLY D CA 1
ATOM 5894 C C . GLY D 2 199 ? 67.826 51.511 53.526 1.00 30.31 199 GLY D C 1
ATOM 5895 O O . GLY D 2 199 ? 67.057 50.858 54.250 1.00 31.79 199 GLY D O 1
ATOM 5896 N N . PRO D 2 200 ? 68.614 52.457 54.030 1.00 28.86 200 PRO D N 1
ATOM 5897 C CA . PRO D 2 200 ? 68.738 52.667 55.473 1.00 29.07 200 PRO D CA 1
ATOM 5898 C C . PRO D 2 200 ? 67.430 52.975 56.156 1.00 28.99 200 PRO D C 1
ATOM 5899 O O . PRO D 2 200 ? 67.231 52.678 57.326 1.00 31.02 200 PRO D O 1
ATOM 5903 N N . ARG D 2 201 ? 66.510 53.604 55.449 1.00 28.18 201 ARG D N 1
ATOM 5904 C CA . ARG D 2 201 ? 65.198 53.921 56.042 1.00 28.94 201 ARG D CA 1
ATOM 5905 C C . ARG D 2 201 ? 64.179 52.793 55.925 1.00 27.49 201 ARG D C 1
ATOM 5906 O O . ARG D 2 201 ? 63.015 52.981 56.302 1.00 29.11 201 ARG D O 1
ATOM 5914 N N . ALA D 2 202 ? 64.524 51.628 55.408 1.00 25.92 202 ALA D N 1
ATOM 5915 C CA . ALA D 2 202 ? 63.539 50.502 55.416 1.00 25.34 202 ALA D CA 1
ATOM 5916 C C . ALA D 2 202 ? 62.946 50.217 56.780 1.00 23.13 202 ALA D C 1
ATOM 5917 O O . ALA D 2 202 ? 63.592 50.462 57.809 1.00 20.14 202 ALA D O 1
ATOM 5919 N N . GLY D 2 203 ? 61.688 49.730 56.822 1.00 25.60 203 GLY D N 1
ATOM 5920 C CA . GLY D 2 203 ? 61.028 49.465 58.089 1.00 25.63 203 GLY D CA 1
ATOM 5921 C C . GLY D 2 203 ? 60.140 50.618 58.537 1.00 27.56 203 GLY D C 1
ATOM 5922 O O . GLY D 2 203 ? 59.359 50.492 59.487 1.00 26.17 203 GLY D O 1
ATOM 5923 N N . LEU D 2 204 ? 60.176 51.725 57.803 1.00 29.06 204 LEU D N 1
ATOM 5924 C CA . LEU D 2 204 ? 59.356 52.888 58.100 1.00 27.86 204 LEU D CA 1
ATOM 5925 C C . LEU D 2 204 ? 57.879 52.524 58.171 1.00 29.08 204 LEU D C 1
ATOM 5926 O O . LEU D 2 204 ? 57.313 51.992 57.194 1.00 28.85 204 LEU D O 1
ATOM 5931 N N . ILE D 2 205 ? 57.241 52.931 59.291 1.00 27.58 205 ILE D N 1
ATOM 5932 C CA . ILE D 2 205 ? 55.792 52.753 59.364 1.00 28.18 205 ILE D CA 1
ATOM 5933 C C . ILE D 2 205 ? 55.227 54.096 59.850 1.00 27.50 205 ILE D C 1
ATOM 5934 O O . ILE D 2 205 ? 55.936 54.725 60.641 1.00 27.15 205 ILE D O 1
ATOM 5939 N N . ASN D 2 206 ? 54.042 54.488 59.426 1.00 25.79 206 ASN D N 1
ATOM 5940 C CA . ASN D 2 206 ? 53.517 55.777 59.835 1.00 26.41 206 ASN D CA 1
ATOM 5941 C C . ASN D 2 206 ? 52.020 55.654 60.008 1.00 27.18 206 ASN D C 1
ATOM 5942 O O . ASN D 2 206 ? 51.254 55.917 59.074 1.00 26.27 206 ASN D O 1
ATOM 5947 N N . LYS D 2 207 ? 51.659 55.249 61.227 1.00 27.30 207 LYS D N 1
ATOM 5948 C CA . LYS D 2 207 ? 50.252 54.946 61.519 1.00 29.48 207 LYS D CA 1
ATOM 5949 C C . LYS D 2 207 ? 49.434 56.225 61.462 1.00 27.45 207 LYS D C 1
ATOM 5950 O O . LYS D 2 207 ? 48.222 56.183 61.193 1.00 23.82 207 LYS D O 1
ATOM 5956 N N . GLU D 2 208 ? 50.067 57.357 61.733 1.00 26.54 208 GLU D N 1
ATOM 5957 C CA . GLU D 2 208 ? 49.270 58.631 61.704 1.00 32.82 208 GLU D CA 1
ATOM 5958 C C . GLU D 2 208 ? 48.845 58.934 60.258 1.00 30.48 208 GLU D C 1
ATOM 5959 O O . GLU D 2 208 ? 47.684 59.164 59.925 1.00 26.32 208 GLU D O 1
ATOM 5965 N N . PHE D 2 209 ? 49.827 58.809 59.322 1.00 28.80 209 PHE D N 1
ATOM 5966 C CA . PHE D 2 209 ? 49.480 58.969 57.903 1.00 28.39 209 PHE D CA 1
ATOM 5967 C C . PHE D 2 209 ? 48.427 57.962 57.495 1.00 27.61 209 PHE D C 1
ATOM 5968 O O . PHE D 2 209 ? 47.350 58.246 56.910 1.00 25.94 209 PHE D O 1
ATOM 5976 N N . ASP D 2 210 ? 48.584 56.686 57.920 1.00 26.38 210 ASP D N 1
ATOM 5977 C CA . ASP D 2 210 ? 47.703 55.636 57.374 1.00 25.93 210 ASP D CA 1
ATOM 5978 C C . ASP D 2 210 ? 46.271 55.850 57.787 1.00 26.70 210 ASP D C 1
ATOM 5979 O O . ASP D 2 210 ? 45.270 55.687 57.087 1.00 26.25 210 ASP D O 1
ATOM 5984 N N . LEU D 2 211 ? 46.109 56.094 59.086 1.00 29.02 211 LEU D N 1
ATOM 5985 C CA . LEU D 2 211 ? 44.757 56.255 59.656 1.00 31.95 211 LEU D CA 1
ATOM 5986 C C . LEU D 2 211 ? 44.127 57.541 59.143 1.00 30.75 211 LEU D C 1
ATOM 5987 O O . LEU D 2 211 ? 42.935 57.615 58.887 1.00 30.52 211 LEU D O 1
ATOM 5992 N N . ASN D 2 212 ? 44.939 58.570 58.950 1.00 32.01 212 ASN D N 1
ATOM 5993 C CA . ASN D 2 212 ? 44.420 59.748 58.282 1.00 34.80 212 ASN D CA 1
ATOM 5994 C C . ASN D 2 212 ? 43.962 59.484 56.848 1.00 34.17 212 ASN D C 1
ATOM 5995 O O . ASN D 2 212 ? 42.863 59.868 56.439 1.00 33.65 212 ASN D O 1
ATOM 6000 N N . PHE D 2 213 ? 44.764 58.675 56.144 1.00 30.95 213 PHE D N 1
ATOM 6001 C CA . PHE D 2 213 ? 44.402 58.305 54.789 1.00 29.86 213 PHE D CA 1
ATOM 6002 C C . PHE D 2 213 ? 43.067 57.610 54.742 1.00 30.61 213 PHE D C 1
ATOM 6003 O O . PHE D 2 213 ? 42.223 57.908 53.873 1.00 32.02 213 PHE D O 1
ATOM 6011 N N . ILE D 2 214 ? 42.852 56.624 55.623 1.00 30.67 214 ILE D N 1
ATOM 6012 C CA . ILE D 2 214 ? 41.560 55.941 55.643 1.00 33.73 214 ILE D CA 1
ATOM 6013 C C . ILE D 2 214 ? 40.395 56.924 55.877 1.00 34.73 214 ILE D C 1
ATOM 6014 O O . ILE D 2 214 ? 39.422 56.954 55.105 1.00 33.68 214 ILE D O 1
ATOM 6019 N N . ASP D 2 215 ? 40.514 57.769 56.917 1.00 33.82 215 ASP D N 1
ATOM 6020 C CA . ASP D 2 215 ? 39.493 58.766 57.217 1.00 35.88 215 ASP D CA 1
ATOM 6021 C C . ASP D 2 215 ? 39.059 59.636 56.055 1.00 35.15 215 ASP D C 1
ATOM 6022 O O . ASP D 2 215 ? 37.901 59.763 55.677 1.00 32.43 215 ASP D O 1
ATOM 6027 N N . LYS D 2 216 ? 40.017 60.236 55.370 1.00 35.61 216 LYS D N 1
ATOM 6028 C CA . LYS D 2 216 ? 39.755 61.115 54.235 1.00 34.70 216 LYS D CA 1
ATOM 6029 C C . LYS D 2 216 ? 39.310 60.347 53.009 1.00 33.22 216 LYS D C 1
ATOM 6030 O O . LYS D 2 216 ? 38.627 60.915 52.169 1.00 30.52 216 LYS D O 1
ATOM 6036 N N . LEU D 2 217 ? 39.706 59.073 52.876 1.00 32.27 217 LEU D N 1
ATOM 6037 C CA . LEU D 2 217 ? 39.295 58.408 51.627 1.00 31.64 217 LEU D CA 1
ATOM 6038 C C . LEU D 2 217 ? 37.784 58.283 51.692 1.00 32.14 217 LEU D C 1
ATOM 6039 O O . LEU D 2 217 ? 37.018 58.442 50.732 1.00 30.58 217 LEU D O 1
ATOM 6044 N N . ILE D 2 218 ? 37.328 57.949 52.910 1.00 34.12 218 ILE D N 1
ATOM 6045 C CA . ILE D 2 218 ? 35.879 57.770 53.115 1.00 36.28 218 ILE D CA 1
ATOM 6046 C C . ILE D 2 218 ? 35.121 59.078 52.944 1.00 36.62 218 ILE D C 1
ATOM 6047 O O . ILE D 2 218 ? 34.121 59.185 52.238 1.00 37.76 218 ILE D O 1
ATOM 6052 N N . SER D 2 219 ? 35.647 60.125 53.586 1.00 36.82 219 SER D N 1
ATOM 6053 C CA . SER D 2 219 ? 34.858 61.337 53.724 1.00 36.97 219 SER D CA 1
ATOM 6054 C C . SER D 2 219 ? 35.356 62.458 52.851 1.00 36.05 219 SER D C 1
ATOM 6055 O O . SER D 2 219 ? 34.465 63.227 52.463 1.00 37.50 219 SER D O 1
ATOM 6058 N N . ASP D 2 220 ? 36.620 62.683 52.547 1.00 36.93 220 ASP D N 1
ATOM 6059 C CA . ASP D 2 220 ? 36.881 63.713 51.508 1.00 38.49 220 ASP D CA 1
ATOM 6060 C C . ASP D 2 220 ? 37.904 63.322 50.460 1.00 35.62 220 ASP D C 1
ATOM 6061 O O . ASP D 2 220 ? 39.048 63.782 50.487 1.00 33.97 220 ASP D O 1
ATOM 6066 N N . PRO D 2 221 ? 37.540 62.441 49.545 1.00 34.46 221 PRO D N 1
ATOM 6067 C CA . PRO D 2 221 ? 38.452 61.849 48.578 1.00 34.45 221 PRO D CA 1
ATOM 6068 C C . PRO D 2 221 ? 39.003 62.874 47.600 1.00 34.67 221 PRO D C 1
ATOM 6069 O O . PRO D 2 221 ? 40.206 62.884 47.264 1.00 33.78 221 PRO D O 1
ATOM 6073 N N . GLU D 2 222 ? 38.137 63.815 47.242 1.00 34.90 222 GLU D N 1
ATOM 6074 C CA . GLU D 2 222 ? 38.567 64.947 46.419 1.00 38.51 222 GLU D CA 1
ATOM 6075 C C . GLU D 2 222 ? 39.770 65.661 47.014 1.00 39.28 222 GLU D C 1
ATOM 6076 O O . GLU D 2 222 ? 40.745 65.844 46.294 1.00 39.17 222 GLU D O 1
ATOM 6082 N N . GLU D 2 223 ? 39.800 66.007 48.292 1.00 40.69 223 GLU D N 1
ATOM 6083 C CA . GLU D 2 223 ? 40.970 66.706 48.847 1.00 41.22 223 GLU D CA 1
ATOM 6084 C C . GLU D 2 223 ? 42.139 65.735 48.847 1.00 38.11 223 GLU D C 1
ATOM 6085 O O . GLU D 2 223 ? 43.285 66.168 48.714 1.00 37.43 223 GLU D O 1
ATOM 6091 N N . LEU D 2 224 ? 41.819 64.443 49.028 1.00 34.98 224 LEU D N 1
ATOM 6092 C CA . LEU D 2 224 ? 42.975 63.529 49.237 1.00 32.01 224 LEU D CA 1
ATOM 6093 C C . LEU D 2 224 ? 43.694 63.301 47.921 1.00 28.75 224 LEU D C 1
ATOM 6094 O O . LEU D 2 224 ? 44.898 63.116 47.776 1.00 28.11 224 LEU D O 1
ATOM 6099 N N . SER D 2 225 ? 42.907 63.367 46.846 1.00 28.10 225 SER D N 1
ATOM 6100 C CA . SER D 2 225 ? 43.429 63.164 45.488 1.00 29.98 225 SER D CA 1
ATOM 6101 C C . SER D 2 225 ? 44.402 64.265 45.148 1.00 29.94 225 SER D C 1
ATOM 6102 O O . SER D 2 225 ? 45.118 64.152 44.150 1.00 32.55 225 SER D O 1
ATOM 6105 N N . LYS D 2 226 ? 44.485 65.336 45.925 1.00 30.03 226 LYS D N 1
ATOM 6106 C CA . LYS D 2 226 ? 45.395 66.416 45.619 1.00 29.28 226 LYS D CA 1
ATOM 6107 C C . LYS D 2 226 ? 46.764 66.215 46.242 1.00 27.24 226 LYS D C 1
ATOM 6108 O O . LYS D 2 226 ? 47.641 67.035 45.986 1.00 26.42 226 LYS D O 1
ATOM 6114 N N . MET D 2 227 ? 46.904 65.275 47.150 1.00 24.78 227 MET D N 1
ATOM 6115 C CA . MET D 2 227 ? 48.204 65.126 47.807 1.00 26.37 227 MET D CA 1
ATOM 6116 C C . MET D 2 227 ? 49.203 64.722 46.753 1.00 27.15 227 MET D C 1
ATOM 6117 O O . MET D 2 227 ? 48.853 63.868 45.911 1.00 27.33 227 MET D O 1
ATOM 6122 N N . PRO D 2 228 ? 50.350 65.382 46.697 1.00 26.60 228 PRO D N 1
ATOM 6123 C CA . PRO D 2 228 ? 51.348 65.134 45.664 1.00 24.67 228 PRO D CA 1
ATOM 6124 C C . PRO D 2 228 ? 52.212 63.917 45.971 1.00 24.36 228 PRO D C 1
ATOM 6125 O O . PRO D 2 228 ? 52.394 63.559 47.135 1.00 22.46 228 PRO D O 1
ATOM 6129 N N . HIS D 2 229 ? 52.839 63.301 44.969 1.00 24.00 229 HIS D N 1
ATOM 6130 C CA . HIS D 2 229 ? 53.712 62.149 45.200 1.00 24.62 229 HIS D CA 1
ATOM 6131 C C . HIS D 2 229 ? 54.686 62.350 46.355 1.00 25.17 229 HIS D C 1
ATOM 6132 O O . HIS D 2 229 ? 54.834 61.414 47.153 1.00 24.44 229 HIS D O 1
ATOM 6139 N N . ILE D 2 230 ? 55.387 63.497 46.388 1.00 24.52 230 ILE D N 1
ATOM 6140 C CA . ILE D 2 230 ? 56.417 63.657 47.418 1.00 24.20 230 ILE D CA 1
ATOM 6141 C C . ILE D 2 230 ? 55.899 63.423 48.828 1.00 23.44 230 ILE D C 1
ATOM 6142 O O . ILE D 2 230 ? 56.639 63.036 49.745 1.00 23.25 230 ILE D O 1
ATOM 6147 N N . GLN D 2 231 ? 54.622 63.746 49.078 1.00 22.44 231 GLN D N 1
ATOM 6148 C CA . GLN D 2 231 ? 54.114 63.603 50.427 1.00 26.30 231 GLN D CA 1
ATOM 6149 C C . GLN D 2 231 ? 53.934 62.126 50.832 1.00 26.93 231 GLN D C 1
ATOM 6150 O O . GLN D 2 231 ? 54.285 61.728 51.968 1.00 26.88 231 GLN D O 1
ATOM 6156 N N . TYR D 2 232 ? 53.350 61.321 49.932 1.00 22.45 232 TYR D N 1
ATOM 6157 C CA . TYR D 2 232 ? 53.374 59.884 50.157 1.00 23.63 232 TYR D CA 1
ATOM 6158 C C . TYR D 2 232 ? 54.787 59.367 50.421 1.00 23.53 232 TYR D C 1
ATOM 6159 O O . TYR D 2 232 ? 55.029 58.594 51.358 1.00 24.32 232 TYR D O 1
ATOM 6168 N N . LEU D 2 233 ? 55.753 59.758 49.611 1.00 26.72 233 LEU D N 1
ATOM 6169 C CA . LEU D 2 233 ? 57.105 59.185 49.740 1.00 29.52 233 LEU D CA 1
ATOM 6170 C C . LEU D 2 233 ? 57.743 59.616 51.066 1.00 30.20 233 LEU D C 1
ATOM 6171 O O . LEU D 2 233 ? 58.523 58.869 51.659 1.00 31.31 233 LEU D O 1
ATOM 6176 N N . ARG D 2 234 ? 57.603 60.888 51.440 1.00 28.04 234 ARG D N 1
ATOM 6177 C CA . ARG D 2 234 ? 58.140 61.376 52.701 1.00 28.63 234 ARG D CA 1
ATOM 6178 C C . ARG D 2 234 ? 57.552 60.716 53.951 1.00 24.83 234 ARG D C 1
ATOM 6179 O O . ARG D 2 234 ? 58.313 60.378 54.857 1.00 22.66 234 ARG D O 1
ATOM 6187 N N . GLU D 2 235 ? 56.267 60.735 54.017 1.00 25.92 235 GLU D N 1
ATOM 6188 C CA . GLU D 2 235 ? 55.521 60.307 55.200 1.00 29.05 235 GLU D CA 1
ATOM 6189 C C . GLU D 2 235 ? 55.222 58.793 55.229 1.00 29.68 235 GLU D C 1
ATOM 6190 O O . GLU D 2 235 ? 55.066 58.245 56.308 1.00 28.85 235 GLU D O 1
ATOM 6196 N N . SER D 2 236 ? 55.008 58.135 54.061 1.00 27.65 236 SER D N 1
ATOM 6197 C CA . SER D 2 236 ? 54.538 56.763 54.125 1.00 28.44 236 SER D CA 1
ATOM 6198 C C . SER D 2 236 ? 55.604 55.798 53.564 1.00 27.81 236 SER D C 1
ATOM 6199 O O . SER D 2 236 ? 55.333 54.585 53.518 1.00 27.55 236 SER D O 1
ATOM 6202 N N . GLY D 2 237 ? 56.823 56.271 53.350 1.00 24.45 237 GLY D N 1
ATOM 6203 C CA . GLY D 2 237 ? 57.872 55.416 52.805 1.00 24.50 237 GLY D CA 1
ATOM 6204 C C . GLY D 2 237 ? 57.809 55.400 51.257 1.00 24.11 237 GLY D C 1
ATOM 6205 O O . GLY D 2 237 ? 56.773 55.620 50.644 1.00 23.89 237 GLY D O 1
ATOM 6206 N N . SER D 2 238 ? 58.881 54.998 50.635 1.00 23.76 238 SER D N 1
ATOM 6207 C CA . SER D 2 238 ? 59.022 54.886 49.189 1.00 25.02 238 SER D CA 1
ATOM 6208 C C . SER D 2 238 ? 58.021 53.904 48.635 1.00 25.05 238 SER D C 1
ATOM 6209 O O . SER D 2 238 ? 57.479 54.173 47.560 1.00 23.23 238 SER D O 1
ATOM 6212 N N . GLU D 2 239 ? 57.626 52.860 49.355 1.00 23.08 239 GLU D N 1
ATOM 6213 C CA . GLU D 2 239 ? 56.589 52.000 48.805 1.00 25.53 239 GLU D CA 1
ATOM 6214 C C . GLU D 2 239 ? 55.196 52.378 49.163 1.00 26.30 239 GLU D C 1
ATOM 6215 O O . GLU D 2 239 ? 54.229 51.744 48.738 1.00 24.31 239 GLU D O 1
ATOM 6221 N N . GLY D 2 240 ? 55.036 53.437 50.006 1.00 27.08 240 GLY D N 1
ATOM 6222 C CA . GLY D 2 240 ? 53.669 53.817 50.383 1.00 22.99 240 GLY D CA 1
ATOM 6223 C C . GLY D 2 240 ? 52.971 54.459 49.211 1.00 23.80 240 GLY D C 1
ATOM 6224 O O . GLY D 2 240 ? 51.751 54.702 49.283 1.00 24.26 240 GLY D O 1
ATOM 6225 N N . VAL D 2 241 ? 53.683 54.676 48.075 1.00 23.76 241 VAL D N 1
ATOM 6226 C CA . VAL D 2 241 ? 53.018 55.214 46.896 1.00 23.17 241 VAL D CA 1
ATOM 6227 C C . VAL D 2 241 ? 51.955 54.284 46.340 1.00 23.38 241 VAL D C 1
ATOM 6228 O O . VAL D 2 241 ? 50.995 54.729 45.692 1.00 21.32 241 VAL D O 1
ATOM 6232 N N . GLU D 2 242 ? 52.016 52.988 46.730 1.00 22.82 242 GLU D N 1
ATOM 6233 C CA . GLU D 2 242 ? 50.897 52.118 46.333 1.00 24.46 242 GLU D CA 1
ATOM 6234 C C . GLU D 2 242 ? 49.509 52.594 46.726 1.00 22.87 242 GLU D C 1
ATOM 6235 O O . GLU D 2 242 ? 48.517 52.136 46.144 1.00 23.70 242 GLU D O 1
ATOM 6241 N N . LEU D 2 243 ? 49.372 53.343 47.802 1.00 23.43 243 LEU D N 1
ATOM 6242 C CA . LEU D 2 243 ? 48.079 53.876 48.180 1.00 23.94 243 LEU D CA 1
ATOM 6243 C C . LEU D 2 243 ? 47.378 54.667 47.085 1.00 25.47 243 LEU D C 1
ATOM 6244 O O . LEU D 2 243 ? 46.135 54.775 47.194 1.00 26.83 243 LEU D O 1
ATOM 6249 N N . VAL D 2 244 ? 48.083 55.246 46.072 1.00 26.10 244 VAL D N 1
ATOM 6250 C CA . VAL D 2 244 ? 47.269 55.920 45.052 1.00 26.01 244 VAL D CA 1
ATOM 6251 C C . VAL D 2 244 ? 46.250 55.006 44.414 1.00 25.72 244 VAL D C 1
ATOM 6252 O O . VAL D 2 244 ? 45.224 55.518 43.966 1.00 28.42 244 VAL D O 1
ATOM 6256 N N . MET D 2 245 ? 46.467 53.705 44.326 1.00 24.95 245 MET D N 1
ATOM 6257 C CA . MET D 2 245 ? 45.398 52.834 43.863 1.00 26.20 245 MET D CA 1
ATOM 6258 C C . MET D 2 245 ? 44.109 52.789 44.614 1.00 27.51 245 MET D C 1
ATOM 6259 O O . MET D 2 245 ? 43.110 52.398 44.014 1.00 26.31 245 MET D O 1
ATOM 6264 N N . TRP D 2 246 ? 44.222 53.055 45.937 1.00 25.01 246 TRP D N 1
ATOM 6265 C CA . TRP D 2 246 ? 42.971 53.153 46.700 1.00 24.31 246 TRP D CA 1
ATOM 6266 C C . TRP D 2 246 ? 42.151 54.341 46.175 1.00 23.10 246 TRP D C 1
ATOM 6267 O O . TRP D 2 246 ? 40.917 54.305 46.247 1.00 24.74 246 TRP D O 1
ATOM 6278 N N . LEU D 2 247 ? 42.712 55.374 45.566 1.00 19.75 247 LEU D N 1
ATOM 6279 C CA . LEU D 2 247 ? 41.885 56.407 44.960 1.00 23.31 247 LEU D CA 1
ATOM 6280 C C . LEU D 2 247 ? 41.142 55.947 43.718 1.00 24.52 247 LEU D C 1
ATOM 6281 O O . LEU D 2 247 ? 40.047 56.464 43.392 1.00 25.75 247 LEU D O 1
ATOM 6286 N N . ILE D 2 248 ? 41.643 54.878 43.084 1.00 24.68 248 ILE D N 1
ATOM 6287 C CA . ILE D 2 248 ? 40.920 54.425 41.873 1.00 23.96 248 ILE D CA 1
ATOM 6288 C C . ILE D 2 248 ? 39.645 53.751 42.344 1.00 24.28 248 ILE D C 1
ATOM 6289 O O . ILE D 2 248 ? 38.553 54.074 41.854 1.00 25.88 248 ILE D O 1
ATOM 6294 N N . MET D 2 249 ? 39.785 52.954 43.385 1.00 22.48 249 MET D N 1
ATOM 6295 C CA . MET D 2 249 ? 38.635 52.251 43.943 1.00 25.70 249 MET D CA 1
ATOM 6296 C C . MET D 2 249 ? 37.605 53.291 44.382 1.00 26.36 249 MET D C 1
ATOM 6297 O O . MET D 2 249 ? 36.410 53.148 44.135 1.00 26.91 249 MET D O 1
ATOM 6302 N N . ARG D 2 250 ? 38.126 54.362 45.000 1.00 25.96 250 ARG D N 1
ATOM 6303 C CA . ARG D 2 250 ? 37.247 55.263 45.746 1.00 25.70 250 ARG D CA 1
ATOM 6304 C C . ARG D 2 250 ? 36.462 56.150 44.778 1.00 26.32 250 ARG D C 1
ATOM 6305 O O . ARG D 2 250 ? 35.268 56.414 44.995 1.00 24.66 250 ARG D O 1
ATOM 6313 N N . GLY D 2 251 ? 37.153 56.499 43.672 1.00 25.45 251 GLY D N 1
ATOM 6314 C CA . GLY D 2 251 ? 36.494 57.249 42.612 1.00 22.87 251 GLY D CA 1
ATOM 6315 C C . GLY D 2 251 ? 35.425 56.432 41.918 1.00 25.46 251 GLY D C 1
ATOM 6316 O O . GLY D 2 251 ? 34.552 57.051 41.296 1.00 25.08 251 GLY D O 1
ATOM 6317 N N . ALA D 2 252 ? 35.401 55.092 42.073 1.00 23.98 252 ALA D N 1
ATOM 6318 C CA . ALA D 2 252 ? 34.294 54.376 41.440 1.00 25.45 252 ALA D CA 1
ATOM 6319 C C . ALA D 2 252 ? 33.051 54.318 42.295 1.00 26.04 252 ALA D C 1
ATOM 6320 O O . ALA D 2 252 ? 32.055 53.728 41.888 1.00 27.54 252 ALA D O 1
ATOM 6322 N N . LEU D 2 253 ? 33.052 54.914 43.475 1.00 27.64 253 LEU D N 1
ATOM 6323 C CA . LEU D 2 253 ? 31.868 55.051 44.307 1.00 28.94 253 LEU D CA 1
ATOM 6324 C C . LEU D 2 253 ? 31.396 56.507 44.408 1.00 28.88 253 LEU D C 1
ATOM 6325 O O . LEU D 2 253 ? 32.203 57.434 44.312 1.00 27.16 253 LEU D O 1
ATOM 6330 N N . PRO D 2 254 ? 30.136 56.707 44.751 1.00 30.42 254 PRO D N 1
ATOM 6331 C CA . PRO D 2 254 ? 29.587 58.050 44.908 1.00 32.11 254 PRO D CA 1
ATOM 6332 C C . PRO D 2 254 ? 30.192 58.812 46.087 1.00 33.52 254 PRO D C 1
ATOM 6333 O O . PRO D 2 254 ? 31.051 58.359 46.868 1.00 31.00 254 PRO D O 1
ATOM 6337 N N . GLU D 2 255 ? 29.772 60.074 46.190 1.00 35.86 255 GLU D N 1
ATOM 6338 C CA . GLU D 2 255 ? 30.199 61.007 47.218 1.00 39.07 255 GLU D CA 1
ATOM 6339 C C . GLU D 2 255 ? 29.973 60.387 48.594 1.00 38.01 255 GLU D C 1
ATOM 6340 O O . GLU D 2 255 ? 30.793 60.449 49.499 1.00 37.83 255 GLU D O 1
ATOM 6346 N N . LYS D 2 256 ? 28.818 59.770 48.747 1.00 37.86 256 LYS D N 1
ATOM 6347 C CA . LYS D 2 256 ? 28.343 59.293 50.041 1.00 39.86 256 LYS D CA 1
ATOM 6348 C C . LYS D 2 256 ? 28.454 57.783 50.082 1.00 37.52 256 LYS D C 1
ATOM 6349 O O . LYS D 2 256 ? 27.739 57.068 49.380 1.00 36.26 256 LYS D O 1
ATOM 6355 N N . VAL D 2 257 ? 29.391 57.318 50.905 1.00 37.08 257 VAL D N 1
ATOM 6356 C CA . VAL D 2 257 ? 29.597 55.897 51.073 1.00 35.52 257 VAL D CA 1
ATOM 6357 C C . VAL D 2 257 ? 29.476 55.546 52.553 1.00 37.43 257 VAL D C 1
ATOM 6358 O O . VAL D 2 257 ? 29.653 56.427 53.383 1.00 36.21 257 VAL D O 1
ATOM 6362 N N . ARG D 2 258 ? 29.369 54.248 52.804 1.00 37.14 258 ARG D N 1
ATOM 6363 C CA . ARG D 2 258 ? 29.301 53.770 54.180 1.00 37.96 258 ARG D CA 1
ATOM 6364 C C . ARG D 2 258 ? 30.410 52.756 54.420 1.00 35.91 258 ARG D C 1
ATOM 6365 O O . ARG D 2 258 ? 30.338 51.746 53.727 1.00 35.37 258 ARG D O 1
ATOM 6373 N N . ASP D 2 259 ? 31.359 52.969 55.294 1.00 35.10 259 ASP D N 1
ATOM 6374 C CA . ASP D 2 259 ? 32.324 51.924 55.642 1.00 34.13 259 ASP D CA 1
ATOM 6375 C C . ASP D 2 259 ? 31.710 50.753 56.393 1.00 33.71 259 ASP D C 1
ATOM 6376 O O . ASP D 2 259 ? 31.276 50.983 57.524 1.00 35.24 259 ASP D O 1
ATOM 6381 N N . LEU D 2 260 ? 31.632 49.570 55.797 1.00 31.13 260 LEU D N 1
ATOM 6382 C CA . LEU D 2 260 ? 31.072 48.408 56.422 1.00 30.63 260 LEU D CA 1
ATOM 6383 C C . LEU D 2 260 ? 32.081 47.844 57.417 1.00 32.11 260 LEU D C 1
ATOM 6384 O O . LEU D 2 260 ? 31.623 47.247 58.413 1.00 34.23 260 LEU D O 1
ATOM 6389 N N . TYR D 2 261 ? 33.373 47.925 57.138 1.00 30.49 261 TYR D N 1
ATOM 6390 C CA . TYR D 2 261 ? 34.357 47.142 57.900 1.00 30.83 261 TYR D CA 1
ATOM 6391 C C . TYR D 2 261 ? 35.737 47.743 57.694 1.00 32.82 261 TYR D C 1
ATOM 6392 O O . TYR D 2 261 ? 35.981 48.082 56.500 1.00 32.84 261 TYR D O 1
ATOM 6401 N N . THR D 2 262 ? 36.573 47.883 58.734 1.00 30.33 262 THR D N 1
ATOM 6402 C CA . THR D 2 262 ? 37.889 48.462 58.444 1.00 30.11 262 THR D CA 1
ATOM 6403 C C . THR D 2 262 ? 38.857 47.612 59.215 1.00 30.31 262 THR D C 1
ATOM 6404 O O . THR D 2 262 ? 38.521 47.443 60.381 1.00 33.16 262 THR D O 1
ATOM 6408 N N . PHE D 2 263 ? 39.991 47.159 58.728 1.00 29.75 263 PHE D N 1
ATOM 6409 C CA . PHE D 2 263 ? 40.961 46.412 59.533 1.00 28.03 263 PHE D CA 1
ATOM 6410 C C . PHE D 2 263 ? 42.289 47.151 59.345 1.00 31.05 263 PHE D C 1
ATOM 6411 O O . PHE D 2 263 ? 42.663 47.420 58.210 1.00 30.38 263 PHE D O 1
ATOM 6419 N N . TYR D 2 264 ? 43.082 47.322 60.414 1.00 29.71 264 TYR D N 1
ATOM 6420 C CA . TYR D 2 264 ? 44.435 47.817 60.228 1.00 27.57 264 TYR D CA 1
ATOM 6421 C C . TYR D 2 264 ? 45.308 47.109 61.262 1.00 28.71 264 TYR D C 1
ATOM 6422 O O . TYR D 2 264 ? 44.930 47.017 62.426 1.00 28.20 264 TYR D O 1
ATOM 6431 N N . HIS D 2 265 ? 46.542 46.779 60.919 1.00 27.26 265 HIS D N 1
ATOM 6432 C CA . HIS D 2 265 ? 47.356 45.873 61.679 1.00 26.21 265 HIS D CA 1
ATOM 6433 C C . HIS D 2 265 ? 48.829 46.150 61.373 1.00 25.63 265 HIS D C 1
ATOM 6434 O O . HIS D 2 265 ? 49.240 46.189 60.201 1.00 26.18 265 HIS D O 1
ATOM 6441 N N . ILE D 2 266 ? 49.645 46.237 62.389 1.00 24.51 266 ILE D N 1
ATOM 6442 C CA . ILE D 2 266 ? 51.076 46.395 62.294 1.00 26.10 266 ILE D CA 1
ATOM 6443 C C . ILE D 2 266 ? 51.712 45.324 63.191 1.00 28.13 266 ILE D C 1
ATOM 6444 O O . ILE D 2 266 ? 51.286 45.205 64.343 1.00 27.21 266 ILE D O 1
ATOM 6449 N N . PRO D 2 267 ? 52.719 44.615 62.697 1.00 28.59 267 PRO D N 1
ATOM 6450 C CA . PRO D 2 267 ? 53.163 44.707 61.327 1.00 27.41 267 PRO D CA 1
ATOM 6451 C C . PRO D 2 267 ? 52.702 43.515 60.490 1.00 29.04 267 PRO D C 1
ATOM 6452 O O . PRO D 2 267 ? 52.296 42.448 60.991 1.00 29.66 267 PRO D O 1
ATOM 6456 N N . ALA D 2 268 ? 52.948 43.570 59.182 1.00 27.27 268 ALA D N 1
ATOM 6457 C CA . ALA D 2 268 ? 52.720 42.388 58.346 1.00 24.29 268 ALA D CA 1
ATOM 6458 C C . ALA D 2 268 ? 53.902 42.418 57.405 1.00 27.49 268 ALA D C 1
ATOM 6459 O O . ALA D 2 268 ? 53.892 43.221 56.434 1.00 29.09 268 ALA D O 1
ATOM 6461 N N . SER D 2 269 ? 54.907 41.593 57.744 1.00 26.05 269 SER D N 1
ATOM 6462 C CA . SER D 2 269 ? 56.223 41.656 57.101 1.00 24.30 269 SER D CA 1
ATOM 6463 C C . SER D 2 269 ? 56.817 43.033 57.298 1.00 25.33 269 SER D C 1
ATOM 6464 O O . SER D 2 269 ? 57.286 43.346 58.398 1.00 24.07 269 SER D O 1
ATOM 6467 N N . ASN D 2 270 ? 56.866 43.897 56.260 1.00 24.68 270 ASN D N 1
ATOM 6468 C CA . ASN D 2 270 ? 57.558 45.180 56.380 1.00 26.09 270 ASN D CA 1
ATOM 6469 C C . ASN D 2 270 ? 56.522 46.318 56.460 1.00 26.09 270 ASN D C 1
ATOM 6470 O O . ASN D 2 270 ? 56.806 47.519 56.455 1.00 26.28 270 ASN D O 1
ATOM 6475 N N . THR D 2 271 ? 55.261 45.920 56.443 1.00 25.70 271 THR D N 1
ATOM 6476 C CA . THR D 2 271 ? 54.286 46.938 56.116 1.00 26.66 271 THR D CA 1
ATOM 6477 C C . THR D 2 271 ? 53.161 47.028 57.099 1.00 27.56 271 THR D C 1
ATOM 6478 O O . THR D 2 271 ? 52.900 46.104 57.853 1.00 29.30 271 THR D O 1
ATOM 6482 N N . ALA D 2 272 ? 52.479 48.170 57.065 1.00 26.88 272 ALA D N 1
ATOM 6483 C CA . ALA D 2 272 ? 51.252 48.338 57.835 1.00 25.67 272 ALA D CA 1
ATOM 6484 C C . ALA D 2 272 ? 50.082 47.870 57.022 1.00 27.57 272 ALA D C 1
ATOM 6485 O O . ALA D 2 272 ? 49.674 48.458 55.991 1.00 31.35 272 ALA D O 1
ATOM 6487 N N . LEU D 2 273 ? 49.428 46.788 57.464 1.00 26.66 273 LEU D N 1
ATOM 6488 C CA . LEU D 2 273 ? 48.377 46.160 56.672 1.00 22.80 273 LEU D CA 1
ATOM 6489 C C . LEU D 2 273 ? 47.074 46.924 56.853 1.00 24.42 273 LEU D C 1
ATOM 6490 O O . LEU D 2 273 ? 46.711 47.216 57.995 1.00 24.05 273 LEU D O 1
ATOM 6495 N N . GLY D 2 274 ? 46.366 47.214 55.756 1.00 21.98 274 GLY D N 1
ATOM 6496 C CA . GLY D 2 274 ? 45.027 47.733 55.882 1.00 22.41 274 GLY D CA 1
ATOM 6497 C C . GLY D 2 274 ? 44.057 47.007 55.004 1.00 25.56 274 GLY D C 1
ATOM 6498 O O . GLY D 2 274 ? 44.451 46.429 53.964 1.00 28.43 274 GLY D O 1
ATOM 6499 N N . ALA D 2 275 ? 42.778 47.048 55.311 1.00 24.67 275 ALA D N 1
ATOM 6500 C CA . ALA D 2 275 ? 41.786 46.425 54.478 1.00 25.50 275 ALA D CA 1
ATOM 6501 C C . ALA D 2 275 ? 40.440 47.098 54.766 1.00 27.60 275 ALA D C 1
ATOM 6502 O O . ALA D 2 275 ? 40.183 47.356 55.932 1.00 27.00 275 ALA D O 1
ATOM 6504 N N . MET D 2 276 ? 39.531 47.194 53.782 1.00 29.00 276 MET D N 1
ATOM 6505 C CA . MET D 2 276 ? 38.257 47.824 54.100 1.00 32.37 276 MET D CA 1
ATOM 6506 C C . MET D 2 276 ? 37.189 47.452 53.090 1.00 32.66 276 MET D C 1
ATOM 6507 O O . MET D 2 276 ? 37.493 47.034 51.968 1.00 32.72 276 MET D O 1
ATOM 6512 N N . ILE D 2 277 ? 35.932 47.753 53.435 1.00 30.76 277 ILE D N 1
ATOM 6513 C CA . ILE D 2 277 ? 34.796 47.510 52.552 1.00 28.71 277 ILE D CA 1
ATOM 6514 C C . ILE D 2 277 ? 33.945 48.768 52.618 1.00 29.80 277 ILE D C 1
ATOM 6515 O O . ILE D 2 277 ? 33.518 49.222 53.691 1.00 28.20 277 ILE D O 1
ATOM 6520 N N . LEU D 2 278 ? 33.583 49.304 51.470 1.00 30.21 278 LEU D N 1
ATOM 6521 C CA . LEU D 2 278 ? 32.786 50.540 51.384 1.00 29.13 278 LEU D CA 1
ATOM 6522 C C . LEU D 2 278 ? 31.622 50.271 50.457 1.00 29.18 278 LEU D C 1
ATOM 6523 O O . LEU D 2 278 ? 31.843 49.502 49.517 1.00 29.23 278 LEU D O 1
ATOM 6528 N N . GLN D 2 279 ? 30.417 50.749 50.702 1.00 28.96 279 GLN D N 1
ATOM 6529 C CA . GLN D 2 279 ? 29.380 50.728 49.678 1.00 30.03 279 GLN D CA 1
ATOM 6530 C C . GLN D 2 279 ? 28.724 52.093 49.550 1.00 31.30 279 GLN D C 1
ATOM 6531 O O . GLN D 2 279 ? 28.689 52.889 50.506 1.00 33.48 279 GLN D O 1
ATOM 6537 N N . PRO D 2 280 ? 28.205 52.442 48.380 1.00 31.83 280 PRO D N 1
ATOM 6538 C CA . PRO D 2 280 ? 27.357 53.625 48.268 1.00 31.83 280 PRO D CA 1
ATOM 6539 C C . PRO D 2 280 ? 26.409 53.700 49.461 1.00 35.90 280 PRO D C 1
ATOM 6540 O O . PRO D 2 280 ? 25.739 52.729 49.806 1.00 32.59 280 PRO D O 1
ATOM 6544 N N . GLU D 2 281 ? 26.348 54.830 50.131 1.00 39.70 281 GLU D N 1
ATOM 6545 C CA . GLU D 2 281 ? 25.382 55.091 51.187 1.00 45.65 281 GLU D CA 1
ATOM 6546 C C . GLU D 2 281 ? 23.979 54.536 50.887 1.00 47.53 281 GLU D C 1
ATOM 6547 O O . GLU D 2 281 ? 23.331 53.908 51.715 1.00 46.47 281 GLU D O 1
ATOM 6553 N N . GLU D 2 282 ? 23.507 54.837 49.681 1.00 47.77 282 GLU D N 1
ATOM 6554 C CA . GLU D 2 282 ? 22.151 54.670 49.259 1.00 48.70 282 GLU D CA 1
ATOM 6555 C C . GLU D 2 282 ? 21.757 53.205 49.233 1.00 46.48 282 GLU D C 1
ATOM 6556 O O . GLU D 2 282 ? 20.548 52.972 49.118 1.00 47.91 282 GLU D O 1
ATOM 6562 N N . THR D 2 283 ? 22.732 52.310 49.158 1.00 42.25 283 THR D N 1
ATOM 6563 C CA . THR D 2 283 ? 22.367 50.920 48.880 1.00 39.81 283 THR D CA 1
ATOM 6564 C C . THR D 2 283 ? 23.148 50.071 49.874 1.00 38.35 283 THR D C 1
ATOM 6565 O O . THR D 2 283 ? 23.015 48.877 49.779 1.00 38.47 283 THR D O 1
ATOM 6569 N N . ALA D 2 284 ? 23.975 50.638 50.709 1.00 38.65 284 ALA D N 1
ATOM 6570 C CA . ALA D 2 284 ? 24.807 49.944 51.665 1.00 41.43 284 ALA D CA 1
ATOM 6571 C C . ALA D 2 284 ? 24.062 48.978 52.586 1.00 43.12 284 ALA D C 1
ATOM 6572 O O . ALA D 2 284 ? 22.907 49.145 52.957 1.00 43.71 284 ALA D O 1
ATOM 6574 N N . GLY D 2 285 ? 24.735 47.892 52.939 1.00 44.77 285 GLY D N 1
ATOM 6575 C CA . GLY D 2 285 ? 24.181 46.925 53.894 1.00 44.88 285 GLY D CA 1
ATOM 6576 C C . GLY D 2 285 ? 24.573 47.387 55.304 1.00 44.68 285 GLY D C 1
ATOM 6577 O O . GLY D 2 285 ? 25.017 48.530 55.475 1.00 43.75 285 GLY D O 1
ATOM 6578 N N . THR D 2 286 ? 24.384 46.489 56.263 1.00 45.53 286 THR D N 1
ATOM 6579 C CA . THR D 2 286 ? 24.646 46.845 57.662 1.00 46.75 286 THR D CA 1
ATOM 6580 C C . THR D 2 286 ? 26.145 46.764 57.916 1.00 44.69 286 THR D C 1
ATOM 6581 O O . THR D 2 286 ? 26.788 45.861 57.414 1.00 44.64 286 THR D O 1
ATOM 6585 N N . PRO D 2 287 ? 26.688 47.655 58.708 1.00 44.94 287 PRO D N 1
ATOM 6586 C CA . PRO D 2 287 ? 28.122 47.581 58.964 1.00 45.34 287 PRO D CA 1
ATOM 6587 C C . PRO D 2 287 ? 28.438 46.312 59.721 1.00 46.74 287 PRO D C 1
ATOM 6588 O O . PRO D 2 287 ? 27.541 45.760 60.375 1.00 48.47 287 PRO D O 1
ATOM 6592 N N . LEU D 2 288 ? 29.639 45.758 59.592 1.00 46.53 288 LEU D N 1
ATOM 6593 C CA . LEU D 2 288 ? 29.995 44.568 60.349 1.00 46.95 288 LEU D CA 1
ATOM 6594 C C . LEU D 2 288 ? 30.136 44.955 61.812 1.00 48.38 288 LEU D C 1
ATOM 6595 O O . LEU D 2 288 ? 29.931 46.104 62.223 1.00 47.81 288 LEU D O 1
ATOM 6600 N N . GLU D 2 289 ? 30.421 43.969 62.647 1.00 50.92 289 GLU D N 1
ATOM 6601 C CA . GLU D 2 289 ? 30.580 44.231 64.101 1.00 52.96 289 GLU D CA 1
ATOM 6602 C C . GLU D 2 289 ? 31.632 43.286 64.651 1.00 50.07 289 GLU D C 1
ATOM 6603 O O . GLU D 2 289 ? 31.524 42.075 64.403 1.00 50.57 289 GLU D O 1
ATOM 6609 N N . PRO D 2 290 ? 32.710 43.792 65.217 1.00 48.49 290 PRO D N 1
ATOM 6610 C CA . PRO D 2 290 ? 32.988 45.209 65.150 1.00 48.27 290 PRO D CA 1
ATOM 6611 C C . PRO D 2 290 ? 33.190 45.686 63.709 1.00 48.42 290 PRO D C 1
ATOM 6612 O O . PRO D 2 290 ? 33.524 45.015 62.741 1.00 46.48 290 PRO D O 1
ATOM 6616 N N . ARG D 2 291 ? 32.896 46.959 63.575 1.00 48.42 291 ARG D N 1
ATOM 6617 C CA . ARG D 2 291 ? 32.974 47.719 62.350 1.00 49.00 291 ARG D CA 1
ATOM 6618 C C . ARG D 2 291 ? 34.417 48.134 62.071 1.00 48.39 291 ARG D C 1
ATOM 6619 O O . ARG D 2 291 ? 34.787 48.298 60.916 1.00 47.35 291 ARG D O 1
ATOM 6627 N N . LYS D 2 292 ? 35.240 48.237 63.090 1.00 47.99 292 LYS D N 1
ATOM 6628 C CA . LYS D 2 292 ? 36.580 48.813 62.930 1.00 49.66 292 LYS D CA 1
ATOM 6629 C C . LYS D 2 292 ? 37.493 48.021 63.841 1.00 50.15 292 LYS D C 1
ATOM 6630 O O . LYS D 2 292 ? 37.117 47.797 64.999 1.00 52.14 292 LYS D O 1
ATOM 6636 N N . VAL D 2 293 ? 38.590 47.461 63.402 1.00 48.90 293 VAL D N 1
ATOM 6637 C CA . VAL D 2 293 ? 39.490 46.714 64.273 1.00 49.20 293 VAL D CA 1
ATOM 6638 C C . VAL D 2 293 ? 40.922 47.144 64.008 1.00 48.92 293 VAL D C 1
ATOM 6639 O O . VAL D 2 293 ? 41.355 47.125 62.848 1.00 47.80 293 VAL D O 1
ATOM 6643 N N . MET D 2 294 ? 41.673 47.547 65.019 1.00 49.51 294 MET D N 1
ATOM 6644 C CA . MET D 2 294 ? 43.081 47.898 64.914 1.00 51.75 294 MET D CA 1
ATOM 6645 C C . MET D 2 294 ? 44.000 46.964 65.705 1.00 52.55 294 MET D C 1
ATOM 6646 O O . MET D 2 294 ? 43.752 46.909 66.915 1.00 53.51 294 MET D O 1
ATOM 6651 N N . SER D 2 295 ? 44.963 46.262 65.123 1.00 51.49 295 SER D N 1
ATOM 6652 C CA . SER D 2 295 ? 45.756 45.304 65.824 1.00 53.17 295 SER D CA 1
ATOM 6653 C C . SER D 2 295 ? 47.266 45.565 65.771 1.00 56.22 295 SER D C 1
ATOM 6654 O O . SER D 2 295 ? 47.797 46.404 65.062 1.00 54.92 295 SER D O 1
ATOM 6657 N N . GLY D 2 296 ? 47.931 44.760 66.601 1.00 59.02 296 GLY D N 1
ATOM 6658 C CA . GLY D 2 296 ? 49.358 44.868 66.767 1.00 65.45 296 GLY D CA 1
ATOM 6659 C C . GLY D 2 296 ? 49.743 45.309 68.169 1.00 69.48 296 GLY D C 1
ATOM 6660 O O . GLY D 2 296 ? 49.018 46.033 68.834 1.00 69.14 296 GLY D O 1
ATOM 6661 N N . HIS D 2 297 ? 50.954 44.911 68.536 1.00 73.98 297 HIS D N 1
ATOM 6662 C CA . HIS D 2 297 ? 51.543 45.083 69.853 1.00 78.04 297 HIS D CA 1
ATOM 6663 C C . HIS D 2 297 ? 51.583 46.566 70.167 1.00 79.77 297 HIS D C 1
ATOM 6664 O O . HIS D 2 297 ? 51.474 46.970 71.326 1.00 81.18 297 HIS D O 1
ATOM 6671 N N . SER D 2 298 ? 51.662 47.404 69.137 1.00 80.58 298 SER D N 1
ATOM 6672 C CA . SER D 2 298 ? 51.738 48.847 69.358 1.00 81.46 298 SER D CA 1
ATOM 6673 C C . SER D 2 298 ? 50.423 49.536 69.018 1.00 81.51 298 SER D C 1
ATOM 6674 O O . SER D 2 298 ? 50.374 50.775 68.985 1.00 81.66 298 SER D O 1
ATOM 6677 N N . LEU D 2 299 ? 49.370 48.763 68.758 1.00 80.76 299 LEU D N 1
ATOM 6678 C CA . LEU D 2 299 ? 48.081 49.380 68.462 1.00 81.01 299 LEU D CA 1
ATOM 6679 C C . LEU D 2 299 ? 47.086 49.088 69.587 1.00 81.48 299 LEU D C 1
ATOM 6680 O O . LEU D 2 299 ? 46.723 47.897 69.728 1.00 81.42 299 LEU D O 1
#

B-factor: mean 28.65, std 9.78, range [10.96, 86.41]

Sequence (860 aa):
IDVHAYLAEFDDIPGTRVFTAQRARKGYNLNQFAMSLMKAENRERFKADESAYLDEWNLTPAAKAAVLARDYNAMIDEGGNVYFLSKLFSTDGKSFQFAAGSMTGMTQEEYAQMMIDGGRSPAGVRSIKGGYARVTTGITSSHIPALGAAIQTGTSDNDYWGPVFKGYQPIRDWIKQPGNMPDVVILVYNDHASAFDMNIIPTFAIGCAETFKPADEGWGPRPVPDVKGHPDLAWHIAQSLILDEFDMTIMNQMDVDHGCTVPLSMIFGEPEEWPCKVIPFPVNVVTYPPPSGKRCFALGDSIRAAVESFPEDLNVHVWGTGGMSHQLQGPRAGLINKEFDLNFIDKLISDPEELSKMPHIQYLRESGSEGVELVMWLIMRGALPEKVRDLYTFYHIPASNTALGAMILQPEETAGTPLEPRKVMSGHSLIDVHAYLAEFDDIPGTRVFTAQRARKGYNLNQFAMSLMKAENRERFKADESAYLDEWNLTPAAKAAVLARDYNAMIDEGGNVYFLSKLFSTDGKSFQFAAGSMTGMTQEEYAQMMIDGGRSPAGVRSIKGGYARVTTGITSSHIPALGAAIQTGTSDNDYWGPVFKGYQPIRDWIKQPGNMPDVVILVYNDHASAFDMNIIPTFAIGCAETFKPADEGWGPRPVPDVKGHPDLAWHIAQSLILDEFDMTIMNQMDVDHGCTVPLSMIFGEPEEWPCKVIPFPVNVVTYPPPSGKRCFALGDSIRAAVESFPEDLNVHVWGTGGMSHQLQGPRAGLINKEFDLNFIDKLISDPEELSKMPHIQYLRESGSEGVELVMWLIMRGALPEKVRDLYTFYHIPASNTALGAMILQPEETAGTPLEPRKVMSGHSL

Secondary structure (DSSP, 8-state):
--HHHHHHGGGGSTT-----HHHHHHTHHHHHHHHHTTSHHHHHHHHH-HHHHHHTTT--HHHHHHHHHT-HHHHHHTT--HHHHHHHHHHTT--HHHHHHHTTTS-HHHHHHHHHTT-B-STT-S-TTT--/-EEEEEEEE---HHHHHHHHHT-TTSTTTHHHHHHHHHHHHHHTSTTTS-SEEEEEE---SSS--TTEEESBEEE-SSEEPBPB-SSSB-SSPPEE--HHHHHHHHHHHHHTT---EEESS--B-HHHHHHHHHHH-S-SS-SSEEEEEEB--SSSPPPPHHHHHHHHHHHHHHHHTSSS--EEEEEEE--SS---SSTTTTB--HHHHHHHHHHHHH-HHHHTT--HHHHHHHH-TTGGGGHHHHHHHHTS-S-EEEEEEEEEEEETTEEEEEEEEEEGGG--PPPSSSEEEESTT-/--HHHHHHGGGGSTT-----HHHHHHTHHHHHHHHGGGSHHHHHHHHH-HHHHHGGG---HHHHHHHHTT-HHHHHHTT--HHHHHHHHHHTT--HHHHHHTTTS--HHHHHHHHHTT-B--TT-S-TTT--/-EEEEEEEE---HHHHHHHHTT-TTSTTTHHHHHHHHHHHHHHHSTTTS-SEEEEEE---SSS--TTEEESBEEE-SSEEPBPB-SS-B-SSPPEE--HHHHHHHHHHHHHTT--PEEESS--B-HHHHHHHHHHH-S-SS-SSEEEEEEB--SSSPPPPHHHHHHHHHHHHHHHHHSSS--EEEEEEE--SS---SSTTTTB--HHHHHHHHHHHHH-HHHHTT--HHHHHHHH-GGGGGGHHHHHHHHTS-S-EEEEEEEEEEEETTEEEEEEEEEETTT-----SSSEEEESTT-

Nearest PDB structures (foldseek):
  1bou-assembly1_D  TM=1.002E+00  e=1.023E-63  Sphingomonas paucimobilis
  3wrb-assembly1_A  TM=9.736E-01  e=2.580E-34  Sphingomonas paucimobilis
  3wrc-assembly1_B  TM=9.678E-01  e=3.952E-34  Sphingomonas paucimobilis
  3wpm-assembly1_A  TM=9.730E-01  e=1.291E-31  Sphingobium sp. SYK-6
  3wrc-assembly1_A  TM=9.541E-01  e=2.375E-31  Sphingomonas paucimobilis

InterPro domains:
  IPR011986 Extradiol ring-cleavage dioxygenase LigAB, LigA subunit [PF07746] (37-122)
  IPR014159 Protocatechuate 4,5-dioxygenase, alpha subunit [TIGR02792] (17-133)
  IPR014159 Protocatechuate 4,5-dioxygenase, alpha subunit [cd07924] (15-134)
  IPR036622 Dioxygenase LigAB, LigA subunit superfamily [G3DSA:1.10.700.10] (1-139)
  IPR036622 Dioxygenase LigAB, LigA subunit superfamily [SSF48076] (9-138)

CATH classification: 1.10.700.10